Protein 8EFZ (pdb70)

Radius of gyration: 31.98 Å; Cα contacts (8 Å, |Δi|>4): 2160; chains: 2; bounding box: 80×80×98 Å

InterPro domains:
  IPR000914 Solute-binding protein family 5 domain [PF00496] (81-436)
  IPR023765 Solute-binding protein family 5, conserved site [PS01040] (86-108)
  IPR030678 Peptide/nickel binding protein, MppA-type [PIRSF002741] (5-521)
  IPR039424 Solute-binding protein family 5 [PTHR30290] (1-504)

Solvent-accessible surface area: 40088 Å² total; per-residue (Å²): 32,123,33,0,29,42,0,10,19,54,61,13,141,64,0,0,11,0,27,19,75,61,80,70,2,11,78,16,0,9,10,1,0,1,60,21,19,58,68,17,92,21,108,60,18,0,0,95,54,73,76,56,34,139,82,73,40,29,10,34,0,93,13,68,158,33,8,91,1,19,52,130,46,58,0,62,1,101,9,0,26,39,0,1,87,14,0,41,59,134,194,17,121,9,71,11,48,62,11,6,38,10,1,122,58,3,86,53,75,70,69,47,37,0,56,0,47,1,101,64,19,5,39,4,0,25,21,35,1,31,19,6,0,0,0,76,81,31,10,114,68,96,118,20,55,122,3,120,10,4,82,88,0,21,0,1,0,7,0,60,18,78,99,33,51,136,54,67,13,0,12,0,45,40,8,138,88,23,69,24,181,44,18,47,3,60,85,0,16,5,66,26,22,68,64,54,90,62,0,16,103,34,0,84,90,31,108,0,5,0,0,24,1,10,19,71,20,0,66,130,4,72,140,18,118,43,1,45,11,46,62,7,40,4,5,2,0,0,0,0,0,0,0,44,148,53,81,30,0,150,49,44,58,0,11,42,0,0,4,15,0,0,42,24,110,27,1,0,74,55,16,1,101,43,58,19,25,71,1,51,0,7,9,31,57,21,158,14,29,7,77,108,13,87,91,14,84,72,58,58,119,86,0,72,64,27,4,74,95,14,18,18,132,148,98,114,39,102,102,56,149,116,2,83,8,45,0,5,0,0,97,84,4,63,10,13,23,81,0,0,113,50,0,9,56,19,0,96,106,6,13,1,115,16,131,39,41,52,66,90,118,153,75,15,147,42,87,163,19,32,0,4,0,6,11,45,2,15,19,39,27,1,5,26,27,0,36,18,3,0,30,75,61,44,66,19,37,6,36,6,78,6,101,127,0,24,95,9,0,92,72,0,29,23,38,65,77,113,116,81,11,92,83,33,0,13,87,0,3,97,35,7,10,88,26,5,2,6,0,17,0,0,6,19,59,2,1,2,0,2,21,65,73,19,47,35,16,37,42,24,43,1,6,76,27,9,27,18,3,21,59,6,4,11,88,1,60,4,147,93,99,44,1,30,39,0,9,26,69,48,18,135,65,4,0,8,0,25,19,79,50,79,75,5,11,83,8,0,7,6,1,1,1,51,20,15,91,103,13,79,23,92,55,38,0,0,92,44,75,73,64,38,138,90,72,37,32,7,44,0,88,9,73,156,35,5,94,0,4,55,141,46,70,1,52,0,66,4,0,24,40,0,2,93,9,0,38,61,134,191,15,100,6,73,8,42,34,21,8,46,15,3,109,62,0,98,49,96,75,62,44,41,0,58,0,25,0,109,80,20,6,38,4,1,20,23,37,0,29,21,6,0,0,0,84,71,32,13,101,71,129,80,15,54,115,5,125,9,5,74,128,1,28,0,1,0,4,0,70,24,75,89,76,52,163,51,72,7,0,10,0,48,36,16,183,69,30,72,37,171,41,21,51,1,72,86,1,15,4,61,25,24,72,76,53,90,65,0,18,99,43,0,81,94,34,115,1,4,1,0,28,0,16,12,82,26,1,87,144,6,72,111,24,131,49,3,33,10,16,26,4,60,4,2,1,0,1,0,0,3,1,3,50,136,75,99,16,0,170,50,47,56,1,6,43,0,0,2,35,0,0,40,8,36,21,0,1,58,68,24,0,82,18,35,13,55,34,0,49,0,7,8,36,60,25,113,10,32,13,103,113,21,59,62,10,75,92,59,45,107,72,0,57,44,27,0,57,97,22,24,20,107,133,88,25,82,40,66,124,73,143,77,0,101,8,37,0,12,0,0,121,69,13,61,10,14,34,56,0,0,109,37,0,14,62,16,0,127,120,7,10,2,114,14,132,53,38,52,62,60,122,143,77,26,114,34,70,160,15,23,0,2,0,7,15,46,2,11,18,26,16,0,10,30,27,0,26,26,1,0,27,46,20,62,126,129,28,16,44,6,42,4,18,3,71,10,102,130,0,24,82,5,1,100,83,0,40,30,28,66,69,105,120,53,6,113,113,26,0,31,92,0,3,134,72,2,10,69,35,3,1,10,0,14,0,0,9,20,66,2,3,3,0,1,16,117,82,13,58,24,19,101,72,28,36,4,5,75,37,5,25,22,7,24,52,6,1,12,54,0,70,44

B-factor: mean 51.75, std 12.16, range [22.32, 140.9]

Foldseek 3Di:
DEEAEAAAQDDDDFLFLWLDPFLDCVLQFFWFQWAQDLAGDTHGDQFDDWDADPQQFKIKTFGDWLQAKLVRHTQWVVQVQVNLVCLCPVVNVTLCNVVNVQWPHKAHPDRGMIMTGGNFHFVCPSVVRRGGTADPVQDPPHDVNPGCCRVQPMYRGQWHWDDDDPQFKTKTFGDPPRPDDFADYGIYIYTHDLDLVVVLVCVLVVVHFKYWHFQVCVVPLVPRPFKDKDWAFAFKFKWKFAQCVDPCCVPVLLVLLLLLLDPQVVLCCPGVNVSWFWDQFLQCVEPLDQPDADHNNNDLVSSLVRVVVVAADDCADGPRPRAEFEEEEEPSPVSRLVVVVRSQVSCVSNHYHYHYDHHHPVPDDLLPGNMYIDIFGHHHDPLPGQQCQADCHVCNSSNHHDPLLNVLSVCLRRDDPVVVVSVSSNVNRNVCRSRPRISTHIGGITIMIGTPQKADFRGYHATGNRSCRCSRVRHMYGD/DLAAEAAEQDDDDFLFLWQDPDLDCVLQFFWFQWDQDLAGDTDGDQWDAWDADDQLFKIKTFGDWQQAKLVRHTQWLVQVQCNLVCLCPVVNLTLCNLVSVQWPHKQCPGRGIIMTGGVHHFVCPSVVRRGGTAGPVQPPPNHPVPGPCRQQPMGRGQWHWDHDDPQFKTKIAGDPSHDDDFARRGIYMYTHHNPQVVVLVCVLVVVHFKYWHALVCPVVLVVRPFKDKDWFAAQKFKWKFAQCVDPCPPDLLQVLLLLLLAQLVVLCCVLVVVSWFWDQFNPPLHPLTAPDADHRHHDNVSSLVSLVVVAQDDPSFHHPRDTQEFEEEEEQSDDSRLVVRVVSQVSVVVSHYHYHYDHYHPVDDDCLPGNMYIDIFGDNHDPLPTQQLQADCPPDSNRPVSSNHYDPLLNVLSVCLRRDPPVVVVSVSSNVNRNVCSRSPRISTHIGGITMMIGGPQKDDFNGYYAYGNRSCSCNRVRRIYD

Organism: NCBI:txid536227

Nearest PDB structures (foldseek):
  8efz-assembly1_A  TM=1.002E+00  e=0.000E+00  Clostridium carboxidivorans P7
  8efz-assembly2_B  TM=9.989E-01  e=1.115E-97  Clostridium carboxidivorans P7
  1xoc-assembly1_A  TM=9.005E-01  e=1.375E-49  Bacillus subtilis
  1uqw-assembly2_B  TM=8.459E-01  e=1.171E-40  Escherichia coli K-12
  4zeb-assembly2_B  TM=8.095E-01  e=3.305E-32  Agrobacterium fabrum str. C58

Secondary structure (DSSP, 8-state):
--EEEEEESS--S---SSS----STHHHH---SEEE-TTS-EEESSEEEEEE-SSS-EEEEEEPTT-B-TTS-B--HHHHHHHHHHHH-TTT--TTHHHHTTEEEEEEEETTEEEEEESS--TTHHHHTTSPP--GGGGTTS-TTS-GGGTS---SSSEEEEEEETTTEEEEEE-TT-SS---S--EEEEEE---HHHHHHHHHHTS-SEEBPPGGGHHHHHT-TTEEEEEEEEEEEEEEEE-TTSGGGSSHHHHHHHHHT--HHHHHHHTSTTSEEE---TTSSSTT--TTS------HHHHHHHHHHHT-B---BSSSS-SEEEEEEESS-HHHHHHHHHHHHHTGGGT-EEEEEEE-TTT--GGGSSEE--EE--SS-TTTTTTTTSS------S----HHHHHHHHHHHH---HHHHHHHHHHHHHHHHHS-SEEEEEEEEEEEEEETTEE------B-GGGTTTTTTGGG-EE-/---EEEEESS--S---STT----STHHHH---SEEE-TTS-EEESSEEEEEE-SSS-EEEEEEPTT-B-TTSPBP-HHHHHHHHHHHH-TTT--TTTGGGTTEEEEEEEETTEEEEEESS--TTHHHHTTSPP--SGGGSSS-TTT-GGGTS----SSEEEEEEETTTEEEEEE-TT-SS---S--EEEEEE---HHHHHHHHHHTS-SEEEE-GGGHHHHHH-SSEEEEEEEEEEEEEEEE-TTSGGGTSHHHHHHHHTT--HHHHHHTTSTTSEEE---TTSSSTT--TTS----S-HHHHHHHHHHHT------EETTEESEEEEEEESS-HHHHHHHHHHHHHHGGGT-EEEEEEE-TTT--GGGSSEEEEEE--SS-TTTTTHHHHSS--SSS---TT----HHHHHHHHHHHH---HHHHHHHHHHHHHHHHSS-SEEEEEEEEEEEEEETT-B------B-GGGTTTTTTGGG-B-

Structure (mmCIF, N/CA/C/O backbone):
data_8EFZ
#
_entry.id   8EFZ
#
_cell.length_a   73.606
_cell.length_b   110.942
_cell.length_c   73.686
_cell.angle_alpha   90.000
_cell.angle_beta   113.720
_cell.angle_gamma   90.000
#
_symmetry.space_group_name_H-M   'P 1 21 1'
#
loop_
_entity.id
_entity.type
_entity.pdbx_description
1 polymer 'Extracellular solute-binding protein family 5'
2 non-polymer 'CHLORIDE ION'
3 water water
#
loop_
_atom_site.group_PDB
_atom_site.id
_atom_site.type_symbol
_atom_site.label_atom_id
_atom_site.label_alt_id
_atom_site.label_comp_id
_atom_site.label_asym_id
_atom_site.label_entity_id
_atom_site.label_seq_id
_atom_site.pdbx_PDB_ins_code
_atom_site.Cartn_x
_atom_site.Cartn_y
_atom_site.Cartn_z
_atom_site.occupancy
_atom_site.B_iso_or_equiv
_atom_site.auth_seq_id
_atom_site.auth_comp_id
_atom_site.auth_asym_id
_atom_site.auth_atom_id
_atom_site.pdbx_PDB_model_num
ATOM 1 N N . GLY A 1 11 ? -3.40100 -9.36500 -62.14100 1.000 53.51533 50 GLY A N 1
ATOM 2 C CA . GLY A 1 11 ? -4.65500 -9.86100 -61.61600 1.000 52.22418 50 GLY A CA 1
ATOM 3 C C . GLY A 1 11 ? -5.31400 -8.90300 -60.64100 1.000 50.25806 50 GLY A C 1
ATOM 4 O O . GLY A 1 11 ? -5.65200 -9.29600 -59.53100 1.000 53.84649 50 GLY A O 1
ATOM 5 N N . LYS A 1 12 ? -5.47000 -7.64900 -61.06900 1.000 43.88696 51 LYS A N 1
ATOM 6 C CA . LYS A 1 12 ? -6.15800 -6.59500 -60.32300 1.000 45.26380 51 LYS A CA 1
ATOM 7 C C . LYS A 1 12 ? -5.80300 -6.38400 -58.84700 1.000 48.89058 51 LYS A C 1
ATOM 8 O O . LYS A 1 12 ? -4.62500 -6.26900 -58.49400 1.000 49.92360 51 LYS A O 1
ATOM 14 N N . THR A 1 13 ? -6.81400 -6.30800 -57.98700 1.000 46.97093 52 THR A N 1
ATOM 15 C CA . THR A 1 13 ? -6.67700 -5.75200 -56.64800 1.000 45.24266 52 THR A CA 1
ATOM 16 C C . THR A 1 13 ? -7.20300 -6.78200 -55.65400 1.000 46.00273 52 THR A C 1
ATOM 17 O O . THR A 1 13 ? -8.12400 -7.55100 -55.95100 1.000 47.19364 52 THR A O 1
ATOM 21 N N . LEU A 1 14 ? -6.59000 -6.79600 -54.47100 1.000 42.61691 53 LEU A N 1
ATOM 22 C CA . LEU A 1 14 ? -7.07500 -7.54000 -53.31800 1.000 41.21447 53 LEU A CA 1
ATOM 23 C C . LEU A 1 14 ? -7.24700 -6.58000 -52.14800 1.000 39.98506 53 LEU A C 1
ATOM 24 O O . LEU A 1 14 ? -6.30900 -5.86100 -51.78800 1.000 39.90740 53 LEU A O 1
ATOM 29 N N . VAL A 1 15 ? -8.43700 -6.58000 -51.55100 1.000 42.38100 54 VAL A N 1
ATOM 30 C CA . VAL A 1 15 ? -8.79000 -5.65700 -50.47700 1.000 36.68384 54 VAL A CA 1
ATOM 31 C C . VAL A 1 15 ? -8.79400 -6.41600 -49.15700 1.000 43.00763 54 VAL A C 1
ATOM 32 O O . VAL A 1 15 ? -9.35400 -7.51500 -49.06500 1.000 39.72459 54 VAL A O 1
ATOM 36 N N . TYR A 1 16 ? -8.17700 -5.82600 -48.13700 1.000 41.49662 55 TYR A N 1
ATOM 37 C CA . TYR A 1 16 ? -8.10800 -6.40600 -46.80200 1.000 38.66619 55 TYR A CA 1
ATOM 38 C C . TYR A 1 16 ? -8.74700 -5.44700 -45.80900 1.000 41.14017 55 TYR A C 1
ATOM 39 O O . TYR A 1 16 ? -8.36000 -4.27500 -45.73400 1.000 41.86315 55 TYR A O 1
ATOM 48 N N . GLY A 1 17 ? -9.72200 -5.94400 -45.05300 1.000 41.63924 56 GLY A N 1
ATOM 49 C CA . GLY A 1 17 ? -10.38000 -5.13900 -44.04300 1.000 37.03649 56 GLY A CA 1
ATOM 50 C C . GLY A 1 17 ? -9.77100 -5.31800 -42.66800 1.000 37.64832 56 GLY A C 1
ATOM 51 O O . GLY A 1 17 ? -10.27500 -6.09600 -41.85300 1.000 40.32557 56 GLY A O 1
ATOM 52 N N . ALA A 1 18 ? -8.68300 -4.60100 -42.40100 1.000 42.80191 57 ALA A N 1
ATOM 53 C CA . ALA A 1 18 ? -7.98400 -4.72200 -41.13100 1.000 40.59589 57 ALA A CA 1
ATOM 54 C C . ALA A 1 18 ? -8.75800 -4.02300 -40.02200 1.000 42.95863 57 ALA A C 1
ATOM 55 O O . ALA A 1 18 ? -9.35200 -2.96200 -40.23100 1.000 44.53913 57 ALA A O 1
ATOM 57 N N . GLU A 1 19 ? -8.74400 -4.62600 -38.83500 1.000 48.00389 58 GLU A N 1
ATOM 58 C CA . GLU A 1 19 ? -9.44900 -4.07800 -37.68600 1.000 49.30649 58 GLU A CA 1
ATOM 59 C C . GLU A 1 19 ? -8.63600 -3.03700 -36.92600 1.000 47.88023 58 GLU A C 1
ATOM 60 O O . GLU A 1 19 ? -9.20800 -2.29800 -36.11800 1.000 49.28496 58 GLU A O 1
ATOM 66 N N . PHE A 1 20 ? -7.33300 -2.94100 -37.18100 1.000 45.09662 59 PHE A N 1
ATOM 67 C CA . PHE A 1 20 ? -6.47700 -1.96400 -36.52500 1.000 44.69193 59 PHE A CA 1
ATOM 68 C C . PHE A 1 20 ? -5.67600 -1.19900 -37.56800 1.000 43.57826 59 PHE A C 1
ATOM 69 O O . PHE A 1 20 ? -5.22800 -1.77400 -38.56500 1.000 43.97603 59 PHE A O 1
ATOM 77 N N . GLU A 1 21 ? -5.49600 0.09700 -37.33100 1.000 40.32818 60 GLU A N 1
ATOM 78 C CA . GLU A 1 21 ? -4.75400 0.95600 -38.24200 1.000 36.78742 60 GLU A CA 1
ATOM 79 C C . GLU A 1 21 ? -3.30400 1.07800 -37.79400 1.000 38.57276 60 GLU A C 1
ATOM 80 O O . GLU A 1 21 ? -3.01000 1.10500 -36.59600 1.000 40.85121 60 GLU A O 1
ATOM 86 N N . ASP A 1 22 ? -2.39900 1.15100 -38.76800 1.000 37.63010 61 ASP A N 1
ATOM 87 C CA . ASP A 1 22 ? -0.98700 1.32300 -38.46100 1.000 38.09610 61 ASP A CA 1
ATOM 88 C C . ASP A 1 22 ? -0.73900 2.68100 -37.81300 1.000 39.21707 61 ASP A C 1
ATOM 89 O O . ASP A 1 22 ? -1.48600 3.64100 -38.01800 1.000 40.07089 61 ASP A O 1
ATOM 94 N N . GLU A 1 23 ? 0.32900 2.75100 -37.01800 1.000 37.38324 62 GLU A N 1
ATOM 95 C CA . GLU A 1 23 ? 0.81300 4.01100 -36.46500 1.000 39.07888 62 GLU A CA 1
ATOM 96 C C . GLU A 1 23 ? 1.95100 4.57700 -37.30700 1.000 38.04251 62 GLU A C 1
ATOM 97 O O . GLU A 1 23 ? 1.83200 5.66800 -37.87300 1.000 39.21005 62 GLU A O 1
ATOM 103 N N . LYS A 1 24 ? 3.05700 3.84400 -37.40000 1.000 39.29759 63 LYS A N 1
ATOM 104 C CA . LYS A 1 24 ? 4.18600 4.20900 -38.23900 1.000 41.44279 63 LYS A CA 1
ATOM 105 C C . LYS A 1 24 ? 4.51500 3.03900 -39.15300 1.000 38.19135 63 LYS A C 1
ATOM 106 O O . LYS A 1 24 ? 4.42200 1.87800 -38.74400 1.000 39.93755 63 LYS A O 1
ATOM 112 N N . LEU A 1 25 ? 4.89100 3.34600 -40.38900 1.000 38.06218 64 LEU A N 1
ATOM 113 C CA . LEU A 1 25 ? 5.25200 2.31600 -41.36100 1.000 37.95945 64 LEU A CA 1
ATOM 114 C C . LEU A 1 25 ? 6.76900 2.12900 -41.39900 1.000 39.18462 64 LEU A C 1
ATOM 115 O O . LEU A 1 25 ? 7.43900 2.34700 -42.40700 1.000 39.74583 64 LEU A O 1
ATOM 120 N N . ASN A 1 26 ? 7.30100 1.71800 -40.24900 1.000 40.94864 65 ASN A N 1
ATOM 121 C CA . ASN A 1 26 ? 8.71400 1.42700 -40.07500 1.000 40.06751 65 ASN A CA 1
ATOM 122 C C . ASN A 1 26 ? 8.82100 0.09100 -39.35100 1.000 40.38657 65 ASN A C 1
ATOM 123 O O . ASN A 1 26 ? 8.14100 -0.11200 -38.32900 1.000 41.51302 65 ASN A O 1
ATOM 128 N N . PRO A 1 27 ? 9.61900 -0.85700 -39.85700 1.000 38.14840 66 PRO A N 1
ATOM 129 C CA . PRO A 1 27 ? 9.74700 -2.14700 -39.15300 1.000 40.07493 66 PRO A CA 1
ATOM 130 C C . PRO A 1 27 ? 10.25300 -1.99900 -37.73100 1.000 42.53351 66 PRO A C 1
ATOM 131 O O . PRO A 1 27 ? 9.79200 -2.71700 -36.83400 1.000 44.44958 66 PRO A O 1
ATOM 135 N N . ILE A 1 28 ? 11.19800 -1.09200 -37.49800 1.000 41.11909 67 ILE A N 1
ATOM 136 C CA . ILE A 1 28 ? 11.50700 -0.67900 -36.13800 1.000 43.65105 67 ILE A CA 1
ATOM 137 C C . ILE A 1 28 ? 10.51500 0.39600 -35.70700 1.000 45.83548 67 ILE A C 1
ATOM 138 O O . ILE A 1 28 ? 9.81300 0.99000 -36.52800 1.000 46.58474 67 ILE A O 1
ATOM 143 N N . LEU A 1 29 ? 10.44400 0.63000 -34.39700 1.000 46.30840 68 LEU A N 1
ATOM 144 C CA . LEU A 1 29 ? 9.47200 1.46500 -33.69700 1.000 48.69608 68 LEU A CA 1
ATOM 145 C C . LEU A 1 29 ? 8.11000 0.78000 -33.58600 1.000 45.68685 68 LEU A C 1
ATOM 146 O O . LEU A 1 29 ? 7.26800 1.25000 -32.82100 1.000 47.75133 68 LEU A O 1
ATOM 151 N N . THR A 1 30 ? 7.85900 -0.30500 -34.31600 1.000 45.24862 69 THR A N 1
ATOM 152 C CA . THR A 1 30 ? 6.55800 -0.96000 -34.30600 1.000 46.87653 69 THR A CA 1
ATOM 153 C C . THR A 1 30 ? 6.74600 -2.46600 -34.23000 1.000 47.21603 69 THR A C 1
ATOM 154 O O . THR A 1 30 ? 7.56000 -3.03300 -34.96500 1.000 44.71973 69 THR A O 1
ATOM 158 N N . GLU A 1 31 ? 5.99200 -3.10800 -33.33800 1.000 48.70029 70 GLU A N 1
ATOM 159 C CA . GLU A 1 31 ? 5.98500 -4.55800 -33.21600 1.000 45.77880 70 GLU A CA 1
ATOM 160 C C . GLU A 1 31 ? 4.77800 -5.20100 -33.88500 1.000 45.33495 70 GLU A C 1
ATOM 161 O O . GLU A 1 31 ? 4.72200 -6.43200 -33.97800 1.000 45.77781 70 GLU A O 1
ATOM 167 N N . ASP A 1 32 ? 3.82200 -4.40500 -34.35400 1.000 43.56021 71 ASP A N 1
ATOM 168 C CA . ASP A 1 32 ? 2.62600 -4.95100 -34.97700 1.000 40.85082 71 ASP A CA 1
ATOM 169 C C . ASP A 1 32 ? 2.94400 -5.50800 -36.35900 1.000 40.95238 71 ASP A C 1
ATOM 170 O O . ASP A 1 32 ? 3.76600 -4.95600 -37.09600 1.000 43.70961 71 ASP A O 1
ATOM 175 N N . LYS A 1 33 ? 2.28500 -6.60800 -36.70700 1.000 39.28370 72 LYS A N 1
ATOM 176 C CA . LYS A 1 33 ? 2.43500 -7.22300 -38.02500 1.000 36.03632 72 LYS A CA 1
ATOM 177 C C . LYS A 1 33 ? 1.33100 -6.73900 -38.96500 1.000 37.37001 72 LYS A C 1
ATOM 178 O O . LYS A 1 33 ? 0.52800 -7.51300 -39.48600 1.000 38.86064 72 LYS A O 1
ATOM 184 N N . TYR A 1 34 ? 1.30300 -5.43000 -39.17700 1.000 37.31258 73 TYR A N 1
ATOM 185 C CA . TYR A 1 34 ? 0.28000 -4.78000 -39.98500 1.000 36.53591 73 TYR A CA 1
ATOM 186 C C . TYR A 1 34 ? 0.82100 -4.60900 -41.41100 1.000 36.57522 73 TYR A C 1
ATOM 187 O O . TYR A 1 34 ? 1.37000 -5.58000 -41.94200 1.000 36.23332 73 TYR A O 1
ATOM 196 N N . THR A 1 35 ? 0.70200 -3.43800 -42.04200 1.000 35.65422 74 THR A N 1
ATOM 197 C CA . THR A 1 35 ? 1.16400 -3.25900 -43.41400 1.000 37.95806 74 THR A CA 1
ATOM 198 C C . THR A 1 35 ? 2.68100 -3.35700 -43.53400 1.000 37.51902 74 THR A C 1
ATOM 199 O O . THR A 1 35 ? 3.19200 -3.52200 -44.64800 1.000 36.69119 74 THR A O 1
ATOM 203 N N . ASN A 1 36 ? 3.41000 -3.26900 -42.41800 1.000 38.60481 75 ASN A N 1
ATOM 204 C CA . ASN A 1 36 ? 4.85900 -3.44800 -42.46000 1.000 36.70168 75 ASN A CA 1
ATOM 205 C C . ASN A 1 36 ? 5.24100 -4.80100 -43.04600 1.000 36.30873 75 ASN A C 1
ATOM 206 O O . ASN A 1 36 ? 6.29900 -4.92900 -43.67200 1.000 38.36991 75 ASN A O 1
ATOM 211 N N . GLU A 1 37 ? 4.39300 -5.81600 -42.86200 1.000 35.86614 76 GLU A N 1
ATOM 212 C CA . GLU A 1 37 ? 4.70800 -7.15600 -43.33900 1.000 38.10592 76 GLU A CA 1
ATOM 213 C C . GLU A 1 37 ? 4.65000 -7.26900 -44.85600 1.000 35.76906 76 GLU A C 1
ATOM 214 O O . GLU A 1 37 ? 5.17700 -8.23800 -45.41200 1.000 39.77886 76 GLU A O 1
ATOM 220 N N . GLU A 1 38 ? 4.02500 -6.31000 -45.53800 1.000 34.11678 77 GLU A N 1
ATOM 221 C CA . GLU A 1 38 ? 3.94200 -6.32900 -46.99100 1.000 34.72636 77 GLU A CA 1
ATOM 222 C C . GLU A 1 38 ? 4.90500 -5.35800 -47.65900 1.000 38.12717 77 GLU A C 1
ATOM 223 O O . GLU A 1 38 ? 5.08000 -5.42700 -48.88000 1.000 37.72355 77 GLU A O 1
ATOM 229 N N . ILE A 1 39 ? 5.53400 -4.46600 -46.89500 1.000 38.61939 78 ILE A N 1
ATOM 230 C CA . ILE A 1 39 ? 6.40600 -3.45000 -47.45600 1.000 36.92935 78 ILE A CA 1
ATOM 231 C C . ILE A 1 39 ? 7.88400 -3.74000 -47.20600 1.000 36.29662 78 ILE A C 1
ATOM 232 O O . ILE A 1 39 ? 8.72600 -3.33500 -48.01700 1.000 37.92899 78 ILE A O 1
ATOM 237 N N . PHE A 1 40 ? 8.22600 -4.43700 -46.12700 1.000 35.46376 79 PHE A N 1
ATOM 238 C CA . PHE A 1 40 ? 9.61300 -4.68600 -45.76800 1.000 35.38442 79 PHE A CA 1
ATOM 239 C C . PHE A 1 40 ? 9.88000 -6.18100 -45.65600 1.000 38.46201 79 PHE A C 1
ATOM 240 O O . PHE A 1 40 ? 8.97700 -6.97500 -45.37400 1.000 38.77013 79 PHE A O 1
ATOM 248 N N . THR A 1 41 ? 11.13800 -6.55100 -45.88500 1.000 38.66266 80 THR A N 1
ATOM 249 C CA . THR A 1 41 ? 11.62900 -7.89700 -45.63300 1.000 39.26494 80 THR A CA 1
ATOM 250 C C . THR A 1 41 ? 12.99900 -7.78600 -44.97900 1.000 41.00992 80 THR A C 1
ATOM 251 O O . THR A 1 41 ? 13.64000 -6.73300 -45.01300 1.000 36.35035 80 THR A O 1
ATOM 255 N N . GLY A 1 42 ? 13.44600 -8.88400 -44.37500 1.000 36.59655 81 GLY A N 1
ATOM 256 C CA . GLY A 1 42 ? 14.69200 -8.85600 -43.63500 1.000 36.35340 81 GLY A CA 1
ATOM 257 C C . GLY A 1 42 ? 15.70200 -9.90100 -44.05900 1.000 37.95612 81 GLY A C 1
ATOM 258 O O . GLY A 1 42 ? 15.49300 -10.60900 -45.04800 1.000 39.08640 81 GLY A O 1
ATOM 259 N N . LEU A 1 43 ? 16.80600 -10.00300 -43.31000 1.000 38.73435 82 LEU A N 1
ATOM 260 C CA . LEU A 1 43 ? 17.82400 -11.00600 -43.60600 1.000 41.63876 82 LEU A CA 1
ATOM 261 C C . LEU A 1 43 ? 17.25100 -12.41400 -43.56900 1.000 40.11579 82 LEU A C 1
ATOM 262 O O . LEU A 1 43 ? 17.78200 -13.31900 -44.22200 1.000 36.60286 82 LEU A O 1
ATOM 267 N N . MET A 1 44 ? 16.17900 -12.62000 -42.81100 1.000 39.10928 83 MET A N 1
ATOM 268 C CA . MET A 1 44 ? 15.49700 -13.89900 -42.72000 1.000 38.98294 83 MET A CA 1
ATOM 269 C C . MET A 1 44 ? 14.00700 -13.67900 -42.95400 1.000 39.71088 83 MET A C 1
ATOM 270 O O . MET A 1 44 ? 13.54300 -12.54900 -43.13400 1.000 38.04182 83 MET A O 1
ATOM 275 N N . LYS A 1 45 ? 13.25300 -14.77700 -42.94900 1.000 48.03925 84 LYS A N 1
ATOM 276 C CA . LYS A 1 45 ? 11.80100 -14.72100 -43.06900 1.000 49.66683 84 LYS A CA 1
ATOM 277 C C . LYS A 1 45 ? 11.23300 -16.06500 -42.64200 1.000 50.23826 84 LYS A C 1
ATOM 278 O O . LYS A 1 45 ? 11.73600 -17.11100 -43.06200 1.000 52.39636 84 LYS A O 1
ATOM 284 N N . PHE A 1 46 ? 10.19800 -16.03400 -41.80700 1.000 42.71131 85 PHE A N 1
ATOM 285 C CA . PHE A 1 46 ? 9.57200 -17.26500 -41.34400 1.000 43.30530 85 PHE A CA 1
ATOM 286 C C . PHE A 1 46 ? 8.85600 -17.96000 -42.49600 1.000 44.13848 85 PHE A C 1
ATOM 287 O O . PHE A 1 46 ? 8.16300 -17.32200 -43.29400 1.000 44.79151 85 PHE A O 1
ATOM 295 N N . ASP A 1 47 ? 9.02600 -19.27600 -42.58100 1.000 43.35797 86 ASP A N 1
ATOM 296 C CA . ASP A 1 47 ? 8.49600 -20.04800 -43.69600 1.000 41.12871 86 ASP A CA 1
ATOM 297 C C . ASP A 1 47 ? 7.12200 -20.61300 -43.32600 1.000 43.31193 86 ASP A C 1
ATOM 298 O O . ASP A 1 47 ? 6.44500 -20.10300 -42.42900 1.000 42.77648 86 ASP A O 1
ATOM 303 N N . GLU A 1 48 ? 6.70100 -21.67700 -44.01400 1.000 41.29797 87 GLU A N 1
ATOM 304 C CA . GLU A 1 48 ? 5.39500 -22.27200 -43.75500 1.000 39.74099 87 GLU A CA 1
ATOM 305 C C . GLU A 1 48 ? 5.31900 -22.89600 -42.36700 1.000 38.88566 87 GLU A C 1
ATOM 306 O O . GLU A 1 48 ? 4.22900 -22.99200 -41.79300 1.000 40.55047 87 GLU A O 1
ATOM 312 N N . ASN A 1 49 ? 6.45500 -23.32300 -41.81500 1.000 41.49553 88 ASN A N 1
ATOM 313 C CA . ASN A 1 49 ? 6.50400 -23.95200 -40.50200 1.000 40.79571 88 ASN A CA 1
ATOM 314 C C . ASN A 1 49 ? 6.98300 -22.99700 -39.41600 1.000 40.12065 88 ASN A C 1
ATOM 315 O O . ASN A 1 49 ? 7.44800 -23.45200 -38.36500 1.000 41.13342 88 ASN A O 1
ATOM 320 N N . ASN A 1 50 ? 6.88100 -21.68700 -39.65000 1.000 38.52632 89 ASN A N 1
ATOM 321 C CA . ASN A 1 50 ? 7.31600 -20.67300 -38.68900 1.000 38.92838 89 ASN A CA 1
ATOM 322 C C . ASN A 1 50 ? 8.78700 -20.85400 -38.32000 1.000 40.66214 89 ASN A C 1
ATOM 323 O O . ASN A 1 50 ? 9.17300 -20.75800 -37.15400 1.000 41.12199 89 ASN A O 1
ATOM 328 N N . ILE A 1 51 ? 9.61300 -21.12300 -39.32600 1.000 40.04683 90 ILE A N 1
ATOM 329 C CA . ILE A 1 51 ? 11.04600 -21.32300 -39.15500 1.000 40.08969 90 ILE A CA 1
ATOM 330 C C . ILE A 1 51 ? 11.76200 -20.25200 -39.96700 1.000 41.58381 90 ILE A C 1
ATOM 331 O O . ILE A 1 51 ? 11.48300 -20.10700 -41.15800 1.000 41.77303 90 ILE A O 1
ATOM 336 N N . PRO A 1 52 ? 12.67500 -19.48200 -39.37300 1.000 40.57789 91 PRO A N 1
ATOM 337 C CA . PRO A 1 52 ? 13.34000 -18.40200 -40.12000 1.000 39.97473 91 PRO A CA 1
ATOM 338 C C . PRO A 1 52 ? 14.28900 -18.96500 -41.16800 1.000 41.17149 91 PRO A C 1
ATOM 339 O O . PRO A 1 52 ? 15.24000 -19.67900 -40.84500 1.000 41.22223 91 PRO A O 1
ATOM 343 N N . LYS A 1 53 ? 14.01900 -18.64200 -42.43100 1.000 40.41767 92 LYS A N 1
ATOM 344 C CA . LYS A 1 53 ? 14.84500 -19.05700 -43.55000 1.000 38.76390 92 LYS A CA 1
ATOM 345 C C . LYS A 1 53 ? 15.44000 -17.83400 -44.23800 1.000 39.93954 92 LYS A C 1
ATOM 346 O O . LYS A 1 53 ? 14.85000 -16.75000 -44.19500 1.000 40.28561 92 LYS A O 1
ATOM 352 N N . PRO A 1 54 ? 16.60800 -17.97300 -44.86800 1.000 40.97362 93 PRO A N 1
ATOM 353 C CA . PRO A 1 54 ? 17.25400 -16.81600 -45.50100 1.000 41.00408 93 PRO A CA 1
ATOM 354 C C . PRO A 1 54 ? 16.33600 -16.11600 -46.49400 1.000 39.84941 93 PRO A C 1
ATOM 355 O O . PRO A 1 54 ? 15.65500 -16.75400 -47.30000 1.000 38.50682 93 PRO A O 1
ATOM 359 N N . GLU A 1 55 ? 16.32300 -14.78500 -46.42300 1.000 37.33212 94 GLU A N 1
ATOM 360 C CA . GLU A 1 55 ? 15.47000 -13.96800 -47.27700 1.000 38.40514 94 GLU A CA 1
ATOM 361 C C . GLU A 1 55 ? 16.30600 -12.95300 -48.04700 1.000 40.90398 94 GLU A C 1
ATOM 362 O O . GLU A 1 55 ? 16.59100 -13.14800 -49.23300 1.000 40.86258 94 GLU A O 1
ATOM 368 N N . ILE A 1 56 ? 16.70600 -11.86600 -47.38200 1.000 39.70288 95 ILE A N 1
ATOM 369 C CA . ILE A 1 56 ? 17.58400 -10.89300 -48.02200 1.000 41.31100 95 ILE A CA 1
ATOM 370 C C . ILE A 1 56 ? 18.99300 -11.45900 -48.14400 1.000 41.13280 95 ILE A C 1
ATOM 371 O O . ILE A 1 56 ? 19.66700 -11.27400 -49.16500 1.000 48.34812 95 ILE A O 1
ATOM 376 N N . ALA A 1 57 ? 19.45200 -12.17000 -47.12000 1.000 44.19644 96 ALA A N 1
ATOM 377 C CA . ALA A 1 57 ? 20.71800 -12.87500 -47.20200 1.000 46.33775 96 ALA A CA 1
ATOM 378 C C . ALA A 1 57 ? 20.53200 -14.20500 -47.92200 1.000 50.51865 96 ALA A C 1
ATOM 379 O O . ALA A 1 57 ? 19.47700 -14.84100 -47.83700 1.000 47.80953 96 ALA A O 1
ATOM 381 N N . ASP A 1 58 ? 21.56800 -14.61700 -48.64800 1.000 59.68744 97 ASP A N 1
ATOM 382 C CA . ASP A 1 58 ? 21.55600 -15.89700 -49.34300 1.000 61.07992 97 ASP A CA 1
ATOM 383 C C . ASP A 1 58 ? 22.23200 -17.00700 -48.55500 1.000 63.48117 97 ASP A C 1
ATOM 384 O O . ASP A 1 58 ? 21.90400 -18.18100 -48.75300 1.000 66.06994 97 ASP A O 1
ATOM 389 N N . SER A 1 59 ? 23.15600 -16.66300 -47.66200 1.000 55.86202 98 SER A N 1
ATOM 390 C CA . SER A 1 59 ? 23.88400 -17.65800 -46.89200 1.000 52.13886 98 SER A CA 1
ATOM 391 C C . SER A 1 59 ? 24.26300 -17.06600 -45.54500 1.000 45.86921 98 SER A C 1
ATOM 392 O O . SER A 1 59 ? 24.30700 -15.84600 -45.37100 1.000 45.83129 98 SER A O 1
ATOM 395 N N . TYR A 1 60 ? 24.53700 -17.95200 -44.59000 1.000 43.88153 99 TYR A N 1
ATOM 396 C CA . TYR A 1 60 ? 25.06000 -17.54600 -43.29400 1.000 43.07960 99 TYR A CA 1
ATOM 397 C C . TYR A 1 60 ? 25.67600 -18.75800 -42.61200 1.000 41.99112 99 TYR A C 1
ATOM 398 O O . TYR A 1 60 ? 25.31900 -19.90400 -42.89600 1.000 41.88052 99 TYR A O 1
ATOM 407 N N . THR A 1 61 ? 26.61300 -18.48300 -41.70700 1.000 42.43267 100 THR A N 1
ATOM 408 C CA . THR A 1 61 ? 27.24700 -19.52200 -40.91100 1.000 43.41421 100 THR A CA 1
ATOM 409 C C . THR A 1 61 ? 27.61900 -18.94100 -39.55600 1.000 46.22289 100 THR A C 1
ATOM 410 O O . THR A 1 61 ? 27.86300 -17.73900 -39.42600 1.000 47.54368 100 THR A O 1
ATOM 414 N N . ILE A 1 62 ? 27.65500 -19.80700 -38.54800 1.000 49.50824 101 ILE A N 1
ATOM 415 C CA . ILE A 1 62 ? 27.92600 -19.40200 -37.17500 1.000 50.36862 101 ILE A CA 1
ATOM 416 C C . ILE A 1 62 ? 29.24100 -20.02500 -36.73000 1.000 52.93123 101 ILE A C 1
ATOM 417 O O . ILE A 1 62 ? 29.61100 -21.12200 -37.16100 1.000 53.29256 101 ILE A O 1
ATOM 422 N N . SER A 1 63 ? 29.95000 -19.31300 -35.85700 1.000 57.82109 102 SER A N 1
ATOM 423 C CA . SER A 1 63 ? 31.21100 -19.80200 -35.32500 1.000 62.06698 102 SER A CA 1
ATOM 424 C C . SER A 1 63 ? 30.95600 -20.86000 -34.25200 1.000 65.57205 102 SER A C 1
ATOM 425 O O . SER A 1 63 ? 29.81500 -21.16100 -33.89200 1.000 65.09117 102 SER A O 1
ATOM 428 N N . ASP A 1 64 ? 32.04300 -21.43000 -33.72700 1.000 83.53430 103 ASP A N 1
ATOM 429 C CA . ASP A 1 64 ? 31.93200 -22.51700 -32.76300 1.000 84.31803 103 ASP A CA 1
ATOM 430 C C . ASP A 1 64 ? 31.54800 -22.04400 -31.36800 1.000 82.77648 103 ASP A C 1
ATOM 431 O O . ASP A 1 64 ? 31.14900 -22.87100 -30.54100 1.000 83.12923 103 ASP A O 1
ATOM 436 N N . ASP A 1 65 ? 31.66600 -20.75000 -31.07700 1.000 67.51343 104 ASP A N 1
ATOM 437 C CA . ASP A 1 65 ? 31.15000 -20.23100 -29.81900 1.000 63.98587 104 ASP A CA 1
ATOM 438 C C . ASP A 1 65 ? 29.69200 -19.80800 -29.91800 1.000 62.94553 104 ASP A C 1
ATOM 439 O O . ASP A 1 65 ? 29.03000 -19.67300 -28.88300 1.000 63.11056 104 ASP A O 1
ATOM 444 N N . LYS A 1 66 ? 29.18300 -19.62500 -31.13900 1.000 58.81550 105 LYS A N 1
ATOM 445 C CA . LYS A 1 66 ? 27.81500 -19.21900 -31.48600 1.000 56.27496 105 LYS A CA 1
ATOM 446 C C . LYS A 1 66 ? 27.61400 -17.71900 -31.30000 1.000 56.26284 105 LYS A C 1
ATOM 447 O O . LYS A 1 66 ? 26.46100 -17.25800 -31.30800 1.000 57.42492 105 LYS A O 1
ATOM 453 N N . LEU A 1 67 ? 28.68800 -16.94100 -31.13000 1.000 53.79238 106 LEU A N 1
ATOM 454 C CA . LEU A 1 67 ? 28.56400 -15.51000 -30.87500 1.000 53.29164 106 LEU A CA 1
ATOM 455 C C . LEU A 1 67 ? 28.61400 -14.66300 -32.14000 1.000 52.29550 106 LEU A C 1
ATOM 456 O O . LEU A 1 67 ? 28.22100 -13.49100 -32.09500 1.000 54.12990 106 LEU A O 1
ATOM 461 N N . THR A 1 68 ? 29.08400 -15.21500 -33.25700 1.000 55.23787 107 THR A N 1
ATOM 462 C CA . THR A 1 68 ? 29.25200 -14.46500 -34.49600 1.000 54.41963 107 THR A CA 1
ATOM 463 C C . THR A 1 68 ? 28.41300 -15.10700 -35.59000 1.000 51.04693 107 THR A C 1
ATOM 464 O O . THR A 1 68 ? 28.61300 -16.28000 -35.92500 1.000 49.82164 107 THR A O 1
ATOM 468 N N . TYR A 1 69 ? 27.48100 -14.33700 -36.14400 1.000 47.78842 108 TYR A N 1
ATOM 469 C CA . TYR A 1 69 ? 26.58200 -14.79100 -37.20200 1.000 46.01847 108 TYR A CA 1
ATOM 470 C C . TYR A 1 69 ? 27.06200 -14.14900 -38.50000 1.000 46.81425 108 TYR A C 1
ATOM 471 O O . TYR A 1 69 ? 26.82300 -12.96300 -38.74200 1.000 48.16624 108 TYR A O 1
ATOM 480 N N . ASP A 1 70 ? 27.74200 -14.93500 -39.33000 1.000 50.03794 109 ASP A N 1
ATOM 481 C CA . ASP A 1 70 ? 28.39700 -14.42400 -40.53300 1.000 49.07057 109 ASP A CA 1
ATOM 482 C C . ASP A 1 70 ? 27.41800 -14.49700 -41.69900 1.000 47.05153 109 ASP A C 1
ATOM 483 O O . ASP A 1 70 ? 27.23700 -15.55300 -42.30600 1.000 48.65540 109 ASP A O 1
ATOM 488 N N . PHE A 1 71 ? 26.79300 -13.36800 -42.01900 1.000 45.46313 110 PHE A N 1
ATOM 489 C CA . PHE A 1 71 ? 25.83600 -13.28400 -43.11200 1.000 45.71988 110 PHE A CA 1
ATOM 490 C C . PHE A 1 71 ? 26.53100 -12.92600 -44.42100 1.000 46.43010 110 PHE A C 1
ATOM 491 O O . PHE A 1 71 ? 27.61800 -12.34800 -44.44000 1.000 48.31568 110 PHE A O 1
ATOM 499 N N . LYS A 1 72 ? 25.87800 -13.27800 -45.52700 1.000 45.52477 111 LYS A N 1
ATOM 500 C CA . LYS A 1 72 ? 26.28700 -12.85000 -46.85900 1.000 45.81524 111 LYS A CA 1
ATOM 501 C C . LYS A 1 72 ? 25.03500 -12.46600 -47.63000 1.000 44.88807 111 LYS A C 1
ATOM 502 O O . LYS A 1 72 ? 24.09000 -13.25600 -47.71300 1.000 47.79043 111 LYS A O 1
ATOM 508 N N . LEU A 1 73 ? 25.02600 -11.25900 -48.18600 1.000 47.20635 112 LEU A N 1
ATOM 509 C CA . LEU A 1 73 ? 23.82000 -10.66900 -48.74600 1.000 45.42462 112 LEU A CA 1
ATOM 510 C C . LEU A 1 73 ? 23.71400 -10.92500 -50.24400 1.000 45.43343 112 LEU A C 1
ATOM 511 O O . LEU A 1 73 ? 24.71800 -11.00000 -50.95700 1.000 46.25157 112 LEU A O 1
ATOM 516 N N . LYS A 1 74 ? 22.47500 -11.05400 -50.71200 1.000 44.19412 113 LYS A N 1
ATOM 517 C CA . LYS A 1 74 ? 22.21600 -11.09900 -52.14300 1.000 45.11466 113 LYS A CA 1
ATOM 518 C C . LYS A 1 74 ? 22.52400 -9.74200 -52.76000 1.000 46.99205 113 LYS A C 1
ATOM 519 O O . LYS A 1 74 ? 22.09900 -8.70300 -52.24400 1.000 43.69456 113 LYS A O 1
ATOM 525 N N . LYS A 1 75 ? 23.26800 -9.74900 -53.86000 1.000 48.31467 114 LYS A N 1
ATOM 526 C CA . LYS A 1 75 ? 23.59900 -8.51200 -54.55000 1.000 48.71812 114 LYS A CA 1
ATOM 527 C C . LYS A 1 75 ? 22.43100 -8.06600 -55.41800 1.000 50.07069 114 LYS A C 1
ATOM 528 O O . LYS A 1 75 ? 21.71600 -8.89000 -55.99500 1.000 52.38116 114 LYS A O 1
ATOM 534 N N . GLY A 1 76 ? 22.23200 -6.75400 -55.49600 1.000 49.62111 115 GLY A N 1
ATOM 535 C CA . GLY A 1 76 ? 21.20900 -6.19400 -56.35200 1.000 52.10255 115 GLY A CA 1
ATOM 536 C C . GLY A 1 76 ? 19.84500 -6.02800 -55.72600 1.000 51.76976 115 GLY A C 1
ATOM 537 O O . GLY A 1 76 ? 18.89900 -5.67200 -56.43900 1.000 55.63814 115 GLY A O 1
ATOM 538 N N . ILE A 1 77 ? 19.70400 -6.28000 -54.42600 1.000 49.49343 116 ILE A N 1
ATOM 539 C CA . ILE A 1 77 ? 18.43000 -6.04700 -53.75600 1.000 46.68914 116 ILE A CA 1
ATOM 540 C C . ILE A 1 77 ? 18.14600 -4.55100 -53.76400 1.000 43.97552 116 ILE A C 1
ATOM 541 O O . ILE A 1 77 ? 18.93800 -3.75000 -53.25400 1.000 42.11495 116 ILE A O 1
ATOM 546 N N . LYS A 1 78 ? 17.02000 -4.16700 -54.35400 1.000 44.37882 117 LYS A N 1
ATOM 547 C CA . LYS A 1 78 ? 16.67900 -2.76800 -54.55600 1.000 43.47312 117 LYS A CA 1
ATOM 548 C C . LYS A 1 78 ? 15.52300 -2.36800 -53.65000 1.000 42.34429 117 LYS A C 1
ATOM 549 O O . LYS A 1 78 ? 14.59200 -3.14900 -53.43000 1.000 42.71214 117 LYS A O 1
ATOM 555 N N . PHE A 1 79 ? 15.59400 -1.14800 -53.12600 1.000 42.20884 118 PHE A N 1
ATOM 556 C CA . PHE A 1 79 ? 14.49400 -0.58100 -52.36500 1.000 40.88499 118 PHE A CA 1
ATOM 557 C C . PHE A 1 79 ? 13.39000 -0.12500 -53.31800 1.000 40.49317 118 PHE A C 1
ATOM 558 O O . PHE A 1 79 ? 13.47800 -0.28700 -54.53800 1.000 42.50219 118 PHE A O 1
ATOM 566 N N . HIS A 1 80 ? 12.33300 0.46200 -52.75200 1.000 40.88159 119 HIS A N 1
ATOM 567 C CA . HIS A 1 80 ? 11.23500 0.94800 -53.58100 1.000 39.29714 119 HIS A CA 1
ATOM 568 C C . HIS A 1 80 ? 11.66600 2.11300 -54.46200 1.000 38.66109 119 HIS A C 1
ATOM 569 O O . HIS A 1 80 ? 11.09400 2.31600 -55.53900 1.000 41.64980 119 HIS A O 1
ATOM 576 N N . ASP A 1 81 ? 12.66600 2.88300 -54.03300 1.000 39.58594 120 ASP A N 1
ATOM 577 C CA . ASP A 1 81 ? 13.17600 4.00400 -54.81100 1.000 40.90349 120 ASP A CA 1
ATOM 578 C C . ASP A 1 81 ? 14.29000 3.59600 -55.77000 1.000 43.90812 120 ASP A C 1
ATOM 579 O O . ASP A 1 81 ? 15.02500 4.46500 -56.25500 1.000 41.20844 120 ASP A O 1
ATOM 584 N N . GLU A 1 82 ? 14.42900 2.29600 -56.04100 1.000 41.46720 121 GLU A N 1
ATOM 585 C CA . GLU A 1 82 ? 15.41800 1.77300 -56.98700 1.000 40.85574 121 GLU A CA 1
ATOM 586 C C . GLU A 1 82 ? 16.84800 2.05200 -56.52500 1.000 41.70407 121 GLU A C 1
ATOM 587 O O . GLU A 1 82 ? 17.74100 2.30900 -57.33400 1.000 42.44570 121 GLU A O 1
ATOM 593 N N . THR A 1 83 ? 17.07100 1.99500 -55.21500 1.000 44.57196 122 THR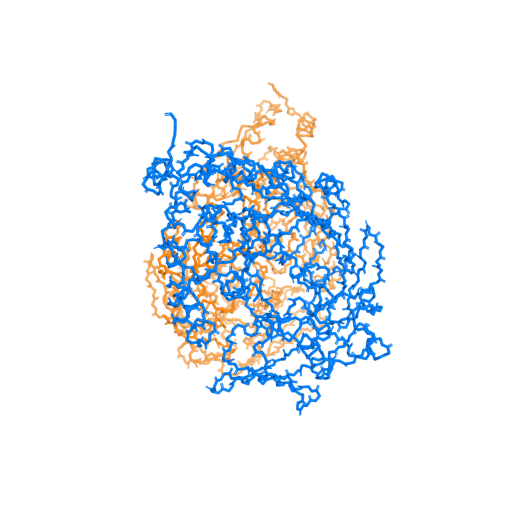 A N 1
ATOM 594 C CA . THR A 1 83 ? 18.40400 2.10600 -54.64000 1.000 44.56448 122 THR A CA 1
ATOM 595 C C . THR A 1 83 ? 18.86200 0.73700 -54.15800 1.000 44.23166 122 THR A C 1
ATOM 596 O O . THR A 1 83 ? 18.08200 -0.01600 -53.56800 1.000 47.24126 122 THR A O 1
ATOM 600 N N . GLU A 1 84 ? 20.13000 0.42400 -54.40600 1.000 44.91267 123 GLU A N 1
ATOM 601 C CA . GLU A 1 84 ? 20.65500 -0.89600 -54.08300 1.000 46.48879 123 GLU A CA 1
ATOM 602 C C . GLU A 1 84 ? 20.86000 -1.04500 -52.57900 1.000 48.45698 123 GLU A C 1
ATOM 603 O O . GLU A 1 84 ? 21.43200 -0.16500 -51.92800 1.000 47.61329 123 GLU A O 1
ATOM 609 N N . LEU A 1 85 ? 20.39500 -2.16500 -52.03100 1.000 45.31871 124 LEU A N 1
ATOM 610 C CA . LEU A 1 85 ? 20.58900 -2.45900 -50.61800 1.000 43.32399 124 LEU A CA 1
ATOM 611 C C . LEU A 1 85 ? 22.00000 -2.98400 -50.38900 1.000 45.53167 124 LEU A C 1
ATOM 612 O O . LEU A 1 85 ? 22.43100 -3.93900 -51.04200 1.000 45.94330 124 LEU A O 1
ATOM 617 N N . LYS A 1 86 ? 22.71500 -2.35900 -49.46300 1.000 45.80907 125 LYS A N 1
ATOM 618 C CA . LYS A 1 86 ? 24.05300 -2.77400 -49.07200 1.000 47.59264 125 LYS A CA 1
ATOM 619 C C . LYS A 1 86 ? 24.05900 -3.13000 -47.58900 1.000 45.01311 125 LYS A C 1
ATOM 620 O O . LYS A 1 86 ? 23.03100 -3.07600 -46.90900 1.000 44.99721 125 LYS A O 1
ATOM 626 N N . ALA A 1 87 ? 25.23800 -3.50100 -47.08600 1.000 45.55826 126 ALA A N 1
ATOM 627 C CA . ALA A 1 87 ? 25.37300 -3.78900 -45.66400 1.000 46.44998 126 ALA A CA 1
ATOM 628 C C . ALA A 1 87 ? 25.20700 -2.54300 -44.80800 1.000 47.27131 126 ALA A C 1
ATOM 629 O O . ALA A 1 87 ? 24.96700 -2.66300 -43.60200 1.000 46.97505 126 ALA A O 1
ATOM 631 N N . GLU A 1 88 ? 25.34000 -1.35400 -45.40300 1.000 47.07151 127 GLU A N 1
ATOM 632 C CA . GLU A 1 88 ? 25.11500 -0.11500 -44.66600 1.000 46.80229 127 GLU A CA 1
ATOM 633 C C . GLU A 1 88 ? 23.71600 -0.08200 -44.06600 1.000 46.24048 127 GLU A C 1
ATOM 634 O O . GLU A 1 88 ? 23.53800 0.25800 -42.89100 1.000 47.89073 127 GLU A O 1
ATOM 640 N N . ASP A 1 89 ? 22.70800 -0.43900 -44.86400 1.000 46.98702 128 ASP A N 1
ATOM 641 C CA . ASP A 1 89 ? 21.32600 -0.35300 -44.40500 1.000 45.59136 128 ASP A CA 1
ATOM 642 C C . ASP A 1 89 ? 21.02100 -1.41100 -43.35300 1.000 45.10316 128 ASP A C 1
ATOM 643 O O . ASP A 1 89 ? 20.29000 -1.14500 -42.39200 1.000 47.48497 128 ASP A O 1
ATOM 648 N N . VAL A 1 90 ? 21.56500 -2.61800 -43.51900 1.000 44.70706 129 VAL A N 1
ATOM 649 C CA . VAL A 1 90 ? 21.36800 -3.66000 -42.51600 1.000 44.80520 129 VAL A CA 1
ATOM 650 C C . VAL A 1 90 ? 22.04100 -3.27000 -41.20700 1.000 47.63412 129 VAL A C 1
ATOM 651 O O . VAL A 1 90 ? 21.49000 -3.48200 -40.12000 1.000 47.34582 129 VAL A O 1
ATOM 655 N N . VAL A 1 91 ? 23.24200 -2.69400 -41.28800 1.000 50.23446 130 VAL A N 1
ATOM 656 C CA . VAL A 1 91 ? 23.90800 -2.19300 -40.09100 1.000 48.70173 130 VAL A CA 1
ATOM 657 C C . VAL A 1 91 ? 23.14800 -1.00400 -39.51900 1.000 50.99289 130 VAL A C 1
ATOM 658 O O . VAL A 1 91 ? 23.02200 -0.85800 -38.29800 1.000 50.02322 130 VAL A O 1
ATOM 662 N N . PHE A 1 92 ? 22.61100 -0.14600 -40.39100 1.000 63.78416 131 PHE A N 1
ATOM 663 C CA . PHE A 1 92 ? 21.83500 0.99900 -39.92600 1.000 65.64000 131 PHE A CA 1
ATOM 664 C C . PHE A 1 92 ? 20.57100 0.55300 -39.20000 1.000 65.00692 131 PHE A C 1
ATOM 665 O O . PHE A 1 92 ? 20.22200 1.10700 -38.15200 1.000 66.37802 131 PHE A O 1
ATOM 673 N N . THR A 1 93 ? 19.87800 -0.45300 -39.73900 1.000 52.41192 132 THR A N 1
ATOM 674 C CA . THR A 1 93 ? 18.61100 -0.88300 -39.15300 1.000 58.95351 132 THR A CA 1
ATOM 675 C C . THR A 1 93 ? 18.81900 -1.50700 -37.77800 1.000 55.85137 132 THR A C 1
ATOM 676 O O . THR A 1 93 ? 18.09200 -1.19500 -36.82800 1.000 39.28477 132 THR A O 1
ATOM 680 N N . LEU A 1 94 ? 19.80900 -2.39200 -37.65100 1.000 41.92096 133 LEU A N 1
ATOM 681 C CA . LEU A 1 94 ? 20.01500 -3.09900 -36.39300 1.000 41.05797 133 LEU A CA 1
ATOM 682 C C . LEU A 1 94 ? 20.68500 -2.22600 -35.34000 1.000 40.96687 133 LEU A C 1
ATOM 683 O O . LEU A 1 94 ? 20.39100 -2.37000 -34.14900 1.000 41.53893 133 LEU A O 1
ATOM 688 N N . LYS A 1 95 ? 21.58200 -1.32500 -35.74800 1.000 42.91442 134 LYS A N 1
ATOM 689 C CA . LYS A 1 95 ? 22.22600 -0.44900 -34.77500 1.000 42.31068 134 LYS A CA 1
ATOM 690 C C . LYS A 1 95 ? 21.27800 0.63500 -34.28200 1.000 39.70036 134 LYS A C 1
ATOM 691 O O . LYS A 1 95 ? 21.37900 1.06500 -33.12800 1.000 41.23509 134 LYS A O 1
ATOM 697 N N . SER A 1 96 ? 20.35400 1.08900 -35.13400 1.000 42.95478 135 SER A N 1
ATOM 698 C CA . SER A 1 96 ? 19.37900 2.08500 -34.70800 1.000 43.74464 135 SER A CA 1
ATOM 699 C C . SER A 1 96 ? 18.37700 1.52000 -33.71100 1.000 43.67390 135 SER A C 1
ATOM 700 O O . SER A 1 96 ? 17.73100 2.29300 -32.99500 1.000 43.32379 135 SER A O 1
ATOM 703 N N . ILE A 1 97 ? 18.22700 0.19600 -33.65400 1.000 41.60183 136 ILE A N 1
ATOM 704 C CA . ILE A 1 97 ? 17.39300 -0.41400 -32.62400 1.000 40.69561 136 ILE A CA 1
ATOM 705 C C . ILE A 1 97 ? 18.03700 -0.24100 -31.25500 1.000 41.91254 136 ILE A C 1
ATOM 706 O O . ILE A 1 97 ? 17.39500 0.20600 -30.29800 1.000 45.88834 136 ILE A O 1
ATOM 711 N N . LEU A 1 98 ? 19.32100 -0.58200 -31.14600 1.000 40.24868 137 LEU A N 1
ATOM 712 C CA . LEU A 1 98 ? 20.04400 -0.46900 -29.88700 1.000 41.61346 137 LEU A CA 1
ATOM 713 C C . LEU A 1 98 ? 20.42900 0.96400 -29.54600 1.000 44.39533 137 LEU A C 1
ATOM 714 O O . LEU A 1 98 ? 20.96500 1.20000 -28.45800 1.000 40.94088 137 LEU A O 1
ATOM 719 N N . ASP A 1 99 ? 20.18200 1.91600 -30.44300 1.000 41.59189 138 ASP A N 1
ATOM 720 C CA . ASP A 1 99 ? 20.45700 3.31600 -30.14900 1.000 43.44724 138 ASP A CA 1
ATOM 721 C C . ASP A 1 99 ? 19.56600 3.79100 -29.01100 1.000 44.66005 138 ASP A C 1
ATOM 722 O O . ASP A 1 99 ? 18.33700 3.69200 -29.09000 1.000 46.02041 138 ASP A O 1
ATOM 727 N N . GLU A 1 100 ? 20.18900 4.30500 -27.94800 1.000 44.01567 139 GLU A N 1
ATOM 728 C CA . GLU A 1 100 ? 19.43200 4.68500 -26.75900 1.000 44.99952 139 GLU A CA 1
ATOM 729 C C . GLU A 1 100 ? 18.48000 5.84200 -27.03400 1.000 44.49830 139 GLU A C 1
ATOM 730 O O . GLU A 1 100 ? 17.43500 5.94800 -26.38100 1.000 43.84503 139 GLU A O 1
ATOM 736 N N . LYS A 1 101 ? 18.81200 6.71000 -27.99100 1.000 47.12189 140 LYS A N 1
ATOM 737 C CA . LYS A 1 101 ? 17.97300 7.87600 -28.24800 1.000 47.74608 140 LYS A CA 1
ATOM 738 C C . LYS A 1 101 ? 16.75200 7.52400 -29.08600 1.000 48.98628 140 LYS A C 1
ATOM 739 O O . LYS A 1 101 ? 15.68100 8.11200 -28.89700 1.000 50.52777 140 LYS A O 1
ATOM 745 N N . VAL A 1 102 ? 16.89600 6.58700 -30.02600 1.000 49.03396 141 VAL A N 1
ATOM 746 C CA . VAL A 1 102 ? 15.74200 6.13800 -30.80000 1.000 49.74749 141 VAL A CA 1
ATOM 747 C C . VAL A 1 102 ? 14.67800 5.56800 -29.87100 1.000 52.08772 141 VAL A C 1
ATOM 748 O O . VAL A 1 102 ? 13.47500 5.76800 -30.08200 1.000 54.21997 141 VAL A O 1
ATOM 752 N N . ASN A 1 103 ? 15.10800 4.86600 -28.81900 1.000 51.90302 142 ASN A N 1
ATOM 753 C CA . ASN A 1 103 ? 14.21600 4.34300 -27.78300 1.000 54.53232 142 ASN A CA 1
ATOM 754 C C . ASN A 1 103 ? 13.13500 3.44800 -28.38700 1.000 57.66507 142 ASN A C 1
ATOM 755 O O . ASN A 1 103 ? 11.93700 3.65100 -28.18000 1.000 57.62736 142 ASN A O 1
ATOM 760 N N . SER A 1 104 ? 13.57400 2.45100 -29.14800 1.000 67.92101 143 SER A N 1
ATOM 761 C CA . SER A 1 104 ? 12.64500 1.54000 -29.79700 1.000 66.91423 143 SER A CA 1
ATOM 762 C C . SER A 1 104 ? 11.96200 0.64100 -28.77400 1.000 66.99534 143 SER A C 1
ATOM 763 O O . SER A 1 104 ? 12.48800 0.37800 -27.68900 1.000 68.02922 143 SER A O 1
ATOM 766 N N . SER A 1 105 ? 10.76500 0.17200 -29.13200 1.000 65.50569 144 SER A N 1
ATOM 767 C CA . SER A 1 105 ? 10.07600 -0.79400 -28.28500 1.000 61.76883 144 SER A CA 1
ATOM 768 C C . SER A 1 105 ? 10.70800 -2.17300 -28.39800 1.000 62.95408 144 SER A C 1
ATOM 769 O O . SER A 1 105 ? 10.61600 -2.97800 -27.46400 1.000 59.89143 144 SER A O 1
ATOM 772 N N . LEU A 1 106 ? 11.35600 -2.45900 -29.52400 1.000 63.84655 145 LEU A N 1
ATOM 773 C CA . LEU A 1 106 ? 11.99700 -3.74400 -29.76000 1.000 61.96269 145 LEU A CA 1
ATOM 774 C C . LEU A 1 106 ? 13.43800 -3.79000 -29.27000 1.000 60.68679 145 LEU A C 1
ATOM 775 O O . LEU A 1 106 ? 14.10100 -4.81600 -29.44700 1.000 59.24717 145 LEU A O 1
ATOM 780 N N . LYS A 1 107 ? 13.93500 -2.71200 -28.66000 1.000 56.17960 146 LYS A N 1
ATOM 781 C CA . LYS A 1 107 ? 15.31800 -2.70200 -28.18700 1.000 53.07087 146 LYS A CA 1
ATOM 782 C C . LYS A 1 107 ? 15.60100 -3.77800 -27.14600 1.000 53.27874 146 LYS A C 1
ATOM 783 O O . LYS A 1 107 ? 16.62300 -4.47500 -27.27900 1.000 54.60205 146 LYS A O 1
ATOM 789 N N . PRO A 1 108 ? 14.78000 -3.97700 -26.10600 1.000 51.19027 147 PRO A N 1
ATOM 790 C CA . PRO A 1 108 ? 15.06200 -5.07900 -25.17000 1.000 50.62105 147 PRO A CA 1
ATOM 791 C C . PRO A 1 108 ? 15.00500 -6.45100 -25.81600 1.000 51.52306 147 PRO A C 1
ATOM 792 O O . PRO A 1 108 ? 15.57900 -7.40100 -25.26800 1.000 50.46604 147 PRO A O 1
ATOM 796 N N . GLU A 1 109 ? 14.33300 -6.58700 -26.96000 1.000 51.83680 148 GLU A N 1
ATOM 797 C CA . GLU A 1 109 ? 14.27900 -7.85600 -27.67500 1.000 50.70518 148 GLU A CA 1
ATOM 798 C C . GLU A 1 109 ? 15.49300 -8.08500 -28.56500 1.000 48.43398 148 GLU A C 1
ATOM 799 O O . GLU A 1 109 ? 15.65200 -9.19100 -29.09200 1.000 46.62755 148 GLU A O 1
ATOM 805 N N . TYR A 1 110 ? 16.34500 -7.07500 -28.74600 1.000 52.47035 149 TYR A N 1
ATOM 806 C CA . TYR A 1 110 ? 17.57700 -7.21100 -29.51400 1.000 50.71773 149 TYR A CA 1
ATOM 807 C C . TYR A 1 110 ? 18.81000 -6.86100 -28.69100 1.000 50.81202 149 TYR A C 1
ATOM 808 O O . TYR A 1 110 ? 19.91800 -6.82300 -29.24000 1.000 52.11536 149 TYR A O 1
ATOM 817 N N . SER A 1 111 ? 18.65300 -6.61800 -27.38700 1.000 52.75796 150 SER A N 1
ATOM 818 C CA . SER A 1 111 ? 19.72900 -6.04900 -26.58100 1.000 53.10038 150 SER A CA 1
ATOM 819 C C . SER A 1 111 ? 20.82000 -7.04900 -26.22300 1.000 53.68731 150 SER A C 1
ATOM 820 O O . SER A 1 111 ? 21.81700 -6.65200 -25.61500 1.000 53.40476 150 SER A O 1
ATOM 823 N N . GLU A 1 112 ? 20.66200 -8.32200 -26.56200 1.000 59.52742 151 GLU A N 1
ATOM 824 C CA . GLU A 1 112 ? 21.74600 -9.28500 -26.40900 1.000 63.00786 151 GLU A CA 1
ATOM 825 C C . GLU A 1 112 ? 22.74500 -9.21900 -27.56200 1.000 62.36169 151 GLU A C 1
ATOM 826 O O . GLU A 1 112 ? 23.67500 -10.03400 -27.62300 1.000 61.96742 151 GLU A O 1
ATOM 832 N N . ILE A 1 113 ? 22.57100 -8.26300 -28.46900 1.000 55.17624 152 ILE A N 1
ATOM 833 C CA . ILE A 1 113 ? 23.49100 -8.05800 -29.58000 1.000 54.84044 152 ILE A CA 1
ATOM 834 C C . ILE A 1 113 ? 24.58000 -7.09500 -29.12800 1.000 54.80383 152 ILE A C 1
ATOM 835 O O . ILE A 1 113 ? 24.29000 -5.97800 -28.68500 1.000 51.50842 152 ILE A O 1
ATOM 840 N N . LYS A 1 114 ? 25.83700 -7.53000 -29.22800 1.000 56.27288 153 LYS A N 1
ATOM 841 C CA . LYS A 1 114 ? 26.95000 -6.65200 -28.88500 1.000 53.42443 153 LYS A CA 1
ATOM 842 C C . LYS A 1 114 ? 27.16100 -5.59800 -29.96500 1.000 50.30652 153 LYS A C 1
ATOM 843 O O . LYS A 1 114 ? 27.14300 -4.39300 -29.69000 1.000 48.61491 153 LYS A O 1
ATOM 849 N N . ASP A 1 115 ? 27.35100 -6.03500 -31.20800 1.000 50.71107 154 ASP A N 1
ATOM 850 C CA . ASP A 1 115 ? 27.57700 -5.11400 -32.31200 1.000 48.09931 154 ASP A CA 1
ATOM 851 C C . ASP A 1 115 ? 27.22100 -5.80400 -33.62100 1.000 47.00863 154 ASP A C 1
ATOM 852 O O . ASP A 1 115 ? 27.31900 -7.02700 -33.74000 1.000 47.24885 154 ASP A O 1
ATOM 857 N N . VAL A 1 116 ? 26.80400 -5.00100 -34.59700 1.000 45.46749 155 VAL A N 1
ATOM 858 C CA . VAL A 1 116 ? 26.49500 -5.47200 -35.94300 1.000 44.38737 155 VAL A CA 1
ATOM 859 C C . VAL A 1 116 ? 27.49800 -4.81600 -36.88300 1.000 45.71499 155 VAL A C 1
ATOM 860 O O . VAL A 1 116 ? 27.49400 -3.58900 -37.05100 1.000 48.37810 155 VAL A O 1
ATOM 864 N N . GLN A 1 117 ? 28.35500 -5.62600 -37.49600 1.000 46.94445 156 GLN A N 1
ATOM 865 C CA . GLN A 1 117 ? 29.47200 -5.13800 -38.28900 1.000 48.66196 156 GLN A CA 1
ATOM 866 C C . GLN A 1 117 ? 29.23400 -5.37700 -39.77400 1.000 50.10080 156 GLN A C 1
ATOM 867 O O . GLN A 1 117 ? 28.58200 -6.34800 -40.16900 1.000 49.25914 156 GLN A O 1
ATOM 873 N N . ALA A 1 118 ? 29.78000 -4.48100 -40.59400 1.000 50.89132 157 ALA A N 1
ATOM 874 C CA . ALA A 1 118 ? 29.73500 -4.58900 -42.05000 1.000 52.83114 157 ALA A CA 1
ATOM 875 C C . ALA A 1 118 ? 31.16700 -4.72800 -42.55500 1.000 57.55285 157 ALA A C 1
ATOM 876 O O . ALA A 1 118 ? 31.87100 -3.72700 -42.72700 1.000 58.28935 157 ALA A O 1
ATOM 878 N N . VAL A 1 119 ? 31.60200 -5.97100 -42.78900 1.000 57.40975 158 VAL A N 1
ATOM 879 C CA . VAL A 1 119 ? 32.94300 -6.22200 -43.30600 1.000 57.65824 158 VAL A CA 1
ATOM 880 C C . VAL A 1 119 ? 32.98100 -6.26400 -44.82700 1.000 57.13443 158 VAL A C 1
ATOM 881 O O . VAL A 1 119 ? 34.05200 -6.49000 -45.40600 1.000 57.54463 158 VAL A O 1
ATOM 885 N N . ASN A 1 120 ? 31.84900 -6.04100 -45.48900 1.000 63.03919 159 ASN A N 1
ATOM 886 C CA . ASN A 1 120 ? 31.74800 -6.03500 -46.94200 1.000 62.55370 159 ASN A CA 1
ATOM 887 C C . ASN A 1 120 ? 30.39500 -5.44600 -47.31000 1.000 62.13829 159 ASN A C 1
ATOM 888 O O . ASN A 1 120 ? 29.44800 -5.51200 -46.52100 1.000 63.18735 159 ASN A O 1
ATOM 893 N N . ASP A 1 121 ? 30.31700 -4.86300 -48.51100 1.000 55.80655 160 ASP A N 1
ATOM 894 C CA . ASP A 1 121 ? 29.07100 -4.25200 -48.96500 1.000 56.19238 160 ASP A CA 1
ATOM 895 C C . ASP A 1 121 ? 27.91900 -5.25000 -48.97800 1.000 55.29900 160 ASP A C 1
ATOM 896 O O . ASP A 1 121 ? 26.75600 -4.85700 -48.83000 1.000 52.78568 160 ASP A O 1
ATOM 901 N N . TYR A 1 122 ? 28.21700 -6.53600 -49.15100 1.000 54.26886 161 TYR A N 1
ATOM 902 C CA . TYR A 1 122 ? 27.21000 -7.58800 -49.18700 1.000 49.83627 161 TYR A CA 1
ATOM 903 C C . TYR A 1 122 ? 27.57800 -8.71400 -48.23100 1.000 51.64904 161 TYR A C 1
ATOM 904 O O . TYR A 1 122 ? 27.40800 -9.89700 -48.53700 1.000 49.97221 161 TYR A O 1
ATOM 913 N N . GLU A 1 123 ? 28.09500 -8.36000 -47.05400 1.000 51.89484 162 GLU A N 1
ATOM 914 C CA . GLU A 1 123 ? 28.43200 -9.35100 -46.03400 1.000 52.77896 162 GLU A CA 1
ATOM 915 C C . GLU A 1 123 ? 28.37600 -8.66100 -44.67800 1.000 54.73316 162 GLU A C 1
ATOM 916 O O . GLU A 1 123 ? 29.17600 -7.75900 -44.41000 1.000 55.16968 162 GLU A O 1
ATOM 922 N N . VAL A 1 124 ? 27.44300 -9.08800 -43.83000 1.000 54.94633 163 VAL A N 1
ATOM 923 C CA . VAL A 1 124 ? 27.23100 -8.48800 -42.51900 1.000 53.81164 163 VAL A CA 1
ATOM 924 C C . VAL A 1 124 ? 27.62800 -9.48900 -41.44300 1.000 54.92966 163 VAL A C 1
ATOM 925 O O . VAL A 1 124 ? 27.47300 -10.70500 -41.60400 1.000 55.09497 163 VAL A O 1
ATOM 929 N N . LYS A 1 125 ? 28.15300 -8.96600 -40.33800 1.000 51.44839 164 LYS A N 1
ATOM 930 C CA . LYS A 1 125 ? 28.50800 -9.76100 -39.17100 1.000 47.88390 164 LYS A CA 1
ATOM 931 C C . LYS A 1 125 ? 27.76500 -9.22000 -37.95900 1.000 47.94318 164 LYS A C 1
ATOM 932 O O . LYS A 1 125 ? 27.80300 -8.01500 -37.68900 1.000 48.19927 164 LYS A O 1
ATOM 938 N N . VAL A 1 126 ? 27.09000 -10.10900 -37.23500 1.000 52.72390 165 VAL A N 1
ATOM 939 C CA . VAL A 1 126 ? 26.33400 -9.74900 -36.04100 1.000 49.16927 165 VAL A CA 1
ATOM 940 C C . VAL A 1 126 ? 27.01000 -10.39900 -34.84200 1.000 53.79562 165 VAL A C 1
ATOM 941 O O . VAL A 1 126 ? 27.14300 -11.62800 -34.78500 1.000 54.45422 165 VAL A O 1
ATOM 945 N N . ILE A 1 127 ? 27.43500 -9.57500 -33.88800 1.000 54.48723 166 ILE A N 1
ATOM 946 C CA . ILE A 1 127 ? 28.12000 -10.03200 -32.68400 1.000 55.97913 166 ILE A CA 1
ATOM 947 C C . ILE A 1 127 ? 27.16000 -9.90400 -31.51000 1.000 59.11709 166 ILE A C 1
ATOM 948 O O . ILE A 1 127 ? 26.51300 -8.86400 -31.33900 1.000 59.27630 166 ILE A O 1
ATOM 953 N N . LEU A 1 128 ? 27.06600 -10.95900 -30.70800 1.000 60.36026 167 LEU A N 1
ATOM 954 C CA . LEU A 1 128 ? 26.17900 -10.99400 -29.55700 1.000 61.71820 167 LEU A CA 1
ATOM 955 C C . LEU A 1 128 ? 26.95000 -10.73500 -28.26800 1.000 66.01755 167 LEU A C 1
ATOM 956 O O . LEU A 1 128 ? 28.18300 -10.75400 -28.22800 1.000 65.24320 167 LEU A O 1
ATOM 961 N N . LYS A 1 129 ? 26.19500 -10.48600 -27.19700 1.000 65.80579 168 LYS A N 1
ATOM 962 C CA . LYS A 1 129 ? 26.78100 -10.49000 -25.86300 1.000 62.57804 168 LYS A CA 1
ATOM 963 C C . LYS A 1 129 ? 27.05400 -11.91800 -25.41100 1.000 68.66874 168 LYS A C 1
ATOM 964 O O . LYS A 1 129 ? 28.20200 -12.29600 -25.14900 1.000 69.68261 168 LYS A O 1
ATOM 970 N N . GLU A 1 130 ? 26.00600 -12.72800 -25.32400 1.000 65.67757 169 GLU A N 1
ATOM 971 C CA . GLU A 1 130 ? 26.09300 -14.14900 -25.02200 1.000 69.21479 169 GLU A CA 1
ATOM 972 C C . GLU A 1 130 ? 25.39900 -14.93600 -26.13000 1.000 73.13217 169 GLU A C 1
ATOM 973 O O . GLU A 1 130 ? 24.81800 -14.36600 -27.05500 1.000 70.58011 169 GLU A O 1
ATOM 979 N N . ALA A 1 131 ? 25.46500 -16.26100 -26.02900 1.000 94.61586 170 ALA A N 1
ATOM 980 C CA . ALA A 1 131 ? 24.85900 -17.11600 -27.04200 1.000 94.02282 170 ALA A CA 1
ATOM 981 C C . ALA A 1 131 ? 23.34600 -16.93600 -27.05800 1.000 94.60405 170 ALA A C 1
ATOM 982 O O . ALA A 1 131 ? 22.68800 -17.01600 -26.01700 1.000 96.04615 170 ALA A O 1
ATOM 984 N N . PHE A 1 132 ? 22.79500 -16.68600 -28.24600 1.000 68.00477 171 PHE A N 1
ATOM 985 C CA . PHE A 1 132 ? 21.35700 -16.48400 -28.41800 1.000 60.32866 171 PHE A CA 1
ATOM 986 C C . PHE A 1 132 ? 20.88400 -17.24500 -29.64400 1.000 56.11370 171 PHE A C 1
ATOM 987 O O . PHE A 1 132 ? 20.91800 -16.72500 -30.76700 1.000 52.32033 171 PHE A O 1
ATOM 995 N N . PRO A 1 133 ? 20.42900 -18.48100 -29.46700 1.000 57.04900 172 PRO A N 1
ATOM 996 C CA . PRO A 1 133 ? 19.93600 -19.27200 -30.60500 1.000 54.77213 172 PRO A CA 1
ATOM 997 C C . PRO A 1 133 ? 18.78800 -18.59200 -31.33900 1.000 51.82129 172 PRO A C 1
ATOM 998 O O . PRO A 1 133 ? 18.80900 -18.53200 -32.57800 1.000 50.67556 172 PRO A O 1
ATOM 1002 N N . PRO A 1 134 ? 17.75100 -18.05800 -30.63700 1.000 51.07559 173 PRO A N 1
ATOM 1003 C CA . PRO A 1 134 ? 16.64600 -17.44200 -31.39200 1.000 49.42935 173 PRO A CA 1
ATOM 1004 C C . PRO A 1 134 ? 16.98200 -16.08500 -31.99300 1.000 47.08573 173 PRO A C 1
ATOM 1005 O O . PRO A 1 134 ? 16.09300 -15.24900 -32.18800 1.000 45.41222 173 PRO A O 1
ATOM 1009 N N . LEU A 1 135 ? 18.25900 -15.85800 -32.30700 1.000 46.74111 174 LEU A N 1
ATOM 1010 C CA . LEU A 1 135 ? 18.64900 -14.60600 -32.94500 1.000 45.36039 174 LEU A CA 1
ATOM 1011 C C . LEU A 1 135 ? 18.10000 -14.51700 -34.36200 1.000 41.24421 174 LEU A C 1
ATOM 1012 O O . LEU A 1 135 ? 17.64400 -13.45200 -34.79100 1.000 41.20308 174 LEU A O 1
ATOM 1017 N N . LEU A 1 136 ? 18.13400 -15.62700 -35.10200 1.000 41.77815 175 LEU A N 1
ATOM 1018 C CA . LEU A 1 136 ? 17.65300 -15.60400 -36.47900 1.000 41.54518 175 LEU A CA 1
ATOM 1019 C C . LEU A 1 136 ? 16.14900 -15.37300 -36.53600 1.000 38.02692 175 LEU A C 1
ATOM 1020 O O . LEU A 1 136 ? 15.63400 -14.87700 -37.54500 1.000 35.51649 175 LEU A O 1
ATOM 1025 N N . ASP A 1 137 ? 15.43000 -15.72500 -35.46800 1.000 40.03986 176 ASP A N 1
ATOM 1026 C CA . ASP A 1 137 ? 14.01100 -15.39200 -35.39600 1.000 37.14857 176 ASP A CA 1
ATOM 1027 C C . ASP A 1 137 ? 13.80600 -13.88400 -35.34500 1.000 36.14731 176 ASP A C 1
ATOM 1028 O O . ASP A 1 137 ? 12.90900 -13.34500 -36.00300 1.000 38.56872 176 ASP A O 1
ATOM 1033 N N . LYS A 1 138 ? 14.64200 -13.18300 -34.57700 1.000 40.15947 177 LYS A N 1
ATOM 1034 C CA . LYS A 1 138 ? 14.48700 -11.74300 -34.41800 1.000 39.19449 177 LYS A CA 1
ATOM 1035 C C . LYS A 1 138 ? 15.01500 -10.97300 -35.62000 1.000 34.42455 177 LYS A C 1
ATOM 1036 O O . LYS A 1 138 ? 14.51200 -9.88500 -35.91900 1.000 35.89270 177 LYS A O 1
ATOM 1042 N N . LEU A 1 139 ? 16.01100 -11.51400 -36.32100 1.000 35.88850 178 LEU A N 1
ATOM 1043 C CA . LEU A 1 139 ? 16.59500 -10.84700 -37.47800 1.000 38.06110 178 LEU A CA 1
ATOM 1044 C C . LEU A 1 139 ? 15.75000 -10.98800 -38.74000 1.000 33.48024 178 LEU A C 1
ATOM 1045 O O . LEU A 1 139 ? 16.25400 -10.73200 -39.84000 1.000 33.23105 178 LEU A O 1
ATOM 1050 N N . THR A 1 140 ? 14.48900 -11.39600 -38.61200 1.000 41.50236 179 THR A N 1
ATOM 1051 C CA . THR A 1 140 ? 13.53100 -11.29100 -39.70400 1.000 32.70143 179 THR A CA 1
ATOM 1052 C C . THR A 1 140 ? 12.95200 -9.88700 -39.82200 1.000 37.31060 179 THR A C 1
ATOM 1053 O O . THR A 1 140 ? 12.02300 -9.67100 -40.60800 1.000 39.27150 179 THR A O 1
ATOM 1057 N N . ILE A 1 141 ? 13.48700 -8.93900 -39.05100 1.000 32.67504 180 ILE A N 1
ATOM 1058 C CA . ILE A 1 141 ? 12.98800 -7.57200 -39.05700 1.000 35.63252 180 ILE A CA 1
ATOM 1059 C C . ILE A 1 141 ? 13.34900 -6.89300 -40.37500 1.000 38.41830 180 ILE A C 1
ATOM 1060 O O . ILE A 1 141 ? 14.40400 -7.15100 -40.97000 1.000 37.66830 180 ILE A O 1
ATOM 1065 N N . GLY A 1 142 ? 12.45700 -6.02300 -40.84200 1.000 42.36588 181 GLY A N 1
ATOM 1066 C CA . GLY A 1 142 ? 12.65600 -5.38600 -42.13200 1.000 38.67647 181 GLY A CA 1
ATOM 1067 C C . GLY A 1 142 ? 13.81600 -4.40600 -42.10800 1.000 36.20438 181 GLY A C 1
ATOM 1068 O O . GLY A 1 142 ? 14.04600 -3.70200 -41.12400 1.000 38.18085 181 GLY A O 1
ATOM 1069 N N . ILE A 1 143 ? 14.55200 -4.36500 -43.21300 1.000 36.12781 182 ILE A N 1
ATOM 1070 C CA . ILE A 1 143 ? 15.68500 -3.46000 -43.36600 1.000 39.54885 182 ILE A CA 1
ATOM 1071 C C . ILE A 1 143 ? 15.20500 -2.18800 -44.05200 1.000 38.86289 182 ILE A C 1
ATOM 1072 O O . ILE A 1 143 ? 14.50300 -2.24600 -45.06900 1.000 37.33203 182 ILE A O 1
ATOM 1077 N N . ILE A 1 144 ? 15.58000 -1.04000 -43.49700 1.000 38.62608 183 ILE A N 1
ATOM 1078 C CA . ILE A 1 144 ? 15.17000 0.25400 -44.03600 1.000 34.25217 183 ILE A CA 1
ATOM 1079 C C . ILE A 1 144 ? 16.35000 0.89900 -44.75300 1.000 41.13478 183 ILE A C 1
ATOM 1080 O O . ILE A 1 144 ? 17.50900 0.64800 -44.39200 1.000 42.26233 183 ILE A O 1
ATOM 1085 N N . PRO A 1 145 ? 16.10800 1.72400 -45.77200 1.000 39.21443 184 PRO A N 1
ATOM 1086 C CA . PRO A 1 145 ? 17.21800 2.40800 -46.44800 1.000 41.63791 184 PRO A CA 1
ATOM 1087 C C . PRO A 1 145 ? 17.80000 3.50400 -45.56700 1.000 42.91602 184 PRO A C 1
ATOM 1088 O O . PRO A 1 145 ? 17.07800 4.36700 -45.06300 1.000 45.75101 184 PRO A O 1
ATOM 1092 N N . LYS A 1 146 ? 19.12100 3.46100 -45.38700 1.000 44.55969 185 LYS A N 1
ATOM 1093 C CA . LYS A 1 146 ? 19.79200 4.42600 -44.52400 1.000 48.37281 185 LYS A CA 1
ATOM 1094 C C . LYS A 1 146 ? 19.76900 5.83200 -45.11500 1.000 48.35498 185 LYS A C 1
ATOM 1095 O O . LYS A 1 146 ? 19.72400 6.81600 -44.36800 1.000 50.75942 185 LYS A O 1
ATOM 1101 N N . HIS A 1 147 ? 19.77700 5.94800 -46.44600 1.000 46.09818 186 HIS A N 1
ATOM 1102 C CA . HIS A 1 147 ? 19.88800 7.25900 -47.07600 1.000 46.50132 186 HIS A CA 1
ATOM 1103 C C . HIS A 1 147 ? 18.63500 8.10900 -46.90500 1.000 48.57093 186 HIS A C 1
ATOM 1104 O O . HIS A 1 147 ? 18.70600 9.33100 -47.07200 1.000 50.05497 186 HIS A O 1
ATOM 1111 N N . CYS A 1 148 ? 17.49800 7.50200 -46.57000 1.000 45.67173 187 CYS A N 1
ATOM 1112 C CA . CYS A 1 148 ? 16.25300 8.23800 -46.38700 1.000 45.88725 187 CYS A CA 1
ATOM 1113 C C . CYS A 1 148 ? 16.13800 8.89400 -45.01400 1.000 46.21597 187 CYS A C 1
ATOM 1114 O O . CYS A 1 148 ? 15.05000 9.36500 -44.66500 1.000 47.36065 187 CYS A O 1
ATOM 1117 N N . PHE A 1 149 ? 17.22300 8.95000 -44.23700 1.000 54.57722 188 PHE A N 1
ATOM 1118 C CA . PHE A 1 149 ? 17.15300 9.40800 -42.85700 1.000 58.09046 188 PHE A CA 1
ATOM 1119 C C . PHE A 1 149 ? 18.20500 10.44200 -42.48100 1.000 65.98821 188 PHE A C 1
ATOM 1120 O O . PHE A 1 149 ? 18.18100 10.93000 -41.34600 1.000 71.32472 188 PHE A O 1
ATOM 1128 N N . ASN A 1 150 ? 19.12200 10.78900 -43.38700 1.000 62.75628 189 ASN A N 1
ATOM 1129 C CA . ASN A 1 150 ? 20.28400 11.59200 -43.01400 1.000 68.51922 189 ASN A CA 1
ATOM 1130 C C . ASN A 1 150 ? 19.87100 12.93300 -42.41500 1.000 78.05719 189 ASN A C 1
ATOM 1131 O O . ASN A 1 150 ? 20.21200 13.24700 -41.26900 1.000 77.01283 189 ASN A O 1
ATOM 1136 N N . GLY A 1 151 ? 19.13100 13.73600 -43.17300 1.000 101.03875 190 GLY A N 1
ATOM 1137 C CA . GLY A 1 151 ? 18.68600 15.02000 -42.68000 1.000 105.59963 190 GLY A CA 1
ATOM 1138 C C . GLY A 1 151 ? 17.51500 14.98300 -41.72700 1.000 105.92209 190 GLY A C 1
ATOM 1139 O O . GLY A 1 151 ? 16.93100 16.03100 -41.43900 1.000 109.93451 190 GLY A O 1
ATOM 1140 N N . LYS A 1 152 ? 17.15400 13.80900 -41.21600 1.000 86.75531 191 LYS A N 1
ATOM 1141 C CA . LYS A 1 152 ? 15.97700 13.65500 -40.37600 1.000 82.16438 191 LYS A CA 1
ATOM 1142 C C . LYS A 1 152 ? 16.35100 12.96300 -39.07300 1.000 82.43992 191 LYS A C 1
ATOM 1143 O O . LYS A 1 152 ? 17.42100 12.36300 -38.94300 1.000 81.86067 191 LYS A O 1
ATOM 1149 N N . ASP A 1 153 ? 15.44600 13.06100 -38.10400 1.000 80.90430 192 ASP A N 1
ATOM 1150 C CA . ASP A 1 153 ? 15.49800 12.25600 -36.89400 1.000 78.15123 192 ASP A CA 1
ATOM 1151 C C . ASP A 1 153 ? 14.47400 11.13600 -37.02600 1.000 75.06586 192 ASP A C 1
ATOM 1152 O O . ASP A 1 153 ? 13.30800 11.39100 -37.34700 1.000 75.51802 192 ASP A O 1
ATOM 1157 N N . ILE A 1 154 ? 14.91400 9.90200 -36.76800 1.000 64.27147 193 ILE A N 1
ATOM 1158 C CA . ILE A 1 154 ? 14.20800 8.71500 -37.24200 1.000 56.71505 193 ILE A CA 1
ATOM 1159 C C . ILE A 1 154 ? 12.81100 8.56100 -36.64900 1.000 53.72151 193 ILE A C 1
ATOM 1160 O O . ILE A 1 154 ? 11.96300 7.88700 -37.24400 1.000 49.58286 193 ILE A O 1
ATOM 1165 N N . ASN A 1 155 ? 12.53800 9.17500 -35.49600 1.000 53.65273 194 ASN A N 1
ATOM 1166 C CA . ASN A 1 155 ? 11.23900 8.97900 -34.86000 1.000 49.58463 194 ASN A CA 1
ATOM 1167 C C . ASN A 1 155 ? 10.13900 9.72100 -35.61100 1.000 48.38771 194 ASN A C 1
ATOM 1168 O O . ASN A 1 155 ? 9.06100 9.16800 -35.85900 1.000 45.68111 194 ASN A O 1
ATOM 1173 N N . THR A 1 156 ? 10.39200 10.97700 -35.98300 1.000 49.67527 195 THR A N 1
ATOM 1174 C CA . THR A 1 156 ? 9.40200 11.81200 -36.65300 1.000 46.87948 195 THR A CA 1
ATOM 1175 C C . THR A 1 156 ? 9.70800 12.00900 -38.13400 1.000 47.73733 195 THR A C 1
ATOM 1176 O O . THR A 1 156 ? 9.26300 12.99500 -38.72900 1.000 46.81308 195 THR A O 1
ATOM 1180 N N . ALA A 1 157 ? 10.45600 11.09300 -38.74100 1.000 49.12501 196 ALA A N 1
ATOM 1181 C CA . ALA A 1 157 ? 10.81700 11.24200 -40.14100 1.000 50.79841 196 ALA A CA 1
ATOM 1182 C C . ALA A 1 157 ? 9.60600 11.01300 -41.04100 1.000 49.28870 196 ALA A C 1
ATOM 1183 O O . ALA A 1 157 ? 8.63900 10.33800 -40.67400 1.000 48.43588 196 ALA A O 1
ATOM 1185 N N . GLU A 1 158 ? 9.66800 11.59600 -42.24000 1.000 47.17195 197 GLU A N 1
ATOM 1186 C CA . GLU A 1 158 ? 8.63500 11.37300 -43.24300 1.000 46.77365 197 GLU A CA 1
ATOM 1187 C C . GLU A 1 158 ? 8.62700 9.94100 -43.76000 1.000 45.04517 197 GLU A C 1
ATOM 1188 O O . GLU A 1 158 ? 7.66000 9.54400 -44.41800 1.000 48.79420 197 GLU A O 1
ATOM 1194 N N . PHE A 1 159 ? 9.68100 9.16900 -43.48200 1.000 45.46997 198 PHE A N 1
ATOM 1195 C CA . PHE A 1 159 ? 9.70200 7.75900 -43.85800 1.000 45.44072 198 PHE A CA 1
ATOM 1196 C C . PHE A 1 159 ? 8.54100 7.00400 -43.22600 1.000 43.17395 198 PHE A C 1
ATOM 1197 O O . PHE A 1 159 ? 7.98200 6.08600 -43.83600 1.000 41.09549 198 PHE A O 1
ATOM 1205 N N . ASN A 1 160 ? 8.16500 7.37400 -42.00000 1.000 42.57214 199 ASN A N 1
ATOM 1206 C CA . ASN A 1 160 ? 7.06000 6.70700 -41.32400 1.000 40.89351 199 ASN A CA 1
ATOM 1207 C C . ASN A 1 160 ? 5.72200 6.97600 -42.00000 1.000 40.05344 199 ASN A C 1
ATOM 1208 O O . ASN A 1 160 ? 4.76600 6.22600 -41.77400 1.000 39.52668 199 ASN A O 1
ATOM 1213 N N . GLN A 1 161 ? 5.63100 8.02400 -42.82000 1.000 40.54272 200 GLN A N 1
ATOM 1214 C CA . GLN A 1 161 ? 4.42600 8.29200 -43.59600 1.000 41.35675 200 GLN A CA 1
ATOM 1215 C C . GLN A 1 161 ? 4.50000 7.68600 -44.99300 1.000 40.42707 200 GLN A C 1
ATOM 1216 O O . GLN A 1 161 ? 3.52300 7.09200 -45.46100 1.000 42.24283 200 GLN A O 1
ATOM 1222 N N . LYS A 1 162 ? 5.64200 7.82600 -45.67000 1.000 40.53157 201 LYS A N 1
ATOM 1223 C CA . LYS A 1 162 ? 5.90200 7.17900 -46.95600 1.000 39.89793 201 LYS A CA 1
ATOM 1224 C C . LYS A 1 162 ? 7.08400 6.23800 -46.76400 1.000 39.60474 201 LYS A C 1
ATOM 1225 O O . LYS A 1 162 ? 8.24800 6.65900 -46.85700 1.000 40.68556 201 LYS A O 1
ATOM 1231 N N . PRO A 1 163 ? 6.83700 4.96400 -46.48500 1.000 38.38008 202 PRO A N 1
ATOM 1232 C CA . PRO A 1 163 ? 7.94100 4.02100 -46.30800 1.000 37.60183 202 PRO A CA 1
ATOM 1233 C C . PRO A 1 163 ? 8.54000 3.58300 -47.63300 1.000 36.80918 202 PRO A C 1
ATOM 1234 O O . PRO A 1 163 ? 7.89100 3.59800 -48.68100 1.000 40.62471 202 PRO A O 1
ATOM 1238 N N . ILE A 1 164 ? 9.80700 3.19200 -47.56500 1.000 37.12830 203 ILE A N 1
ATOM 1239 C CA . ILE A 1 164 ? 10.51800 2.58700 -48.68200 1.000 37.03350 203 ILE A CA 1
ATOM 1240 C C . ILE A 1 164 ? 11.18400 1.32200 -48.16400 1.000 34.72953 203 ILE A C 1
ATOM 1241 O O . ILE A 1 164 ? 11.90400 1.36200 -47.16100 1.000 39.39612 203 ILE A O 1
ATOM 1246 N N . GLY A 1 165 ? 10.92600 0.20000 -48.82600 1.000 38.01832 204 GLY A N 1
ATOM 1247 C CA . GLY A 1 165 ? 11.45100 -1.06700 -48.36200 1.000 37.80045 204 GLY A CA 1
ATOM 1248 C C . GLY A 1 165 ? 11.81300 -2.01700 -49.48100 1.000 39.69231 204 GLY A C 1
ATOM 1249 O O . GLY A 1 165 ? 11.96300 -1.60600 -50.63500 1.000 36.22999 204 GLY A O 1
ATOM 1250 N N . THR A 1 166 ? 11.95700 -3.29800 -49.14500 1.000 38.74206 205 THR A N 1
ATOM 1251 C CA . THR A 1 166 ? 12.32100 -4.32800 -50.11000 1.000 36.87230 205 THR A CA 1
ATOM 1252 C C . THR A 1 166 ? 11.22800 -5.38000 -50.25900 1.000 40.07673 205 THR A C 1
ATOM 1253 O O . THR A 1 166 ? 11.49800 -6.48800 -50.73100 1.000 43.26597 205 THR A O 1
ATOM 1257 N N . GLY A 1 167 ? 9.99900 -5.05400 -49.87100 1.000 39.05089 206 GLY A N 1
ATOM 1258 C CA . GLY A 1 167 ? 8.90600 -5.99500 -49.93400 1.000 37.19739 206 GLY A CA 1
ATOM 1259 C C . GLY A 1 167 ? 8.27900 -6.05300 -51.30700 1.000 40.82211 206 GLY A C 1
ATOM 1260 O O . GLY A 1 167 ? 8.53600 -5.22200 -52.19300 1.000 43.02560 206 GLY A O 1
ATOM 1261 N N . PRO A 1 168 ? 7.41700 -7.05600 -51.50300 1.000 45.02722 207 PRO A N 1
ATOM 1262 C CA . PRO A 1 168 ? 6.78500 -7.24400 -52.81900 1.000 40.77493 207 PRO A CA 1
ATOM 1263 C C . PRO A 1 168 ? 5.75000 -6.18700 -53.16300 1.000 40.72986 207 PRO A C 1
ATOM 1264 O O . PRO A 1 168 ? 5.26600 -6.17300 -54.30200 1.000 42.42461 207 PRO A O 1
ATOM 1268 N N . PHE A 1 169 ? 5.39300 -5.31200 -52.22600 1.000 38.94706 208 PHE A N 1
ATOM 1269 C CA . PHE A 1 169 ? 4.39400 -4.27400 -52.45500 1.000 40.11732 208 PHE A CA 1
ATOM 1270 C C . PHE A 1 169 ? 4.95300 -2.94900 -51.95500 1.000 40.89785 208 PHE A C 1
ATOM 1271 O O . PHE A 1 169 ? 5.16900 -2.77700 -50.75100 1.000 41.65487 208 PHE A O 1
ATOM 1279 N N . LYS A 1 170 ? 5.18900 -2.01800 -52.87500 1.000 40.05713 209 LYS A N 1
ATOM 1280 C CA . LYS A 1 170 ? 5.70400 -0.70900 -52.50800 1.000 40.94198 209 LYS A CA 1
ATOM 1281 C C . LYS A 1 170 ? 4.57900 0.18900 -52.01200 1.000 42.15199 209 LYS A C 1
ATOM 1282 O O . LYS A 1 170 ? 3.41400 0.02200 -52.38100 1.000 44.50056 209 LYS A O 1
ATOM 1288 N N . PHE A 1 171 ? 4.93900 1.14800 -51.16400 1.000 43.17443 210 PHE A N 1
ATOM 1289 C CA . PHE A 1 171 ? 3.95200 2.08400 -50.64700 1.000 43.60240 210 PHE A CA 1
ATOM 1290 C C . PHE A 1 171 ? 3.52600 3.06400 -51.73200 1.000 44.31680 210 PHE A C 1
ATOM 1291 O O . PHE A 1 171 ? 4.31900 3.46500 -52.58900 1.000 46.43631 210 PHE A O 1
ATOM 1299 N N . VAL A 1 172 ? 2.25200 3.44800 -51.68900 1.000 45.88207 211 VAL A N 1
ATOM 1300 C CA . VAL A 1 172 ? 1.68200 4.35200 -52.68000 1.000 47.78960 211 VAL A CA 1
ATOM 1301 C C . VAL A 1 172 ? 0.98800 5.51400 -51.98200 1.000 49.31391 211 VAL A C 1
ATOM 1302 O O . VAL A 1 172 ? 1.41100 6.66900 -52.10700 1.000 51.20743 211 VAL A O 1
ATOM 1306 N N . LYS A 1 173 ? -0.07600 5.21900 -51.23800 1.000 48.88690 212 LYS A N 1
ATOM 1307 C CA . LYS A 1 173 ? -0.91000 6.25000 -50.63800 1.000 46.89977 212 LYS A CA 1
ATOM 1308 C C . LYS A 1 173 ? -1.38100 5.79700 -49.26300 1.000 44.78138 212 LYS A C 1
ATOM 1309 O O . LYS A 1 173 ? -1.53700 4.60100 -49.00600 1.000 44.91381 212 LYS A O 1
ATOM 1315 N N . TRP A 1 174 ? -1.60200 6.76900 -48.37800 1.000 45.91060 213 TRP A N 1
ATOM 1316 C CA . TRP A 1 174 ? -2.17500 6.51000 -47.05900 1.000 48.18829 213 TRP A CA 1
ATOM 1317 C C . TRP A 1 174 ? -3.17800 7.61300 -46.74800 1.000 52.72822 213 TRP A C 1
ATOM 1318 O O . TRP A 1 174 ? -2.79400 8.77300 -46.57100 1.000 54.58057 213 TRP A O 1
ATOM 1329 N N . ASP A 1 175 ? -4.45600 7.24900 -46.68000 1.000 57.51723 214 ASP A N 1
ATOM 1330 C CA . ASP A 1 175 ? -5.50400 8.13200 -46.18400 1.000 59.93835 214 ASP A CA 1
ATOM 1331 C C . ASP A 1 175 ? -5.74200 7.78300 -44.71900 1.000 59.37165 214 ASP A C 1
ATOM 1332 O O . ASP A 1 175 ? -6.18700 6.67400 -44.40500 1.000 56.20360 214 ASP A O 1
ATOM 1337 N N . LYS A 1 176 ? -5.43300 8.72400 -43.82800 1.000 51.03945 215 LYS A N 1
ATOM 1338 C CA . LYS A 1 176 ? -5.55400 8.47600 -42.39700 1.000 48.93419 215 LYS A CA 1
ATOM 1339 C C . LYS A 1 176 ? -6.98800 8.11100 -42.03400 1.000 46.82211 215 LYS A C 1
ATOM 1340 O O . LYS A 1 176 ? -7.94000 8.76500 -42.46900 1.000 49.10066 215 LYS A O 1
ATOM 1346 N N . GLY A 1 177 ? -7.13700 7.05400 -41.24000 1.000 45.48876 216 GLY A N 1
ATOM 1347 C CA . GLY A 1 177 ? -8.44000 6.56700 -40.84800 1.000 45.34984 216 GLY A CA 1
ATOM 1348 C C . GLY A 1 177 ? -9.19200 5.80300 -41.91400 1.000 47.88216 216 GLY A C 1
ATOM 1349 O O . GLY A 1 177 ? -10.29900 5.32200 -41.64000 1.000 49.25091 216 GLY A O 1
ATOM 1350 N N . ASN A 1 178 ? -8.63200 5.66500 -43.11700 1.000 47.40910 217 ASN A N 1
ATOM 1351 C CA . ASN A 1 178 ? -9.34200 5.00900 -44.20800 1.000 45.73326 217 ASN A CA 1
ATOM 1352 C C . ASN A 1 178 ? -8.57300 3.81200 -44.75600 1.000 44.20302 217 ASN A C 1
ATOM 1353 O O . ASN A 1 178 ? -8.89900 2.66500 -44.43600 1.000 42.42494 217 ASN A O 1
ATOM 1358 N N . ASN A 1 179 ? -7.55600 4.06000 -45.58200 1.000 48.18405 218 ASN A N 1
ATOM 1359 C CA . ASN A 1 179 ? -6.90800 2.97700 -46.30700 1.000 45.98683 218 ASN A CA 1
ATOM 1360 C C . ASN A 1 179 ? -5.42300 3.26000 -46.48500 1.000 45.99687 218 ASN A C 1
ATOM 1361 O O . ASN A 1 179 ? -4.97000 4.40500 -46.41200 1.000 47.64554 218 ASN A O 1
ATOM 1366 N N . ILE A 1 180 ? -4.67200 2.18500 -46.72600 1.000 41.75351 219 ILE A N 1
ATOM 1367 C CA . ILE A 1 180 ? -3.27200 2.24100 -47.13100 1.000 41.51706 219 ILE A CA 1
ATOM 1368 C C . ILE A 1 180 ? -3.15900 1.53600 -48.47600 1.000 41.57839 219 ILE A C 1
ATOM 1369 O O . ILE A 1 180 ? -3.66400 0.41900 -48.63800 1.000 43.94110 219 ILE A O 1
ATOM 1374 N N . THR A 1 181 ? -2.50300 2.18300 -49.43500 1.000 41.41710 220 THR A N 1
ATOM 1375 C CA . THR A 1 181 ? -2.45800 1.70700 -50.81100 1.000 43.09351 220 THR A CA 1
ATOM 1376 C C . THR A 1 181 ? -1.06200 1.20700 -51.15900 1.000 43.47603 220 THR A C 1
ATOM 1377 O O . THR A 1 181 ? -0.07300 1.92000 -50.95800 1.000 42.51111 220 THR A O 1
ATOM 1381 N N . LEU A 1 182 ? -0.99100 -0.02000 -51.68000 1.000 47.16091 221 LEU A N 1
ATOM 1382 C CA . LEU A 1 182 ? 0.24400 -0.60900 -52.17700 1.000 44.20223 221 LEU A CA 1
ATOM 1383 C C . LEU A 1 182 ? -0.01600 -1.27400 -53.52100 1.000 48.73231 221 LEU A C 1
ATOM 1384 O O . LEU A 1 182 ? -1.14000 -1.68800 -53.81900 1.000 41.40645 221 LEU A O 1
ATOM 1389 N N . THR A 1 183 ? 1.03700 -1.38200 -54.33100 1.000 40.00878 222 THR A N 1
ATOM 1390 C CA . THR A 1 183 ? 0.96500 -2.06000 -55.61700 1.000 43.52533 222 THR A CA 1
ATOM 1391 C C . THR A 1 183 ? 2.16300 -2.98600 -55.77400 1.000 40.56473 222 THR A C 1
ATOM 1392 O O . THR A 1 183 ? 3.16200 -2.87100 -55.06000 1.000 43.05665 222 THR A O 1
ATOM 1396 N N . LYS A 1 184 ? 2.04900 -3.90600 -56.73000 1.000 43.54912 223 LYS A N 1
ATOM 1397 C CA . LYS A 1 184 ? 3.05600 -4.94500 -56.90900 1.000 45.54841 223 LYS A CA 1
ATOM 1398 C C . LYS A 1 184 ? 4.40500 -4.34500 -57.28900 1.000 46.48326 223 LYS A C 1
ATOM 1399 O O . LYS A 1 184 ? 4.51400 -3.58900 -58.25900 1.000 47.61896 223 LYS A O 1
ATOM 1405 N N . PHE A 1 185 ? 5.43100 -4.67900 -56.50900 1.000 46.41467 224 PHE A N 1
ATOM 1406 C CA . PHE A 1 185 ? 6.79500 -4.23600 -56.78000 1.000 45.94314 224 PHE A CA 1
ATOM 1407 C C . PHE A 1 185 ? 7.39300 -5.14600 -57.84500 1.000 47.43730 224 PHE A C 1
ATOM 1408 O O . PHE A 1 185 ? 7.70800 -6.30900 -57.57400 1.000 46.42154 224 PHE A O 1
ATOM 1416 N N . LYS A 1 186 ? 7.54800 -4.61600 -59.06100 1.000 58.35735 225 LYS A N 1
ATOM 1417 C CA . LYS A 1 186 ? 7.96800 -5.44000 -60.19100 1.000 54.57189 225 LYS A CA 1
ATOM 1418 C C . LYS A 1 186 ? 9.38400 -5.97500 -60.01800 1.000 55.20737 225 LYS A C 1
ATOM 1419 O O . LYS A 1 186 ? 9.68200 -7.08700 -60.46900 1.000 55.53348 225 LYS A O 1
ATOM 1425 N N . ASP A 1 187 ? 10.26500 -5.21000 -59.37900 1.000 50.30346 226 ASP A N 1
ATOM 1426 C CA . ASP A 1 187 ? 11.65500 -5.60700 -59.20400 1.000 50.51630 226 ASP A CA 1
ATOM 1427 C C . ASP A 1 187 ? 11.87700 -6.45900 -57.95900 1.000 48.43199 226 ASP A C 1
ATOM 1428 O O . ASP A 1 187 ? 13.02900 -6.67600 -57.57000 1.000 45.33082 226 ASP A O 1
ATOM 1433 N N . TYR A 1 188 ? 10.80800 -6.94500 -57.33300 1.000 48.04388 227 TYR A N 1
ATOM 1434 C CA . TYR A 1 188 ? 10.94700 -7.79000 -56.15600 1.000 48.75460 227 TYR A CA 1
ATOM 1435 C C . TYR A 1 188 ? 11.61300 -9.11100 -56.52600 1.000 51.61760 227 TYR A C 1
ATOM 1436 O O . TYR A 1 188 ? 11.36100 -9.67700 -57.59300 1.000 55.06676 227 TYR A O 1
ATOM 1445 N N . TYR A 1 189 ? 12.46800 -9.60200 -55.62800 1.000 52.33526 228 TYR A N 1
ATOM 1446 C CA . TYR A 1 189 ? 13.27200 -10.78300 -55.92000 1.000 51.02174 228 TYR A CA 1
ATOM 1447 C C . TYR A 1 189 ? 12.47500 -12.07600 -55.80800 1.000 56.03445 228 TYR A C 1
ATOM 1448 O O . TYR A 1 189 ? 12.80400 -13.05900 -56.48300 1.000 59.76119 228 TYR A O 1
ATOM 1457 N N . GLY A 1 190 ? 11.44000 -12.10300 -54.97200 1.000 66.13081 229 GLY A N 1
ATOM 1458 C CA . GLY A 1 190 ? 10.66700 -13.31500 -54.79800 1.000 65.62912 229 GLY A CA 1
ATOM 1459 C C . GLY A 1 190 ? 9.67600 -13.53900 -55.92500 1.000 66.80856 229 GLY A C 1
ATOM 1460 O O . GLY A 1 190 ? 9.15800 -12.60200 -56.53200 1.000 66.65784 229 GLY A O 1
ATOM 1461 N N . LYS A 1 191 ? 9.41700 -14.81300 -56.20700 1.000 62.36591 230 LYS A N 1
ATOM 1462 C CA . LYS A 1 191 ? 8.43900 -15.18200 -57.22000 1.000 61.21404 230 LYS A CA 1
ATOM 1463 C C . LYS A 1 191 ? 7.03000 -15.01300 -56.66900 1.000 55.29881 230 LYS A C 1
ATOM 1464 O O . LYS A 1 191 ? 6.74700 -15.36600 -55.51900 1.000 50.71946 230 LYS A O 1
ATOM 1470 N N . THR A 1 192 ? 6.14400 -14.47600 -57.50200 1.000 57.36800 231 THR A N 1
ATOM 1471 C CA . THR A 1 192 ? 4.94400 -13.81200 -57.02400 1.000 52.56121 231 THR A CA 1
ATOM 1472 C C . THR A 1 192 ? 3.71000 -14.31900 -57.76400 1.000 49.29868 231 THR A C 1
ATOM 1473 O O . THR A 1 192 ? 3.79300 -14.81500 -58.89000 1.000 49.40069 231 THR A O 1
ATOM 1477 N N . GLY A 1 193 ? 2.56000 -14.21800 -57.09400 1.000 49.91883 232 GLY A N 1
ATOM 1478 C CA . GLY A 1 193 ? 1.27200 -14.43700 -57.72600 1.000 52.07429 232 GLY A CA 1
ATOM 1479 C C . GLY A 1 193 ? 0.90300 -13.34600 -58.71500 1.000 54.54833 232 GLY A C 1
ATOM 1480 O O . GLY A 1 193 ? 1.78700 -12.71300 -59.30200 1.000 56.17201 232 GLY A O 1
ATOM 1481 N N . ASN A 1 194 ? -0.39500 -13.09400 -58.90000 1.000 51.32462 233 ASN A N 1
ATOM 1482 C CA . ASN A 1 194 ? -0.85200 -12.22800 -59.97800 1.000 49.37139 233 ASN A CA 1
ATOM 1483 C C . ASN A 1 194 ? -1.52900 -10.93500 -59.53800 1.000 48.00030 233 ASN A C 1
ATOM 1484 O O . ASN A 1 194 ? -1.83400 -10.10600 -60.40200 1.000 48.50133 233 ASN A O 1
ATOM 1489 N N . ILE A 1 195 ? -1.77500 -10.72300 -58.24400 1.000 48.48190 234 ILE A N 1
ATOM 1490 C CA . ILE A 1 195 ? -2.45900 -9.50400 -57.82600 1.000 46.07261 234 ILE A CA 1
ATOM 1491 C C . ILE A 1 195 ? -1.51900 -8.31400 -57.98000 1.000 46.11619 234 ILE A C 1
ATOM 1492 O O . ILE A 1 195 ? -0.31300 -8.40600 -57.71000 1.000 47.98531 234 ILE A O 1
ATOM 1497 N N . GLU A 1 196 ? -2.06300 -7.19200 -58.45300 1.000 45.97093 235 GLU A N 1
ATOM 1498 C CA . GLU A 1 196 ? -1.26400 -6.01400 -58.75900 1.000 45.60262 235 GLU A CA 1
ATOM 1499 C C . GLU A 1 196 ? -1.47400 -4.86600 -57.78400 1.000 47.90053 235 GLU A C 1
ATOM 1500 O O . GLU A 1 196 ? -0.71900 -3.88800 -57.83300 1.000 46.72107 235 GLU A O 1
ATOM 1506 N N . LYS A 1 197 ? -2.46800 -4.95500 -56.90400 1.000 49.88688 236 LYS A N 1
ATOM 1507 C CA . LYS A 1 197 ? -2.78700 -3.86400 -55.99600 1.000 49.33987 236 LYS A CA 1
ATOM 1508 C C . LYS A 1 197 ? -3.28700 -4.44400 -54.68200 1.000 45.68417 236 LYS A C 1
ATOM 1509 O O . LYS A 1 197 ? -4.06800 -5.39900 -54.67300 1.000 45.49371 236 LYS A O 1
ATOM 1515 N N . PHE A 1 198 ? -2.82500 -3.86400 -53.57600 1.000 42.01709 237 PHE A N 1
ATOM 1516 C CA . PHE A 1 198 ? -3.20100 -4.30300 -52.23500 1.000 47.40165 237 PHE A CA 1
ATOM 1517 C C . PHE A 1 198 ? -3.63400 -3.08200 -51.43500 1.000 36.64929 237 PHE A C 1
ATOM 1518 O O . PHE A 1 198 ? -2.81300 -2.21000 -51.13400 1.000 44.85592 237 PHE A O 1
ATOM 1526 N N . VAL A 1 199 ? -4.91600 -3.02500 -51.08800 1.000 39.18970 238 VAL A N 1
ATOM 1527 C CA . VAL A 1 199 ? -5.48800 -1.92900 -50.31500 1.000 41.31700 238 VAL A CA 1
ATOM 1528 C C . VAL A 1 199 ? -5.92200 -2.47500 -48.96200 1.000 41.06861 238 VAL A C 1
ATOM 1529 O O . VAL A 1 199 ? -6.66600 -3.46100 -48.89300 1.000 40.76506 238 VAL A O 1
ATOM 1533 N N . VAL A 1 200 ? -5.45800 -1.83700 -47.89200 1.000 43.49386 239 VAL A N 1
ATOM 1534 C CA . VAL A 1 200 ? -5.78100 -2.23200 -46.52700 1.000 43.68148 239 VAL A CA 1
ATOM 1535 C C . VAL A 1 200 ? -6.76700 -1.21300 -45.97200 1.000 44.82595 239 VAL A C 1
ATOM 1536 O O . VAL A 1 200 ? -6.38600 -0.08100 -45.64800 1.000 46.91150 239 VAL A O 1
ATOM 1540 N N . LYS A 1 201 ? -8.03300 -1.60800 -45.86300 1.000 41.93805 240 LYS A N 1
ATOM 1541 C CA . LYS A 1 201 ? -9.06600 -0.75000 -45.29900 1.000 39.66828 240 LYS A CA 1
ATOM 1542 C C . LYS A 1 201 ? -9.14000 -0.96400 -43.79300 1.000 40.55529 240 LYS A C 1
ATOM 1543 O O . LYS A 1 201 ? -9.17900 -2.10600 -43.32200 1.000 40.57167 240 LYS A O 1
ATOM 1549 N N . PHE A 1 202 ? -9.15700 0.13500 -43.04300 1.000 39.51761 241 PHE A N 1
ATOM 1550 C CA . PHE A 1 202 ? -9.18400 0.08500 -41.58200 1.000 40.31251 241 PHE A CA 1
ATOM 1551 C C . PHE A 1 202 ? -10.63600 0.12700 -41.12800 1.000 41.16195 241 PHE A C 1
ATOM 1552 O O . PHE A 1 202 ? -11.26000 1.19100 -41.09100 1.000 42.36810 241 PHE A O 1
ATOM 1560 N N . ILE A 1 203 ? -11.17600 -1.03700 -40.78200 1.000 43.25948 242 ILE A N 1
ATOM 1561 C CA . ILE A 1 203 ? -12.55800 -1.17000 -40.34200 1.000 42.76762 242 ILE A CA 1
ATOM 1562 C C . ILE A 1 203 ? -12.54800 -1.82500 -38.96900 1.000 52.86902 242 ILE A C 1
ATOM 1563 O O . ILE A 1 203 ? -12.29300 -3.03000 -38.85000 1.000 40.22558 242 ILE A O 1
ATOM 1568 N N . ALA A 1 204 ? -12.84500 -1.03900 -37.93300 1.000 47.36068 243 ALA A N 1
ATOM 1569 C CA . ALA A 1 204 ? -12.81500 -1.55700 -36.57100 1.000 49.41975 243 ALA A CA 1
ATOM 1570 C C . ALA A 1 204 ? -14.08400 -2.31900 -36.21000 1.000 48.84300 243 ALA A C 1
ATOM 1571 O O . ALA A 1 204 ? -14.02000 -3.29200 -35.45100 1.000 51.68411 243 ALA A O 1
ATOM 1573 N N . ASP A 1 205 ? -15.23500 -1.89800 -36.72900 1.000 45.10456 244 ASP A N 1
ATOM 1574 C CA . ASP A 1 205 ? -16.49600 -2.57100 -36.43900 1.000 44.33761 244 ASP A CA 1
ATOM 1575 C C . ASP A 1 205 ? -16.59600 -3.84300 -37.27100 1.000 44.22383 244 ASP A C 1
ATOM 1576 O O . ASP A 1 205 ? -16.63600 -3.78200 -38.50500 1.000 45.25765 244 ASP A O 1
ATOM 1581 N N . TYR A 1 206 ? -16.64600 -4.99400 -36.59700 1.000 42.69212 245 TYR A N 1
ATOM 1582 C CA . TYR A 1 206 ? -16.69000 -6.27300 -37.29600 1.000 42.65258 245 TYR A CA 1
ATOM 1583 C C . TYR A 1 206 ? -18.00400 -6.50600 -38.03000 1.000 42.46567 245 TYR A C 1
ATOM 1584 O O . TYR A 1 206 ? -18.09000 -7.45200 -38.81900 1.000 43.73202 245 TYR A O 1
ATOM 1593 N N . ASN A 1 207 ? -19.02500 -5.67900 -37.79100 1.000 43.50568 246 ASN A N 1
ATOM 1594 C CA . ASN A 1 207 ? -20.26500 -5.80500 -38.54700 1.000 42.11649 246 ASN A CA 1
ATOM 1595 C C . ASN A 1 207 ? -20.11100 -5.25700 -39.96000 1.000 41.88949 246 ASN A C 1
ATOM 1596 O O . ASN A 1 207 ? -20.65900 -5.82500 -40.91100 1.000 43.63475 246 ASN A O 1
ATOM 1601 N N . VAL A 1 208 ? -19.37100 -4.15800 -40.11500 1.000 43.39087 247 VAL A N 1
ATOM 1602 C CA . VAL A 1 208 ? -19.14300 -3.61000 -41.44800 1.000 41.60736 247 VAL A CA 1
ATOM 1603 C C . VAL A 1 208 ? -18.29700 -4.57200 -42.27500 1.000 42.06419 247 VAL A C 1
ATOM 1604 O O . VAL A 1 208 ? -18.56300 -4.78700 -43.46300 1.000 43.19893 247 VAL A O 1
ATOM 1608 N N . ARG A 1 209 ? -17.28200 -5.18200 -41.65500 1.000 43.41959 248 ARG A N 1
ATOM 1609 C CA . ARG A 1 209 ? -16.46100 -6.16000 -42.36300 1.000 42.04937 248 ARG A CA 1
ATOM 1610 C C . ARG A 1 209 ? -17.30600 -7.31700 -42.88200 1.000 42.46859 248 ARG A C 1
ATOM 1611 O O . ARG A 1 209 ? -17.06300 -7.82800 -43.98100 1.000 42.62826 248 ARG A O 1
ATOM 1619 N N . ALA A 1 210 ? -18.30700 -7.73700 -42.10500 1.000 39.65866 249 ALA A N 1
ATOM 1620 C CA . ALA A 1 210 ? -19.16300 -8.84100 -42.52800 1.000 40.38080 249 ALA A CA 1
ATOM 1621 C C . ALA A 1 210 ? -19.98600 -8.46700 -43.75300 1.000 42.63813 249 ALA A C 1
ATOM 1622 O O . ALA A 1 210 ? -20.13400 -9.27500 -44.67800 1.000 44.84419 249 ALA A O 1
ATOM 1624 N N . MET A 1 211 ? -20.52900 -7.25000 -43.78300 1.000 43.36715 250 MET A N 1
ATOM 1625 C CA . MET A 1 211 ? -21.30500 -6.82300 -44.94100 1.000 42.59168 250 MET A CA 1
ATOM 1626 C C . MET A 1 211 ? -20.40400 -6.49400 -46.12500 1.000 42.71197 250 MET A C 1
ATOM 1627 O O . MET A 1 211 ? -20.75500 -6.78400 -47.27300 1.000 43.61435 250 MET A O 1
ATOM 1632 N N . GLN A 1 212 ? -19.23800 -5.89400 -45.86800 1.000 42.37743 251 GLN A N 1
ATOM 1633 C CA . GLN A 1 212 ? -18.29500 -5.63900 -46.95200 1.000 41.86898 251 GLN A CA 1
ATOM 1634 C C . GLN A 1 212 ? -17.74300 -6.93900 -47.52400 1.000 40.54472 251 GLN A C 1
ATOM 1635 O O . GLN A 1 212 ? -17.34200 -6.97900 -48.69300 1.000 39.57760 251 GLN A O 1
ATOM 1641 N N . LEU A 1 213 ? -17.71100 -8.00300 -46.71900 1.000 42.54965 252 LEU A N 1
ATOM 1642 C CA . LEU A 1 213 ? -17.45700 -9.33800 -47.24800 1.000 41.31743 252 LEU A CA 1
ATOM 1643 C C . LEU A 1 213 ? -18.67100 -9.89100 -47.97900 1.000 43.10638 252 LEU A C 1
ATOM 1644 O O . LEU A 1 213 ? -18.52000 -10.60700 -48.97500 1.000 43.48197 252 LEU A O 1
ATOM 1649 N N . GLN A 1 214 ? -19.87400 -9.57500 -47.49500 1.000 44.68407 253 GLN A N 1
ATOM 1650 C CA . GLN A 1 214 ? -21.09600 -10.02600 -48.15100 1.000 47.20872 253 GLN A CA 1
ATOM 1651 C C . GLN A 1 214 ? -21.24700 -9.38200 -49.52300 1.000 47.37001 253 GLN A C 1
ATOM 1652 O O . GLN A 1 214 ? -21.38000 -10.07500 -50.53900 1.000 48.24209 253 GLN A O 1
ATOM 1658 N N . THR A 1 215 ? -21.23600 -8.04700 -49.57000 1.000 43.26206 254 THR A N 1
ATOM 1659 C CA . THR A 1 215 ? -21.22300 -7.35300 -50.85300 1.000 43.18336 254 THR A CA 1
ATOM 1660 C C . THR A 1 215 ? -19.97900 -7.69600 -51.65800 1.000 43.63710 254 THR A C 1
ATOM 1661 O O . THR A 1 215 ? -19.99800 -7.63000 -52.89200 1.000 48.82292 254 THR A O 1
ATOM 1665 N N . GLY A 1 216 ? -18.89800 -8.06900 -50.98200 1.000 42.74600 255 GLY A N 1
ATOM 1666 C CA . GLY A 1 216 ? -17.63500 -8.29300 -51.64500 1.000 42.13706 255 GLY A CA 1
ATOM 1667 C C . GLY A 1 216 ? -16.75200 -7.07400 -51.73400 1.000 40.79561 255 GLY A C 1
ATOM 1668 O O . GLY A 1 216 ? -15.80700 -7.07200 -52.52900 1.000 39.42397 255 GLY A O 1
ATOM 1669 N N . GLU A 1 217 ? -17.03100 -6.03000 -50.94900 1.000 41.67128 256 GLU A N 1
ATOM 1670 C CA . GLU A 1 217 ? -16.20100 -4.83100 -50.96900 1.000 41.97104 256 GLU A CA 1
ATOM 1671 C C . GLU A 1 217 ? -14.81400 -5.08400 -50.39300 1.000 39.07405 256 GLU A C 1
ATOM 1672 O O . GLU A 1 217 ? -13.87900 -4.34200 -50.71100 1.000 40.64478 256 GLU A O 1
ATOM 1678 N N . ILE A 1 218 ? -14.66400 -6.10600 -49.55000 1.000 42.83222 257 ILE A N 1
ATOM 1679 C CA . ILE A 1 218 ? -13.36900 -6.53400 -49.04300 1.000 34.66367 257 ILE A CA 1
ATOM 1680 C C . ILE A 1 218 ? -13.23500 -8.02800 -49.29800 1.000 40.90949 257 ILE A C 1
ATOM 1681 O O . ILE A 1 218 ? -14.22500 -8.75100 -49.42900 1.000 48.07051 257 ILE A O 1
ATOM 1686 N N . ASP A 1 219 ? -11.98700 -8.48600 -49.37800 1.000 33.98517 258 ASP A N 1
ATOM 1687 C CA . ASP A 1 219 ? -11.69400 -9.89000 -49.64500 1.000 38.35047 258 ASP A CA 1
ATOM 1688 C C . ASP A 1 219 ? -11.44100 -10.68900 -48.37300 1.000 38.50843 258 ASP A C 1
ATOM 1689 O O . ASP A 1 219 ? -11.96600 -11.79600 -48.22500 1.000 39.80955 258 ASP A O 1
ATOM 1694 N N . VAL A 1 220 ? -10.64400 -10.15200 -47.45200 1.000 38.56086 259 VAL A N 1
ATOM 1695 C CA . VAL A 1 220 ? -10.28200 -10.84100 -46.22000 1.000 38.15594 259 VAL A CA 1
ATOM 1696 C C . VAL A 1 220 ? -10.70600 -9.98500 -45.03400 1.000 38.62629 259 VAL A C 1
ATOM 1697 O O . VAL A 1 220 ? -10.73800 -8.75300 -45.11400 1.000 38.94578 259 VAL A O 1
ATOM 1701 N N . ALA A 1 221 ? -11.03300 -10.65200 -43.92600 1.000 40.43186 260 ALA A N 1
ATOM 1702 C CA . ALA A 1 221 ? -11.42000 -9.96100 -42.70200 1.000 39.97985 260 ALA A CA 1
ATOM 1703 C C . ALA A 1 221 ? -11.30600 -10.92100 -41.52700 1.000 40.13620 260 ALA A C 1
ATOM 1704 O O . ALA A 1 221 ? -11.76700 -12.06300 -41.61100 1.000 39.02653 260 ALA A O 1
ATOM 1706 N N . TYR A 1 222 ? -10.69500 -10.45300 -40.44000 1.000 43.02710 261 TYR A N 1
ATOM 1707 C CA . TYR A 1 222 ? -10.61100 -11.23300 -39.21000 1.000 45.18079 261 TYR A CA 1
ATOM 1708 C C . TYR A 1 222 ? -11.97700 -11.25900 -38.53400 1.000 42.96419 261 TYR A C 1
ATOM 1709 O O . TYR A 1 222 ? -12.51200 -10.21100 -38.16000 1.000 44.44613 261 TYR A O 1
ATOM 1718 N N . LEU A 1 223 ? -12.54300 -12.45300 -38.38000 1.000 38.25784 262 LEU A N 1
ATOM 1719 C CA . LEU A 1 223 ? -13.91600 -12.61300 -37.92400 1.000 40.37940 262 LEU A CA 1
ATOM 1720 C C . LEU A 1 223 ? -13.96800 -12.94300 -36.43900 1.000 40.47066 262 LEU A C 1
ATOM 1721 O O . LEU A 1 223 ? -13.19800 -13.77200 -35.94600 1.000 41.05514 262 LEU A O 1
ATOM 1726 N N . GLU A 1 224 ? -14.88500 -12.28900 -35.73200 1.000 40.40927 263 GLU A N 1
ATOM 1727 C CA . GLU A 1 224 ? -15.17400 -12.67500 -34.36300 1.000 41.98553 263 GLU A CA 1
ATOM 1728 C C . GLU A 1 224 ? -16.00000 -13.96200 -34.35700 1.000 41.55334 263 GLU A C 1
ATOM 1729 O O . GLU A 1 224 ? -16.69700 -14.26000 -35.33000 1.000 42.66539 263 GLU A O 1
ATOM 1735 N N . PRO A 1 225 ? -15.92400 -14.75000 -33.28000 1.000 44.52865 264 PRO A N 1
ATOM 1736 C CA . PRO A 1 225 ? -16.59800 -16.06100 -33.28800 1.000 41.81979 264 PRO A CA 1
ATOM 1737 C C . PRO A 1 225 ? -18.10100 -15.99000 -33.49900 1.000 41.56620 264 PRO A C 1
ATOM 1738 O O . PRO A 1 225 ? -18.67800 -16.92400 -34.07000 1.000 41.27780 264 PRO A O 1
ATOM 1742 N N . SER A 1 226 ? -18.75300 -14.90900 -33.07000 1.000 41.89366 265 SER A N 1
ATOM 1743 C CA . SER A 1 226 ? -20.21000 -14.85000 -33.10800 1.000 42.06200 265 SER A CA 1
ATOM 1744 C C . SER A 1 226 ? -20.77100 -14.76500 -34.52400 1.000 43.25842 265 SER A C 1
ATOM 1745 O O . SER A 1 226 ? -21.93800 -15.11600 -34.73200 1.000 43.78266 265 SER A O 1
ATOM 1748 N N . GLN A 1 227 ? -19.98100 -14.31500 -35.49800 1.000 45.17285 266 GLN A N 1
ATOM 1749 C CA . GLN A 1 227 ? -20.48500 -14.04300 -36.83800 1.000 44.25351 266 GLN A CA 1
ATOM 1750 C C . GLN A 1 227 ? -20.07600 -15.09700 -37.86200 1.000 48.30483 266 GLN A C 1
ATOM 1751 O O . GLN A 1 227 ? -20.36200 -14.92900 -39.05300 1.000 51.03483 266 GLN A O 1
ATOM 1757 N N . VAL A 1 228 ? -19.41900 -16.17700 -37.43500 1.000 47.99263 267 VAL A N 1
ATOM 1758 C CA . VAL A 1 228 ? -19.00300 -17.20300 -38.38800 1.000 49.69669 267 VAL A CA 1
ATOM 1759 C C . VAL A 1 228 ? -20.20700 -17.96800 -38.92400 1.000 53.68023 267 VAL A C 1
ATOM 1760 O O . VAL A 1 228 ? -20.20600 -18.40900 -40.08100 1.000 54.91359 267 VAL A O 1
ATOM 1764 N N . SER A 1 229 ? -21.25600 -18.12200 -38.11100 1.000 56.29325 268 SER A N 1
ATOM 1765 C CA . SER A 1 229 ? -22.42500 -18.88900 -38.53300 1.000 57.30928 268 SER A CA 1
ATOM 1766 C C . SER A 1 229 ? -23.10800 -18.27000 -39.74600 1.000 57.80884 268 SER A C 1
ATOM 1767 O O . SER A 1 229 ? -23.74500 -18.98300 -40.52900 1.000 60.53956 268 SER A O 1
ATOM 1770 N N . LYS A 1 230 ? -22.99300 -16.95500 -39.91800 1.000 53.96070 269 LYS A N 1
ATOM 1771 C CA . LYS A 1 230 ? -23.60600 -16.28100 -41.05500 1.000 55.08244 269 LYS A CA 1
ATOM 1772 C C . LYS A 1 230 ? -22.66700 -16.20100 -42.25400 1.000 53.25736 269 LYS A C 1
ATOM 1773 O O . LYS A 1 230 ? -23.09600 -16.43100 -43.39000 1.000 51.72732 269 LYS A O 1
ATOM 1779 N N . ILE A 1 231 ? -21.38800 -15.89000 -42.02100 1.000 53.04201 270 ILE A N 1
ATOM 1780 C CA . ILE A 1 231 ? -20.39900 -15.89900 -43.09400 1.000 52.52629 270 ILE A CA 1
ATOM 1781 C C . ILE A 1 231 ? -20.25400 -17.29100 -43.69300 1.000 53.56317 270 ILE A C 1
ATOM 1782 O O . ILE A 1 231 ? -19.85200 -17.43100 -44.85400 1.000 54.36186 270 ILE A O 1
ATOM 1787 N N . GLU A 1 232 ? -20.59000 -18.33200 -42.92800 1.000 58.67804 271 GLU A N 1
ATOM 1788 C CA . GLU A 1 232 ? -20.62000 -19.68300 -43.47600 1.000 57.63771 271 GLU A CA 1
ATOM 1789 C C . GLU A 1 232 ? -21.63300 -19.79300 -44.60800 1.000 57.19484 271 GLU A C 1
ATOM 1790 O O . GLU A 1 232 ? -21.34200 -20.36200 -45.66500 1.000 58.93094 271 GLU A O 1
ATOM 1796 N N . LYS A 1 233 ? -22.83400 -19.24900 -44.40200 1.000 54.19106 272 LYS A N 1
ATOM 1797 C CA . LYS A 1 233 ? -23.89200 -19.33500 -45.40300 1.000 55.23259 272 LYS A CA 1
ATOM 1798 C C . LYS A 1 233 ? -23.60400 -18.50500 -46.64800 1.000 54.59615 272 LYS A C 1
ATOM 1799 O O . LYS A 1 233 ? -24.33700 -18.63200 -47.63500 1.000 55.78161 272 LYS A O 1
ATOM 1805 N N . LEU A 1 234 ? -22.57000 -17.66800 -46.62900 1.000 51.27956 273 LEU A N 1
ATOM 1806 C CA . LEU A 1 234 ? -22.25300 -16.83100 -47.77900 1.000 47.53607 273 LEU A CA 1
ATOM 1807 C C . LEU A 1 234 ? -21.65300 -17.67600 -48.89500 1.000 48.65229 273 LEU A C 1
ATOM 1808 O O . LEU A 1 234 ? -20.64200 -18.35700 -48.69400 1.000 50.49752 273 LEU A O 1
ATOM 1813 N N . ASN A 1 235 ? -22.27200 -17.62300 -50.07500 1.000 49.45438 274 ASN A N 1
ATOM 1814 C CA . ASN A 1 235 ? -21.80200 -18.39800 -51.21500 1.000 49.96119 274 ASN A CA 1
ATOM 1815 C C . ASN A 1 235 ? -20.51500 -17.85100 -51.81600 1.000 47.92923 274 ASN A C 1
ATOM 1816 O O . ASN A 1 235 ? -19.87700 -18.55500 -52.60700 1.000 47.97911 274 ASN A O 1
ATOM 1821 N N . ASN A 1 236 ? -20.11500 -16.63000 -51.46500 1.000 46.29563 275 ASN A N 1
ATOM 1822 C CA . ASN A 1 236 ? -18.95300 -15.98800 -52.06500 1.000 44.57560 275 ASN A CA 1
ATOM 1823 C C . ASN A 1 236 ? -17.78700 -15.84000 -51.09600 1.000 43.41778 275 ASN A C 1
ATOM 1824 O O . ASN A 1 236 ? -16.77800 -15.22000 -51.44900 1.000 40.71388 275 ASN A O 1
ATOM 1829 N N . VAL A 1 237 ? -17.89100 -16.39000 -49.88800 1.000 44.98412 276 VAL A N 1
ATOM 1830 C CA . VAL A 1 237 ? -16.85400 -16.25000 -48.87400 1.000 42.57533 276 VAL A CA 1
ATOM 1831 C C . VAL A 1 237 ? -16.53100 -17.61900 -48.29200 1.000 43.89260 276 VAL A C 1
ATOM 1832 O O . VAL A 1 237 ? -17.43400 -18.40800 -47.99100 1.000 44.64093 276 VAL A O 1
ATOM 1836 N N . LYS A 1 238 ? -15.23900 -17.89900 -48.14000 1.000 41.47229 277 LYS A N 1
ATOM 1837 C CA . LYS A 1 238 ? -14.76000 -19.06800 -47.41800 1.000 42.66458 277 LYS A CA 1
ATOM 1838 C C . LYS A 1 238 ? -14.25300 -18.63600 -46.04800 1.000 41.69669 277 LYS A C 1
ATOM 1839 O O . LYS A 1 238 ? -13.63100 -17.57800 -45.91300 1.000 41.98200 277 LYS A O 1
ATOM 1845 N N . VAL A 1 239 ? -14.52900 -19.44900 -45.03300 1.000 40.65777 278 VAL A N 1
ATOM 1846 C CA . VAL A 1 239 ? -14.14500 -19.15000 -43.65800 1.000 39.07908 278 VAL A CA 1
ATOM 1847 C C . VAL A 1 239 ? -12.95200 -20.02000 -43.28800 1.000 39.27342 278 VAL A C 1
ATOM 1848 O O . VAL A 1 239 ? -13.02200 -21.25200 -43.36900 1.000 41.52229 278 VAL A O 1
ATOM 1852 N N . TYR A 1 240 ? -11.86100 -19.38000 -42.87500 1.000 39.40775 279 TYR A N 1
ATOM 1853 C CA . TYR A 1 240 ? -10.64600 -20.07100 -42.46400 1.000 38.36155 279 TYR A CA 1
ATOM 1854 C C . TYR A 1 240 ? -10.59400 -20.12600 -40.94200 1.000 37.20437 279 TYR A C 1
ATOM 1855 O O . TYR A 1 240 ? -10.61800 -19.08400 -40.27900 1.000 38.48062 279 TYR A O 1
ATOM 1864 N N . LYS A 1 241 ? -10.52100 -21.33700 -40.39500 1.000 36.07885 280 LYS A N 1
ATOM 1865 C CA . LYS A 1 241 ? -10.35400 -21.55600 -38.96200 1.000 34.90838 280 LYS A CA 1
ATOM 1866 C C . LYS A 1 241 ? -9.01300 -22.24700 -38.75500 1.000 38.07604 280 LYS A C 1
ATOM 1867 O O . LYS A 1 241 ? -8.85800 -23.42600 -39.09200 1.000 39.47752 280 LYS A O 1
ATOM 1873 N N . VAL A 1 242 ? -8.04500 -21.51500 -38.20600 1.000 38.81703 281 VAL A N 1
ATOM 1874 C CA . VAL A 1 242 ? -6.67900 -22.00100 -38.07100 1.000 40.15699 281 VAL A CA 1
ATOM 1875 C C . VAL A 1 242 ? -6.18800 -21.74400 -36.65300 1.000 42.75314 281 VAL A C 1
ATOM 1876 O O . VAL A 1 242 ? -6.59900 -20.78400 -35.99300 1.000 38.48599 281 VAL A O 1
ATOM 1880 N N . ASP A 1 243 ? -5.31000 -22.62600 -36.18100 1.000 43.47648 282 ASP A N 1
ATOM 1881 C CA . ASP A 1 243 ? -4.78600 -22.52900 -34.82700 1.000 41.65818 282 ASP A CA 1
ATOM 1882 C C . ASP A 1 243 ? -3.79900 -21.37500 -34.70500 1.000 40.97249 282 ASP A C 1
ATOM 1883 O O . ASP A 1 243 ? -3.05300 -21.06000 -35.63600 1.000 41.55709 282 ASP A O 1
ATOM 1888 N N . THR A 1 244 ? -3.80200 -20.74100 -33.53500 1.000 44.13517 283 THR A N 1
ATOM 1889 C CA . THR A 1 244 ? -2.88500 -19.65700 -33.21800 1.000 44.57329 283 THR A CA 1
ATOM 1890 C C . THR A 1 244 ? -2.18400 -19.95400 -31.90100 1.000 46.18368 283 THR A C 1
ATOM 1891 O O . THR A 1 244 ? -2.56800 -20.85600 -31.15100 1.000 45.29797 283 THR A O 1
ATOM 1895 N N . ALA A 1 245 ? -1.14100 -19.17600 -31.62600 1.000 46.20333 284 ALA A N 1
ATOM 1896 C CA . ALA A 1 245 ? -0.49200 -19.17100 -30.32500 1.000 43.92423 284 ALA A CA 1
ATOM 1897 C C . ALA A 1 245 ? -1.01100 -18.05700 -29.42900 1.000 42.85225 284 ALA A C 1
ATOM 1898 O O . ALA A 1 245 ? -0.50600 -17.88400 -28.31700 1.000 44.67309 284 ALA A O 1
ATOM 1900 N N . ASP A 1 246 ? -2.00800 -17.30400 -29.89000 1.000 40.67081 285 ASP A N 1
ATOM 1901 C CA . ASP A 1 246 ? -2.56900 -16.21200 -29.10800 1.000 39.34425 285 ASP A CA 1
ATOM 1902 C C . ASP A 1 246 ? -3.43400 -16.76400 -27.98200 1.000 43.00857 285 ASP A C 1
ATOM 1903 O O . ASP A 1 246 ? -4.32500 -17.58700 -28.21600 1.000 41.27430 285 ASP A O 1
ATOM 1908 N N . TYR A 1 247 ? -3.17000 -16.31500 -26.75700 1.000 42.27350 286 TYR A N 1
ATOM 1909 C CA . TYR A 1 247 ? -3.94700 -16.72900 -25.60000 1.000 41.85291 286 TYR A CA 1
ATOM 1910 C C . TYR A 1 247 ? -4.28600 -15.51600 -24.74700 1.000 42.16904 286 TYR A C 1
ATOM 1911 O O . TYR A 1 247 ? -3.62600 -14.47600 -24.81200 1.000 42.90237 286 TYR A O 1
ATOM 1920 N N . ARG A 1 248 ? -5.33300 -15.66900 -23.94400 1.000 42.73582 287 ARG A N 1
ATOM 1921 C CA . ARG A 1 248 ? -5.73800 -14.67100 -22.96900 1.000 42.93535 287 ARG A CA 1
ATOM 1922 C C . ARG A 1 248 ? -5.62700 -15.26800 -21.57300 1.000 43.72076 287 ARG A C 1
ATOM 1923 O O . ARG A 1 248 ? -5.71400 -16.48600 -21.39400 1.000 40.85133 287 ARG A O 1
ATOM 1931 N N . CYS A 1 249 ? -5.43100 -14.40200 -20.58600 1.000 40.07149 288 CYS A N 1
ATOM 1932 C CA . CYS A 1 249 ? -5.18300 -14.83700 -19.21700 1.000 37.92370 288 CYS A CA 1
ATOM 1933 C C . CYS A 1 249 ? -5.53400 -13.69200 -18.27500 1.000 40.92045 288 CYS A C 1
ATOM 1934 O O . CYS A 1 249 ? -6.06300 -12.65900 -18.69700 1.000 43.94009 288 CYS A O 1
ATOM 1937 N N . MET A 1 250 ? -5.23600 -13.87600 -16.99200 1.000 38.60617 289 MET A N 1
ATOM 1938 C CA . MET A 1 250 ? -5.37900 -12.83000 -15.98900 1.000 39.54208 289 MET A CA 1
ATOM 1939 C C . MET A 1 250 ? -4.03100 -12.60400 -15.32500 1.000 37.08436 289 MET A C 1
ATOM 1940 O O . MET A 1 250 ? -3.39600 -13.55600 -14.86100 1.000 36.98943 289 MET A O 1
ATOM 1945 N N . MET A 1 251 ? -3.60400 -11.34600 -15.27300 1.000 43.55533 290 MET A N 1
ATOM 1946 C CA . MET A 1 251 ? -2.30000 -11.00300 -14.72300 1.000 43.45827 290 MET A CA 1
ATOM 1947 C C . MET A 1 251 ? -2.39000 -10.86200 -13.20900 1.000 46.36463 290 MET A C 1
ATOM 1948 O O . MET A 1 251 ? -3.17100 -10.05200 -12.69900 1.000 49.16005 290 MET A O 1
ATOM 1953 N N . TYR A 1 252 ? -1.58600 -11.64400 -12.49200 1.000 46.86117 291 TYR A N 1
ATOM 1954 C CA . TYR A 1 252 ? -1.47500 -11.52500 -11.04000 1.000 45.66467 291 TYR A CA 1
ATOM 1955 C C . TYR A 1 252 ? -0.41700 -10.47200 -10.74100 1.000 45.69585 291 TYR A C 1
ATOM 1956 O O . TYR A 1 252 ? 0.78400 -10.73700 -10.83500 1.000 47.32463 291 TYR A O 1
ATOM 1965 N N . ASN A 1 253 ? -0.86000 -9.26700 -10.39000 1.000 47.55793 292 ASN A N 1
ATOM 1966 C CA . ASN A 1 253 ? 0.06500 -8.20200 -10.01700 1.000 50.88327 292 ASN A CA 1
ATOM 1967 C C . ASN A 1 253 ? 0.70700 -8.54700 -8.68000 1.000 51.80811 292 ASN A C 1
ATOM 1968 O O . ASN A 1 253 ? 0.04100 -8.52800 -7.64000 1.000 53.38038 292 ASN A O 1
ATOM 1973 N N . MET A 1 254 ? 2.00300 -8.86600 -8.70600 1.000 51.07621 293 MET A N 1
ATOM 1974 C CA . MET A 1 254 ? 2.69900 -9.26600 -7.48800 1.000 49.52756 293 MET A CA 1
ATOM 1975 C C . MET A 1 254 ? 2.81500 -8.13000 -6.48300 1.000 50.77681 293 MET A C 1
ATOM 1976 O O . MET A 1 254 ? 3.11000 -8.38700 -5.31100 1.000 51.56627 293 MET A O 1
ATOM 1981 N N . LYS A 1 255 ? 2.59300 -6.88500 -6.90800 1.000 52.45286 294 LYS A N 1
ATOM 1982 C CA . LYS A 1 255 ? 2.57600 -5.76400 -5.97700 1.000 53.20097 294 LYS A CA 1
ATOM 1983 C C . LYS A 1 255 ? 1.39800 -5.82300 -5.01500 1.000 57.96852 294 LYS A C 1
ATOM 1984 O O . LYS A 1 255 ? 1.38500 -5.07700 -4.02900 1.000 59.04051 294 LYS A O 1
ATOM 1990 N N . LYS A 1 256 ? 0.41800 -6.68300 -5.27500 1.000 58.98162 295 LYS A N 1
ATOM 1991 C CA . LYS A 1 256 ? -0.75500 -6.83100 -4.42600 1.000 62.74195 295 LYS A CA 1
ATOM 1992 C C . LYS A 1 256 ? -0.52200 -7.98600 -3.45900 1.000 69.53994 295 LYS A C 1
ATOM 1993 O O . LYS A 1 256 ? -0.29500 -9.12200 -3.88800 1.000 64.92852 295 LYS A O 1
ATOM 1999 N N . ASP A 1 257 ? -0.58200 -7.69300 -2.15700 1.000 89.98237 296 ASP A N 1
ATOM 2000 C CA . ASP A 1 257 ? -0.40900 -8.72500 -1.14100 1.000 90.64887 296 ASP A CA 1
ATOM 2001 C C . ASP A 1 257 ? -1.52200 -9.76400 -1.16400 1.000 90.79871 296 ASP A C 1
ATOM 2002 O O . ASP A 1 257 ? -1.39500 -10.79900 -0.50100 1.000 91.22698 296 ASP A O 1
ATOM 2007 N N . ILE A 1 258 ? -2.60500 -9.51200 -1.90300 1.000 75.62652 297 ILE A N 1
ATOM 2008 C CA . ILE A 1 258 ? -3.67100 -10.49500 -2.03700 1.000 68.44628 297 ILE A CA 1
ATOM 2009 C C . ILE A 1 258 ? -3.20100 -11.72300 -2.80900 1.000 65.05762 297 ILE A C 1
ATOM 2010 O O . ILE A 1 258 ? -3.81700 -12.79100 -2.70600 1.000 64.77638 297 ILE A O 1
ATOM 2015 N N . TRP A 1 259 ? -2.11000 -11.60900 -3.56800 1.000 63.14150 298 TRP A N 1
ATOM 2016 C CA . TRP A 1 259 ? -1.61600 -12.71000 -4.38500 1.000 58.98321 298 TRP A CA 1
ATOM 2017 C C . TRP A 1 259 ? -0.20700 -13.15200 -4.00900 1.000 54.84056 298 TRP A C 1
ATOM 2018 O O . TRP A 1 259 ? 0.38200 -13.97100 -4.72600 1.000 51.43833 298 TRP A O 1
ATOM 2029 N N . LYS A 1 260 ? 0.35400 -12.64000 -2.91000 1.000 59.33861 299 LYS A N 1
ATOM 2030 C CA . LYS A 1 260 ? 1.68800 -13.08000 -2.51400 1.000 57.90245 299 LYS A CA 1
ATOM 2031 C C . LYS A 1 260 ? 1.67600 -14.52300 -2.02500 1.000 51.80901 299 LYS A C 1
ATOM 2032 O O . LYS A 1 260 ? 2.68600 -15.22400 -2.14800 1.000 52.81312 299 LYS A O 1
ATOM 2038 N N . ASP A 1 261 ? 0.55400 -14.98300 -1.47900 1.000 52.01679 300 ASP A N 1
ATOM 2039 C CA . ASP A 1 261 ? 0.39700 -16.39200 -1.14600 1.000 48.76535 300 ASP A CA 1
ATOM 2040 C C . ASP A 1 261 ? 0.05800 -17.15900 -2.41700 1.000 46.84395 300 ASP A C 1
ATOM 2041 O O . ASP A 1 261 ? -0.96200 -16.88700 -3.06000 1.000 47.28317 300 ASP A O 1
ATOM 2046 N N . VAL A 1 262 ? 0.91400 -18.11700 -2.77700 1.000 45.81999 301 VAL A N 1
ATOM 2047 C CA . VAL A 1 262 ? 0.72600 -18.84100 -4.02900 1.000 44.86216 301 VAL A CA 1
ATOM 2048 C C . VAL A 1 262 ? -0.55300 -19.66700 -3.99800 1.000 46.18903 301 VAL A C 1
ATOM 2049 O O . VAL A 1 262 ? -1.16200 -19.91700 -5.04500 1.000 45.34732 301 VAL A O 1
ATOM 2053 N N . ASN A 1 263 ? -0.99400 -20.08900 -2.80900 1.000 44.60982 302 ASN A N 1
ATOM 2054 C CA . ASN A 1 263 ? -2.21100 -20.88700 -2.71400 1.000 43.38565 302 ASN A CA 1
ATOM 2055 C C . ASN A 1 263 ? -3.44200 -20.08400 -3.11200 1.000 44.78204 302 ASN A C 1
ATOM 2056 O O . ASN A 1 263 ? -4.43200 -20.66100 -3.57600 1.000 44.06849 302 ASN A O 1
ATOM 2061 N N . VAL A 1 264 ? -3.40200 -18.76100 -2.94000 1.000 44.62905 303 VAL A N 1
ATOM 2062 C CA . VAL A 1 264 ? -4.50300 -17.92100 -3.39800 1.000 43.24207 303 VAL A CA 1
ATOM 2063 C C . VAL A 1 264 ? -4.57700 -17.92400 -4.91900 1.000 45.03834 303 VAL A C 1
ATOM 2064 O O . VAL A 1 264 ? -5.66200 -18.03700 -5.50300 1.000 45.70070 303 VAL A O 1
ATOM 2068 N N . ARG A 1 265 ? -3.42600 -17.80500 -5.58500 1.000 45.89946 304 ARG A N 1
ATOM 2069 C CA . ARG A 1 265 ? -3.40800 -17.82700 -7.04400 1.000 45.45496 304 ARG A CA 1
ATOM 2070 C C . ARG A 1 265 ? -3.81000 -19.19300 -7.58200 1.000 43.92003 304 ARG A C 1
ATOM 2071 O O . ARG A 1 265 ? -4.60100 -19.28400 -8.52700 1.000 44.13735 304 ARG A O 1
ATOM 2079 N N . LYS A 1 266 ? -3.26700 -20.26700 -7.00000 1.000 41.69196 305 LYS A N 1
ATOM 2080 C CA . LYS A 1 266 ? -3.67200 -21.60800 -7.40700 1.000 44.37537 305 LYS A CA 1
ATOM 2081 C C . LYS A 1 266 ? -5.16700 -21.81300 -7.20400 1.000 47.36974 305 LYS A C 1
ATOM 2082 O O . LYS A 1 266 ? -5.82700 -22.47700 -8.01100 1.000 47.00133 305 LYS A O 1
ATOM 2088 N N . ALA A 1 267 ? -5.72200 -21.23500 -6.13600 1.000 47.11231 306 ALA A N 1
ATOM 2089 C CA . ALA A 1 267 ? -7.16100 -21.32300 -5.90800 1.000 46.28775 306 ALA A CA 1
ATOM 2090 C C . ALA A 1 267 ? -7.93400 -20.58700 -6.99400 1.000 44.40946 306 ALA A C 1
ATOM 2091 O O . ALA A 1 267 ? -8.87300 -21.13600 -7.58100 1.000 47.58616 306 ALA A O 1
ATOM 2093 N N . PHE A 1 268 ? -7.55300 -19.33800 -7.27800 1.000 43.82837 307 PHE A N 1
ATOM 2094 C CA . PHE A 1 268 ? -8.24000 -18.57800 -8.31700 1.000 44.43251 307 PHE A CA 1
ATOM 2095 C C . PHE A 1 268 ? -8.11100 -19.24800 -9.67800 1.000 42.93511 307 PHE A C 1
ATOM 2096 O O . PHE A 1 268 ? -9.01700 -19.13900 -10.51200 1.000 42.69898 307 PHE A O 1
ATOM 2104 N N . ASN A 1 269 ? -6.99800 -19.94400 -9.92100 1.000 43.48081 308 ASN A N 1
ATOM 2105 C CA . ASN A 1 269 ? -6.87100 -20.71900 -11.14900 1.000 43.94664 308 ASN A CA 1
ATOM 2106 C C . ASN A 1 269 ? -7.81900 -21.91200 -11.15400 1.000 48.31524 308 ASN A C 1
ATOM 2107 O O . ASN A 1 269 ? -8.25800 -22.35000 -12.22400 1.000 50.22274 308 ASN A O 1
ATOM 2112 N N . TYR A 1 270 ? -8.15000 -22.44500 -9.97500 1.000 49.65697 309 TYR A N 1
ATOM 2113 C CA . TYR A 1 270 ? -9.04300 -23.59400 -9.86800 1.000 51.43854 309 TYR A CA 1
ATOM 2114 C C . TYR A 1 270 ? -10.50600 -23.23700 -10.09500 1.000 53.23503 309 TYR A C 1
ATOM 2115 O O . TYR A 1 270 ? -11.32900 -24.14700 -10.24000 1.000 54.51059 309 TYR A O 1
ATOM 2124 N N . ALA A 1 271 ? -10.85300 -21.94900 -10.12700 1.000 49.84508 310 ALA A N 1
ATOM 2125 C CA . ALA A 1 271 ? -12.24200 -21.51000 -10.13600 1.000 48.76246 310 ALA A CA 1
ATOM 2126 C C . ALA A 1 271 ? -12.72200 -21.09500 -11.52200 1.000 52.22363 310 ALA A C 1
ATOM 2127 O O . ALA A 1 271 ? -13.64900 -20.28600 -11.63700 1.000 58.55338 310 ALA A O 1
ATOM 2129 N N . LEU A 1 272 ? -12.12600 -21.63900 -12.57900 1.000 53.71582 311 LEU A N 1
ATOM 2130 C CA . LEU A 1 272 ? -12.44000 -21.24000 -13.94400 1.000 52.97390 311 LEU A CA 1
ATOM 2131 C C . LEU A 1 272 ? -12.85700 -22.45200 -14.76600 1.000 59.01231 311 LEU A C 1
ATOM 2132 O O . LEU A 1 272 ? -12.15300 -23.46700 -14.78600 1.000 58.22504 311 LEU A O 1
ATOM 2137 N N . ASP A 1 273 ? -13.99800 -22.33700 -15.44500 1.000 63.19151 312 ASP A N 1
ATOM 2138 C CA . ASP A 1 273 ? -14.45700 -23.35000 -16.39500 1.000 63.16906 312 ASP A CA 1
ATOM 2139 C C . ASP A 1 273 ? -13.96700 -22.93400 -17.77500 1.000 62.55034 312 ASP A C 1
ATOM 2140 O O . ASP A 1 273 ? -14.66400 -22.25600 -18.53000 1.000 64.89346 312 ASP A O 1
ATOM 2145 N N . ARG A 1 274 ? -12.74400 -23.35000 -18.10700 1.000 57.09530 313 ARG A N 1
ATOM 2146 C CA . ARG A 1 274 ? -12.12000 -22.89100 -19.34400 1.000 52.18270 313 ARG A CA 1
ATOM 2147 C C . ARG A 1 274 ? -12.80900 -23.48000 -20.57000 1.000 52.69598 313 ARG A C 1
ATOM 2148 O O . ARG A 1 274 ? -12.93500 -22.80500 -21.59800 1.000 50.57954 313 ARG A O 1
ATOM 2156 N N . LYS A 1 275 ? -13.26400 -24.73400 -20.48600 1.000 50.26994 314 LYS A N 1
ATOM 2157 C CA . LYS A 1 275 ? -14.00500 -25.31300 -21.60300 1.000 51.44414 314 LYS A CA 1
ATOM 2158 C C . LYS A 1 275 ? -15.37600 -24.66500 -21.74200 1.000 49.85833 314 LYS A C 1
ATOM 2159 O O . LYS A 1 275 ? -15.84700 -24.42800 -22.86000 1.000 51.18328 314 LYS A O 1
ATOM 2165 N N . GLY A 1 276 ? -16.03300 -24.37200 -20.61700 1.000 52.88073 315 GLY A N 1
ATOM 2166 C CA . GLY A 1 276 ? -17.24200 -23.56900 -20.67000 1.000 51.56651 315 GLY A CA 1
ATOM 2167 C C . GLY A 1 276 ? -16.99200 -22.19400 -21.25300 1.000 48.44360 315 GLY A C 1
ATOM 2168 O O . GLY A 1 276 ? -17.89900 -21.58000 -21.82100 1.000 46.01457 315 GLY A O 1
ATOM 2169 N N . MET A 1 277 ? -15.76300 -21.69200 -21.12100 1.000 48.48525 316 MET A N 1
ATOM 2170 C CA . MET A 1 277 ? -15.37200 -20.46200 -21.79600 1.000 47.38557 316 MET A CA 1
ATOM 2171 C C . MET A 1 277 ? -15.10800 -20.69500 -23.27900 1.000 45.78148 316 MET A C 1
ATOM 2172 O O . MET A 1 277 ? -15.32500 -19.79000 -24.09200 1.000 44.51627 316 MET A O 1
ATOM 2177 N N . VAL A 1 278 ? -14.64000 -21.89300 -23.64700 1.000 45.56431 317 VAL A N 1
ATOM 2178 C CA . VAL A 1 278 ? -14.46400 -22.22800 -25.05800 1.000 45.50868 317 VAL A CA 1
ATOM 2179 C C . VAL A 1 278 ? -15.81100 -22.25900 -25.76600 1.000 46.45950 317 VAL A C 1
ATOM 2180 O O . VAL A 1 278 ? -15.90800 -21.93200 -26.95600 1.000 47.40471 317 VAL A O 1
ATOM 2184 N N . ASP A 1 279 ? -16.87200 -22.62800 -25.05000 1.000 43.28134 318 ASP A N 1
ATOM 2185 C CA . ASP A 1 279 ? -18.20200 -22.68200 -25.64000 1.000 44.60558 318 ASP A CA 1
ATOM 2186 C C . ASP A 1 279 ? -18.98900 -21.39500 -25.43400 1.000 44.03902 318 ASP A C 1
ATOM 2187 O O . ASP A 1 279 ? -19.75800 -20.99600 -26.31300 1.000 43.01304 318 ASP A O 1
ATOM 2192 N N . GLY A 1 280 ? -18.81900 -20.73600 -24.28800 1.000 44.35712 319 GLY A N 1
ATOM 2193 C CA . GLY A 1 280 ? -19.57800 -19.52100 -24.03500 1.000 44.87690 319 GLY A CA 1
ATOM 2194 C C . GLY A 1 280 ? -19.15100 -18.37200 -24.92900 1.000 42.73717 319 GLY A C 1
ATOM 2195 O O . GLY A 1 280 ? -19.98200 -17.73500 -25.58300 1.000 43.57992 319 GLY A O 1
ATOM 2196 N N . ILE A 1 281 ? -17.85300 -18.09900 -24.97800 1.000 44.16542 320 ILE A N 1
ATOM 2197 C CA . ILE A 1 281 ? -17.31600 -16.95700 -25.71000 1.000 43.42956 320 ILE A CA 1
ATOM 2198 C C . ILE A 1 281 ? -16.74200 -17.37100 -27.05800 1.000 42.25890 320 ILE A C 1
ATOM 2199 O O . ILE A 1 281 ? -17.01200 -16.73500 -28.07600 1.000 43.80647 320 ILE A O 1
ATOM 2204 N N . LEU A 1 282 ? -15.94300 -18.43900 -27.08500 1.000 42.97531 321 LEU A N 1
ATOM 2205 C CA . LEU A 1 282 ? -15.31900 -18.87200 -28.32900 1.000 42.59736 321 LEU A CA 1
ATOM 2206 C C . LEU A 1 282 ? -16.22600 -19.76100 -29.16900 1.000 44.21749 321 LEU A C 1
ATOM 2207 O O . LEU A 1 282 ? -16.00700 -19.87100 -30.38100 1.000 44.01257 321 LEU A O 1
ATOM 2212 N N . LEU A 1 283 ? -17.23200 -20.39000 -28.55500 1.000 44.73803 322 LEU A N 1
ATOM 2213 C CA . LEU A 1 283 ? -18.17100 -21.27000 -29.25600 1.000 44.78481 322 LEU A CA 1
ATOM 2214 C C . LEU A 1 283 ? -17.44100 -22.42400 -29.94100 1.000 45.72412 322 LEU A C 1
ATOM 2215 O O . LEU A 1 283 ? -17.75400 -22.79900 -31.07300 1.000 46.25171 322 LEU A O 1
ATOM 2220 N N . GLY A 1 284 ? -16.45400 -22.99100 -29.24600 1.000 45.35489 323 GLY A N 1
ATOM 2221 C CA . GLY A 1 284 ? -15.69400 -24.11100 -29.74600 1.000 46.29234 323 GLY A CA 1
ATOM 2222 C C . GLY A 1 284 ? -14.48600 -23.74700 -30.58200 1.000 47.49477 323 GLY A C 1
ATOM 2223 O O . GLY A 1 284 ? -13.64400 -24.61400 -30.83900 1.000 50.27879 323 GLY A O 1
ATOM 2224 N N . TYR A 1 285 ? -14.37600 -22.49300 -31.02000 1.000 44.05854 324 TYR A N 1
ATOM 2225 C CA . TYR A 1 285 ? -13.23300 -22.04500 -31.81400 1.000 41.02235 324 TYR A CA 1
ATOM 2226 C C . TYR A 1 285 ? -12.07100 -21.65800 -30.89700 1.000 42.09598 324 TYR A C 1
ATOM 2227 O O . TYR A 1 285 ? -11.62300 -20.51300 -30.84600 1.000 41.27211 324 TYR A O 1
ATOM 2236 N N . GLY A 1 286 ? -11.58900 -22.65000 -30.15800 1.000 44.17915 325 GLY A N 1
ATOM 2237 C CA . GLY A 1 286 ? -10.49700 -22.42600 -29.23700 1.000 42.88594 325 GLY A CA 1
ATOM 2238 C C . GLY A 1 286 ? -10.23900 -23.65700 -28.39200 1.000 43.58325 325 GLY A C 1
ATOM 2239 O O . GLY A 1 286 ? -10.79700 -24.73000 -28.63400 1.000 43.63035 325 GLY A O 1
ATOM 2240 N N . SER A 1 287 ? -9.38000 -23.47600 -27.39100 1.000 42.48491 326 SER A N 1
ATOM 2241 C CA . SER A 1 287 ? -8.99300 -24.56600 -26.50700 1.000 44.36979 326 SER A CA 1
ATOM 2242 C C . SER A 1 287 ? -8.54600 -23.99700 -25.16900 1.000 45.25267 326 SER A C 1
ATOM 2243 O O . SER A 1 287 ? -7.95800 -22.91300 -25.10500 1.000 43.03092 326 SER A O 1
ATOM 2246 N N . GLU A 1 288 ? -8.82700 -24.74500 -24.10200 1.000 48.69620 327 GLU A N 1
ATOM 2247 C CA . GLU A 1 288 ? -8.46100 -24.31300 -22.75900 1.000 46.76933 327 GLU A CA 1
ATOM 2248 C C . GLU A 1 288 ? -6.95500 -24.11600 -22.64800 1.000 45.98751 327 GLU A C 1
ATOM 2249 O O . GLU A 1 288 ? -6.16600 -24.93000 -23.13600 1.000 44.28808 327 GLU A O 1
ATOM 2255 N N . ALA A 1 289 ? -6.55900 -23.02600 -21.99800 1.000 42.32176 328 ALA A N 1
ATOM 2256 C CA . ALA A 1 289 ? -5.15800 -22.65000 -21.88200 1.000 41.86410 328 ALA A CA 1
ATOM 2257 C C . ALA A 1 289 ? -4.58800 -23.11000 -20.54800 1.000 40.54104 328 ALA A C 1
ATOM 2258 O O . ALA A 1 289 ? -5.24000 -22.99800 -19.50600 1.000 40.83597 328 ALA A O 1
ATOM 2260 N N . TYR A 1 290 ? -3.36000 -23.62800 -20.59100 1.000 43.66162 329 TYR A N 1
ATOM 2261 C CA . TYR A 1 290 ? -2.64800 -24.02600 -19.38400 1.000 39.84127 329 TYR A CA 1
ATOM 2262 C C . TYR A 1 290 ? -1.15400 -23.76000 -19.44200 1.000 40.11426 329 TYR A C 1
ATOM 2263 O O . TYR A 1 290 ? -0.49100 -23.88900 -18.40900 1.000 41.34720 329 TYR A O 1
ATOM 2272 N N . SER A 1 291 ? -0.60100 -23.40000 -20.59400 1.000 40.98250 330 SER A N 1
ATOM 2273 C CA . SER A 1 291 ? 0.83500 -23.27900 -20.77500 1.000 41.99616 330 SER A CA 1
ATOM 2274 C C . SER A 1 291 ? 1.17200 -21.97300 -21.47900 1.000 42.25740 330 SER A C 1
ATOM 2275 O O . SER A 1 291 ? 0.41400 -21.50900 -22.33700 1.000 41.44694 330 SER A O 1
ATOM 2278 N N . PRO A 1 292 ? 2.30300 -21.35400 -21.12800 1.000 39.97265 331 PRO A N 1
ATOM 2279 C CA . PRO A 1 292 ? 2.75400 -20.17100 -21.87500 1.000 41.68502 331 PRO A CA 1
ATOM 2280 C C . PRO A 1 292 ? 3.29700 -20.50200 -23.25100 1.000 40.82439 331 PRO A C 1
ATOM 2281 O O . PRO A 1 292 ? 3.46400 -19.58800 -24.06800 1.000 39.67327 331 PRO A O 1
ATOM 2285 N N . LEU A 1 293 ? 3.58000 -21.77300 -23.52700 1.000 40.07808 332 LEU A N 1
ATOM 2286 C CA . LEU A 1 293 ? 4.09700 -22.23400 -24.80900 1.000 41.87872 332 LEU A CA 1
ATOM 2287 C C . LEU A 1 293 ? 3.33800 -23.46800 -25.26900 1.000 43.24227 332 LEU A C 1
ATOM 2288 O O . LEU A 1 293 ? 3.92300 -24.42300 -25.78700 1.000 44.62941 332 LEU A O 1
ATOM 2293 N N . GLN A 1 294 ? 2.01500 -23.45200 -25.09200 1.000 42.76465 333 GLN A N 1
ATOM 2294 C CA . GLN A 1 294 ? 1.19900 -24.63400 -25.35800 1.000 42.55085 333 GLN A CA 1
ATOM 2295 C C . GLN A 1 294 ? 1.32400 -25.08500 -26.80800 1.000 43.90045 333 GLN A C 1
ATOM 2296 O O . GLN A 1 294 ? 1.54100 -26.27000 -27.08500 1.000 46.74547 333 GLN A O 1
ATOM 2302 N N . ILE A 1 295 ? 1.19100 -24.15200 -27.75100 1.000 44.00482 334 ILE A N 1
ATOM 2303 C CA . ILE A 1 295 ? 1.29300 -24.51300 -29.16000 1.000 44.64728 334 ILE A CA 1
ATOM 2304 C C . ILE A 1 295 ? 2.74100 -24.69900 -29.59600 1.000 44.42218 334 ILE A C 1
ATOM 2305 O O . ILE A 1 295 ? 2.99700 -25.36700 -30.60700 1.000 43.58773 334 ILE A O 1
ATOM 2310 N N . ASN A 1 296 ? 3.69700 -24.13900 -28.85700 1.000 44.13599 335 ASN A N 1
ATOM 2311 C CA . ASN A 1 296 ? 5.10200 -24.30400 -29.19400 1.000 43.86722 335 ASN A CA 1
ATOM 2312 C C . ASN A 1 296 ? 5.51200 -25.77100 -29.08700 1.000 46.24463 335 ASN A C 1
ATOM 2313 O O . ASN A 1 296 ? 4.89100 -26.57100 -28.38100 1.000 47.99865 335 ASN A O 1
ATOM 2318 N N . LYS A 1 297 ? 6.57700 -26.12200 -29.81200 1.000 46.92875 336 LYS A N 1
ATOM 2319 C CA . LYS A 1 297 ? 7.08500 -27.48700 -29.78000 1.000 47.53701 336 LYS A CA 1
ATOM 2320 C C . LYS A 1 297 ? 7.76200 -27.82500 -28.45700 1.000 49.38674 336 LYS A C 1
ATOM 2321 O O . LYS A 1 297 ? 7.92600 -29.00900 -28.14300 1.000 46.27384 336 LYS A O 1
ATOM 2327 N N . PHE A 1 298 ? 8.15500 -26.81800 -27.67700 1.000 50.99314 337 PHE A N 1
ATOM 2328 C CA . PHE A 1 298 ? 8.78200 -27.03000 -26.38100 1.000 51.58251 337 PHE A CA 1
ATOM 2329 C C . PHE A 1 298 ? 7.77300 -27.04200 -25.23800 1.000 51.14055 337 PHE A C 1
ATOM 2330 O O . PHE A 1 298 ? 8.15000 -26.79600 -24.08600 1.000 51.04197 337 PHE A O 1
ATOM 2338 N N . ASN A 1 299 ? 6.50700 -27.32500 -25.53100 1.000 55.77964 338 ASN A N 1
ATOM 2339 C CA . ASN A 1 299 ? 5.47900 -27.33700 -24.50100 1.000 58.21050 338 ASN A CA 1
ATOM 2340 C C . ASN A 1 299 ? 5.67800 -28.51300 -23.55400 1.000 64.75827 338 ASN A C 1
ATOM 2341 O O . ASN A 1 299 ? 6.10600 -29.59600 -23.96200 1.000 67.05578 338 ASN A O 1
ATOM 2346 N N . ASN A 1 300 ? 5.36500 -28.29100 -22.27800 1.000 78.40565 339 ASN A N 1
ATOM 2347 C CA . ASN A 1 300 ? 5.35400 -29.36200 -21.29600 1.000 79.14673 339 ASN A CA 1
ATOM 2348 C C . ASN A 1 300 ? 3.92800 -29.86700 -21.15000 1.000 79.51087 339 ASN A C 1
ATOM 2349 O O . ASN A 1 300 ? 3.08700 -29.15800 -20.57700 1.000 79.26547 339 ASN A O 1
ATOM 2354 N N . PRO A 1 301 ? 3.60500 -31.06500 -21.64500 1.000 67.41932 340 PRO A N 1
ATOM 2355 C CA . PRO A 1 301 ? 2.20500 -31.51900 -21.60800 1.000 65.60487 340 PRO A CA 1
ATOM 2356 C C . PRO A 1 301 ? 1.70300 -31.86700 -20.21800 1.000 62.24767 340 PRO A C 1
ATOM 2357 O O . PRO A 1 301 ? 0.48400 -31.86600 -20.00600 1.000 57.86170 340 PRO A O 1
ATOM 2361 N N . ASP A 1 302 ? 2.58600 -32.16100 -19.26600 1.000 63.41613 341 ASP A N 1
ATOM 2362 C CA . ASP A 1 302 ? 2.13400 -32.66000 -17.97300 1.000 62.13041 341 ASP A CA 1
ATOM 2363 C C . ASP A 1 302 ? 2.51800 -31.74100 -16.82000 1.000 60.20710 341 ASP A C 1
ATOM 2364 O O . ASP A 1 302 ? 3.14600 -32.18100 -15.85100 1.000 55.82403 341 ASP A O 1
ATOM 2369 N N . VAL A 1 303 ? 2.14100 -30.47200 -16.90800 1.000 61.13662 342 VAL A N 1
ATOM 2370 C CA . VAL A 1 303 ? 2.26200 -29.55400 -15.79500 1.000 56.92295 342 VAL A CA 1
ATOM 2371 C C . VAL A 1 303 ? 0.92300 -29.49000 -15.07100 1.000 54.42658 342 VAL A C 1
ATOM 2372 O O . VAL A 1 303 ? -0.08300 -30.03000 -15.52700 1.000 52.08084 342 VAL A O 1
ATOM 2376 N N . GLU A 1 304 ? 0.90600 -28.82200 -13.92300 1.000 52.49520 343 GLU A N 1
ATOM 2377 C CA . GLU A 1 304 ? -0.29300 -28.76800 -13.09300 1.000 48.16744 343 GLU A CA 1
ATOM 2378 C C . GLU A 1 304 ? -1.27500 -27.77400 -13.69700 1.000 50.51594 343 GLU A C 1
ATOM 2379 O O . GLU A 1 304 ? -1.17500 -26.56500 -13.47300 1.000 50.27764 343 GLU A O 1
ATOM 2385 N N . LYS A 1 305 ? -2.23000 -28.28300 -14.46800 1.000 51.00332 344 LYS A N 1
ATOM 2386 C CA . LYS A 1 305 ? -3.35400 -27.48600 -14.92700 1.000 48.85307 344 LYS A CA 1
ATOM 2387 C C . LYS A 1 305 ? -4.43000 -27.46400 -13.85000 1.000 52.42333 344 LYS A C 1
ATOM 2388 O O . LYS A 1 305 ? -4.62300 -28.43900 -13.12000 1.000 56.87350 344 LYS A O 1
ATOM 2394 N N . TYR A 1 306 ? -5.13000 -26.33800 -13.75400 1.000 52.21389 345 TYR A N 1
ATOM 2395 C CA . TYR A 1 306 ? -6.10700 -26.11200 -12.69000 1.000 55.97631 345 TYR A CA 1
ATOM 2396 C C . TYR A 1 306 ? -7.49000 -26.44900 -13.24200 1.000 62.05478 345 TYR A C 1
ATOM 2397 O O . TYR A 1 306 ? -8.10300 -25.66200 -13.96800 1.000 59.94355 345 TYR A O 1
ATOM 2406 N N . SER A 1 307 ? -7.97200 -27.62900 -12.85800 1.000 90.11845 346 SER A N 1
ATOM 2407 C CA . SER A 1 307 ? -8.95000 -28.41200 -13.60100 1.000 91.44657 346 SER A CA 1
ATOM 2408 C C . SER A 1 307 ? -10.39700 -28.02100 -13.34100 1.000 92.13801 346 SER A C 1
ATOM 2409 O O . SER A 1 307 ? -11.28100 -28.88500 -13.36100 1.000 93.97776 346 SER A O 1
ATOM 2412 N N . TYR A 1 308 ? -10.65200 -26.72900 -13.14300 1.000 70.67133 347 TYR A N 1
ATOM 2413 C CA . TYR A 1 308 ? -11.94900 -26.27200 -12.66100 1.000 66.20238 347 TYR A CA 1
ATOM 2414 C C . TYR A 1 308 ? -12.34900 -27.06400 -11.42400 1.000 65.28392 347 TYR A C 1
ATOM 2415 O O . TYR A 1 308 ? -13.18800 -27.96800 -11.50000 1.000 64.52829 347 TYR A O 1
ATOM 2424 N N . ASN A 1 309 ? -11.74400 -26.73900 -10.28700 1.000 58.74377 348 ASN A N 1
ATOM 2425 C CA . ASN A 1 309 ? -12.03600 -27.38100 -9.01000 1.000 56.46453 348 ASN A CA 1
ATOM 2426 C C . ASN A 1 309 ? -12.65900 -26.32000 -8.11100 1.000 56.21657 348 ASN A C 1
ATOM 2427 O O . ASN A 1 309 ? -11.97200 -25.69400 -7.30100 1.000 56.25239 348 ASN A O 1
ATOM 2432 N N . LEU A 1 310 ? -13.97000 -26.11000 -8.27900 1.000 56.64355 349 LEU A N 1
ATOM 2433 C CA . LEU A 1 310 ? -14.67900 -25.11200 -7.48200 1.000 57.60119 349 LEU A CA 1
ATOM 2434 C C . LEU A 1 310 ? -14.48100 -25.35100 -5.99400 1.000 57.17796 349 LEU A C 1
ATOM 2435 O O . LEU A 1 310 ? -14.40000 -24.40100 -5.20700 1.000 57.04420 349 LEU A O 1
ATOM 2440 N N . ASP A 1 311 ? -14.40600 -26.61800 -5.58900 1.000 56.79145 350 ASP A N 1
ATOM 2441 C CA . ASP A 1 311 ? -14.26800 -26.93100 -4.17500 1.000 57.65484 350 ASP A CA 1
ATOM 2442 C C . ASP A 1 311 ? -12.83700 -26.76000 -3.68200 1.000 57.74609 350 ASP A C 1
ATOM 2443 O O . ASP A 1 311 ? -12.63100 -26.45300 -2.50500 1.000 59.08508 350 ASP A O 1
ATOM 2448 N N . LYS A 1 312 ? -11.84300 -26.93500 -4.55600 1.000 56.52698 351 LYS A N 1
ATOM 2449 C CA . LYS A 1 312 ? -10.46200 -26.71200 -4.13900 1.000 55.14925 351 LYS A CA 1
ATOM 2450 C C . LYS A 1 312 ? -10.17300 -25.22700 -3.96700 1.000 56.29073 351 LYS A C 1
ATOM 2451 O O . LYS A 1 312 ? -9.41900 -24.83700 -3.06800 1.000 58.86687 351 LYS A O 1
ATOM 2457 N N . SER A 1 313 ? -10.75900 -24.38200 -4.81900 1.000 53.61493 352 SER A N 1
ATOM 2458 C CA . SER A 1 313 ? -10.59700 -22.94100 -4.66000 1.000 55.10151 352 SER A CA 1
ATOM 2459 C C . SER A 1 313 ? -11.19500 -22.47300 -3.34000 1.000 57.23404 352 SER A C 1
ATOM 2460 O O . SER A 1 313 ? -10.58200 -21.68900 -2.60700 1.000 58.02250 352 SER A O 1
ATOM 2463 N N . ASN A 1 314 ? -12.40000 -22.95000 -3.02100 1.000 63.69784 353 ASN A N 1
ATOM 2464 C CA . ASN A 1 314 ? -13.00200 -22.64900 -1.72900 1.000 63.35278 353 ASN A CA 1
ATOM 2465 C C . ASN A 1 314 ? -12.31100 -23.38400 -0.58700 1.000 64.14466 353 ASN A C 1
ATOM 2466 O O . ASN A 1 314 ? -12.47100 -22.98700 0.57200 1.000 67.20536 353 ASN A O 1
ATOM 2471 N N . SER A 1 315 ? -11.55300 -24.44300 -0.88400 1.000 61.38141 354 SER A N 1
ATOM 2472 C CA . SER A 1 315 ? -10.77600 -25.16400 0.11900 1.000 64.08100 354 SER A CA 1
ATOM 2473 C C . SER A 1 315 ? -9.28800 -24.83700 0.04200 1.000 63.63121 354 SER A C 1
ATOM 2474 O O . SER A 1 315 ? -8.45000 -25.67800 0.38400 1.000 66.48857 354 SER A O 1
ATOM 2477 N N . LEU A 1 316 ? -8.94400 -23.63400 -0.42300 1.000 62.25751 355 LEU A N 1
ATOM 2478 C CA . LEU A 1 316 ? -7.57000 -23.15200 -0.38400 1.000 63.02028 355 LEU A CA 1
ATOM 2479 C C . LEU A 1 316 ? -7.50400 -21.75900 0.22900 1.000 65.10409 355 LEU A C 1
ATOM 2480 O O . LEU A 1 316 ? -6.49500 -21.39900 0.84200 1.000 65.42156 355 LEU A O 1
ATOM 2485 N N . LEU A 1 317 ? -8.57200 -20.97200 0.07300 1.000 63.89374 356 LEU A N 1
ATOM 2486 C CA . LEU A 1 317 ? -8.57700 -19.61200 0.60400 1.000 63.91181 356 LEU A CA 1
ATOM 2487 C C . LEU A 1 317 ? -8.67500 -19.60800 2.12500 1.000 66.34636 356 LEU A C 1
ATOM 2488 O O . LEU A 1 317 ? -8.02400 -18.79400 2.79100 1.000 64.76021 356 LEU A O 1
ATOM 2493 N N . GLU A 1 318 ? -9.49700 -20.50100 2.69000 1.000 75.17033 357 GLU A N 1
ATOM 2494 C CA . GLU A 1 318 ? -9.69500 -20.52900 4.13800 1.000 75.97490 357 GLU A CA 1
ATOM 2495 C C . GLU A 1 318 ? -8.40800 -20.90700 4.85900 1.000 75.90724 357 GLU A C 1
ATOM 2496 O O . GLU A 1 318 ? -8.10700 -20.36800 5.93100 1.000 77.08986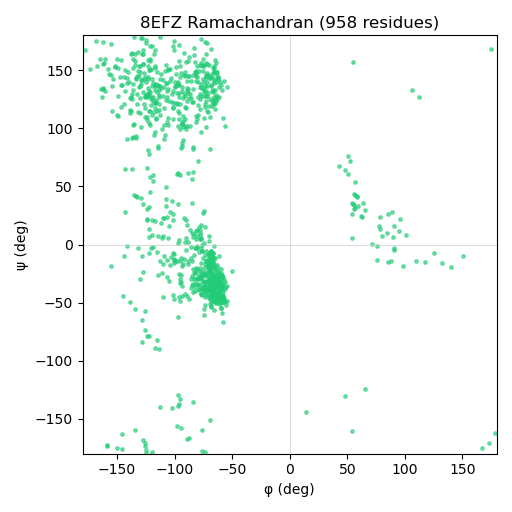 357 GLU A O 1
ATOM 2502 N N . SER A 1 319 ? -7.62500 -21.81900 4.27800 1.000 69.07862 358 SER A N 1
ATOM 2503 C CA . SER A 1 319 ? -6.30800 -22.12000 4.82500 1.000 67.18828 358 SER A CA 1
ATOM 2504 C C . SER A 1 319 ? -5.33400 -20.98500 4.54300 1.000 63.26435 358 SER A C 1
ATOM 2505 O O . SER A 1 319 ? -4.54500 -20.60500 5.41600 1.000 67.31581 358 SER A O 1
ATOM 2508 N N . ALA A 1 320 ? -5.37800 -20.43000 3.32800 1.000 61.45415 359 ALA A N 1
ATOM 2509 C CA . ALA A 1 320 ? -4.67600 -19.18400 3.05300 1.000 58.00552 359 ALA A CA 1
ATOM 2510 C C . ALA A 1 320 ? -5.16000 -18.05800 3.95200 1.000 59.70671 359 ALA A C 1
ATOM 2511 O O . ALA A 1 320 ? -4.44100 -17.07000 4.13200 1.000 59.37292 359 ALA A O 1
ATOM 2513 N N . GLY A 1 321 ? -6.36500 -18.18200 4.50800 1.000 58.63353 360 GLY A N 1
ATOM 2514 C CA . GLY A 1 321 ? -6.84900 -17.26200 5.51600 1.000 57.82000 360 GLY A CA 1
ATOM 2515 C C . GLY A 1 321 ? -8.18000 -16.61100 5.20000 1.000 56.90828 360 GLY A C 1
ATOM 2516 O O . GLY A 1 321 ? -8.75600 -15.93100 6.05200 1.000 59.73924 360 GLY A O 1
ATOM 2517 N N . TRP A 1 322 ? -8.69400 -16.82800 3.99300 1.000 58.34376 361 TRP A N 1
ATOM 2518 C CA . TRP A 1 322 ? -9.82800 -16.07400 3.47100 1.000 58.48613 361 TRP A CA 1
ATOM 2519 C C . TRP A 1 322 ? -11.11800 -16.86400 3.66500 1.000 61.91748 361 TRP A C 1
ATOM 2520 O O . TRP A 1 322 ? -11.25300 -17.97400 3.14100 1.000 65.22080 361 TRP A O 1
ATOM 2531 N N . LYS A 1 323 ? -12.07100 -16.28300 4.39600 1.000 61.96058 362 LYS A N 1
ATOM 2532 C CA . LYS A 1 323 ? -13.27200 -17.01300 4.78400 1.000 62.67006 362 LYS A CA 1
ATOM 2533 C C . LYS A 1 323 ? -14.43900 -16.06700 5.02700 1.000 63.92364 362 LYS A C 1
ATOM 2534 O O . LYS A 1 323 ? -14.27000 -15.01600 5.65400 1.000 62.63051 362 LYS A O 1
ATOM 2540 N N . LYS A 1 324 ? -15.61100 -16.44800 4.51800 1.000 65.17413 363 LYS A N 1
ATOM 2541 C CA . LYS A 1 324 ? -16.91500 -15.95800 4.96100 1.000 70.88769 363 LYS A CA 1
ATOM 2542 C C . LYS A 1 324 ? -17.97200 -16.68900 4.14100 1.000 75.79101 363 LYS A C 1
ATOM 2543 O O . LYS A 1 324 ? -17.66700 -17.33900 3.13600 1.000 70.33543 363 LYS A O 1
ATOM 2549 N N . GLY A 1 325 ? -19.22100 -16.57500 4.58500 1.000 102.83337 364 GLY A N 1
ATOM 2550 C CA . GLY A 1 325 ? -20.33300 -17.24200 3.93400 1.000 103.61645 364 GLY A CA 1
ATOM 2551 C C . GLY A 1 325 ? -21.32600 -17.81500 4.92700 1.000 106.13003 364 GLY A C 1
ATOM 2552 O O . GLY A 1 325 ? -20.96900 -18.64300 5.76600 1.000 106.23302 364 GLY A O 1
ATOM 2553 N N . ARG A 1 330 ? -13.87200 -14.76000 2.23300 1.000 61.13191 369 ARG A N 1
ATOM 2554 C CA . ARG A 1 330 ? -14.12200 -13.40500 1.75900 1.000 59.48991 369 ARG A CA 1
ATOM 2555 C C . ARG A 1 330 ? -13.34100 -12.38200 2.57900 1.000 59.54234 369 ARG A C 1
ATOM 2556 O O . ARG A 1 330 ? -13.22200 -11.22600 2.18200 1.000 58.40075 369 ARG A O 1
ATOM 2564 N N . VAL A 1 331 ? -12.82600 -12.80600 3.73400 1.000 57.68201 370 VAL A N 1
ATOM 2565 C CA . VAL A 1 331 ? -12.02700 -11.95500 4.61200 1.000 57.24689 370 VAL A CA 1
ATOM 2566 C C . VAL A 1 331 ? -10.89000 -12.78600 5.19400 1.000 56.16165 370 VAL A C 1
ATOM 2567 O O . VAL A 1 331 ? -11.06900 -13.97000 5.49900 1.000 58.22731 370 VAL A O 1
ATOM 2571 N N . LYS A 1 332 ? -9.72100 -12.16400 5.36000 1.000 56.05419 371 LYS A N 1
ATOM 2572 C CA . LYS A 1 332 ? -8.64600 -12.80500 6.11000 1.000 58.45451 371 LYS A CA 1
ATOM 2573 C C . LYS A 1 332 ? -8.33300 -12.03100 7.38400 1.000 65.71659 371 LYS A C 1
ATOM 2574 O O . LYS A 1 332 ? -8.79800 -12.39400 8.47000 1.000 68.29957 371 LYS A O 1
ATOM 2580 N N . ASP A 1 333 ? -7.53600 -10.97400 7.26400 1.000 64.18417 372 ASP A N 1
ATOM 2581 C CA . ASP A 1 333 ? -7.15900 -10.13200 8.39200 1.000 60.88221 372 ASP A CA 1
ATOM 2582 C C . ASP A 1 333 ? -7.85700 -8.77800 8.32200 1.000 67.86597 372 ASP A C 1
ATOM 2583 O O . ASP A 1 333 ? -7.26800 -7.73900 8.62400 1.000 65.61771 372 ASP A O 1
ATOM 2588 N N . GLY A 1 334 ? -9.12500 -8.78100 7.91900 1.000 91.31402 373 GLY A N 1
ATOM 2589 C CA . GLY A 1 334 ? -9.90600 -7.56800 7.82300 1.000 90.72906 373 GLY A CA 1
ATOM 2590 C C . GLY A 1 334 ? -9.74900 -6.79900 6.53400 1.000 91.49574 373 GLY A C 1
ATOM 2591 O O . GLY A 1 334 ? -10.23600 -5.66500 6.44700 1.000 92.02884 373 GLY A O 1
ATOM 2592 N N . LYS A 1 335 ? -9.09400 -7.37400 5.52800 1.000 74.32475 374 LYS A N 1
ATOM 2593 C CA . LYS A 1 335 ? -8.79900 -6.65500 4.29700 1.000 66.88209 374 LYS A CA 1
ATOM 2594 C C . LYS A 1 335 ? -9.75900 -6.99500 3.16300 1.000 62.16784 374 LYS A C 1
ATOM 2595 O O . LYS A 1 335 ? -9.69400 -6.35600 2.10700 1.000 63.55277 374 LYS A O 1
ATOM 2601 N N . LYS A 1 336 ? -10.62100 -7.99700 3.35000 1.000 61.29939 375 LYS A N 1
ATOM 2602 C CA . LYS A 1 336 ? -11.89600 -8.20400 2.64900 1.000 58.49838 375 LYS A CA 1
ATOM 2603 C C . LYS A 1 336 ? -11.83100 -8.82500 1.25700 1.000 56.04187 375 LYS A C 1
ATOM 2604 O O . LYS A 1 336 ? -12.88600 -8.89800 0.61200 1.000 57.79031 375 LYS A O 1
ATOM 2610 N N . LEU A 1 337 ? -10.67000 -9.28800 0.78300 1.000 55.27004 376 LEU A N 1
ATOM 2611 C CA . LEU A 1 337 ? -10.54800 -10.02000 -0.48000 1.000 53.27020 376 LEU A CA 1
ATOM 2612 C C . LEU A 1 337 ? -11.33300 -9.48600 -1.67600 1.000 51.58161 376 LEU A C 1
ATOM 2613 O O . LEU A 1 337 ? -12.27900 -10.12900 -2.14300 1.000 53.69248 376 LEU A O 1
ATOM 2618 N N . GLU A 1 338 ? -10.95600 -8.31400 -2.17500 1.000 50.23547 377 GLU A N 1
ATOM 2619 C CA . GLU A 1 338 ? -11.57500 -7.78000 -3.37700 1.000 50.13057 377 GLU A CA 1
ATOM 2620 C C . GLU A 1 338 ? -10.56400 -6.97600 -4.17600 1.000 49.26381 377 GLU A C 1
ATOM 2621 O O . GLU A 1 338 ? -9.69900 -6.30900 -3.60300 1.000 49.42114 377 GLU A O 1
ATOM 2627 N N . PHE A 1 339 ? -10.67800 -7.05100 -5.49800 1.000 48.60251 378 PHE A N 1
ATOM 2628 C CA . PHE A 1 339 ? -9.75900 -6.35900 -6.38500 1.000 51.18297 378 PHE A CA 1
ATOM 2629 C C . PHE A 1 339 ? -10.52500 -5.91500 -7.62500 1.000 50.89626 378 PHE A C 1
ATOM 2630 O O . PHE A 1 339 ? -11.74400 -6.07900 -7.72000 1.000 50.30853 378 PHE A O 1
ATOM 2638 N N . THR A 1 340 ? -9.79500 -5.34200 -8.57700 1.000 50.89898 379 THR A N 1
ATOM 2639 C CA . THR A 1 340 ? -10.37300 -4.82800 -9.81000 1.000 48.46784 379 THR A CA 1
ATOM 2640 C C . THR A 1 340 ? -9.66600 -5.47600 -10.98900 1.000 50.69876 379 THR A C 1
ATOM 2641 O O . THR A 1 340 ? -8.43200 -5.47900 -11.05100 1.000 49.37253 379 THR A O 1
ATOM 2645 N N . LEU A 1 341 ? -10.44600 -6.02900 -11.91400 1.000 52.05568 380 LEU A N 1
ATOM 2646 C CA . LEU A 1 341 ? -9.91800 -6.67200 -13.10900 1.000 48.68856 380 LEU A CA 1
ATOM 2647 C C . LEU A 1 341 ? -10.07600 -5.72400 -14.29100 1.000 48.27483 380 LEU A C 1
ATOM 2648 O O . LEU A 1 341 ? -11.19200 -5.29600 -14.60200 1.000 48.97158 380 LEU A O 1
ATOM 2653 N N . THR A 1 342 ? -8.96400 -5.40300 -14.94500 1.000 49.83905 381 THR A N 1
ATOM 2654 C CA . THR A 1 342 ? -8.96300 -4.48600 -16.07500 1.000 51.39074 381 THR A CA 1
ATOM 2655 C C . THR A 1 342 ? -8.93700 -5.26400 -17.38400 1.000 53.35061 381 THR A C 1
ATOM 2656 O O . THR A 1 342 ? -8.18400 -6.23000 -17.53100 1.000 51.51866 381 THR A O 1
ATOM 2660 N N . ALA A 1 343 ? -9.76900 -4.83400 -18.33100 1.000 61.06586 382 ALA A N 1
ATOM 2661 C CA . ALA A 1 343 ? -9.84700 -5.45700 -19.64600 1.000 66.10781 382 ALA A CA 1
ATOM 2662 C C . ALA A 1 343 ? -10.17100 -4.40000 -20.69500 1.000 71.07058 382 ALA A C 1
ATOM 2663 O O . ALA A 1 343 ? -11.22800 -3.76200 -20.62800 1.000 71.85829 382 ALA A O 1
ATOM 2665 N N . PRO A 1 344 ? -9.29300 -4.18400 -21.67100 1.000 79.47335 383 PRO A N 1
ATOM 2666 C CA . PRO A 1 344 ? -9.53200 -3.12600 -22.65700 1.000 81.76031 383 PRO A CA 1
ATOM 2667 C C . PRO A 1 344 ? -10.63900 -3.49700 -23.63200 1.000 83.26054 383 PRO A C 1
ATOM 2668 O O . PRO A 1 344 ? -11.03600 -4.65600 -23.76500 1.000 83.04038 383 PRO A O 1
ATOM 2672 N N . LYS A 1 345 ? -11.13300 -2.47500 -24.32700 1.000 82.43911 384 LYS A N 1
ATOM 2673 C CA . LYS A 1 345 ? -12.16400 -2.64700 -25.33700 1.000 83.01457 384 LYS A CA 1
ATOM 2674 C C . LYS A 1 345 ? -11.51200 -2.96000 -26.68500 1.000 83.43442 384 LYS A C 1
ATOM 2675 O O . LYS A 1 345 ? -10.32400 -3.28500 -26.76300 1.000 81.60967 384 LYS A O 1
ATOM 2681 N N . THR A 1 346 ? -12.29300 -2.86600 -27.76600 1.000 85.22279 385 THR A N 1
ATOM 2682 C CA . THR A 1 346 ? -11.89100 -3.22200 -29.13000 1.000 87.83606 385 THR A CA 1
ATOM 2683 C C . THR A 1 346 ? -11.34600 -4.64600 -29.23100 1.000 88.30823 385 THR A C 1
ATOM 2684 O O . THR A 1 346 ? -10.87100 -5.06100 -30.29400 1.000 90.58137 385 THR A O 1
ATOM 2688 N N . ASP A 1 347 ? -11.41300 -5.40300 -28.12600 1.000 85.33303 386 ASP A N 1
ATOM 2689 C CA . ASP A 1 347 ? -11.16100 -6.83700 -28.09100 1.000 77.50884 386 ASP A CA 1
ATOM 2690 C C . ASP A 1 347 ? -12.26000 -7.41300 -27.19700 1.000 76.25351 386 ASP A C 1
ATOM 2691 O O . ASP A 1 347 ? -12.01800 -7.93600 -26.11100 1.000 70.72752 386 ASP A O 1
ATOM 2696 N N . GLU A 1 348 ? -13.50300 -7.29800 -27.67200 1.000 90.09091 387 GLU A N 1
ATOM 2697 C CA . GLU A 1 348 ? -14.67700 -7.56800 -26.85000 1.000 87.42613 387 GLU A CA 1
ATOM 2698 C C . GLU A 1 348 ? -14.73900 -9.00300 -26.34400 1.000 85.32878 387 GLU A C 1
ATOM 2699 O O . GLU A 1 348 ? -15.59300 -9.30500 -25.50300 1.000 82.90898 387 GLU A O 1
ATOM 2705 N N . VAL A 1 349 ? -13.87100 -9.89200 -26.83300 1.000 73.98247 388 VAL A N 1
ATOM 2706 C CA . VAL A 1 349 ? -13.74100 -11.20400 -26.21100 1.000 69.91797 388 VAL A CA 1
ATOM 2707 C C . VAL A 1 349 ? -13.13800 -11.06900 -24.81900 1.000 64.25494 388 VAL A C 1
ATOM 2708 O O . VAL A 1 349 ? -13.49800 -11.81500 -23.89900 1.000 59.87302 388 VAL A O 1
ATOM 2712 N N . ARG A 1 350 ? -12.23900 -10.10000 -24.63100 1.000 65.03406 389 ARG A N 1
ATOM 2713 C CA . ARG A 1 350 ? -11.53500 -9.96000 -23.36000 1.000 60.51419 389 ARG A CA 1
ATOM 2714 C C . ARG A 1 350 ? -12.46800 -9.48200 -22.25400 1.000 57.50319 389 ARG A C 1
ATOM 2715 O O . ARG A 1 350 ? -12.45500 -10.02200 -21.14200 1.000 53.95363 389 ARG A O 1
ATOM 2723 N N . VAL A 1 351 ? -13.28000 -8.46000 -22.53500 1.000 61.81671 390 VAL A N 1
ATOM 2724 C CA . VAL A 1 351 ? -14.20200 -7.96800 -21.51700 1.000 57.46193 390 VAL A CA 1
ATOM 2725 C C . VAL A 1 351 ? -15.28500 -8.99800 -21.23300 1.000 54.37514 390 VAL A C 1
ATOM 2726 O O . VAL A 1 351 ? -15.77700 -9.09500 -20.10300 1.000 55.30726 390 VAL A O 1
ATOM 2730 N N . LYS A 1 352 ? -15.67700 -9.77900 -22.24200 1.000 56.19358 391 LYS A N 1
ATOM 2731 C CA . LYS A 1 352 ? -16.57700 -10.89600 -21.98700 1.000 54.04310 391 LYS A CA 1
ATOM 2732 C C . LYS A 1 352 ? -15.89600 -11.96700 -21.14800 1.000 52.50947 391 LYS A C 1
ATOM 2733 O O . LYS A 1 352 ? -16.55000 -12.61800 -20.32500 1.000 54.60595 391 LYS A O 1
ATOM 2739 N N . MET A 1 353 ? -14.58900 -12.16100 -21.33800 1.000 51.42052 392 MET A N 1
ATOM 2740 C CA . MET A 1 353 ? -13.83700 -13.03700 -20.44800 1.000 50.71997 392 MET A CA 1
ATOM 2741 C C . MET A 1 353 ? -13.77200 -12.45400 -19.04300 1.000 48.98543 392 MET A C 1
ATOM 2742 O O . MET A 1 353 ? -14.01700 -13.15700 -18.05600 1.000 49.87796 392 MET A O 1
ATOM 2747 N N . ALA A 1 354 ? -13.45200 -11.16100 -18.93500 1.000 48.40370 393 ALA A N 1
ATOM 2748 C CA . ALA A 1 354 ? -13.41700 -10.51000 -17.63000 1.000 47.98531 393 ALA A CA 1
ATOM 2749 C C . ALA A 1 354 ? -14.77200 -10.58600 -16.93800 1.000 50.62054 393 ALA A C 1
ATOM 2750 O O . ALA A 1 354 ? -14.84800 -10.85800 -15.73300 1.000 49.81347 393 ALA A O 1
ATOM 2752 N N . GLU A 1 355 ? -15.85300 -10.34300 -17.68300 1.000 49.29395 394 GLU A N 1
ATOM 2753 C CA . GLU A 1 355 ? -17.19100 -10.53200 -17.13100 1.000 49.54383 394 GLU A CA 1
ATOM 2754 C C . GLU A 1 355 ? -17.38000 -11.96000 -16.64100 1.000 49.99090 394 GLU A C 1
ATOM 2755 O O . GLU A 1 355 ? -17.97000 -12.19000 -15.58000 1.000 52.37093 394 GLU A O 1
ATOM 2761 N N . TYR A 1 356 ? -16.87900 -12.93400 -17.40400 1.000 51.31626 395 TYR A N 1
ATOM 2762 C CA . TYR A 1 356 ? -16.96200 -14.32700 -16.98000 1.000 53.15514 395 TYR A CA 1
ATOM 2763 C C . TYR A 1 356 ? -15.97400 -14.62100 -15.85700 1.000 53.71653 395 TYR A C 1
ATOM 2764 O O . TYR A 1 356 ? -16.26500 -15.42300 -14.96200 1.000 57.28362 395 TYR A O 1
ATOM 2773 N N . PHE A 1 357 ? -14.79800 -13.99000 -15.89500 1.000 52.89070 396 PHE A N 1
ATOM 2774 C CA . PHE A 1 357 ? -13.81300 -14.18000 -14.83300 1.000 52.89675 396 PHE A CA 1
ATOM 2775 C C . PHE A 1 357 ? -14.38000 -13.76300 -13.48200 1.000 55.66497 396 PHE A C 1
ATOM 2776 O O . PHE A 1 357 ? -14.39700 -14.55200 -12.53000 1.000 58.21985 396 PHE A O 1
ATOM 2784 N N . ALA A 1 358 ? -14.86700 -12.52300 -13.38700 1.000 52.07072 397 ALA A N 1
ATOM 2785 C CA . ALA A 1 358 ? -15.32100 -11.99200 -12.10500 1.000 54.51043 397 ALA A CA 1
ATOM 2786 C C . ALA A 1 358 ? -16.55700 -12.72300 -11.59700 1.000 56.02082 397 ALA A C 1
ATOM 2787 O O . ALA A 1 358 ? -16.64100 -13.05700 -10.41000 1.000 57.19672 397 ALA A O 1
ATOM 2789 N N . SER A 1 359 ? -17.53000 -12.97600 -12.47700 1.000 57.92345 398 SER A N 1
ATOM 2790 C CA . SER A 1 359 ? -18.75300 -13.64500 -12.04600 1.000 59.83737 398 SER A CA 1
ATOM 2791 C C . SER A 1 359 ? -18.48400 -15.07400 -11.59200 1.000 64.89303 398 SER A C 1
ATOM 2792 O O . SER A 1 359 ? -19.19000 -15.58600 -10.71600 1.000 65.51317 398 SER A O 1
ATOM 2795 N N . GLN A 1 360 ? -17.47300 -15.72900 -12.16500 1.000 78.35679 399 GLN A N 1
ATOM 2796 C CA . GLN A 1 360 ? -17.11000 -17.07000 -11.72500 1.000 82.20565 399 GLN A CA 1
ATOM 2797 C C . GLN A 1 360 ? -16.25200 -17.05800 -10.46900 1.000 82.18658 399 GLN A C 1
ATOM 2798 O O . GLN A 1 360 ? -16.18600 -18.07500 -9.77100 1.000 85.80220 399 GLN A O 1
ATOM 2804 N N . PHE A 1 361 ? -15.59300 -15.94000 -10.16700 1.000 63.97524 400 PHE A N 1
ATOM 2805 C CA . PHE A 1 361 ? -14.90500 -15.77700 -8.89300 1.000 61.11037 400 PHE A CA 1
ATOM 2806 C C . PHE A 1 361 ? -15.85000 -15.36600 -7.77400 1.000 61.49425 400 PHE A C 1
ATOM 2807 O O . PHE A 1 361 ? -15.41000 -15.23300 -6.62700 1.000 61.22027 400 PHE A O 1
ATOM 2815 N N . LYS A 1 362 ? -17.13000 -15.15200 -8.08300 1.000 61.92529 401 LYS A N 1
ATOM 2816 C CA . LYS A 1 362 ? -18.10900 -14.86500 -7.04100 1.000 59.37090 401 LYS A CA 1
ATOM 2817 C C . LYS A 1 362 ? -18.44900 -16.11500 -6.24200 1.000 58.29330 401 LYS A C 1
ATOM 2818 O O . LYS A 1 362 ? -18.72600 -16.02500 -5.04000 1.000 58.34816 401 LYS A O 1
ATOM 2824 N N . LYS A 1 363 ? -18.42200 -17.28400 -6.88400 1.000 59.23458 402 LYS A N 1
ATOM 2825 C CA . LYS A 1 363 ? -18.72200 -18.54100 -6.20900 1.000 58.25145 402 LYS A CA 1
ATOM 2826 C C . LYS A 1 363 ? -17.67500 -18.91900 -5.16900 1.000 58.91347 402 LYS A C 1
ATOM 2827 O O . LYS A 1 363 ? -17.90500 -19.86000 -4.40100 1.000 58.96928 402 LYS A O 1
ATOM 2833 N N . ILE A 1 364 ? -16.54100 -18.22300 -5.12800 1.000 60.35657 403 ILE A N 1
ATOM 2834 C CA . ILE A 1 364 ? -15.51100 -18.45700 -4.12500 1.000 59.29262 403 ILE A CA 1
ATOM 2835 C C . ILE A 1 364 ? -15.42100 -17.30400 -3.13300 1.000 61.11413 403 ILE A C 1
ATOM 2836 O O . ILE A 1 364 ? -14.51400 -17.28100 -2.29400 1.000 62.15485 403 ILE A O 1
ATOM 2841 N N . GLY A 1 365 ? -16.34200 -16.34600 -3.20600 1.000 61.91434 404 GLY A N 1
ATOM 2842 C CA . GLY A 1 365 ? -16.40300 -15.28000 -2.22900 1.000 63.66744 404 GLY A CA 1
ATOM 2843 C C . GLY A 1 365 ? -15.56700 -14.06000 -2.53700 1.000 67.16030 404 GLY A C 1
ATOM 2844 O O . GLY A 1 365 ? -15.14200 -13.36500 -1.60600 1.000 65.33936 404 GLY A O 1
ATOM 2845 N N . ALA A 1 366 ? -15.32000 -13.76800 -3.80900 1.000 86.39968 405 ALA A N 1
ATOM 2846 C CA . ALA A 1 366 ? -14.52400 -12.61900 -4.21200 1.000 84.59675 405 ALA A CA 1
ATOM 2847 C C . ALA A 1 366 ? -15.39200 -11.62400 -4.97000 1.000 83.37121 405 ALA A C 1
ATOM 2848 O O . ALA A 1 366 ? -16.20100 -12.01100 -5.81900 1.000 83.19475 405 ALA A O 1
ATOM 2850 N N . GLU A 1 367 ? -15.21900 -10.34100 -4.65900 1.000 63.86177 406 GLU A N 1
ATOM 2851 C CA . GLU A 1 367 ? -15.96900 -9.25700 -5.29000 1.000 60.61408 406 GLU A CA 1
ATOM 2852 C C . GLU A 1 367 ? -15.01200 -8.48100 -6.18900 1.000 58.91718 406 GLU A C 1
ATOM 2853 O O . GLU A 1 367 ? -14.20800 -7.67600 -5.71000 1.000 55.23188 406 GLU A O 1
ATOM 2859 N N . VAL A 1 368 ? -15.10200 -8.72400 -7.49300 1.000 56.63172 407 VAL A N 1
ATOM 2860 C CA . VAL A 1 368 ? -14.22900 -8.10200 -8.48000 1.000 52.75742 407 VAL A CA 1
ATOM 2861 C C . VAL A 1 368 ? -15.02500 -7.06700 -9.26200 1.000 53.41717 407 VAL A C 1
ATOM 2862 O O . VAL A 1 368 ? -16.18700 -7.29800 -9.61700 1.000 53.01965 407 VAL A O 1
ATOM 2866 N N . LYS A 1 369 ? -14.39500 -5.92600 -9.53200 1.000 50.72809 408 LYS A N 1
ATOM 2867 C CA . LYS A 1 369 ? -14.98800 -4.85400 -10.32500 1.000 49.27870 408 LYS A CA 1
ATOM 2868 C C . LYS A 1 369 ? -14.32200 -4.86000 -11.69600 1.000 49.79968 408 LYS A C 1
ATOM 2869 O O . LYS A 1 369 ? -13.14500 -4.50700 -11.82300 1.000 50.58694 408 LYS A O 1
ATOM 2875 N N . VAL A 1 370 ? -15.07000 -5.27100 -12.71500 1.000 51.36735 409 VAL A N 1
ATOM 2876 C CA . VAL A 1 370 ? -14.54300 -5.34300 -14.07300 1.000 49.29293 409 VAL A CA 1
ATOM 2877 C C . VAL A 1 370 ? -14.64900 -3.96800 -14.71600 1.000 51.63849 409 VAL A C 1
ATOM 2878 O O . VAL A 1 370 ? -15.68800 -3.30300 -14.62100 1.000 50.24863 409 VAL A O 1
ATOM 2882 N N . ASP A 1 371 ? -13.57200 -3.53300 -15.36800 1.000 49.46726 410 ASP A N 1
ATOM 2883 C CA . ASP A 1 371 ? -13.51200 -2.21700 -15.99300 1.000 51.96370 410 ASP A CA 1
ATOM 2884 C C . ASP A 1 371 ? -13.13700 -2.36900 -17.45900 1.000 53.87715 410 ASP A C 1
ATOM 2885 O O . ASP A 1 371 ? -12.04400 -2.84900 -17.77700 1.000 56.19212 410 ASP A O 1
ATOM 2890 N N . ALA A 1 372 ? -14.04300 -1.95800 -18.34500 1.000 59.04516 411 ALA A N 1
ATOM 2891 C CA . ALA A 1 372 ? -13.79800 -1.94900 -19.78600 1.000 63.31761 411 ALA A CA 1
ATOM 2892 C C . ALA A 1 372 ? -13.32500 -0.55300 -20.17000 1.000 65.22819 411 ALA A C 1
ATOM 2893 O O . ALA A 1 372 ? -14.13200 0.36500 -20.33200 1.000 66.52343 411 ALA A O 1
ATOM 2895 N N . LEU A 1 373 ? -12.01400 -0.38800 -20.31900 1.000 64.03872 412 LEU A N 1
ATOM 2896 C CA . LEU A 1 373 ? -11.41500 0.92100 -20.52800 1.000 67.65063 412 LEU A CA 1
ATOM 2897 C C . LEU A 1 373 ? -10.67700 0.97500 -21.86000 1.000 68.56653 412 LEU A C 1
ATOM 2898 O O . LEU A 1 373 ? -10.49300 -0.03500 -22.54400 1.000 69.19837 412 LEU A O 1
ATOM 2903 N N . ASP A 1 374 ? -10.25500 2.18500 -22.22000 1.000 70.60709 413 ASP A N 1
ATOM 2904 C CA . ASP A 1 374 ? -9.48500 2.41600 -23.43300 1.000 72.35912 413 ASP A CA 1
ATOM 2905 C C . ASP A 1 374 ? -7.99600 2.32400 -23.13000 1.000 70.59369 413 ASP A C 1
ATOM 2906 O O . ASP A 1 374 ? -7.54600 2.72500 -22.05400 1.000 71.09333 413 ASP A O 1
ATOM 2911 N N . TRP A 1 375 ? -7.23400 1.80800 -24.09900 1.000 69.27759 414 TRP A N 1
ATOM 2912 C CA . TRP A 1 375 ? -5.81300 1.55100 -23.88000 1.000 67.41637 414 TRP A CA 1
ATOM 2913 C C . TRP A 1 375 ? -5.05000 2.81600 -23.50600 1.000 67.56413 414 TRP A C 1
ATOM 2914 O O . TRP A 1 375 ? -4.02600 2.73800 -22.81700 1.000 66.55056 414 TRP A O 1
ATOM 2925 N N . ASP A 1 376 ? -5.52300 3.98200 -23.94300 1.000 63.37661 415 ASP A N 1
ATOM 2926 C CA . ASP A 1 376 ? -4.87700 5.23700 -23.58400 1.000 62.82679 415 ASP A CA 1
ATOM 2927 C C . ASP A 1 376 ? -5.20700 5.69200 -22.16900 1.000 64.31992 415 ASP A C 1
ATOM 2928 O O . ASP A 1 376 ? -4.79000 6.78700 -21.77400 1.000 64.81053 415 ASP A O 1
ATOM 2933 N N . ALA A 1 377 ? -5.94300 4.88700 -21.40200 1.000 66.03821 416 ALA A N 1
ATOM 2934 C CA . ALA A 1 377 ? -6.22600 5.17800 -20.00700 1.000 64.13699 416 ALA A CA 1
ATOM 2935 C C . ALA A 1 377 ? -5.76800 4.08400 -19.05600 1.000 63.14208 416 ALA A C 1
ATOM 2936 O O . ALA A 1 377 ? -5.82400 4.28700 -17.83700 1.000 67.29764 416 ALA A O 1
ATOM 2938 N N . ILE A 1 378 ? -5.31400 2.94500 -19.56800 1.000 63.41737 417 ILE A N 1
ATOM 2939 C CA . ILE A 1 378 ? -4.92700 1.79900 -18.75400 1.000 63.42430 417 ILE A CA 1
ATOM 2940 C C . ILE A 1 378 ? -3.42300 1.81100 -18.52800 1.000 64.91262 417 ILE A C 1
ATOM 2941 O O . ILE A 1 378 ? -2.64000 2.07700 -19.45100 1.000 63.12494 417 ILE A O 1
ATOM 2946 N N . LYS A 1 379 ? -3.01700 1.52300 -17.29400 1.000 66.74153 418 LYS A N 1
ATOM 2947 C CA . LYS A 1 379 ? -1.62200 1.26600 -16.95000 1.000 67.26328 418 LYS A CA 1
ATOM 2948 C C . LYS A 1 379 ? -1.58000 -0.08300 -16.24600 1.000 71.47157 418 LYS A C 1
ATOM 2949 O O . LYS A 1 379 ? -2.05800 -0.21000 -15.11300 1.000 71.17360 418 LYS A O 1
ATOM 2955 N N . ILE A 1 380 ? -1.00800 -1.08400 -16.92000 1.000 76.27837 419 ILE A N 1
ATOM 2956 C CA . ILE A 1 380 ? -1.14400 -2.46900 -16.47600 1.000 73.10516 419 ILE A CA 1
ATOM 2957 C C . ILE A 1 380 ? -0.50200 -2.67300 -15.11000 1.000 77.73687 419 ILE A C 1
ATOM 2958 O O . ILE A 1 380 ? -1.07500 -3.33000 -14.23200 1.000 74.18177 419 ILE A O 1
ATOM 2963 N N . ASP A 1 381 ? 0.69100 -2.11100 -14.90100 1.000 108.25938 420 ASP A N 1
ATOM 2964 C CA . ASP A 1 381 ? 1.40500 -2.32000 -13.64600 1.000 108.13895 420 ASP A CA 1
ATOM 2965 C C . ASP A 1 381 ? 0.73100 -1.64900 -12.45500 1.000 109.40126 420 ASP A C 1
ATOM 2966 O O . ASP A 1 381 ? 1.18800 -1.83900 -11.32200 1.000 110.05257 420 ASP A O 1
ATOM 2971 N N . LYS A 1 382 ? -0.33200 -0.87800 -12.67700 1.000 82.79938 421 LYS A N 1
ATOM 2972 C CA . LYS A 1 382 ? -1.08800 -0.25700 -11.59900 1.000 78.58491 421 LYS A CA 1
ATOM 2973 C C . LYS A 1 382 ? -2.36800 -1.01100 -11.26300 1.000 72.79948 421 LYS A C 1
ATOM 2974 O O . LYS A 1 382 ? -2.93900 -0.79100 -10.19000 1.000 72.21467 421 LYS A O 1
ATOM 2980 N N . CYS A 1 383 ? -2.82000 -1.90400 -12.13900 1.000 69.62279 422 CYS A N 1
ATOM 2981 C CA . CYS A 1 383 ? -4.05700 -2.63300 -11.91600 1.000 62.77456 422 CYS A CA 1
ATOM 2982 C C . CYS A 1 383 ? -3.83600 -3.81800 -10.98400 1.000 58.68056 422 CYS A C 1
ATOM 2983 O O . CYS A 1 383 ? -2.75500 -4.41400 -10.94300 1.000 62.19164 422 CYS A O 1
ATOM 2986 N N . ASP A 1 384 ? -4.88100 -4.15300 -10.22400 1.000 55.95622 423 ASP A N 1
ATOM 2987 C CA . ASP A 1 384 ? -4.85500 -5.37300 -9.42300 1.000 54.85226 423 ASP A CA 1
ATOM 2988 C C . ASP A 1 384 ? -4.66800 -6.59500 -10.31200 1.000 54.10751 423 ASP A C 1
ATOM 2989 O O . ASP A 1 384 ? -3.74600 -7.39300 -10.11000 1.000 54.52860 423 ASP A O 1
ATOM 2994 N N . ALA A 1 385 ? -5.53700 -6.75400 -11.30500 1.000 52.44552 424 ALA A N 1
ATOM 2995 C CA . ALA A 1 385 ? -5.43700 -7.84100 -12.26500 1.000 48.53273 424 ALA A CA 1
ATOM 2996 C C . ALA A 1 385 ? -5.77700 -7.30900 -13.64600 1.000 48.97521 424 ALA A C 1
ATOM 2997 O O . ALA A 1 385 ? -6.69500 -6.49800 -13.79900 1.000 50.96706 424 ALA A O 1
ATOM 2999 N N . PHE A 1 386 ? -5.03000 -7.76300 -14.64700 1.000 46.70457 425 PHE A N 1
ATOM 3000 C CA . PHE A 1 386 ? -5.22500 -7.33900 -16.02400 1.000 45.84714 425 PHE A CA 1
ATOM 3001 C C . PHE A 1 386 ? -5.40900 -8.56400 -16.90500 1.000 53.73504 425 PHE A C 1
ATOM 3002 O O . PHE A 1 386 ? -4.78600 -9.60400 -16.67600 1.000 50.08356 425 PHE A O 1
ATOM 3010 N N . LEU A 1 387 ? -6.27200 -8.43700 -17.91000 1.000 52.52844 426 LEU A N 1
ATOM 3011 C CA . LEU A 1 387 ? -6.52000 -9.51800 -18.86200 1.000 51.86512 426 LEU A CA 1
ATOM 3012 C C . LEU A 1 387 ? -5.55800 -9.33900 -20.02900 1.000 53.56438 426 LEU A C 1
ATOM 3013 O O . LEU A 1 387 ? -5.76900 -8.49300 -20.90100 1.000 58.00859 426 LEU A O 1
ATOM 3018 N N . LEU A 1 388 ? -4.49700 -10.13900 -20.04600 1.000 47.90022 427 LEU A N 1
ATOM 3019 C CA . LEU A 1 388 ? -3.44500 -10.00900 -21.04100 1.000 45.84680 427 LEU A CA 1
ATOM 3020 C C . LEU A 1 388 ? -3.76700 -10.81400 -22.29600 1.000 45.18302 427 LEU A C 1
ATOM 3021 O O . LEU A 1 388 ? -4.59400 -11.72900 -22.29000 1.000 43.69218 427 LEU A O 1
ATOM 3026 N N . GLY A 1 389 ? -3.08900 -10.45600 -23.38200 1.000 46.50063 428 GLY A N 1
ATOM 3027 C CA . GLY A 1 389 ? -3.18600 -11.18800 -24.62800 1.000 44.41110 428 GLY A CA 1
ATOM 3028 C C . GLY A 1 389 ? -1.81800 -11.44400 -25.22400 1.000 42.05109 428 GLY A C 1
ATOM 3029 O O . GLY A 1 389 ? -1.28500 -10.60300 -25.95400 1.000 42.67198 428 GLY A O 1
ATOM 3030 N N . TRP A 1 390 ? -1.23400 -12.60100 -24.91500 1.000 43.49906 429 TRP A N 1
ATOM 3031 C CA . TRP A 1 390 ? 0.11900 -12.90200 -25.36400 1.000 42.06603 429 TRP A CA 1
ATOM 3032 C C . TRP A 1 390 ? 0.18800 -14.24400 -26.07800 1.000 42.44191 429 TRP A C 1
ATOM 3033 O O . TRP A 1 390 ? -0.84300 -14.84100 -26.40400 1.000 40.45958 429 TRP A O 1
ATOM 3044 N N . GLY A 1 391 ? 1.40400 -14.72300 -26.32000 1.000 38.40745 430 GLY A N 1
ATOM 3045 C CA . GLY A 1 391 ? 1.60900 -15.95400 -27.05600 1.000 40.39127 430 GLY A CA 1
ATOM 3046 C C . GLY A 1 391 ? 2.11900 -15.70500 -28.45900 1.000 42.03811 430 GLY A C 1
ATOM 3047 O O . GLY A 1 391 ? 1.59300 -14.84400 -29.17200 1.000 41.02498 430 GLY A O 1
ATOM 3048 N N . SER A 1 392 ? 3.14800 -16.44800 -28.86700 1.000 39.29690 431 SER A N 1
ATOM 3049 C CA . SER A 1 392 ? 3.75500 -16.28800 -30.17700 1.000 36.39253 431 SER A CA 1
ATOM 3050 C C . SER A 1 392 ? 4.11800 -17.65900 -30.73100 1.000 36.13665 431 SER A C 1
ATOM 3051 O O . SER A 1 392 ? 4.59800 -18.52300 -29.98300 1.000 35.40699 431 SER A O 1
ATOM 3054 N N . PRO A 1 393 ? 3.89500 -17.88700 -32.02300 1.000 35.90282 432 PRO A N 1
ATOM 3055 C CA . PRO A 1 393 ? 4.20100 -19.18900 -32.63700 1.000 35.89848 432 PRO A CA 1
ATOM 3056 C C . PRO A 1 393 ? 5.64900 -19.38300 -33.06600 1.000 36.12657 432 PRO A C 1
ATOM 3057 O O . PRO A 1 393 ? 5.93400 -20.37000 -33.75100 1.000 37.62469 432 PRO A O 1
ATOM 3061 N N . PHE A 1 394 ? 6.55700 -18.47900 -32.70200 1.000 37.90929 433 PHE A N 1
ATOM 3062 C CA . PHE A 1 394 ? 7.95500 -18.61100 -33.09000 1.000 37.01388 433 PHE A CA 1
ATOM 3063 C C . PHE A 1 394 ? 8.75800 -19.25300 -31.96700 1.000 36.51775 433 PHE A C 1
ATOM 3064 O O . PHE A 1 394 ? 8.28100 -20.19200 -31.32300 1.000 38.83020 433 PHE A O 1
ATOM 3072 N N . ASP A 1 395 ? 9.96700 -18.76000 -31.71900 1.000 38.88692 434 ASP A N 1
ATOM 3073 C CA . ASP A 1 395 ? 10.82400 -19.38200 -30.72100 1.000 39.42123 434 ASP A CA 1
ATOM 3074 C C . ASP A 1 395 ? 10.23000 -19.23900 -29.32400 1.000 45.08941 434 ASP A C 1
ATOM 3075 O O . ASP A 1 395 ? 9.49400 -18.29400 -29.02700 1.000 37.88752 434 ASP A O 1
ATOM 3080 N N . ALA A 1 396 ? 10.56400 -20.19800 -28.45900 1.000 41.03095 435 ALA A N 1
ATOM 3081 C CA . ALA A 1 396 ? 10.01400 -20.23700 -27.11100 1.000 41.72708 435 ALA A CA 1
ATOM 3082 C C . ALA A 1 396 ? 10.52500 -19.11200 -26.22200 1.000 42.48880 435 ALA A C 1
ATOM 3083 O O . ALA A 1 396 ? 10.00300 -18.94000 -25.11600 1.000 41.61803 435 ALA A O 1
ATOM 3085 N N . ASP A 1 397 ? 11.52300 -18.35100 -26.66700 1.000 41.03898 436 ASP A N 1
ATOM 3086 C CA . ASP A 1 397 ? 12.03200 -17.21600 -25.90900 1.000 41.15930 436 ASP A CA 1
ATOM 3087 C C . ASP A 1 397 ? 11.29000 -15.92000 -26.21400 1.000 41.83104 436 ASP A C 1
ATOM 3088 O O . ASP A 1 397 ? 11.42500 -14.95300 -25.45600 1.000 43.10084 436 ASP A O 1
ATOM 3093 N N . ASP A 1 398 ? 10.50500 -15.88500 -27.29100 1.000 41.88042 437 ASP A N 1
ATOM 3094 C CA . ASP A 1 398 ? 9.80300 -14.68000 -27.71600 1.000 39.57500 437 ASP A CA 1
ATOM 3095 C C . ASP A 1 398 ? 8.88900 -14.14500 -26.62000 1.000 40.60991 437 ASP A C 1
ATOM 3096 O O . ASP A 1 398 ? 9.13700 -13.06500 -26.07300 1.000 44.24950 437 ASP A O 1
ATOM 3101 N N . HIS A 1 399 ? 7.83700 -14.89100 -26.28700 1.000 40.25698 438 HIS A N 1
ATOM 3102 C CA . HIS A 1 399 ? 6.86300 -14.42600 -25.30600 1.000 40.02209 438 HIS A CA 1
ATOM 3103 C C . HIS A 1 399 ? 6.98500 -15.17800 -23.98600 1.000 44.67490 438 HIS A C 1
ATOM 3104 O O . HIS A 1 399 ? 5.98300 -15.65600 -23.44400 1.000 45.64482 438 HIS A O 1
ATOM 3111 N N . THR A 1 400 ? 8.20200 -15.28400 -23.45600 1.000 45.20757 439 THR A N 1
ATOM 3112 C CA . THR A 1 400 ? 8.40900 -15.94200 -22.17100 1.000 45.44337 439 THR A CA 1
ATOM 3113 C C . THR A 1 400 ? 9.41300 -15.17800 -21.32200 1.000 48.11820 439 THR A C 1
ATOM 3114 O O . THR A 1 400 ? 9.15900 -14.90400 -20.14500 1.000 49.97646 439 THR A O 1
ATOM 3118 N N . PHE A 1 401 ? 10.56100 -14.83800 -21.91100 1.000 49.08441 440 PHE A N 1
ATOM 3119 C CA . PHE A 1 401 ? 11.59100 -14.12000 -21.16900 1.000 50.20096 440 PHE A CA 1
ATOM 3120 C C . PHE A 1 401 ? 11.09300 -12.74900 -20.73100 1.000 53.02433 440 PHE A C 1
ATOM 3121 O O . PHE A 1 401 ? 11.21200 -12.37600 -19.55900 1.000 52.45527 440 PHE A O 1
ATOM 3129 N N . ARG A 1 402 ? 10.52500 -11.98600 -21.65900 1.000 57.89605 441 ARG A N 1
ATOM 3130 C CA . ARG A 1 402 ? 10.00700 -10.65700 -21.36100 1.000 57.50036 441 ARG A CA 1
ATOM 3131 C C . ARG A 1 402 ? 8.64900 -10.68900 -20.66700 1.000 58.62232 441 ARG A C 1
ATOM 3132 O O . ARG A 1 402 ? 8.01700 -9.63600 -20.53100 1.000 59.38128 441 ARG A O 1
ATOM 3140 N N . LEU A 1 403 ? 8.19000 -11.86000 -20.22600 1.000 52.41387 442 LEU A N 1
ATOM 3141 C CA . LEU A 1 403 ? 6.88900 -11.98900 -19.58100 1.000 51.79141 442 LEU A CA 1
ATOM 3142 C C . LEU A 1 403 ? 6.92500 -12.67900 -18.22500 1.000 51.67425 442 LEU A C 1
ATOM 3143 O O . LEU A 1 403 ? 6.00900 -12.45500 -17.42400 1.000 53.18218 442 LEU A O 1
ATOM 3148 N N . PHE A 1 404 ? 7.93200 -13.49900 -17.93500 1.000 50.29988 443 PHE A N 1
ATOM 3149 C CA . PHE A 1 404 ? 7.99700 -14.26800 -16.69700 1.000 48.32228 443 PHE A CA 1
ATOM 3150 C C . PHE A 1 404 ? 9.37100 -14.15100 -16.05600 1.000 53.64305 443 PHE A C 1
ATOM 3151 O O . PHE A 1 404 ? 9.92100 -15.12700 -15.54000 1.000 58.08310 443 PHE A O 1
ATOM 3159 N N . HIS A 1 405 ? 9.95000 -12.95600 -16.07400 1.000 58.12573 444 HIS A N 1
ATOM 3160 C CA . HIS A 1 405 ? 11.28600 -12.73100 -15.54400 1.000 56.83145 444 HIS A CA 1
ATOM 3161 C C . HIS A 1 405 ? 11.25100 -11.56700 -14.56200 1.000 57.04324 444 HIS A C 1
ATOM 3162 O O . HIS A 1 405 ? 10.21100 -10.94000 -14.33900 1.000 57.33308 444 HIS A O 1
ATOM 3169 N N . SER A 1 406 ? 12.41100 -11.28600 -13.96300 1.000 57.06117 445 SER A N 1
ATOM 3170 C CA . SER A 1 406 ? 12.56700 -10.04300 -13.21900 1.000 55.37800 445 SER A CA 1
ATOM 3171 C C . SER A 1 406 ? 12.43800 -8.83800 -14.13900 1.000 58.42795 445 SER A C 1
ATOM 3172 O O . SER A 1 406 ? 12.03300 -7.75800 -13.69300 1.000 54.40644 445 SER A O 1
ATOM 3175 N N . SER A 1 407 ? 12.78400 -9.00400 -15.41500 1.000 62.06970 446 SER A N 1
ATOM 3176 C CA . SER A 1 407 ? 12.52600 -8.01300 -16.46000 1.000 53.22992 446 SER A CA 1
ATOM 3177 C C . SER A 1 407 ? 13.08800 -6.63100 -16.14600 1.000 56.26780 446 SER A C 1
ATOM 3178 O O . SER A 1 407 ? 12.53300 -5.61800 -16.57400 1.000 57.13462 446 SER A O 1
ATOM 3181 N N . GLY A 1 412 ? 12.60300 -7.04000 -20.29800 1.000 53.41870 451 GLY A N 1
ATOM 3182 C CA . GLY A 1 412 ? 11.42800 -6.76200 -21.10100 1.000 56.70041 451 GLY A CA 1
ATOM 3183 C C . GLY A 1 412 ? 10.38500 -5.96100 -20.35200 1.000 55.58945 451 GLY A C 1
ATOM 3184 O O . GLY A 1 412 ? 10.71300 -5.09200 -19.54700 1.000 54.31910 451 GLY A O 1
ATOM 3185 N N . ASP A 1 413 ? 9.11600 -6.25100 -20.61400 1.000 54.39127 452 ASP A N 1
ATOM 3186 C CA . ASP A 1 413 ? 8.00600 -5.59400 -19.93600 1.000 51.48560 452 ASP A CA 1
ATOM 3187 C C . ASP A 1 413 ? 7.13500 -6.66300 -19.28000 1.000 52.45740 452 ASP A C 1
ATOM 3188 O O . ASP A 1 413 ? 5.98400 -6.88200 -19.67700 1.000 50.96366 452 ASP A O 1
ATOM 3193 N N . ASN A 1 414 ? 7.70100 -7.34500 -18.28500 1.000 52.53752 453 ASN A N 1
ATOM 3194 C CA . ASN A 1 414 ? 6.93500 -8.19000 -17.37400 1.000 49.38146 453 ASN A CA 1
ATOM 3195 C C . ASN A 1 414 ? 6.20300 -7.23900 -16.43600 1.000 51.61999 453 ASN A C 1
ATOM 3196 O O . ASN A 1 414 ? 6.82700 -6.54900 -15.62400 1.000 50.40217 453 ASN A O 1
ATOM 3201 N N . ASN A 1 415 ? 4.88400 -7.13900 -16.59900 1.000 55.61220 454 ASN A N 1
ATOM 3202 C CA . ASN A 1 415 ? 4.10500 -6.14800 -15.87100 1.000 53.87974 454 ASN A CA 1
ATOM 3203 C C . ASN A 1 415 ? 3.47900 -6.68900 -14.59500 1.000 54.71519 454 ASN A C 1
ATOM 3204 O O . ASN A 1 415 ? 3.03300 -5.89400 -13.75900 1.000 58.14556 454 ASN A O 1
ATOM 3209 N N . GLY A 1 416 ? 3.44100 -8.00600 -14.41800 1.000 54.80060 455 GLY A N 1
ATOM 3210 C CA . GLY A 1 416 ? 2.87500 -8.57900 -13.21900 1.000 57.04296 455 GLY A CA 1
ATOM 3211 C C . GLY A 1 416 ? 3.82200 -8.66800 -12.04900 1.000 58.11310 455 GLY A C 1
ATOM 3212 O O . GLY A 1 416 ? 3.50400 -9.32400 -11.05200 1.000 57.74113 455 GLY A O 1
ATOM 3213 N N . SER A 1 417 ? 4.99100 -8.03500 -12.15500 1.000 52.73798 456 SER A N 1
ATOM 3214 C CA . SER A 1 417 ? 6.00100 -8.00000 -11.09800 1.000 49.47662 456 SER A CA 1
ATOM 3215 C C . SER A 1 417 ? 6.38400 -9.39800 -10.62400 1.000 48.75237 456 SER A C 1
ATOM 3216 O O . SER A 1 417 ? 6.82300 -9.57700 -9.48300 1.000 47.04598 456 SER A O 1
ATOM 3219 N N . TYR A 1 418 ? 6.22300 -10.39400 -11.49000 1.000 48.27648 457 TYR A N 1
ATOM 3220 C CA . TYR A 1 418 ? 6.49600 -11.77600 -11.12900 1.000 48.76075 457 TYR A CA 1
ATOM 3221 C C . TYR A 1 418 ? 7.99700 -12.02500 -11.06600 1.000 51.30506 457 TYR A C 1
ATOM 3222 O O . TYR A 1 418 ? 8.75800 -11.53500 -11.90600 1.000 52.63760 457 TYR A O 1
ATOM 3231 N N . SER A 1 419 ? 8.42200 -12.79100 -10.06300 1.000 53.15134 458 SER A N 1
ATOM 3232 C CA . SER A 1 419 ? 9.83900 -13.09700 -9.89300 1.000 53.20187 458 SER A CA 1
ATOM 3233 C C . SER A 1 419 ? 9.95700 -14.46200 -9.23000 1.000 54.61245 458 SER A C 1
ATOM 3234 O O . SER A 1 419 ? 9.59100 -14.62000 -8.06100 1.000 53.15730 458 SER A O 1
ATOM 3237 N N . ASN A 1 420 ? 10.46100 -15.44000 -9.98000 1.000 61.43664 459 ASN A N 1
ATOM 3238 C CA . ASN A 1 420 ? 10.71400 -16.77700 -9.46900 1.000 62.69128 459 ASN A CA 1
ATOM 3239 C C . ASN A 1 420 ? 12.17100 -17.10800 -9.76600 1.000 64.05782 459 ASN A C 1
ATOM 3240 O O . ASN A 1 420 ? 12.60600 -16.99000 -10.92600 1.000 66.86278 459 ASN A O 1
ATOM 3245 N N . PRO A 1 421 ? 12.95800 -17.52400 -8.76700 1.000 61.08702 460 PRO A N 1
ATOM 3246 C CA . PRO A 1 421 ? 14.40100 -17.68000 -9.01400 1.000 58.58121 460 PRO A CA 1
ATOM 3247 C C . PRO A 1 421 ? 14.72900 -18.85800 -9.90500 1.000 59.59638 460 PRO A C 1
ATOM 3248 O O . PRO A 1 421 ? 15.71200 -18.80400 -10.65400 1.000 59.50269 460 PRO A O 1
ATOM 3252 N N . LYS A 1 422 ? 13.93800 -19.92900 -9.84100 1.000 59.94089 461 LYS A N 1
ATOM 3253 C CA . LYS A 1 422 ? 14.16100 -21.08000 -10.70300 1.000 59.65443 461 LYS A CA 1
ATOM 3254 C C . LYS A 1 422 ? 13.60600 -20.84800 -12.10000 1.000 60.29289 461 LYS A C 1
ATOM 3255 O O . LYS A 1 422 ? 14.12600 -21.40900 -13.06900 1.000 61.65415 461 LYS A O 1
ATOM 3261 N N . VAL A 1 423 ? 12.56100 -20.02600 -12.22200 1.000 61.46024 462 VAL A N 1
ATOM 3262 C CA . VAL A 1 423 ? 12.03700 -19.67700 -13.53900 1.000 57.56143 462 VAL A CA 1
ATOM 3263 C C . VAL A 1 423 ? 12.99800 -18.74000 -14.26000 1.000 56.61709 462 VAL A C 1
ATOM 3264 O O . VAL A 1 423 ? 13.21000 -18.85800 -15.47400 1.000 57.26678 462 VAL A O 1
ATOM 3268 N N . ASP A 1 424 ? 13.59800 -17.79800 -13.52600 1.000 57.87346 463 ASP A N 1
ATOM 3269 C CA . ASP A 1 424 ? 14.59700 -16.91300 -14.11600 1.000 57.57061 463 ASP A CA 1
ATOM 3270 C C . ASP A 1 424 ? 15.75000 -17.71200 -14.71000 1.000 56.89300 463 ASP A C 1
ATOM 3271 O O . ASP A 1 424 ? 16.14700 -17.49400 -15.86100 1.000 57.18049 463 ASP A O 1
ATOM 3276 N N . GLU A 1 425 ? 16.29800 -18.65000 -13.93400 1.000 53.09520 464 GLU A N 1
ATOM 3277 C CA . GLU A 1 425 ? 17.42400 -19.44200 -14.41400 1.000 53.32378 464 GLU A CA 1
ATOM 3278 C C . GLU A 1 425 ? 17.00900 -20.36400 -15.55300 1.000 53.77634 464 GLU A C 1
ATOM 3279 O O . GLU A 1 425 ? 17.72600 -20.48100 -16.55300 1.000 54.36657 464 GLU A O 1
ATOM 3285 N N . ALA A 1 426 ? 15.85100 -21.01800 -15.42700 1.000 55.31052 465 ALA A N 1
ATOM 3286 C CA . ALA A 1 426 ? 15.40900 -21.95100 -16.46100 1.000 55.38851 465 ALA A CA 1
ATOM 3287 C C . ALA A 1 426 ? 15.20500 -21.24500 -17.79600 1.000 54.77561 465 ALA A C 1
ATOM 3288 O O . ALA A 1 426 ? 15.54800 -21.78900 -18.85200 1.000 55.02993 465 ALA A O 1
ATOM 3290 N N . LEU A 1 427 ? 14.65100 -20.03200 -17.76900 1.000 54.91168 466 LEU A N 1
ATOM 3291 C CA . LEU A 1 427 ? 14.45100 -19.28800 -19.00800 1.000 52.72486 466 LEU A CA 1
ATOM 3292 C C . LEU A 1 427 ? 15.76200 -18.74000 -19.55400 1.000 52.42075 466 LEU A C 1
ATOM 3293 O O . LEU A 1 427 ? 15.88200 -18.52400 -20.76500 1.000 52.54159 466 LEU A O 1
ATOM 3298 N N . TYR A 1 428 ? 16.75300 -18.51400 -18.68800 1.000 53.38236 467 TYR A N 1
ATOM 3299 C CA . TYR A 1 428 ? 18.03400 -17.98900 -19.14800 1.000 52.42748 467 TYR A CA 1
ATOM 3300 C C . TYR A 1 428 ? 18.89400 -19.07600 -19.78400 1.000 55.55814 467 TYR A C 1
ATOM 3301 O O . TYR A 1 428 ? 19.57100 -18.82300 -20.78700 1.000 55.17891 467 TYR A O 1
ATOM 3310 N N . LYS A 1 429 ? 18.88800 -20.28400 -19.21500 1.000 62.64322 468 LYS A N 1
ATOM 3311 C CA . LYS A 1 429 ? 19.66900 -21.37400 -19.79300 1.000 63.97798 468 LYS A CA 1
ATOM 3312 C C . LYS A 1 429 ? 19.15000 -21.74000 -21.17700 1.000 64.57038 468 LYS A C 1
ATOM 3313 O O . LYS A 1 429 ? 19.92100 -21.82600 -22.13900 1.000 66.60002 468 LYS A O 1
ATOM 3319 N N . ALA A 1 430 ? 17.83600 -21.95400 -21.29700 1.000 58.92444 469 ALA A N 1
ATOM 3320 C CA . ALA A 1 430 ? 17.25200 -22.26100 -22.59900 1.000 56.61910 469 ALA A CA 1
ATOM 3321 C C . ALA A 1 430 ? 17.44900 -21.11800 -23.58500 1.000 54.89169 469 ALA A C 1
ATOM 3322 O O . ALA A 1 430 ? 17.50700 -21.34600 -24.79800 1.000 54.47350 469 ALA A O 1
ATOM 3324 N N . ARG A 1 431 ? 17.55000 -19.88400 -23.08600 1.000 54.70723 470 ARG A N 1
ATOM 3325 C CA . ARG A 1 431 ? 17.82700 -18.75000 -23.95800 1.000 52.14917 470 ARG A CA 1
ATOM 3326 C C . ARG A 1 431 ? 19.28300 -18.73600 -24.40900 1.000 55.25546 470 ARG A C 1
ATOM 3327 O O . ARG A 1 431 ? 19.59600 -18.20000 -25.47800 1.000 55.21323 470 ARG A O 1
ATOM 3335 N N . THR A 1 432 ? 20.17900 -19.34100 -23.62600 1.000 59.27322 471 THR A N 1
ATOM 3336 C CA . THR A 1 432 ? 21.60800 -19.27700 -23.89600 1.000 59.28939 471 THR A CA 1
ATOM 3337 C C . THR A 1 432 ? 22.22200 -20.59500 -24.34700 1.000 61.26473 471 THR A C 1
ATOM 3338 O O . THR A 1 432 ? 23.33000 -20.58000 -24.89100 1.000 63.95230 471 THR A O 1
ATOM 3342 N N . THR A 1 433 ? 21.54700 -21.72100 -24.13900 1.000 53.19702 472 THR A N 1
ATOM 3343 C CA . THR A 1 433 ? 22.07800 -23.01400 -24.54600 1.000 54.74591 472 THR A CA 1
ATOM 3344 C C . THR A 1 433 ? 21.69800 -23.31800 -25.99100 1.000 54.25326 472 THR A C 1
ATOM 3345 O O . THR A 1 433 ? 20.61500 -22.95700 -26.45900 1.000 55.82815 472 THR A O 1
ATOM 3349 N N . THR A 1 434 ? 22.60700 -23.99400 -26.69400 1.000 54.58804 473 THR A N 1
ATOM 3350 C CA . THR A 1 434 ? 22.43300 -24.28300 -28.11300 1.000 54.83511 473 THR A CA 1
ATOM 3351 C C . THR A 1 434 ? 21.69400 -25.59300 -28.36200 1.000 55.83664 473 THR A C 1
ATOM 3352 O O . THR A 1 434 ? 20.80300 -25.64300 -29.21700 1.000 53.08811 473 THR A O 1
ATOM 3356 N N . ASP A 1 435 ? 22.04900 -26.65500 -27.63700 1.000 55.97443 474 ASP A N 1
ATOM 3357 C CA . ASP A 1 435 ? 21.42100 -27.96000 -27.81600 1.000 56.38949 474 ASP A CA 1
ATOM 3358 C C . ASP A 1 435 ? 19.91600 -27.86500 -27.60300 1.000 57.82487 474 ASP A C 1
ATOM 3359 O O . ASP A 1 435 ? 19.45200 -27.69300 -26.47100 1.000 59.76221 474 ASP A O 1
ATOM 3364 N N . GLU A 1 436 ? 19.14800 -27.97900 -28.69000 1.000 55.54111 475 GLU A N 1
ATOM 3365 C CA . GLU A 1 436 ? 17.70400 -27.79000 -28.60200 1.000 59.44651 475 GLU A CA 1
ATOM 3366 C C . GLU A 1 436 ? 17.03400 -28.87400 -27.76800 1.000 60.85598 475 GLU A C 1
ATOM 3367 O O . GLU A 1 436 ? 15.97900 -28.62900 -27.17100 1.000 59.01061 475 GLU A O 1
ATOM 3373 N N . ASN A 1 437 ? 17.62100 -30.07300 -27.71100 1.000 66.98751 476 ASN A N 1
ATOM 3374 C CA . ASN A 1 437 ? 17.05600 -31.12400 -26.87100 1.000 68.73898 476 ASN A CA 1
ATOM 3375 C C . ASN A 1 437 ? 17.12800 -30.74400 -25.39800 1.000 68.56552 476 ASN A C 1
ATOM 3376 O O . ASN A 1 437 ? 16.22500 -31.07400 -24.62000 1.000 68.92731 476 ASN A O 1
ATOM 3381 N N . GLU A 1 438 ? 18.19700 -30.05400 -24.99600 1.000 61.41529 477 GLU A N 1
ATOM 3382 C CA . GLU A 1 438 ? 18.28600 -29.53100 -23.64000 1.000 59.34425 477 GLU A CA 1
ATOM 3383 C C . GLU A 1 438 ? 17.55200 -28.20900 -23.48500 1.000 60.66233 477 GLU A C 1
ATOM 3384 O O . GLU A 1 438 ? 17.16900 -27.85500 -22.36400 1.000 58.76250 477 GLU A O 1
ATOM 3390 N N . ARG A 1 439 ? 17.35400 -27.46900 -24.57800 1.000 58.41494 478 ARG A N 1
ATOM 3391 C CA . ARG A 1 439 ? 16.45200 -26.32500 -24.53500 1.000 56.08610 478 ARG A CA 1
ATOM 3392 C C . ARG A 1 439 ? 15.03800 -26.77300 -24.19400 1.000 54.72024 478 ARG A C 1
ATOM 3393 O O . ARG A 1 439 ? 14.30500 -26.06800 -23.49000 1.000 53.72331 478 ARG A O 1
ATOM 3401 N N . LYS A 1 440 ? 14.63900 -27.94900 -24.68600 1.000 55.69357 479 LYS A N 1
ATOM 3402 C CA . LYS A 1 440 ? 13.39200 -28.55900 -24.23900 1.000 55.65893 479 LYS A CA 1
ATOM 3403 C C . LYS A 1 440 ? 13.40400 -28.77600 -22.73300 1.000 57.56076 479 LYS A C 1
ATOM 3404 O O . LYS A 1 440 ? 12.41400 -28.49300 -22.04900 1.000 55.98183 479 LYS A O 1
ATOM 3410 N N . LYS A 1 441 ? 14.52300 -29.27500 -22.20300 1.000 60.65650 480 LYS A N 1
ATOM 3411 C CA . LYS A 1 441 ? 14.61600 -29.57700 -20.77800 1.000 59.13180 480 LYS A CA 1
ATOM 3412 C C . LYS A 1 441 ? 14.37800 -28.33200 -19.93300 1.000 58.91228 480 LYS A C 1
ATOM 3413 O O . LYS A 1 441 ? 13.56100 -28.34400 -19.00500 1.000 57.94354 480 LYS A O 1
ATOM 3419 N N . TYR A 1 442 ? 15.08500 -27.24200 -20.24100 1.000 55.73880 481 TYR A N 1
ATOM 3420 C CA . TYR A 1 442 ? 14.93200 -26.02000 -19.45900 1.000 54.00148 481 TYR A CA 1
ATOM 3421 C C . TYR A 1 442 ? 13.53900 -25.42700 -19.62500 1.000 54.13335 481 TYR A C 1
ATOM 3422 O O . TYR A 1 442 ? 12.95200 -24.92900 -18.65700 1.000 53.88649 481 TYR A O 1
ATOM 3431 N N . TYR A 1 443 ? 12.99200 -25.47100 -20.84100 1.000 53.79016 482 TYR A N 1
ATOM 3432 C CA . TYR A 1 443 ? 11.63700 -24.98100 -21.05800 1.000 52.19031 482 TYR A CA 1
ATOM 3433 C C . TYR A 1 443 ? 10.59100 -25.88600 -20.42200 1.000 53.21887 482 TYR A C 1
ATOM 3434 O O . TYR A 1 443 ? 9.48800 -25.41900 -20.11700 1.000 53.15484 482 TYR A O 1
ATOM 3443 N N . ALA A 1 444 ? 10.91000 -27.16400 -20.21100 1.000 53.56617 483 ALA A N 1
ATOM 3444 C CA . ALA A 1 444 ? 10.00000 -28.04400 -19.48900 1.000 54.58444 483 ALA A CA 1
ATOM 3445 C C . ALA A 1 444 ? 10.03200 -27.76500 -17.99200 1.000 53.70011 483 ALA A C 1
ATOM 3446 O O . ALA A 1 444 ? 8.98900 -27.80000 -17.32900 1.000 54.16484 483 ALA A O 1
ATOM 3448 N N . GLU A 1 445 ? 11.21700 -27.48500 -17.44500 1.000 52.56393 484 GLU A N 1
ATOM 3449 C CA . GLU A 1 445 ? 11.31800 -27.16000 -16.02700 1.000 53.47139 484 GLU A CA 1
ATOM 3450 C C . GLU A 1 445 ? 10.74600 -25.78100 -15.72400 1.000 50.33896 484 GLU A C 1
ATOM 3451 O O . GLU A 1 445 ? 10.21500 -25.55900 -14.63000 1.000 51.13042 484 GLU A O 1
ATOM 3457 N N . PHE A 1 446 ? 10.84800 -24.84500 -16.67100 1.000 48.26714 485 PHE A N 1
ATOM 3458 C CA . PHE A 1 446 ? 10.23200 -23.53700 -16.47900 1.000 49.00246 485 PHE A CA 1
ATOM 3459 C C . PHE A 1 446 ? 8.71200 -23.64700 -16.43900 1.000 49.87272 485 PHE A C 1
ATOM 3460 O O . PHE A 1 446 ? 8.05900 -23.01500 -15.60000 1.000 47.42532 485 PHE A O 1
ATOM 3468 N N . GLN A 1 447 ? 8.13300 -24.44600 -17.33800 1.000 51.76713 486 GLN A N 1
ATOM 3469 C CA . GLN A 1 447 ? 6.68400 -24.61000 -17.35900 1.000 49.71376 486 GLN A CA 1
ATOM 3470 C C . GLN A 1 447 ? 6.19000 -25.31500 -16.10300 1.000 54.16804 486 GLN A C 1
ATOM 3471 O O . GLN A 1 447 ? 5.14400 -24.95200 -15.55200 1.000 56.05308 486 GLN A O 1
ATOM 3477 N N . LYS A 1 448 ? 6.92600 -26.32800 -15.63800 1.000 53.42443 487 LYS A N 1
ATOM 3478 C CA . LYS A 1 448 ? 6.54100 -27.02600 -14.41500 1.000 53.69342 487 LYS A CA 1
ATOM 3479 C C . LYS A 1 448 ? 6.55900 -26.08100 -13.22000 1.000 52.89110 487 LYS A C 1
ATOM 3480 O O . LYS A 1 448 ? 5.63200 -26.07600 -12.40300 1.000 51.58932 487 LYS A O 1
ATOM 3486 N N . GLU A 1 449 ? 7.61300 -25.27100 -13.10400 1.000 54.28567 488 GLU A N 1
ATOM 3487 C CA . GLU A 1 449 ? 7.67400 -24.28800 -12.02900 1.000 53.88596 488 GLU A CA 1
ATOM 3488 C C . GLU A 1 449 ? 6.60200 -23.21800 -12.18600 1.000 51.77281 488 GLU A C 1
ATOM 3489 O O . GLU A 1 449 ? 6.07800 -22.71600 -11.18600 1.000 52.16998 488 GLU A O 1
ATOM 3495 N N . LEU A 1 450 ? 6.26000 -22.85900 -13.42600 1.000 54.23663 489 LEU A N 1
ATOM 3496 C CA . LEU A 1 450 ? 5.19700 -21.88700 -13.64600 1.000 52.32481 489 LEU A CA 1
ATOM 3497 C C . LEU A 1 450 ? 3.82600 -22.45000 -13.29800 1.000 52.02763 489 LEU A C 1
ATOM 3498 O O . LEU A 1 450 ? 2.90700 -21.67600 -13.01000 1.000 50.55749 489 LEU A O 1
ATOM 3503 N N . ALA A 1 451 ? 3.66600 -23.77400 -13.31600 1.000 59.45892 490 ALA A N 1
ATOM 3504 C CA . ALA A 1 451 ? 2.39400 -24.36600 -12.91700 1.000 60.17972 490 ALA A CA 1
ATOM 3505 C C . ALA A 1 451 ? 2.17000 -24.22700 -11.41700 1.000 60.27998 490 ALA A C 1
ATOM 3506 O O . ALA A 1 451 ? 1.06300 -23.89400 -10.97700 1.000 60.27586 490 ALA A O 1
ATOM 3508 N N . GLU A 1 452 ? 3.20800 -24.47400 -10.61600 1.000 53.81160 491 GLU A N 1
ATOM 3509 C CA . GLU A 1 452 ? 3.08400 -24.38300 -9.16700 1.000 50.97518 491 GLU A CA 1
ATOM 3510 C C . GLU A 1 452 ? 3.23700 -22.96000 -8.64800 1.000 48.89311 491 GLU A C 1
ATOM 3511 O O . GLU A 1 452 ? 2.73000 -22.65700 -7.56400 1.000 50.28201 491 GLU A O 1
ATOM 3517 N N . ASP A 1 453 ? 3.92600 -22.08700 -9.38600 1.000 50.21264 492 ASP A N 1
ATOM 3518 C CA . ASP A 1 453 ? 4.07300 -20.67500 -9.03700 1.000 48.43425 492 ASP A CA 1
ATOM 3519 C C . ASP A 1 453 ? 3.52500 -19.86000 -10.20300 1.000 47.90832 492 ASP A C 1
ATOM 3520 O O . ASP A 1 453 ? 4.29400 -19.31700 -11.01100 1.000 49.05848 492 ASP A O 1
ATOM 3525 N N . PRO A 1 454 ? 2.20200 -19.74900 -10.32000 1.000 49.92968 493 PRO A N 1
ATOM 3526 C CA . PRO A 1 454 ? 1.61700 -19.13000 -11.51600 1.000 48.39126 493 PRO A CA 1
ATOM 3527 C C . PRO A 1 454 ? 1.78300 -17.61700 -11.50500 1.000 46.84455 493 PRO A C 1
ATOM 3528 O O . PRO A 1 454 ? 1.49800 -16.95100 -10.50700 1.000 47.24613 493 PRO A O 1
ATOM 3532 N N . ALA A 1 455 ? 2.25400 -17.08100 -12.63000 1.000 45.06513 494 ALA A N 1
ATOM 3533 C CA . ALA A 1 455 ? 2.22500 -15.63900 -12.83400 1.000 42.73240 494 ALA A CA 1
ATOM 3534 C C . ALA A 1 455 ? 0.88100 -15.19700 -13.39400 1.000 40.00771 494 ALA A C 1
ATOM 3535 O O . ALA A 1 455 ? 0.39000 -14.11300 -13.06000 1.000 39.80046 494 ALA A O 1
ATOM 3537 N N . TYR A 1 456 ? 0.27600 -16.02600 -14.24000 1.000 40.79223 495 TYR A N 1
ATOM 3538 C CA . TYR A 1 456 ? -0.98700 -15.71900 -14.88800 1.000 39.38262 495 TYR A CA 1
ATOM 3539 C C . TYR A 1 456 ? -2.05000 -16.72700 -14.47400 1.000 37.20582 495 TYR A C 1
ATOM 3540 O O . TYR A 1 456 ? -1.75100 -17.80300 -13.94800 1.000 37.60850 495 TYR A O 1
ATOM 3549 N N . ASP A 1 457 ? -3.30200 -16.35900 -14.72400 1.000 36.14798 496 ASP A N 1
ATOM 3550 C CA . ASP A 1 457 ? -4.44000 -17.27100 -14.64800 1.000 37.35583 496 ASP A CA 1
ATOM 3551 C C . ASP A 1 457 ? -4.87000 -17.51800 -16.09200 1.000 36.36506 496 ASP A C 1
ATOM 3552 O O . ASP A 1 457 ? -5.64200 -16.74800 -16.66500 1.000 38.68183 496 ASP A O 1
ATOM 3557 N N . PHE A 1 458 ? -4.35200 -18.59400 -16.67900 1.000 36.86645 497 PHE A N 1
ATOM 3558 C CA . PHE A 1 458 ? -4.58200 -18.86700 -18.09000 1.000 36.65898 497 PHE A CA 1
ATOM 3559 C C . PHE A 1 458 ? -6.05400 -19.16300 -18.35700 1.000 39.17554 497 PHE A C 1
ATOM 3560 O O . PHE A 1 458 ? -6.76900 -19.70500 -17.51000 1.000 39.71013 497 PHE A O 1
ATOM 3568 N N . GLY A 1 459 ? -6.50300 -18.79400 -19.55400 1.000 39.98844 498 GLY A N 1
ATOM 3569 C CA . GLY A 1 459 ? -7.89100 -18.97200 -19.92900 1.000 38.81258 498 GLY A CA 1
ATOM 3570 C C . GLY A 1 459 ? -8.08900 -19.90900 -21.10300 1.000 39.16134 498 GLY A C 1
ATOM 3571 O O . GLY A 1 459 ? -8.25700 -21.11800 -20.91900 1.000 41.60811 498 GLY A O 1
ATOM 3572 N N . VAL A 1 460 ? -8.06700 -19.36300 -22.31800 1.000 43.09060 499 VAL A N 1
ATOM 3573 C CA . VAL A 1 460 ? -8.32900 -20.13500 -23.52500 1.000 43.93935 499 VAL A CA 1
ATOM 3574 C C . VAL A 1 460 ? -7.31700 -19.75800 -24.59800 1.000 41.20822 499 VAL A C 1
ATOM 3575 O O . VAL A 1 460 ? -6.79000 -18.64100 -24.62100 1.000 39.55182 499 VAL A O 1
ATOM 3579 N N . TYR A 1 461 ? -7.04300 -20.70700 -25.49000 1.000 40.62052 500 TYR A N 1
ATOM 3580 C CA . TYR A 1 461 ? -6.24900 -20.45700 -26.68300 1.000 42.37365 500 TYR A CA 1
ATOM 3581 C C . TYR A 1 461 ? -7.18200 -20.20400 -27.85800 1.000 40.13855 500 TYR A C 1
ATOM 3582 O O . TYR A 1 461 ? -8.21400 -20.86400 -27.99400 1.000 41.91555 500 TYR A O 1
ATOM 3591 N N . LEU A 1 462 ? -6.81800 -19.24500 -28.70000 1.000 39.72350 501 LEU A N 1
ATOM 3592 C CA . LEU A 1 462 ? -7.72700 -18.70700 -29.69900 1.000 41.02868 501 LEU A CA 1
ATOM 3593 C C . LEU A 1 462 ? -7.53500 -19.37100 -31.05800 1.000 40.77310 501 LEU A C 1
ATOM 3594 O O . LEU A 1 462 ? -6.48500 -19.94100 -31.36400 1.000 42.47065 501 LEU A O 1
ATOM 3599 N N . LYS A 1 463 ? -8.58400 -19.28600 -31.87400 1.000 38.83332 502 LYS A N 1
ATOM 3600 C CA . LYS A 1 463 ? -8.57900 -19.76300 -33.25200 1.000 38.97054 502 LYS A CA 1
ATOM 3601 C C . LYS A 1 463 ? -8.83200 -18.57200 -34.16500 1.000 39.78384 502 LYS A C 1
ATOM 3602 O O . LYS A 1 463 ? -9.84300 -17.87800 -34.01600 1.000 41.45179 502 LYS A O 1
ATOM 3608 N N . ALA A 1 464 ? -7.91700 -18.33300 -35.09900 1.000 39.37724 503 ALA A N 1
ATOM 3609 C CA . ALA A 1 464 ? -8.06900 -17.21500 -36.01900 1.000 37.24538 503 ALA A CA 1
ATOM 3610 C C . ALA A 1 464 ? -9.16500 -17.51800 -37.03100 1.000 36.23827 503 ALA A C 1
ATOM 3611 O O . ALA A 1 464 ? -9.15300 -18.56800 -37.67800 1.000 40.46477 503 ALA A O 1
ATOM 3613 N N . LEU A 1 465 ? -10.11400 -16.59500 -37.16600 1.000 38.39056 504 LEU A N 1
ATOM 3614 C CA . LEU A 1 465 ? -11.25700 -16.76100 -38.05800 1.000 37.12212 504 LEU A CA 1
ATOM 3615 C C . LEU A 1 465 ? -11.20700 -15.67000 -39.11700 1.000 38.37488 504 LEU A C 1
ATOM 3616 O O . LEU A 1 465 ? -11.35200 -14.48400 -38.80100 1.000 37.85843 504 LEU A O 1
ATOM 3621 N N . PHE A 1 466 ? -11.00500 -16.07100 -40.36900 1.000 40.70106 505 PHE A N 1
ATOM 3622 C CA . PHE A 1 466 ? -10.91200 -15.14400 -41.48800 1.000 39.04294 505 PHE A CA 1
ATOM 3623 C C . PHE A 1 466 ? -11.93200 -15.52100 -42.54800 1.000 36.77801 505 PHE A C 1
ATOM 3624 O O . PHE A 1 466 ? -11.99100 -16.67800 -42.97700 1.000 39.03768 505 PHE A O 1
ATOM 3632 N N . GLY A 1 467 ? -12.73500 -14.54600 -42.96200 1.000 36.28114 506 GLY A N 1
ATOM 3633 C CA . GLY A 1 467 ? -13.61400 -14.72500 -44.09900 1.000 38.00325 506 GLY A CA 1
ATOM 3634 C C . GLY A 1 467 ? -12.94200 -14.26300 -45.37400 1.000 38.86490 506 GLY A C 1
ATOM 3635 O O . GLY A 1 467 ? -12.72000 -13.06400 -45.56300 1.000 40.82723 506 GLY A O 1
ATOM 3636 N N . VAL A 1 468 ? -12.60100 -15.20100 -46.25300 1.000 40.35060 507 VAL A N 1
ATOM 3637 C CA . VAL A 1 468 ? -11.86900 -14.90800 -47.47900 1.000 38.41642 507 VAL A CA 1
ATOM 3638 C C . VAL A 1 468 ? -12.78100 -15.16000 -48.67100 1.000 38.94661 507 VAL A C 1
ATOM 3639 O O . VAL A 1 468 ? -13.49900 -16.16600 -48.71600 1.000 42.31630 507 VAL A O 1
ATOM 3643 N N . ASN A 1 469 ? -12.75000 -14.24000 -49.63400 1.000 37.80668 508 ASN A N 1
ATOM 3644 C CA . ASN A 1 469 ? -13.56600 -14.37200 -50.83300 1.000 40.94944 508 ASN A CA 1
ATOM 3645 C C . ASN A 1 469 ? -13.16300 -15.61000 -51.62600 1.000 40.89564 508 ASN A C 1
ATOM 3646 O O . ASN A 1 469 ? -11.99100 -15.99400 -51.67500 1.000 41.06974 508 ASN A O 1
ATOM 3651 N N . LYS A 1 470 ? -14.15700 -16.23400 -52.26200 1.000 43.02498 509 LYS A N 1
ATOM 3652 C CA . LYS A 1 470 ? -13.93900 -17.47800 -52.99200 1.000 43.91109 509 LYS A CA 1
ATOM 3653 C C . LYS A 1 470 ? -13.04600 -17.30500 -54.21300 1.000 43.36822 509 LYS A C 1
ATOM 3654 O O . LYS A 1 470 ? -12.57100 -18.30900 -54.75500 1.000 43.34057 509 LYS A O 1
ATOM 3660 N N . ARG A 1 471 ? -12.80900 -16.07300 -54.65800 1.000 43.90646 510 ARG A N 1
ATOM 3661 C CA . ARG A 1 471 ? -11.95100 -15.82500 -55.80900 1.000 45.69265 510 ARG A CA 1
ATOM 3662 C C . ARG A 1 471 ? -10.46900 -15.82400 -55.45700 1.000 46.37818 510 ARG A C 1
ATOM 3663 O O . ARG A 1 471 ? -9.63800 -15.68300 -56.36000 1.000 47.62183 510 ARG A O 1
ATOM 3671 N N . VAL A 1 472 ? -10.12100 -15.98100 -54.18300 1.000 45.41500 511 VAL A N 1
ATOM 3672 C CA . VAL A 1 472 ? -8.74200 -15.88600 -53.71900 1.000 42.91567 511 VAL A CA 1
ATOM 3673 C C . VAL A 1 472 ? -8.15600 -17.28400 -53.59000 1.000 46.85027 511 VAL A C 1
ATOM 3674 O O . VAL A 1 472 ? -8.81400 -18.20600 -53.09000 1.000 44.48788 511 VAL A O 1
ATOM 3678 N N . SER A 1 473 ? -6.91600 -17.44000 -54.04100 1.000 48.18914 512 SER A N 1
ATOM 3679 C CA . SER A 1 473 ? -6.18000 -18.69100 -53.95100 1.000 45.69124 512 SER A CA 1
ATOM 3680 C C . SER A 1 473 ? -4.85600 -18.45600 -53.23400 1.000 44.65317 512 SER A C 1
ATOM 3681 O O . SER A 1 473 ? -4.48700 -17.32400 -52.91500 1.000 43.94841 512 SER A O 1
ATOM 3684 N N . GLY A 1 474 ? -4.14400 -19.55000 -52.96400 1.000 45.18965 513 GLY A N 1
ATOM 3685 C CA . GLY A 1 474 ? -2.78800 -19.48500 -52.46400 1.000 42.42286 513 GLY A CA 1
ATOM 3686 C C . GLY A 1 474 ? -2.63300 -19.45700 -50.95700 1.000 42.03619 513 GLY A C 1
ATOM 3687 O O . GLY A 1 474 ? -1.49400 -19.49500 -50.47100 1.000 41.26037 513 GLY A O 1
ATOM 3688 N N . VAL A 1 475 ? -3.72700 -19.39300 -50.19900 1.000 41.09167 514 VAL A N 1
ATOM 3689 C CA . VAL A 1 475 ? -3.62400 -19.32200 -48.74500 1.000 40.62657 514 VAL A CA 1
ATOM 3690 C C . VAL A 1 475 ? -3.06100 -20.63100 -48.21200 1.000 41.24122 514 VAL A C 1
ATOM 3691 O O . VAL A 1 475 ? -3.52800 -21.71900 -48.57400 1.000 44.00928 514 VAL A O 1
ATOM 3695 N N . LYS A 1 476 ? -2.05000 -20.53400 -47.35000 1.000 41.65336 515 LYS A N 1
ATOM 3696 C CA . LYS A 1 476 ? -1.47400 -21.69400 -46.68000 1.000 40.09923 515 LYS A CA 1
ATOM 3697 C C . LYS A 1 476 ? -1.48500 -21.44200 -45.18100 1.000 38.13214 515 LYS A C 1
ATOM 3698 O O . LYS A 1 476 ? -0.88400 -20.47300 -44.70600 1.000 40.50670 515 LYS A O 1
ATOM 3704 N N . GLU A 1 477 ? -2.16200 -22.31600 -44.44200 1.000 40.16848 516 GLU A N 1
ATOM 3705 C CA . GLU A 1 477 ? -2.34900 -22.13300 -43.01300 1.000 36.93607 516 GLU A CA 1
ATOM 3706 C C . GLU A 1 477 ? -1.08600 -22.49500 -42.23700 1.000 37.03582 516 GLU A C 1
ATOM 3707 O O . GLU A 1 477 ? -0.23800 -23.26800 -42.69200 1.000 40.25895 516 GLU A O 1
ATOM 3713 N N . LYS A 1 478 ? -0.97900 -21.91800 -41.04400 1.000 41.01086 517 LYS A N 1
ATOM 3714 C CA . LYS A 1 478 ? 0.07100 -22.22500 -40.08000 1.000 39.66748 517 LYS A CA 1
ATOM 3715 C C . LYS A 1 478 ? -0.32600 -21.57600 -38.76200 1.000 40.10146 517 LYS A C 1
ATOM 3716 O O . LYS A 1 478 ? -1.32400 -20.85500 -38.68200 1.000 39.49365 517 LYS A O 1
ATOM 3722 N N . VAL A 1 479 ? 0.46600 -21.84100 -37.72300 1.000 40.48461 518 VAL A N 1
ATOM 3723 C CA . VAL A 1 479 ? 0.18300 -21.26900 -36.41300 1.000 40.51643 518 VAL A CA 1
ATOM 3724 C C . VAL A 1 479 ? 0.43200 -19.76800 -36.45100 1.000 39.50747 518 VAL A C 1
ATOM 3725 O O . VAL A 1 479 ? 1.52300 -19.31100 -36.81600 1.000 39.23084 518 VAL A O 1
ATOM 3729 N N . LEU A 1 480 ? -0.57800 -18.99500 -36.06700 1.000 41.00093 519 LEU A N 1
ATOM 3730 C CA . LEU A 1 480 ? -0.54000 -17.54400 -36.16100 1.000 39.64036 519 LEU A CA 1
ATOM 3731 C C . LEU A 1 480 ? -0.24400 -16.91200 -34.80400 1.000 39.13967 519 LEU A C 1
ATOM 3732 O O . LEU A 1 480 ? -0.24100 -17.57200 -33.76200 1.000 41.90806 519 LEU A O 1
ATOM 3737 N N . GLY A 1 481 ? -0.00100 -15.61000 -34.83500 1.000 38.93331 520 GLY A N 1
ATOM 3738 C CA . GLY A 1 481 ? 0.31900 -14.81800 -33.65900 1.000 37.80753 520 GLY A CA 1
ATOM 3739 C C . GLY A 1 481 ? -0.86500 -14.01400 -33.16800 1.000 38.09125 520 GLY A C 1
ATOM 3740 O O . GLY A 1 481 ? -2.00900 -14.48200 -33.18200 1.000 39.14144 520 GLY A O 1
ATOM 3741 N N . HIS A 1 482 ? -0.59000 -12.78400 -32.73800 1.000 35.97170 521 HIS A N 1
ATOM 3742 C CA . HIS A 1 482 ? -1.61100 -11.94900 -32.11700 1.000 38.66051 521 HIS A CA 1
ATOM 3743 C C . HIS A 1 482 ? -2.68300 -11.56700 -33.13000 1.000 40.41253 521 HIS A C 1
ATOM 3744 O O . HIS A 1 482 ? -2.38500 -10.96100 -34.16400 1.000 37.10842 521 HIS A O 1
ATOM 3751 N N . HIS A 1 483 ? -3.93300 -11.92400 -32.82300 1.000 40.64056 522 HIS A N 1
ATOM 3752 C CA . HIS A 1 483 ? -5.09700 -11.55700 -33.63100 1.000 39.97448 522 HIS A CA 1
ATOM 3753 C C . HIS A 1 483 ? -4.95500 -12.01200 -35.08000 1.000 40.09655 522 HIS A C 1
ATOM 3754 O O . HIS A 1 483 ? -5.48000 -11.37600 -35.99700 1.000 40.29900 522 HIS A O 1
ATOM 3761 N N . GLY A 1 484 ? -4.25200 -13.11800 -35.30100 1.000 34.03206 523 GLY A N 1
ATOM 3762 C CA . GLY A 1 484 ? -4.03800 -13.59100 -36.65300 1.000 44.11669 523 GLY A CA 1
ATOM 3763 C C . GLY A 1 484 ? -2.85300 -12.96300 -37.34700 1.000 60.52705 523 GLY A C 1
ATOM 3764 O O . GLY A 1 484 ? -2.83800 -12.87700 -38.58000 1.000 28.49077 523 GLY A O 1
ATOM 3765 N N . ALA A 1 485 ? -1.85900 -12.51200 -36.58700 1.000 30.90198 524 ALA A N 1
ATOM 3766 C CA . ALA A 1 485 ? -0.66300 -11.93000 -37.18100 1.000 36.89786 524 ALA A CA 1
ATOM 3767 C C . ALA A 1 485 ? 0.09300 -12.98700 -37.97000 1.000 38.28262 524 ALA A C 1
ATOM 3768 O O . ALA A 1 485 ? 0.56800 -13.97700 -37.40500 1.000 37.59971 524 ALA A O 1
ATOM 3770 N N . GLY A 1 486 ? 0.19100 -12.78200 -39.27900 1.000 36.89018 525 GLY A N 1
ATOM 3771 C CA . GLY A 1 486 ? 0.84200 -13.72700 -40.15600 1.000 37.20752 525 GLY A CA 1
ATOM 3772 C C . GLY A 1 486 ? -0.08100 -14.62400 -40.94700 1.000 38.18772 525 GLY A C 1
ATOM 3773 O O . GLY A 1 486 ? 0.40200 -15.56200 -41.58900 1.000 38.56012 525 GLY A O 1
ATOM 3774 N N . PHE A 1 487 ? -1.39400 -14.38000 -40.91300 1.000 40.68423 526 PHE A N 1
ATOM 3775 C CA . PHE A 1 487 ? -2.30400 -15.16000 -41.74500 1.000 42.76904 526 PHE A CA 1
ATOM 3776 C C . PHE A 1 487 ? -2.06900 -14.89000 -43.22300 1.000 42.50425 526 PHE A C 1
ATOM 3777 O O . PHE A 1 487 ? -2.20300 -15.79900 -44.05000 1.000 45.63445 526 PHE A O 1
ATOM 3785 N N . LEU A 1 488 ? -1.71400 -13.65500 -43.56800 1.000 37.88028 527 LEU A N 1
ATOM 3786 C CA . LEU A 1 488 ? -1.46100 -13.24400 -44.94600 1.000 39.31461 527 LEU A CA 1
ATOM 3787 C C . LEU A 1 488 ? 0.03400 -13.15200 -45.22900 1.000 40.16236 527 LEU A C 1
ATOM 3788 O O . LEU A 1 488 ? 0.49200 -12.26100 -45.95000 1.000 39.28718 527 LEU A O 1
ATOM 3793 N N . TRP A 1 489 ? 0.81400 -14.07800 -44.66500 1.000 40.54091 528 TRP A N 1
ATOM 3794 C CA . TRP A 1 489 ? 2.26700 -14.02800 -44.78200 1.000 38.09695 528 TRP A CA 1
ATOM 3795 C C . TRP A 1 489 ? 2.75400 -14.27700 -46.20300 1.000 38.03400 528 TRP A C 1
ATOM 3796 O O . TRP A 1 489 ? 3.88700 -13.91000 -46.52800 1.000 37.46173 528 TRP A O 1
ATOM 3807 N N . ASN A 1 490 ? 1.93300 -14.89400 -47.05200 1.000 42.10322 529 ASN A N 1
ATOM 3808 C CA . ASN A 1 490 ? 2.34000 -15.27700 -48.39700 1.000 39.57622 529 ASN A CA 1
ATOM 3809 C C . ASN A 1 490 ? 1.43900 -14.65600 -49.45800 1.000 41.43802 529 ASN A C 1
ATOM 3810 O O . ASN A 1 490 ? 1.21100 -15.25400 -50.51200 1.000 41.83003 529 ASN A O 1
ATOM 3815 N N . VAL A 1 491 ? 0.92400 -13.45100 -49.19500 1.000 39.49419 530 VAL A N 1
ATOM 3816 C CA . VAL A 1 491 ? 0.00900 -12.80700 -50.13500 1.000 42.13795 530 VAL A CA 1
ATOM 3817 C C . VAL A 1 491 ? 0.68200 -12.55000 -51.47000 1.000 41.43978 530 VAL A C 1
ATOM 3818 O O . VAL A 1 491 ? 0.01500 -12.50300 -52.51100 1.000 39.19515 530 VAL A O 1
ATOM 3822 N N . GLU A 1 492 ? 2.00100 -12.37400 -51.47200 1.000 41.18089 531 GLU A N 1
ATOM 3823 C CA . GLU A 1 492 ? 2.69500 -12.19900 -52.73700 1.000 43.60196 531 GLU A CA 1
ATOM 3824 C C . GLU A 1 492 ? 2.65200 -13.44700 -53.60600 1.000 42.30325 531 GLU A C 1
ATOM 3825 O O . GLU A 1 492 ? 3.18500 -13.41500 -54.71000 1.000 45.60865 531 GLU A O 1
ATOM 3831 N N . GLN A 1 493 ? 2.04300 -14.54000 -53.15200 1.000 44.39154 532 GLN A N 1
ATOM 3832 C CA . GLN A 1 493 ? 1.83600 -15.70800 -53.99500 1.000 43.82158 532 GLN A CA 1
ATOM 3833 C C . GLN A 1 493 ? 0.36600 -16.06000 -54.15500 1.000 45.71559 532 GLN A C 1
ATOM 3834 O O . GLN A 1 493 ? 0.04500 -16.99500 -54.89800 1.000 42.04042 532 GLN A O 1
ATOM 3840 N N . TRP A 1 494 ? -0.53000 -15.33900 -53.48600 1.000 42.72640 533 TRP A N 1
ATOM 3841 C CA . TRP A 1 494 ? -1.95600 -15.56500 -53.64800 1.000 44.64286 533 TRP A CA 1
ATOM 3842 C C . TRP A 1 494 ? -2.38500 -15.21800 -55.06900 1.000 48.47347 533 TRP A C 1
ATOM 3843 O O . TRP A 1 494 ? -1.71200 -14.47400 -55.78800 1.000 48.65728 533 TRP A O 1
ATOM 3854 N N . ASN A 1 495 ? -3.52600 -15.76800 -55.47500 1.000 54.29749 534 ASN A N 1
ATOM 3855 C CA . ASN A 1 495 ? -3.98200 -15.64600 -56.85100 1.000 52.19837 534 ASN A CA 1
ATOM 3856 C C . ASN A 1 495 ? -5.40900 -15.12400 -56.90000 1.000 54.74217 534 ASN A C 1
ATOM 3857 O O . ASN A 1 495 ? -6.28500 -15.62300 -56.18500 1.000 53.82674 534 ASN A O 1
ATOM 3862 N N . VAL A 1 496 ? -5.63000 -14.11700 -57.73900 1.000 65.68207 535 VAL A N 1
ATOM 3863 C CA . VAL A 1 496 ? -6.96800 -13.64600 -58.07200 1.000 66.25757 535 VAL A CA 1
ATOM 3864 C C . VAL A 1 496 ? -7.44600 -14.41100 -59.29800 1.000 68.14744 535 VAL A C 1
ATOM 3865 O O . VAL A 1 496 ? -6.74200 -14.46900 -60.31500 1.000 71.14886 535 VAL A O 1
ATOM 3869 N N . ASN A 1 497 ? -8.63200 -15.00600 -59.19800 1.000 62.95685 536 ASN A N 1
ATOM 3870 C CA . ASN A 1 497 ? -9.20300 -15.82200 -60.27000 1.000 63.29737 536 ASN A CA 1
ATOM 3871 C C . ASN A 1 497 ? -8.27200 -16.97100 -60.65100 1.000 67.28195 536 ASN A C 1
ATOM 3872 O O . ASN A 1 497 ? -7.47200 -16.85500 -61.58000 1.000 68.18612 536 ASN A O 1
ATOM 3877 N N . GLY B 1 11 ? 15.00300 -43.52100 -38.58300 1.000 74.98898 50 GLY B N 1
ATOM 3878 C CA . GLY B 1 11 ? 15.78300 -42.54700 -39.32300 1.000 70.52498 50 GLY B CA 1
ATOM 3879 C C . GLY B 1 11 ? 16.29400 -43.05900 -40.65600 1.000 64.71684 50 GLY B C 1
ATOM 3880 O O . GLY B 1 11 ? 16.74100 -44.20200 -40.76200 1.000 64.64960 50 GLY B O 1
ATOM 3881 N N . LYS B 1 12 ? 16.21500 -42.20200 -41.67500 1.000 54.73156 51 LYS B N 1
ATOM 3882 C CA . LYS B 1 12 ? 16.70900 -42.48000 -43.02300 1.000 53.62398 51 LYS B CA 1
ATOM 3883 C C . LYS B 1 12 ? 16.00500 -43.66600 -43.67600 1.000 50.37868 51 LYS B C 1
ATOM 3884 O O . LYS B 1 12 ? 16.56000 -44.30200 -44.57800 1.000 46.14667 51 LYS B O 1
ATOM 3890 N N . THR B 1 13 ? 14.78500 -43.97400 -43.24000 1.000 51.34060 52 THR B N 1
ATOM 3891 C CA . THR B 1 13 ? 13.95700 -44.99500 -43.87200 1.000 46.48533 52 THR B CA 1
ATOM 3892 C C . THR B 1 13 ? 12.53500 -44.46500 -43.94500 1.000 45.75070 52 THR B C 1
ATOM 3893 O O . THR B 1 13 ? 11.89800 -44.25300 -42.90900 1.000 45.32148 52 THR B O 1
ATOM 3897 N N . LEU B 1 14 ? 12.04200 -44.24900 -45.16200 1.000 45.46442 53 LEU B N 1
ATOM 3898 C CA . LEU B 1 14 ? 10.74100 -43.62900 -45.36900 1.000 43.91511 53 LEU B CA 1
ATOM 3899 C C . LEU B 1 14 ? 9.65900 -44.69600 -45.47300 1.000 42.51067 53 LEU B C 1
ATOM 3900 O O . LEU B 1 14 ? 9.78900 -45.64700 -46.25100 1.000 40.89335 53 LEU B O 1
ATOM 3905 N N . VAL B 1 15 ? 8.59300 -44.53100 -44.69400 1.000 44.97511 54 VAL B N 1
ATOM 3906 C CA . VAL B 1 15 ? 7.45700 -45.44400 -44.68800 1.000 42.91696 54 VAL B CA 1
ATOM 3907 C C . VAL B 1 15 ? 6.24300 -44.70400 -45.23200 1.000 44.55372 54 VAL B C 1
ATOM 3908 O O . VAL B 1 15 ? 5.91700 -43.60500 -44.76600 1.000 44.12044 54 VAL B O 1
ATOM 3912 N N . TYR B 1 16 ? 5.57500 -45.30800 -46.21200 1.000 42.14834 55 TYR B N 1
ATOM 3913 C CA . TYR B 1 16 ? 4.41300 -44.71800 -46.86500 1.000 38.61598 55 TYR B CA 1
ATOM 3914 C C . TYR B 1 16 ? 3.19900 -45.58900 -46.57900 1.000 40.03666 55 TYR B C 1
ATOM 3915 O O . TYR B 1 16 ? 3.21200 -46.79100 -46.86500 1.000 42.35248 55 TYR B O 1
ATOM 3924 N N . GLY B 1 17 ? 2.15800 -44.98500 -46.01100 1.000 37.90327 56 GLY B N 1
ATOM 3925 C CA . GLY B 1 17 ? 0.92500 -45.69800 -45.74700 1.000 40.27431 56 GLY B CA 1
ATOM 3926 C C . GLY B 1 17 ? -0.08100 -45.54200 -46.86800 1.000 41.59699 56 GLY B C 1
ATOM 3927 O O . GLY B 1 17 ? -0.95300 -44.67000 -46.81300 1.000 41.83042 56 GLY B O 1
ATOM 3928 N N . ALA B 1 18 ? 0.03500 -46.37900 -47.89400 1.000 42.59271 57 ALA B N 1
ATOM 3929 C CA . ALA B 1 18 ? -0.84800 -46.28800 -49.04600 1.000 41.64983 57 ALA B CA 1
ATOM 3930 C C . ALA B 1 18 ? -2.16800 -46.99500 -48.77300 1.000 42.90792 57 ALA B C 1
ATOM 3931 O O . ALA B 1 18 ? -2.23000 -47.98800 -48.04300 1.000 44.75764 57 ALA B O 1
ATOM 3933 N N . GLU B 1 19 ? -3.23300 -46.47100 -49.37700 1.000 43.32760 58 GLU B N 1
ATOM 3934 C CA . GLU B 1 19 ? -4.56600 -47.03200 -49.21800 1.000 47.84734 58 GLU B CA 1
ATOM 3935 C C . GLU B 1 19 ? -4.91000 -48.06800 -50.27900 1.000 46.95618 58 GLU B C 1
ATOM 3936 O O . GLU B 1 19 ? -5.90700 -48.78100 -50.12300 1.000 48.38890 58 GLU B O 1
ATOM 3942 N N . PHE B 1 20 ? -4.11700 -48.17300 -51.34300 1.000 42.34008 59 PHE B N 1
ATOM 3943 C CA . PHE B 1 20 ? -4.38400 -49.12100 -52.41300 1.000 43.10787 59 PHE B CA 1
ATOM 3944 C C . PHE B 1 20 ? -3.09200 -49.81400 -52.81500 1.000 42.85232 59 PHE B C 1
ATOM 3945 O O . PHE B 1 20 ? -2.04100 -49.17600 -52.92300 1.000 42.19246 59 PHE B O 1
ATOM 3953 N N . GLU B 1 21 ? -3.18100 -51.12100 -53.03500 1.000 40.73102 60 GLU B N 1
ATOM 3954 C CA . GLU B 1 21 ? -2.03100 -51.92900 -53.40700 1.000 41.43308 60 GLU B CA 1
ATOM 3955 C C . GLU B 1 21 ? -1.90400 -52.01600 -54.92300 1.000 44.18968 60 GLU B C 1
ATOM 3956 O O . GLU B 1 21 ? -2.90100 -52.03600 -55.64900 1.000 47.73792 60 GLU B O 1
ATOM 3962 N N . ASP B 1 22 ? -0.65900 -52.06500 -55.39300 1.000 43.43232 61 ASP B N 1
ATOM 3963 C CA . ASP B 1 22 ? -0.40300 -52.24900 -56.81400 1.000 45.01162 61 ASP B CA 1
ATOM 3964 C C . ASP B 1 22 ? -0.92700 -53.60200 -57.27900 1.000 44.73802 61 ASP B C 1
ATOM 3965 O O . ASP B 1 22 ? -0.94900 -54.57900 -56.52600 1.000 45.25369 61 ASP B O 1
ATOM 3970 N N . GLU B 1 23 ? -1.35700 -53.65300 -58.53800 1.000 47.28473 62 GLU B N 1
ATOM 3971 C CA . GLU B 1 23 ? -1.73100 -54.91900 -59.15400 1.000 48.71748 62 GLU B CA 1
ATOM 3972 C C . GLU B 1 23 ? -0.57000 -55.50500 -59.95100 1.000 48.24465 62 GLU B C 1
ATOM 3973 O O . GLU B 1 23 ? -0.23800 -56.68500 -59.80000 1.000 48.35239 62 GLU B O 1
ATOM 3979 N N . LYS B 1 24 ? 0.05300 -54.68800 -60.79500 1.000 44.80938 63 LYS B N 1
ATOM 3980 C CA . LYS B 1 24 ? 1.23400 -55.07500 -61.55100 1.000 46.04877 63 LYS B CA 1
ATOM 3981 C C . LYS B 1 24 ? 2.27000 -53.96600 -61.45200 1.000 44.02039 63 LYS B C 1
ATOM 3982 O O . LYS B 1 24 ? 1.92600 -52.78000 -61.45700 1.000 42.90022 63 LYS B O 1
ATOM 3988 N N . LEU B 1 25 ? 3.53700 -54.35500 -61.35400 1.000 44.91390 64 LEU B N 1
ATOM 3989 C CA . LEU B 1 25 ? 4.64000 -53.39600 -61.30000 1.000 44.33634 64 LEU B CA 1
ATOM 3990 C C . LEU B 1 25 ? 5.26500 -53.22800 -62.68400 1.000 43.29206 64 LEU B C 1
ATOM 3991 O O . LEU B 1 25 ? 6.44400 -53.49800 -62.91500 1.000 44.18126 64 LEU B O 1
ATOM 3996 N N . ASN B 1 26 ? 4.43000 -52.76800 -63.61700 1.000 42.58432 65 ASN B N 1
ATOM 3997 C CA . ASN B 1 26 ? 4.81800 -52.53800 -64.99700 1.000 42.17036 65 ASN B CA 1
ATOM 3998 C C . ASN B 1 26 ? 4.20100 -51.20400 -65.40300 1.000 41.85580 65 ASN B C 1
ATOM 3999 O O . ASN B 1 26 ? 2.98300 -51.01200 -65.23000 1.000 40.90539 65 ASN B O 1
ATOM 4004 N N . PRO B 1 27 ? 5.00000 -50.25400 -65.89900 1.000 39.12448 66 PRO B N 1
ATOM 4005 C CA . PRO B 1 27 ? 4.41400 -48.97300 -66.33600 1.000 39.14766 66 PRO B CA 1
ATOM 4006 C C . PRO B 1 27 ? 3.35500 -49.15500 -67.40800 1.000 39.65394 66 PRO B C 1
ATOM 4007 O O . PRO B 1 27 ? 2.28600 -48.53700 -67.33800 1.000 42.33577 66 PRO B O 1
ATOM 4011 N N . ILE B 1 28 ? 3.62300 -49.99400 -68.40800 1.000 40.09958 67 ILE B N 1
ATOM 4012 C CA . ILE B 1 28 ? 2.55300 -50.43800 -69.28200 1.000 40.19940 67 ILE B CA 1
ATOM 4013 C C . ILE B 1 28 ? 1.67800 -51.43100 -68.52800 1.000 40.25232 67 ILE B C 1
ATOM 4014 O O . ILE B 1 28 ? 2.10500 -52.05200 -67.55100 1.000 44.53954 67 ILE B O 1
ATOM 4019 N N . LEU B 1 29 ? 0.42300 -51.54900 -68.97600 1.000 45.93184 68 LEU B N 1
ATOM 4020 C CA . LEU B 1 29 ? -0.62800 -52.39100 -68.39900 1.000 43.81188 68 LEU B CA 1
ATOM 4021 C C . LEU B 1 29 ? -1.36900 -51.70500 -67.25500 1.000 42.72832 68 LEU B C 1
ATOM 4022 O O . LEU B 1 29 ? -2.44300 -52.17000 -66.86300 1.000 47.57210 68 LEU B O 1
ATOM 4027 N N . THR B 1 30 ? -0.83900 -50.61100 -66.70800 1.000 45.07286 69 THR B N 1
ATOM 4028 C CA . THR B 1 30 ? -1.52500 -49.94500 -65.60800 1.000 52.08042 69 THR B CA 1
ATOM 4029 C C . THR B 1 30 ? -1.43600 -48.43200 -65.75200 1.000 54.70933 69 THR B C 1
ATOM 4030 O O . THR B 1 30 ? -0.47300 -47.89400 -66.30600 1.000 52.45867 69 THR B O 1
ATOM 4034 N N . GLU B 1 31 ? -2.48000 -47.75800 -65.26900 1.000 62.06406 70 GLU B N 1
ATOM 4035 C CA . GLU B 1 31 ? -2.52300 -46.30800 -65.15700 1.000 61.17967 70 GLU B CA 1
ATOM 4036 C C . GLU B 1 31 ? -2.24000 -45.82200 -63.74300 1.000 62.16829 70 GLU B C 1
ATOM 4037 O O . GLU B 1 31 ? -2.00100 -44.62500 -63.55300 1.000 62.02136 70 GLU B O 1
ATOM 4043 N N . ASP B 1 32 ? -2.26300 -46.71900 -62.76000 1.000 53.31140 71 ASP B N 1
ATOM 4044 C CA . ASP B 1 32 ? -2.10800 -46.32800 -61.36600 1.000 48.01123 71 ASP B CA 1
ATOM 4045 C C . ASP B 1 32 ? -0.73400 -45.71800 -61.12100 1.000 45.89955 71 ASP B C 1
ATOM 4046 O O . ASP B 1 32 ? 0.29300 -46.31600 -61.45300 1.000 48.12621 71 ASP B O 1
ATOM 4051 N N . LYS B 1 33 ? -0.72100 -44.52100 -60.53900 1.000 45.17168 72 LYS B N 1
ATOM 4052 C CA . LYS B 1 33 ? 0.52200 -43.87400 -60.12200 1.000 44.83289 72 LYS B CA 1
ATOM 4053 C C . LYS B 1 33 ? 0.88700 -44.30600 -58.70000 1.000 43.05462 72 LYS B C 1
ATOM 4054 O O . LYS B 1 33 ? 0.96100 -43.50700 -57.76700 1.000 44.04696 72 LYS B O 1
ATOM 4060 N N . TYR B 1 34 ? 1.11000 -45.60400 -58.55100 1.000 41.75227 73 TYR B N 1
ATOM 4061 C CA . TYR B 1 34 ? 1.41000 -46.21700 -57.26300 1.000 42.38057 73 TYR B CA 1
ATOM 4062 C C . TYR B 1 34 ? 2.92800 -46.35800 -57.13300 1.000 43.94616 73 TYR B C 1
ATOM 4063 O O . TYR B 1 34 ? 3.62600 -45.36200 -57.35300 1.000 44.78065 73 TYR B O 1
ATOM 4072 N N . THR B 1 35 ? 3.47300 -47.52900 -56.79400 1.000 41.53034 74 THR B N 1
ATOM 4073 C CA . THR B 1 35 ? 4.91500 -47.69400 -56.65400 1.000 42.76930 74 THR B CA 1
ATOM 4074 C C . THR B 1 35 ? 5.64400 -47.65300 -57.99100 1.000 41.90449 74 THR B C 1
ATOM 4075 O O . THR B 1 35 ? 6.87600 -47.55600 -58.00000 1.000 42.81229 74 THR B O 1
ATOM 4079 N N . ASN B 1 36 ? 4.92000 -47.72900 -59.11100 1.000 41.95037 75 ASN B N 1
ATOM 4080 C CA . ASN B 1 36 ? 5.56000 -47.62600 -60.41800 1.000 40.51032 75 ASN B CA 1
ATOM 4081 C C . ASN B 1 36 ? 6.29300 -46.30300 -60.58000 1.000 41.07919 75 ASN B C 1
ATOM 4082 O O . ASN B 1 36 ? 7.34600 -46.25100 -61.22600 1.000 42.45890 75 ASN B O 1
ATOM 4087 N N . GLU B 1 37 ? 5.75900 -45.22800 -59.99800 1.000 46.45401 76 GLU B N 1
ATOM 4088 C CA . GLU B 1 37 ? 6.34900 -43.90500 -60.15500 1.000 45.45354 76 GLU B CA 1
ATOM 4089 C C . GLU B 1 37 ? 7.69300 -43.76600 -59.45100 1.000 45.72200 76 GLU B C 1
ATOM 4090 O O . GLU B 1 37 ? 8.40500 -42.78800 -59.70500 1.000 49.72034 76 GLU B O 1
ATOM 4096 N N . GLU B 1 38 ? 8.05400 -44.70800 -58.58000 1.000 42.73806 77 GLU B N 1
ATOM 4097 C CA . GLU B 1 38 ? 9.35100 -44.69800 -57.91900 1.000 41.17284 77 GLU B CA 1
ATOM 4098 C C . GLU B 1 38 ? 10.35400 -45.64500 -58.56200 1.000 41.27116 77 GLU B C 1
ATOM 4099 O O . GLU B 1 38 ? 11.55100 -45.53300 -58.28300 1.000 43.89834 77 GLU B O 1
ATOM 4105 N N . ILE B 1 39 ? 9.89900 -46.56000 -59.41700 1.000 42.72094 78 ILE B N 1
ATOM 4106 C CA . ILE B 1 39 ? 10.75600 -47.60400 -59.96900 1.000 42.51381 78 ILE B CA 1
ATOM 4107 C C . ILE B 1 39 ? 11.10500 -47.28200 -61.41600 1.000 40.30874 78 ILE B C 1
ATOM 4108 O O . ILE B 1 39 ? 12.19100 -47.62600 -61.89600 1.000 42.01387 78 ILE B O 1
ATOM 4113 N N . PHE B 1 40 ? 10.19700 -46.61200 -62.11900 1.000 39.75474 79 PHE B N 1
ATOM 4114 C CA . PHE B 1 40 ? 10.33900 -46.37100 -63.54700 1.000 40.19588 79 PHE B CA 1
ATOM 4115 C C . PHE B 1 40 ? 10.37100 -44.87800 -63.84300 1.000 40.53659 79 PHE B C 1
ATOM 4116 O O . PHE B 1 40 ? 9.66600 -44.09100 -63.20300 1.000 40.36984 79 PHE B O 1
ATOM 4124 N N . THR B 1 41 ? 11.20000 -44.49900 -64.81300 1.000 38.91707 80 THR B N 1
ATOM 4125 C CA . THR B 1 41 ? 11.22900 -43.15100 -65.35800 1.000 38.91985 80 THR B CA 1
ATOM 4126 C C . THR B 1 41 ? 11.12900 -43.24000 -66.87400 1.000 38.04801 80 THR B C 1
ATOM 4127 O O . THR B 1 41 ? 11.33100 -44.30300 -67.46600 1.000 38.61178 80 THR B O 1
ATOM 4131 N N . GLY B 1 42 ? 10.81300 -42.10900 -67.50600 1.000 35.61536 81 GLY B N 1
ATOM 4132 C CA . GLY B 1 42 ? 10.58400 -42.06100 -68.93100 1.000 38.53191 81 GLY B CA 1
ATOM 4133 C C . GLY B 1 42 ? 11.45900 -41.03900 -69.63600 1.000 37.84599 81 GLY B C 1
ATOM 4134 O O . GLY B 1 42 ? 12.27900 -40.34900 -69.02400 1.000 40.26452 81 GLY B O 1
ATOM 4135 N N . LEU B 1 43 ? 11.26700 -40.96600 -70.95800 1.000 38.46930 82 LEU B N 1
ATOM 4136 C CA . LEU B 1 43 ? 11.95200 -39.95500 -71.75600 1.000 37.92191 82 LEU B CA 1
ATOM 4137 C C . LEU B 1 43 ? 11.65800 -38.55700 -71.23200 1.000 38.90073 82 LEU B C 1
ATOM 4138 O O . LEU B 1 43 ? 12.52900 -37.68000 -71.24700 1.000 44.74298 82 LEU B O 1
ATOM 4143 N N . MET B 1 44 ? 10.43500 -38.33300 -70.76700 1.000 40.05750 83 MET B N 1
ATOM 4144 C CA . MET B 1 44 ? 10.02900 -37.08600 -70.14400 1.000 43.12325 83 MET B CA 1
ATOM 4145 C C . MET B 1 44 ? 9.52900 -37.36700 -68.73300 1.000 42.92427 83 MET B C 1
ATOM 4146 O O . MET B 1 44 ? 9.34400 -38.51800 -68.33000 1.000 39.66492 83 MET B O 1
ATOM 4151 N N . LYS B 1 45 ? 9.31200 -36.29200 -67.98100 1.000 42.90868 84 LYS B N 1
ATOM 4152 C CA . LYS B 1 45 ? 8.72200 -36.38600 -66.65400 1.000 45.93004 84 LYS B CA 1
ATOM 4153 C C . LYS B 1 45 ? 8.20700 -35.01100 -66.26200 1.000 48.23457 84 LYS B C 1
ATOM 4154 O O . LYS B 1 45 ? 8.89500 -34.00600 -66.45900 1.000 49.29362 84 LYS B O 1
ATOM 4160 N N . PHE B 1 46 ? 6.99200 -34.97800 -65.72200 1.000 49.79673 85 PHE B N 1
ATOM 4161 C CA . PHE B 1 46 ? 6.40100 -33.72000 -65.29100 1.000 51.48663 85 PHE B CA 1
ATOM 4162 C C . PHE B 1 46 ? 7.22200 -33.11300 -64.16200 1.000 51.94403 85 PHE B C 1
ATOM 4163 O O . PHE B 1 46 ? 7.70900 -33.81900 -63.27500 1.000 52.77443 85 PHE B O 1
ATOM 4171 N N . ASP B 1 47 ? 7.38300 -31.79600 -64.20300 1.000 52.05050 86 ASP B N 1
ATOM 4172 C CA . ASP B 1 47 ? 8.19800 -31.09200 -63.23000 1.000 51.48594 86 ASP B CA 1
ATOM 4173 C C . ASP B 1 47 ? 7.30700 -30.50000 -62.13500 1.000 46.37081 86 ASP B C 1
ATOM 4174 O O . ASP B 1 47 ? 6.18700 -30.97000 -61.89900 1.000 55.51679 86 ASP B O 1
ATOM 4179 N N . GLU B 1 48 ? 7.79900 -29.45600 -61.46500 1.000 48.88180 87 GLU B N 1
ATOM 4180 C CA . GLU B 1 48 ? 7.05400 -28.80900 -60.39400 1.000 47.20370 87 GLU B CA 1
ATOM 4181 C C . GLU B 1 48 ? 5.77300 -28.14800 -60.88700 1.000 47.02662 87 GLU B C 1
ATOM 4182 O O . GLU B 1 48 ? 4.86700 -27.90800 -60.08300 1.000 47.70018 87 GLU B O 1
ATOM 4188 N N . ASN B 1 49 ? 5.67700 -27.84900 -62.18300 1.000 46.30470 88 ASN B N 1
ATOM 4189 C CA . ASN B 1 49 ? 4.48900 -27.23800 -62.76400 1.000 46.59634 88 ASN B CA 1
ATOM 4190 C C . ASN B 1 49 ? 3.72700 -28.20200 -63.66600 1.000 46.31906 88 ASN B C 1
ATOM 4191 O O . ASN B 1 49 ? 2.97400 -27.76100 -64.54000 1.000 48.94174 88 ASN B O 1
ATOM 4196 N N . ASN B 1 50 ? 3.91400 -29.50900 -63.47200 1.000 46.16442 89 ASN B N 1
ATOM 4197 C CA . ASN B 1 50 ? 3.29100 -30.53700 -64.30600 1.000 47.16684 89 ASN B CA 1
ATOM 4198 C C . ASN B 1 50 ? 3.64500 -30.35600 -65.78000 1.000 49.68112 89 ASN B C 1
ATOM 4199 O O . ASN B 1 50 ? 2.85400 -30.68600 -66.66600 1.000 49.45333 89 ASN B O 1
ATOM 4204 N N . ILE B 1 51 ? 4.83300 -29.82900 -66.04900 1.000 54.96812 90 ILE B N 1
ATOM 4205 C CA . ILE B 1 51 ? 5.31300 -29.60000 -67.40800 1.000 55.30011 90 ILE B CA 1
ATOM 4206 C C . ILE B 1 51 ? 6.22600 -30.76200 -67.78300 1.000 56.85661 90 ILE B C 1
ATOM 4207 O O . ILE B 1 51 ? 7.22300 -31.00000 -67.08400 1.000 56.43347 90 ILE B O 1
ATOM 4212 N N . PRO B 1 52 ? 5.93100 -31.50300 -68.85000 1.000 54.11271 91 PRO B N 1
ATOM 4213 C CA . PRO B 1 52 ? 6.80600 -32.61800 -69.23600 1.000 50.07467 91 PRO B CA 1
ATOM 4214 C C . PRO B 1 52 ? 8.12900 -32.13600 -69.80800 1.000 50.64155 91 PRO B C 1
ATOM 4215 O O . PRO B 1 52 ? 8.16700 -31.51800 -70.87600 1.000 50.29879 91 PRO B O 1
ATOM 4219 N N . LYS B 1 53 ? 9.22000 -32.40800 -69.09800 1.000 50.30663 92 LYS B N 1
ATOM 4220 C CA . LYS B 1 53 ? 10.54600 -32.02000 -69.54200 1.000 50.52491 92 LYS B CA 1
ATOM 4221 C C . LYS B 1 53 ? 11.43600 -33.25200 -69.67300 1.000 50.02949 92 LYS B C 1
ATOM 4222 O O . LYS B 1 53 ? 11.23500 -34.24200 -68.96300 1.000 50.10894 92 LYS B O 1
ATOM 4228 N N . PRO B 1 54 ? 12.41400 -33.22300 -70.58100 1.000 56.64422 93 PRO B N 1
ATOM 4229 C CA . PRO B 1 54 ? 13.22200 -34.42200 -70.84500 1.000 55.46212 93 PRO B CA 1
ATOM 4230 C C . PRO B 1 54 ? 13.89900 -34.95500 -69.59100 1.000 54.61841 93 PRO B C 1
ATOM 4231 O O . PRO B 1 54 ? 14.37900 -34.19700 -68.74700 1.000 55.03507 93 PRO B O 1
ATOM 4235 N N . GLU B 1 55 ? 13.93300 -36.28400 -69.48500 1.000 45.20676 94 GLU B N 1
ATOM 4236 C CA . GLU B 1 55 ? 14.55100 -36.96100 -68.35200 1.000 41.66122 94 GLU B CA 1
ATOM 4237 C C . GLU B 1 55 ? 15.53900 -38.01300 -68.83400 1.000 41.05103 94 GLU B C 1
ATOM 4238 O O . GLU B 1 55 ? 16.74500 -37.75400 -68.90200 1.000 42.43649 94 GLU B O 1
ATOM 4244 N N . ILE B 1 56 ? 15.03800 -39.20800 -69.16100 1.000 39.76866 95 ILE B N 1
ATOM 4245 C CA . ILE B 1 56 ? 15.89000 -40.22000 -69.77800 1.000 39.34392 95 ILE B CA 1
ATOM 4246 C C . ILE B 1 56 ? 16.41800 -39.71600 -71.11200 1.000 40.40639 95 ILE B C 1
ATOM 4247 O O . ILE B 1 56 ? 17.56500 -39.99500 -71.48600 1.000 44.70321 95 ILE B O 1
ATOM 4252 N N . ALA B 1 57 ? 15.61000 -38.95000 -71.83600 1.000 40.17873 96 ALA B N 1
ATOM 4253 C CA . ALA B 1 57 ? 16.06700 -38.31300 -73.05800 1.000 43.77251 96 ALA B CA 1
ATOM 4254 C C . ALA B 1 57 ? 16.84300 -37.04000 -72.73900 1.000 45.70875 96 ALA B C 1
ATOM 4255 O O . ALA B 1 57 ? 16.57300 -36.35100 -71.75100 1.000 43.89147 96 ALA B O 1
ATOM 4257 N N . ASP B 1 58 ? 17.82300 -36.73700 -73.58800 1.000 44.42743 97 ASP B N 1
ATOM 4258 C CA . ASP B 1 58 ? 18.60200 -35.51200 -73.46300 1.000 46.27907 97 ASP B CA 1
ATOM 4259 C C . ASP B 1 58 ? 18.07600 -34.38200 -74.33300 1.000 45.90437 97 ASP B C 1
ATOM 4260 O O . ASP B 1 58 ? 18.16300 -33.21500 -73.93500 1.000 49.03671 97 ASP B O 1
ATOM 4265 N N . SER B 1 59 ? 17.53100 -34.70100 -75.50300 1.000 48.70032 98 SER B N 1
ATOM 4266 C CA . SER B 1 59 ? 16.98700 -33.69600 -76.40500 1.000 50.50894 98 SER B CA 1
ATOM 4267 C C . SER B 1 59 ? 15.93800 -34.36000 -77.28400 1.000 49.05770 98 SER B C 1
ATOM 4268 O O . SER B 1 59 ? 15.76300 -35.58000 -77.26500 1.000 48.84085 98 SER B O 1
ATOM 4271 N N . TYR B 1 60 ? 15.23900 -33.53400 -78.05800 1.000 50.36137 99 TYR B N 1
ATOM 4272 C CA . TYR B 1 60 ? 14.24100 -34.03000 -78.99300 1.000 48.93495 99 TYR B CA 1
ATOM 4273 C C . TYR B 1 60 ? 13.98400 -32.96200 -80.04300 1.000 48.60813 99 TYR B C 1
ATOM 4274 O O . TYR B 1 60 ? 14.27000 -31.78000 -79.83700 1.000 50.05709 99 TYR B O 1
ATOM 4283 N N . THR B 1 61 ? 13.44000 -33.39800 -81.17700 1.000 49.22150 100 THR B N 1
ATOM 4284 C CA . THR B 1 61 ? 13.15200 -32.50800 -82.29300 1.000 50.46655 100 THR B CA 1
ATOM 4285 C C . THR B 1 61 ? 11.85200 -32.93800 -82.95200 1.000 52.31143 100 THR B C 1
ATOM 4286 O O . THR B 1 61 ? 11.65400 -34.12600 -83.22300 1.000 53.15513 100 THR B O 1
ATOM 4290 N N . ILE B 1 62 ? 10.97000 -31.97400 -83.20100 1.000 51.33902 101 ILE B N 1
ATOM 4291 C CA . ILE B 1 62 ? 9.70600 -32.20400 -83.89100 1.000 54.61300 101 ILE B CA 1
ATOM 4292 C C . ILE B 1 62 ? 9.76000 -31.47800 -85.22700 1.000 57.96027 101 ILE B C 1
ATOM 4293 O O . ILE B 1 62 ? 10.14600 -30.30400 -85.28700 1.000 61.24691 101 ILE B O 1
ATOM 4298 N N . SER B 1 63 ? 9.36800 -32.17300 -86.29500 1.000 60.18420 102 SER B N 1
ATOM 4299 C CA . SER B 1 63 ? 9.52700 -31.65100 -87.64700 1.000 60.17109 102 SER B CA 1
ATOM 4300 C C . SER B 1 63 ? 8.49300 -30.58600 -87.98600 1.000 60.74354 102 SER B C 1
ATOM 4301 O O . SER B 1 63 ? 7.88400 -29.98400 -87.09600 1.000 63.37531 102 SER B O 1
ATOM 4304 N N . ASP B 1 64 ? 8.28800 -30.35800 -89.28400 1.000 65.22287 103 ASP B N 1
ATOM 4305 C CA . ASP B 1 64 ? 7.43500 -29.26700 -89.73700 1.000 68.79322 103 ASP B CA 1
ATOM 4306 C C . ASP B 1 64 ? 5.96500 -29.66600 -89.75000 1.000 65.47992 103 ASP B C 1
ATOM 4307 O O . ASP B 1 64 ? 5.10100 -28.87000 -89.36600 1.000 65.92991 103 ASP B O 1
ATOM 4312 N N . ASP B 1 65 ? 5.66100 -30.88500 -90.18800 1.000 58.06832 104 ASP B N 1
ATOM 4313 C CA . ASP B 1 65 ? 4.30100 -31.40100 -90.11400 1.000 55.53904 104 ASP B CA 1
ATOM 4314 C C . ASP B 1 65 ? 3.92000 -31.84500 -88.70800 1.000 55.28417 104 ASP B C 1
ATOM 4315 O O . ASP B 1 65 ? 2.82500 -32.38700 -88.52400 1.000 53.44793 104 ASP B O 1
ATOM 4320 N N . LYS B 1 66 ? 4.79800 -31.62100 -87.72600 1.000 58.43476 105 LYS B N 1
ATOM 4321 C CA . LYS B 1 66 ? 4.55300 -31.99400 -86.33300 1.000 57.07682 105 LYS B CA 1
ATOM 4322 C C . LYS B 1 66 ? 4.19000 -33.47200 -86.21600 1.000 56.09743 105 LYS B C 1
ATOM 4323 O O . LYS B 1 66 ? 3.37700 -33.87400 -85.38100 1.000 56.28815 105 LYS B O 1
ATOM 4329 N N . LEU B 1 67 ? 4.81200 -34.29200 -87.06500 1.000 54.21720 106 LEU B N 1
ATOM 4330 C CA . LEU B 1 67 ? 4.51200 -35.71300 -87.13300 1.000 54.91693 106 LEU B CA 1
ATOM 4331 C C . LEU B 1 67 ? 5.63000 -36.60500 -86.62000 1.000 56.16751 106 LEU B C 1
ATOM 4332 O O . LEU B 1 67 ? 5.35400 -37.73900 -86.21800 1.000 54.64996 106 LEU B O 1
ATOM 4337 N N . THR B 1 68 ? 6.87400 -36.13500 -86.63100 1.000 61.13322 107 THR B N 1
ATOM 4338 C CA . THR B 1 68 ? 8.01700 -36.93900 -86.22600 1.000 60.93539 107 THR B CA 1
ATOM 4339 C C . THR B 1 68 ? 8.68600 -36.32000 -85.00900 1.000 59.47303 107 THR B C 1
ATOM 4340 O O . THR B 1 68 ? 8.88000 -35.10200 -84.94400 1.000 57.12345 107 THR B O 1
ATOM 4344 N N . TYR B 1 69 ? 9.03300 -37.17000 -84.04800 1.000 54.95214 108 TYR B N 1
ATOM 4345 C CA . TYR B 1 69 ? 9.70700 -36.76400 -82.81800 1.000 51.80230 108 TYR B CA 1
ATOM 4346 C C . TYR B 1 69 ? 11.02500 -37.52900 -82.74800 1.000 51.78720 108 TYR B C 1
ATOM 4347 O O . TYR B 1 69 ? 11.04000 -38.72100 -82.42500 1.000 53.29958 108 TYR B O 1
ATOM 4356 N N . ASP B 1 70 ? 12.12700 -36.85200 -83.05800 1.000 48.88750 109 ASP B N 1
ATOM 4357 C CA . ASP B 1 70 ? 13.45600 -37.45600 -82.99200 1.000 50.53174 109 ASP B CA 1
ATOM 4358 C C . ASP B 1 70 ? 14.04800 -37.14200 -81.62400 1.000 48.93279 109 ASP B C 1
ATOM 4359 O O . ASP B 1 70 ? 14.49300 -36.02100 -81.37200 1.000 50.18323 109 ASP B O 1
ATOM 4364 N N . PHE B 1 71 ? 14.05600 -38.13300 -80.73800 1.000 47.27538 110 PHE B N 1
ATOM 4365 C CA . PHE B 1 71 ? 14.56600 -37.95700 -79.38600 1.000 50.02184 110 PHE B CA 1
ATOM 4366 C C . PHE B 1 71 ? 16.04800 -38.30000 -79.31300 1.000 50.59352 110 PHE B C 1
ATOM 4367 O O . PHE B 1 71 ? 16.54400 -39.16400 -80.03900 1.000 54.15028 110 PHE B O 1
ATOM 4375 N N . LYS B 1 72 ? 16.75000 -37.61500 -78.41600 1.000 50.14308 111 LYS B N 1
ATOM 4376 C CA . LYS B 1 72 ? 18.13300 -37.92200 -78.07600 1.000 50.43403 111 LYS B CA 1
ATOM 4377 C C . LYS B 1 72 ? 18.15800 -38.55000 -76.69000 1.000 48.83010 111 LYS B C 1
ATOM 4378 O O . LYS B 1 72 ? 17.66100 -37.95400 -75.73000 1.000 48.65377 111 LYS B O 1
ATOM 4384 N N . LEU B 1 73 ? 18.73100 -39.74500 -76.58400 1.000 50.98627 112 LEU B N 1
ATOM 4385 C CA . LEU B 1 73 ? 18.74600 -40.48900 -75.33100 1.000 46.70415 112 LEU B CA 1
ATOM 4386 C C . LEU B 1 73 ? 20.08400 -40.31700 -74.62500 1.000 46.51161 112 LEU B C 1
ATOM 4387 O O . LEU B 1 73 ? 21.14100 -40.32000 -75.26200 1.000 50.83401 112 LEU B O 1
ATOM 4392 N N . LYS B 1 74 ? 20.02800 -40.16800 -73.30400 1.000 42.25342 113 LYS B N 1
ATOM 4393 C CA . LYS B 1 74 ? 21.24300 -40.06100 -72.51100 1.000 43.53222 113 LYS B CA 1
ATOM 4394 C C . LYS B 1 74 ? 22.01400 -41.37500 -72.53300 1.000 47.00263 113 LYS B C 1
ATOM 4395 O O . LYS B 1 74 ? 21.43500 -42.46200 -72.59800 1.000 45.47827 113 LYS B O 1
ATOM 4401 N N . LYS B 1 75 ? 23.33700 -41.26500 -72.47400 1.000 49.72420 114 LYS B N 1
ATOM 4402 C CA . LYS B 1 75 ? 24.20600 -42.43100 -72.48700 1.000 51.58818 114 LYS B CA 1
ATOM 4403 C C . LYS B 1 75 ? 24.43600 -42.93200 -71.06800 1.000 53.26353 114 LYS B C 1
ATOM 4404 O O . LYS B 1 75 ? 24.50400 -42.14500 -70.12000 1.000 54.69465 114 LYS B O 1
ATOM 4410 N N . GLY B 1 76 ? 24.54100 -44.25100 -70.92800 1.000 51.46975 115 GLY B N 1
ATOM 4411 C CA . GLY B 1 76 ? 24.90300 -44.84100 -69.65500 1.000 53.86791 115 GLY B CA 1
ATOM 4412 C C . GLY B 1 76 ? 23.80500 -44.90500 -68.62100 1.000 54.62895 115 GLY B C 1
ATOM 4413 O O . GLY B 1 76 ? 24.09900 -45.11100 -67.43900 1.000 55.28026 115 GLY B O 1
ATOM 4414 N N . ILE B 1 77 ? 22.54700 -44.73400 -69.01800 1.000 51.50684 116 ILE B N 1
ATOM 4415 C CA . ILE B 1 77 ? 21.44600 -44.87900 -68.07300 1.000 48.44175 116 ILE B CA 1
ATOM 4416 C C . ILE B 1 77 ? 21.29000 -46.35500 -67.73200 1.000 47.02089 116 ILE B C 1
ATOM 4417 O O . ILE B 1 77 ? 20.96100 -47.17600 -68.59700 1.000 46.33500 116 ILE B O 1
ATOM 4422 N N . LYS B 1 78 ? 21.54000 -46.70100 -66.47200 1.000 48.97972 117 LYS B N 1
ATOM 4423 C CA . LYS B 1 78 ? 21.59800 -48.09300 -66.05000 1.000 46.63315 117 LYS B CA 1
ATOM 4424 C C . LYS B 1 78 ? 20.25300 -48.56700 -65.51600 1.000 45.61548 117 LYS B C 1
ATOM 4425 O O . LYS B 1 78 ? 19.59600 -47.86900 -64.73800 1.000 47.73689 117 LYS B O 1
ATOM 4431 N N . PHE B 1 79 ? 19.85100 -49.76200 -65.94000 1.000 46.88657 118 PHE B N 1
ATOM 4432 C CA . PHE B 1 79 ? 18.71500 -50.42900 -65.33200 1.000 44.15266 118 PHE B CA 1
ATOM 4433 C C . PHE B 1 79 ? 19.10600 -50.96300 -63.95500 1.000 46.26826 118 PHE B C 1
ATOM 4434 O O . PHE B 1 79 ? 20.26700 -50.90800 -63.53900 1.000 47.95271 118 PHE B O 1
ATOM 4442 N N . HIS B 1 80 ? 18.11400 -51.49600 -63.24100 1.000 45.71411 119 HIS B N 1
ATOM 4443 C CA . HIS B 1 80 ? 18.36100 -51.98300 -61.88900 1.000 45.40046 119 HIS B CA 1
ATOM 4444 C C . HIS B 1 80 ? 19.22000 -53.24000 -61.86900 1.000 46.28177 119 HIS B C 1
ATOM 4445 O O . HIS B 1 80 ? 19.85200 -53.52300 -60.84700 1.000 49.88827 119 HIS B O 1
ATOM 4452 N N . ASP B 1 81 ? 19.26500 -53.99400 -62.96800 1.000 45.02521 120 ASP B N 1
ATOM 4453 C CA . ASP B 1 81 ? 20.13400 -55.15800 -63.07700 1.000 46.76345 120 ASP B CA 1
ATOM 4454 C C . ASP B 1 81 ? 21.50700 -54.80800 -63.63900 1.000 49.03048 120 ASP B C 1
ATOM 4455 O O . ASP B 1 81 ? 22.19700 -55.69300 -64.16000 1.000 47.63952 120 ASP B O 1
ATOM 4460 N N . GLU B 1 82 ? 21.90900 -53.53900 -63.54600 1.000 46.97023 121 GLU B N 1
ATOM 4461 C CA . GLU B 1 82 ? 23.19100 -53.03800 -64.04100 1.000 46.37786 121 GLU B CA 1
ATOM 4462 C C . GLU B 1 82 ? 23.33000 -53.17900 -65.55500 1.000 43.57495 121 GLU B C 1
ATOM 4463 O O . GLU B 1 82 ? 24.44900 -53.22200 -66.07700 1.000 44.87946 121 GLU B O 1
ATOM 4469 N N . THR B 1 83 ? 22.21400 -53.24400 -66.27300 1.000 45.40693 122 THR B N 1
ATOM 4470 C CA . THR B 1 83 ? 22.21700 -53.24500 -67.72800 1.000 47.78374 122 THR B CA 1
ATOM 4471 C C . THR B 1 83 ? 21.99900 -51.82800 -68.24500 1.000 46.41619 122 THR B C 1
ATOM 4472 O O . THR B 1 83 ? 21.38900 -50.99100 -67.57500 1.000 49.43285 122 THR B O 1
ATOM 4476 N N . GLU B 1 84 ? 22.50300 -51.56800 -69.44800 1.000 45.43045 123 GLU B N 1
ATOM 4477 C CA . GLU B 1 84 ? 22.44400 -50.23700 -70.03700 1.000 46.31274 123 GLU B CA 1
ATOM 4478 C C . GLU B 1 84 ? 21.16100 -50.06800 -70.84100 1.000 45.43750 123 GLU B C 1
ATOM 4479 O O . GLU B 1 84 ? 20.78500 -50.94900 -71.62100 1.000 44.55250 123 GLU B O 1
ATOM 4485 N N . LEU B 1 85 ? 20.49400 -48.93200 -70.64800 1.000 43.91153 124 LEU B N 1
ATOM 4486 C CA . LEU B 1 85 ? 19.30300 -48.60500 -71.41800 1.000 44.06527 124 LEU B CA 1
ATOM 4487 C C . LEU B 1 85 ? 19.70300 -48.12700 -72.80700 1.000 45.61692 124 LEU B C 1
ATOM 4488 O O . LEU B 1 85 ? 20.52800 -47.22000 -72.94800 1.000 46.50071 124 LEU B O 1
ATOM 4493 N N . LYS B 1 86 ? 19.11400 -48.73400 -73.83000 1.000 46.94103 125 LYS B N 1
ATOM 4494 C CA . LYS B 1 86 ? 19.33500 -48.34900 -75.21700 1.000 47.48372 125 LYS B CA 1
ATOM 4495 C C . LYS B 1 86 ? 17.99400 -48.03900 -75.87800 1.000 48.45769 125 LYS B C 1
ATOM 4496 O O . LYS B 1 86 ? 16.93900 -48.06500 -75.23900 1.000 48.22500 125 LYS B O 1
ATOM 4502 N N . ALA B 1 87 ? 18.04700 -47.73800 -77.17800 1.000 51.24988 126 ALA B N 1
ATOM 4503 C CA . ALA B 1 87 ? 16.83400 -47.36100 -77.89600 1.000 49.79027 126 ALA B CA 1
ATOM 4504 C C . ALA B 1 87 ? 15.88600 -48.53900 -78.06900 1.000 46.12528 126 ALA B C 1
ATOM 4505 O O . ALA B 1 87 ? 14.66600 -48.34400 -78.12400 1.000 44.05089 126 ALA B O 1
ATOM 4507 N N . GLU B 1 88 ? 16.41900 -49.76100 -78.15800 1.000 45.96738 127 GLU B N 1
ATOM 4508 C CA . GLU B 1 88 ? 15.56900 -50.93700 -78.31100 1.000 44.17790 127 GLU B CA 1
ATOM 4509 C C . GLU B 1 88 ? 14.63500 -51.13100 -77.12500 1.000 41.23757 127 GLU B C 1
ATOM 4510 O O . GLU B 1 88 ? 13.58800 -51.77100 -77.27400 1.000 42.48856 127 GLU B O 1
ATOM 4516 N N . ASP B 1 89 ? 14.98600 -50.59300 -75.95500 1.000 44.89951 128 ASP B N 1
ATOM 4517 C CA . ASP B 1 89 ? 14.10900 -50.69100 -74.79400 1.000 43.30736 128 ASP B CA 1
ATOM 4518 C C . ASP B 1 89 ? 12.95200 -49.70600 -74.89100 1.000 41.07244 128 ASP B C 1
ATOM 4519 O O . ASP B 1 89 ? 11.80800 -50.05400 -74.57700 1.000 43.30823 128 ASP B O 1
ATOM 4524 N N . VAL B 1 90 ? 13.23200 -48.47400 -75.32100 1.000 40.45253 129 VAL B N 1
ATOM 4525 C CA . VAL B 1 90 ? 12.16100 -47.51500 -75.57600 1.000 40.08302 129 VAL B CA 1
ATOM 4526 C C . VAL B 1 90 ? 11.26600 -48.01700 -76.69900 1.000 40.71214 129 VAL B C 1
ATOM 4527 O O . VAL B 1 90 ? 10.03600 -47.90100 -76.63400 1.000 41.93576 129 VAL B O 1
ATOM 4531 N N . VAL B 1 91 ? 11.87000 -48.58200 -77.74700 1.000 42.95227 130 VAL B N 1
ATOM 4532 C CA . VAL B 1 91 ? 11.09300 -49.16500 -78.83700 1.000 41.24349 130 VAL B CA 1
ATOM 4533 C C . VAL B 1 91 ? 10.20500 -50.28300 -78.30800 1.000 41.29993 130 VAL B C 1
ATOM 4534 O O . VAL B 1 91 ? 9.01600 -50.36500 -78.63600 1.000 41.59361 130 VAL B O 1
ATOM 4538 N N . PHE B 1 92 ? 10.76700 -51.15100 -77.46400 1.000 42.76550 131 PHE B N 1
ATOM 4539 C CA . PHE B 1 92 ? 9.99000 -52.25500 -76.90900 1.000 42.85957 131 PHE B CA 1
ATOM 4540 C C . PHE B 1 92 ? 8.82000 -51.74700 -76.07700 1.000 43.51704 131 PHE B C 1
ATOM 4541 O O . PHE B 1 92 ? 7.70900 -52.28000 -76.16800 1.000 40.37699 131 PHE B O 1
ATOM 4549 N N . THR B 1 93 ? 9.04700 -50.71000 -75.26800 1.000 41.90526 132 THR B N 1
ATOM 4550 C CA . THR B 1 93 ? 8.00000 -50.22000 -74.37500 1.000 42.10340 132 THR B CA 1
ATOM 4551 C C . THR B 1 93 ? 6.84200 -49.61400 -75.15800 1.000 41.68754 132 THR B C 1
ATOM 4552 O O . THR B 1 93 ? 5.67300 -49.92400 -74.89800 1.000 39.40285 132 THR B O 1
ATOM 4556 N N . LEU B 1 94 ? 7.14600 -48.74800 -76.12700 1.000 39.66253 133 LEU B N 1
ATOM 4557 C CA . LEU B 1 94 ? 6.08600 -48.07200 -76.86700 1.000 38.86601 133 LEU B CA 1
ATOM 4558 C C . LEU B 1 94 ? 5.39600 -49.01600 -77.84300 1.000 41.56472 133 LEU B C 1
ATOM 4559 O O . LEU B 1 94 ? 4.17600 -48.94100 -78.02700 1.000 44.25736 133 LEU B O 1
ATOM 4564 N N . LYS B 1 95 ? 6.15500 -49.91300 -78.47800 1.000 42.55409 134 LYS B N 1
ATOM 4565 C CA . LYS B 1 95 ? 5.54400 -50.84200 -79.42300 1.000 40.62305 134 LYS B CA 1
ATOM 4566 C C . LYS B 1 95 ? 4.73100 -51.91600 -78.71200 1.000 39.93489 134 LYS B C 1
ATOM 4567 O O . LYS B 1 95 ? 3.77600 -52.44900 -79.28800 1.000 41.61697 134 LYS B O 1
ATOM 4573 N N . SER B 1 96 ? 5.08600 -52.24900 -77.47000 1.000 43.15402 135 SER B N 1
ATOM 4574 C CA . SER B 1 96 ? 4.28600 -53.19400 -76.70000 1.000 44.23848 135 SER B CA 1
ATOM 4575 C C . SER B 1 96 ? 2.99100 -52.57800 -76.19100 1.000 43.43013 135 SER B C 1
ATOM 4576 O O . SER B 1 96 ? 2.03900 -53.31400 -75.91200 1.000 44.69691 135 SER B O 1
ATOM 4579 N N . ILE B 1 97 ? 2.93600 -51.25200 -76.05700 1.000 44.48003 136 ILE B N 1
ATOM 4580 C CA . ILE B 1 97 ? 1.68100 -50.59700 -75.70400 1.000 43.80117 136 ILE B CA 1
ATOM 4581 C C . ILE B 1 97 ? 0.68000 -50.72400 -76.84500 1.000 45.13593 136 ILE B C 1
ATOM 4582 O O . ILE B 1 97 ? -0.50700 -50.99200 -76.62400 1.000 44.75685 136 ILE B O 1
ATOM 4587 N N . LEU B 1 98 ? 1.14500 -50.55100 -78.08200 1.000 44.20933 137 LEU B N 1
ATOM 4588 C CA . LEU B 1 98 ? 0.28600 -50.60400 -79.25600 1.000 44.11709 137 LEU B CA 1
ATOM 4589 C C . LEU B 1 98 ? 0.07100 -52.01500 -79.78500 1.000 45.22426 137 LEU B C 1
ATOM 4590 O O . LEU B 1 98 ? -0.79300 -52.20500 -80.64900 1.000 44.44478 137 LEU B O 1
ATOM 4595 N N . ASP B 1 99 ? 0.83100 -52.99700 -79.30600 1.000 42.73414 138 ASP B N 1
ATOM 4596 C CA . ASP B 1 99 ? 0.64800 -54.36800 -79.76000 1.000 44.00294 138 ASP B CA 1
ATOM 4597 C C . ASP B 1 99 ? -0.75800 -54.84700 -79.42300 1.000 46.56661 138 ASP B C 1
ATOM 4598 O O . ASP B 1 99 ? -1.19700 -54.76300 -78.27200 1.000 47.82477 138 ASP B O 1
ATOM 4603 N N . GLU B 1 100 ? -1.46600 -55.34400 -80.44000 1.000 44.66658 139 GLU B N 1
ATOM 4604 C CA . GLU B 1 100 ? -2.87100 -55.69600 -80.26300 1.000 47.33761 139 GLU B CA 1
ATOM 4605 C C . GLU B 1 100 ? -3.04300 -56.82400 -79.25300 1.000 45.56672 139 GLU B C 1
ATOM 4606 O O . GLU B 1 100 ? -4.01000 -56.83200 -78.48100 1.000 44.94615 139 GLU B O 1
ATOM 4612 N N . LYS B 1 101 ? -2.11300 -57.78000 -79.23400 1.000 46.94508 140 LYS B N 1
ATOM 4613 C CA . LYS B 1 101 ? -2.25300 -58.92600 -78.34300 1.000 46.25973 140 LYS B CA 1
ATOM 4614 C C . LYS B 1 101 ? -1.87100 -58.59900 -76.90700 1.000 46.75877 140 LYS B C 1
ATOM 4615 O O . LYS B 1 101 ? -2.37300 -59.24500 -75.98100 1.000 49.39185 140 LYS B O 1
ATOM 4621 N N . VAL B 1 102 ? -0.98400 -57.62300 -76.69800 1.000 45.52274 141 VAL B N 1
ATOM 4622 C CA . VAL B 1 102 ? -0.69000 -57.18200 -75.33800 1.000 48.27014 141 VAL B CA 1
ATOM 4623 C C . VAL B 1 102 ? -1.95100 -56.63600 -74.68200 1.000 51.15682 141 VAL B C 1
ATOM 4624 O O . VAL B 1 102 ? -2.20900 -56.88000 -73.49600 1.000 52.71875 141 VAL B O 1
ATOM 4628 N N . ASN B 1 103 ? -2.76400 -55.90700 -75.45100 1.000 53.73870 142 ASN B N 1
ATOM 4629 C CA . ASN B 1 103 ? -4.06400 -55.40900 -74.99800 1.000 55.65430 142 ASN B CA 1
ATOM 4630 C C . ASN B 1 103 ? -3.93100 -54.57600 -73.72600 1.000 56.97348 142 ASN B C 1
ATOM 4631 O O . ASN B 1 103 ? -4.71900 -54.71100 -72.78700 1.000 55.87138 142 ASN B O 1
ATOM 4636 N N . SER B 1 104 ? -2.91900 -53.71400 -73.69200 1.000 51.97233 143 SER B N 1
ATOM 4637 C CA . SER B 1 104 ? -2.71100 -52.85200 -72.54100 1.000 48.91544 143 SER B CA 1
ATOM 4638 C C . SER B 1 104 ? -3.85300 -51.85200 -72.41000 1.000 47.67443 143 SER B C 1
ATOM 4639 O O . SER B 1 104 ? -4.49400 -51.47100 -73.39300 1.000 48.12009 143 SER B O 1
ATOM 4642 N N . SER B 1 105 ? -4.11100 -51.43200 -71.17000 1.000 46.09245 144 SER B N 1
ATOM 4643 C CA . SER B 1 105 ? -5.13500 -50.42400 -70.92900 1.000 48.07775 144 SER B CA 1
ATOM 4644 C C . SER B 1 105 ? -4.76100 -49.07400 -71.52500 1.000 49.29179 144 SER B C 1
ATOM 4645 O O . SER B 1 105 ? -5.65400 -48.27300 -71.82400 1.000 47.92021 144 SER B O 1
ATOM 4648 N N . LEU B 1 106 ? -3.47000 -48.81000 -71.71400 1.000 48.46380 145 LEU B N 1
ATOM 4649 C CA . LEU B 1 106 ? -2.99100 -47.54200 -72.24500 1.000 47.74766 145 LEU B CA 1
ATOM 4650 C C . LEU B 1 106 ? -2.97000 -47.50000 -73.76700 1.000 47.92079 145 LEU B C 1
ATOM 4651 O O . LEU B 1 106 ? -2.62300 -46.45900 -74.33400 1.000 50.21946 145 LEU B O 1
ATOM 4656 N N . LYS B 1 107 ? -3.32500 -48.59800 -74.43600 1.000 46.83461 146 LYS B N 1
ATOM 4657 C CA . LYS B 1 107 ? -3.23700 -48.65000 -75.89600 1.000 48.86309 146 LYS B CA 1
ATOM 4658 C C . LYS B 1 107 ? -4.02000 -47.54100 -76.59100 1.000 51.07355 146 LYS B C 1
ATOM 4659 O O . LYS B 1 107 ? -3.45400 -46.88800 -77.48500 1.000 52.17074 146 LYS B O 1
ATOM 4665 N N . PRO B 1 108 ? -5.29000 -47.27300 -76.25900 1.000 54.08758 147 PRO B N 1
ATOM 4666 C CA . PRO B 1 108 ? -5.99400 -46.18400 -76.95500 1.000 52.76334 147 PRO B CA 1
ATOM 4667 C C . PRO B 1 108 ? -5.42500 -44.81400 -76.65100 1.000 52.60497 147 PRO B C 1
ATOM 4668 O O . PRO B 1 108 ? -5.53000 -43.91100 -77.49000 1.000 52.74368 147 PRO B O 1
ATOM 4672 N N . GLU B 1 109 ? -4.83600 -44.62600 -75.46900 1.000 50.47964 148 GLU B N 1
ATOM 4673 C CA . GLU B 1 109 ? -4.23800 -43.33900 -75.14000 1.000 49.14245 148 GLU B CA 1
ATOM 4674 C C . GLU B 1 109 ? -3.02500 -43.04900 -76.01400 1.000 49.19149 148 GLU B C 1
ATOM 4675 O O . GLU B 1 109 ? -2.70200 -41.88100 -76.25600 1.000 51.09081 148 GLU B O 1
ATOM 4681 N N . TYR B 1 110 ? -2.35000 -44.09100 -76.49800 1.000 48.05814 149 TYR B N 1
ATOM 4682 C CA . TYR B 1 110 ? -1.22500 -43.95300 -77.41100 1.000 47.16652 149 TYR B CA 1
ATOM 4683 C C . TYR B 1 110 ? -1.59900 -44.31200 -78.84500 1.000 46.60247 149 TYR B C 1
ATOM 4684 O O . TYR B 1 110 ? -0.71000 -44.50600 -79.68000 1.000 46.62268 149 TYR B O 1
ATOM 4693 N N . SER B 1 111 ? -2.90000 -44.38200 -79.14600 1.000 49.01158 150 SER B N 1
ATOM 4694 C CA . SER B 1 111 ? -3.35400 -44.87900 -80.44200 1.000 48.78093 150 SER B CA 1
ATOM 4695 C C . SER B 1 111 ? -2.82400 -44.03200 -81.59300 1.000 46.62309 150 SER B C 1
ATOM 4696 O O . SER B 1 111 ? -2.48200 -44.56200 -82.65600 1.000 48.13188 150 SER B O 1
ATOM 4699 N N . GLU B 1 112 ? -2.74600 -42.72000 -81.40200 1.000 45.26826 151 GLU B N 1
ATOM 4700 C CA . GLU B 1 112 ? -2.31500 -41.80600 -82.46000 1.000 48.61721 151 GLU B CA 1
ATOM 4701 C C . GLU B 1 112 ? -0.83600 -41.93500 -82.80200 1.000 46.28166 151 GLU B C 1
ATOM 4702 O O . GLU B 1 112 ? -0.33700 -41.11700 -83.58500 1.000 46.76765 151 GLU B O 1
ATOM 4708 N N . ILE B 1 113 ? -0.12400 -42.91300 -82.25300 1.000 45.65613 152 ILE B N 1
ATOM 4709 C CA . ILE B 1 113 ? 1.26700 -43.16100 -82.61100 1.000 46.21853 152 ILE B CA 1
ATOM 4710 C C . ILE B 1 113 ? 1.28900 -44.16100 -83.75800 1.000 49.41613 152 ILE B C 1
ATOM 4711 O O . ILE B 1 113 ? 0.83100 -45.29900 -83.61000 1.000 50.05970 152 ILE B O 1
ATOM 4716 N N . LYS B 1 114 ? 1.82200 -43.73800 -84.90600 1.000 51.94459 153 LYS B N 1
ATOM 4717 C CA . LYS B 1 114 ? 1.86400 -44.62300 -86.06500 1.000 51.51753 153 LYS B CA 1
ATOM 4718 C C . LYS B 1 114 ? 2.96200 -45.67200 -85.93100 1.000 53.97954 153 LYS B C 1
ATOM 4719 O O . LYS B 1 114 ? 2.73500 -46.85100 -86.22800 1.000 53.61053 153 LYS B O 1
ATOM 4725 N N . ASP B 1 115 ? 4.14900 -45.26900 -85.48300 1.000 58.71989 154 ASP B N 1
ATOM 4726 C CA . ASP B 1 115 ? 5.28000 -46.18100 -85.38600 1.000 58.88497 154 ASP B CA 1
ATOM 4727 C C . ASP B 1 115 ? 6.31700 -45.58900 -84.44000 1.000 57.73554 154 ASP B C 1
ATOM 4728 O O . ASP B 1 115 ? 6.36300 -44.37500 -84.22000 1.000 58.32680 154 ASP B O 1
ATOM 4733 N N . VAL B 1 116 ? 7.13300 -46.47000 -83.86500 1.000 54.09468 155 VAL B N 1
ATOM 4734 C CA . VAL B 1 116 ? 8.24500 -46.09800 -82.99200 1.000 51.79864 155 VAL B CA 1
ATOM 4735 C C . VAL B 1 116 ? 9.42900 -46.95100 -83.42900 1.000 50.48819 155 VAL B C 1
ATOM 4736 O O . VAL B 1 116 ? 9.49300 -48.14600 -83.11300 1.000 47.61003 155 VAL B O 1
ATOM 4740 N N . GLN B 1 117 ? 10.37100 -46.34600 -84.14500 1.000 48.01837 156 GLN B N 1
ATOM 4741 C CA . GLN B 1 117 ? 11.57100 -47.02400 -84.60900 1.000 48.19905 156 GLN B CA 1
ATOM 4742 C C . GLN B 1 117 ? 12.80300 -46.31300 -84.06600 1.000 48.47818 156 GLN B C 1
ATOM 4743 O O . GLN B 1 117 ? 12.75900 -45.13200 -83.71100 1.000 48.94948 156 GLN B O 1
ATOM 4749 N N . ALA B 1 118 ? 13.90700 -47.05200 -84.00900 1.000 50.68014 157 ALA B N 1
ATOM 4750 C CA . ALA B 1 118 ? 15.16300 -46.56600 -83.45400 1.000 59.00759 157 ALA B CA 1
ATOM 4751 C C . ALA B 1 118 ? 16.10200 -46.17200 -84.58800 1.000 66.54786 157 ALA B C 1
ATOM 4752 O O . ALA B 1 118 ? 16.47300 -47.01300 -85.41400 1.000 64.73068 157 ALA B O 1
ATOM 4754 N N . VAL B 1 119 ? 16.48100 -44.89200 -84.62500 1.000 69.97510 158 VAL B N 1
ATOM 4755 C CA . VAL B 1 119 ? 17.42400 -44.42400 -85.63500 1.000 73.54402 158 VAL B CA 1
ATOM 4756 C C . VAL B 1 119 ? 18.84200 -44.84200 -85.26200 1.000 79.99087 158 VAL B C 1
ATOM 4757 O O . VAL B 1 119 ? 19.68200 -45.08100 -86.13800 1.000 82.69725 158 VAL B O 1
ATOM 4761 N N . ASN B 1 120 ? 19.11600 -44.97800 -83.96600 1.000 100.88909 159 ASN B N 1
ATOM 4762 C CA . ASN B 1 120 ? 20.40700 -45.42800 -83.46500 1.000 101.38924 159 ASN B CA 1
ATOM 4763 C C . ASN B 1 120 ? 20.19400 -45.82000 -82.00600 1.000 99.83807 159 ASN B C 1
ATOM 4764 O O . ASN B 1 120 ? 19.21600 -45.40900 -81.37700 1.000 98.74917 159 ASN B O 1
ATOM 4769 N N . ASP B 1 121 ? 21.10900 -46.64500 -81.49000 1.000 79.57823 160 ASP B N 1
ATOM 4770 C CA . ASP B 1 121 ? 21.01100 -47.21000 -80.14700 1.000 72.92719 160 ASP B CA 1
ATOM 4771 C C . ASP B 1 121 ? 20.72800 -46.17500 -79.05800 1.000 69.02704 160 ASP B C 1
ATOM 4772 O O . ASP B 1 121 ? 20.22900 -46.54200 -77.98800 1.000 63.73351 160 ASP B O 1
ATOM 4777 N N . TYR B 1 122 ? 21.04900 -44.89700 -79.28300 1.000 71.35822 161 TYR B N 1
ATOM 4778 C CA . TYR B 1 122 ? 20.83700 -43.87300 -78.26500 1.000 64.37406 161 TYR B CA 1
ATOM 4779 C C . TYR B 1 122 ? 19.96400 -42.72400 -78.75800 1.000 65.12193 161 TYR B C 1
ATOM 4780 O O . TYR B 1 122 ? 20.01500 -41.63100 -78.18700 1.000 63.19798 161 TYR B O 1
ATOM 4789 N N . GLU B 1 123 ? 19.17400 -42.93800 -79.81000 1.000 71.45867 162 GLU B N 1
ATOM 4790 C CA . GLU B 1 123 ? 18.18100 -41.96800 -80.25500 1.000 70.90827 162 GLU B CA 1
ATOM 4791 C C . GLU B 1 123 ? 16.97900 -42.71800 -80.80800 1.000 70.65650 162 GLU B C 1
ATOM 4792 O O . GLU B 1 123 ? 17.13800 -43.69300 -81.54600 1.000 71.90451 162 GLU B O 1
ATOM 4798 N N . VAL B 1 124 ? 15.78100 -42.25100 -80.46800 1.000 58.05059 163 VAL B N 1
ATOM 4799 C CA . VAL B 1 124 ? 14.54400 -42.92200 -80.84700 1.000 53.74064 163 VAL B CA 1
ATOM 4800 C C . VAL B 1 124 ? 13.66200 -41.95000 -81.62200 1.000 52.30137 163 VAL B C 1
ATOM 4801 O O . VAL B 1 124 ? 13.63600 -40.74900 -81.33200 1.000 53.81241 163 VAL B O 1
ATOM 4805 N N . LYS B 1 125 ? 12.94800 -42.47400 -82.61800 1.000 51.68085 164 LYS B N 1
ATOM 4806 C CA . LYS B 1 125 ? 12.01400 -41.70500 -83.42800 1.000 49.52772 164 LYS B CA 1
ATOM 4807 C C . LYS B 1 125 ? 10.60500 -42.25200 -83.23300 1.000 49.78620 164 LYS B C 1
ATOM 4808 O O . LYS B 1 125 ? 10.40300 -43.46900 -83.19700 1.000 49.51270 164 LYS B O 1
ATOM 4814 N N . VAL B 1 126 ? 9.63300 -41.35000 -83.10400 1.000 52.35494 165 VAL B N 1
ATOM 4815 C CA . VAL B 1 126 ? 8.23700 -41.71300 -82.88300 1.000 51.60515 165 VAL B CA 1
ATOM 4816 C C . VAL B 1 126 ? 7.40500 -41.14300 -84.02400 1.000 50.25726 165 VAL B C 1
ATOM 4817 O O . VAL B 1 126 ? 7.47200 -39.94100 -84.30800 1.000 52.66978 165 VAL B O 1
ATOM 4821 N N . ILE B 1 127 ? 6.62100 -42.00300 -84.67100 1.000 51.74862 166 ILE B N 1
ATOM 4822 C CA . ILE B 1 127 ? 5.79600 -41.62400 -85.81300 1.000 49.49945 166 ILE B CA 1
ATOM 4823 C C . ILE B 1 127 ? 4.35900 -41.45000 -85.34500 1.000 51.14648 166 ILE B C 1
ATOM 4824 O O . ILE B 1 127 ? 3.81700 -42.31400 -84.64400 1.000 51.86945 166 ILE B O 1
ATOM 4829 N N . LEU B 1 128 ? 3.74200 -40.34000 -85.73500 1.000 50.11666 167 LEU B N 1
ATOM 4830 C CA . LEU B 1 128 ? 2.35900 -40.04200 -85.40000 1.000 50.28480 167 LEU B CA 1
ATOM 4831 C C . LEU B 1 128 ? 1.47800 -40.18200 -86.63500 1.000 52.33840 167 LEU B C 1
ATOM 4832 O O . LEU B 1 128 ? 1.94500 -40.05200 -87.77000 1.000 51.28627 167 LEU B O 1
ATOM 4837 N N . LYS B 1 129 ? 0.19300 -40.45600 -86.40100 1.000 51.75785 168 LYS B N 1
ATOM 4838 C CA . LYS B 1 129 ? -0.77300 -40.43700 -87.49400 1.000 49.08532 168 LYS B CA 1
ATOM 4839 C C . LYS B 1 129 ? -1.07000 -39.00500 -87.92100 1.000 54.63387 168 LYS B C 1
ATOM 4840 O O . LYS B 1 129 ? -0.97900 -38.66600 -89.10700 1.000 56.26403 168 LYS B O 1
ATOM 4846 N N . GLU B 1 130 ? -1.43300 -38.15200 -86.96400 1.000 56.15809 169 GLU B N 1
ATOM 4847 C CA . GLU B 1 130 ? -1.54400 -36.71800 -87.18300 1.000 55.14853 169 GLU B CA 1
ATOM 4848 C C . GLU B 1 130 ? -0.89200 -36.00900 -86.00200 1.000 54.64583 169 GLU B C 1
ATOM 4849 O O . GLU B 1 130 ? -0.39800 -36.64600 -85.06600 1.000 54.04652 169 GLU B O 1
ATOM 4855 N N . ALA B 1 131 ? -0.88400 -34.67800 -86.05100 1.000 53.62650 170 ALA B N 1
ATOM 4856 C CA . ALA B 1 131 ? -0.23000 -33.89600 -85.01000 1.000 50.68510 170 ALA B CA 1
ATOM 4857 C C . ALA B 1 131 ? -0.87500 -34.15300 -83.65300 1.000 52.38411 170 ALA B C 1
ATOM 4858 O O . ALA B 1 131 ? -2.10100 -34.19200 -83.52300 1.000 53.63840 170 ALA B O 1
ATOM 4860 N N . PHE B 1 132 ? -0.03500 -34.33400 -82.63600 1.000 50.77431 171 PHE B N 1
ATOM 4861 C CA . PHE B 1 132 ? -0.49500 -34.64400 -81.28300 1.000 48.63675 171 PHE B CA 1
ATOM 4862 C C . PHE B 1 132 ? 0.37800 -33.90100 -80.28400 1.000 50.73700 171 PHE B C 1
ATOM 4863 O O . PHE B 1 132 ? 1.41500 -34.41300 -79.84300 1.000 51.69137 171 PHE B O 1
ATOM 4871 N N . PRO B 1 133 ? -0.00800 -32.68500 -79.90800 1.000 50.88659 172 PRO B N 1
ATOM 4872 C CA . PRO B 1 133 ? 0.79700 -31.89700 -78.95900 1.000 50.39403 172 PRO B CA 1
ATOM 4873 C C . PRO B 1 133 ? 1.02600 -32.62300 -77.64200 1.000 48.46375 172 PRO B C 1
ATOM 4874 O O . PRO B 1 133 ? 2.17300 -32.68600 -77.17400 1.000 49.03169 172 PRO B O 1
ATOM 4878 N N . PRO B 1 134 ? -0.02200 -33.20300 -76.99100 1.000 50.39604 173 PRO B N 1
ATOM 4879 C CA . PRO B 1 134 ? 0.23800 -33.86600 -75.70300 1.000 48.85178 173 PRO B CA 1
ATOM 4880 C C . PRO B 1 134 ? 0.93300 -35.21200 -75.82800 1.000 48.73416 173 PRO B C 1
ATOM 4881 O O . PRO B 1 134 ? 0.76500 -36.07700 -74.96300 1.000 48.50871 173 PRO B O 1
ATOM 4885 N N . LEU B 1 135 ? 1.71100 -35.40700 -76.89400 1.000 54.44586 174 LEU B N 1
ATOM 4886 C CA . LEU B 1 135 ? 2.52400 -36.61400 -76.98700 1.000 54.73918 174 LEU B CA 1
ATOM 4887 C C . LEU B 1 135 ? 3.59300 -36.63600 -75.90300 1.000 52.18891 174 LEU B C 1
ATOM 4888 O O . LEU B 1 135 ? 3.90300 -37.69600 -75.34800 1.000 53.19475 174 LEU B O 1
ATOM 4893 N N . LEU B 1 136 ? 4.16100 -35.47200 -75.58300 1.000 47.83124 175 LEU B N 1
ATOM 4894 C CA . LEU B 1 136 ? 5.19400 -35.40800 -74.55600 1.000 47.67431 175 LEU B CA 1
ATOM 4895 C C . LEU B 1 136 ? 4.62400 -35.66600 -73.16800 1.000 48.06571 175 LEU B C 1
ATOM 4896 O O . LEU B 1 136 ? 5.34600 -36.13700 -72.28100 1.000 46.80614 175 LEU B O 1
ATOM 4901 N N . ASP B 1 137 ? 3.34300 -35.35900 -72.95700 1.000 47.38232 176 ASP B N 1
ATOM 4902 C CA . ASP B 1 137 ? 2.70700 -35.69500 -71.68900 1.000 45.39848 176 ASP B CA 1
ATOM 4903 C C . ASP B 1 137 ? 2.60900 -37.20400 -71.51100 1.000 44.26572 176 ASP B C 1
ATOM 4904 O O . ASP B 1 137 ? 2.85300 -37.72500 -70.41700 1.000 47.17444 176 ASP B O 1
ATOM 4909 N N . LYS B 1 138 ? 2.25900 -37.92200 -72.57900 1.000 44.01630 177 LYS B N 1
ATOM 4910 C CA . LYS B 1 138 ? 2.10200 -39.36700 -72.49400 1.000 43.51117 177 LYS B CA 1
ATOM 4911 C C . LYS B 1 138 ? 3.44000 -40.09500 -72.50900 1.000 43.87028 177 LYS B C 1
ATOM 4912 O O . LYS B 1 138 ? 3.54600 -41.19600 -71.95700 1.000 41.13370 177 LYS B O 1
ATOM 4918 N N . LEU B 1 139 ? 4.46500 -39.50400 -73.12000 1.000 41.14685 178 LEU B N 1
ATOM 4919 C CA . LEU B 1 139 ? 5.76900 -40.14500 -73.22500 1.000 44.25656 178 LEU B CA 1
ATOM 4920 C C . LEU B 1 139 ? 6.57600 -40.07600 -71.93300 1.000 44.56933 178 LEU B C 1
ATOM 4921 O O . LEU B 1 139 ? 7.75800 -40.43900 -71.93900 1.000 38.92241 178 LEU B O 1
ATOM 4926 N N . THR B 1 140 ? 5.97300 -39.62200 -70.83600 1.000 42.14708 179 THR B N 1
ATOM 4927 C CA . THR B 1 140 ? 6.56900 -39.75900 -69.51400 1.000 39.94973 179 THR B CA 1
ATOM 4928 C C . THR B 1 140 ? 6.41900 -41.17000 -68.96100 1.000 39.45330 179 THR B C 1
ATOM 4929 O O . THR B 1 140 ? 6.78300 -41.41400 -67.80500 1.000 40.22359 179 THR B O 1
ATOM 4933 N N . ILE B 1 141 ? 5.88700 -42.09100 -69.76800 1.000 38.25420 180 ILE B N 1
ATOM 4934 C CA . ILE B 1 141 ? 5.69600 -43.46900 -69.33500 1.000 38.12317 180 ILE B CA 1
ATOM 4935 C C . ILE B 1 141 ? 7.04300 -44.10600 -69.02000 1.000 40.30307 180 ILE B C 1
ATOM 4936 O O . ILE B 1 141 ? 8.05400 -43.83200 -69.67900 1.000 40.50999 180 ILE B O 1
ATOM 4941 N N . GLY B 1 142 ? 7.06200 -44.95900 -67.99900 1.000 39.09873 181 GLY B N 1
ATOM 4942 C CA . GLY B 1 142 ? 8.29800 -45.61300 -67.60900 1.000 40.03225 181 GLY B CA 1
ATOM 4943 C C . GLY B 1 142 ? 8.79500 -46.56500 -68.68400 1.000 37.86504 181 GLY B C 1
ATOM 4944 O O . GLY B 1 142 ? 8.02000 -47.27500 -69.32600 1.000 39.15659 181 GLY B O 1
ATOM 4945 N N . ILE B 1 143 ? 10.11300 -46.57900 -68.87300 1.000 38.97190 182 ILE B N 1
ATOM 4946 C CA . ILE B 1 143 ? 10.75400 -47.37900 -69.91000 1.000 37.78972 182 ILE B CA 1
ATOM 4947 C C . ILE B 1 143 ? 10.99100 -48.78700 -69.38200 1.000 42.57529 182 ILE B C 1
ATOM 4948 O O . ILE B 1 143 ? 11.35500 -48.97900 -68.21500 1.000 42.30377 182 ILE B O 1
ATOM 4953 N N . ILE B 1 144 ? 10.78100 -49.77700 -70.24600 1.000 40.83317 183 ILE B N 1
ATOM 4954 C CA . ILE B 1 144 ? 10.84000 -51.18700 -69.87200 1.000 39.55541 183 ILE B CA 1
ATOM 4955 C C . ILE B 1 144 ? 12.04100 -51.84900 -70.54000 1.000 40.90449 183 ILE B C 1
ATOM 4956 O O . ILE B 1 144 ? 12.28300 -51.62800 -71.73500 1.000 41.84022 183 ILE B O 1
ATOM 4961 N N . PRO B 1 145 ? 12.81900 -52.65700 -69.81700 1.000 46.31830 184 PRO B N 1
ATOM 4962 C CA . PRO B 1 145 ? 13.93400 -53.37100 -70.45600 1.000 46.66615 184 PRO B CA 1
ATOM 4963 C C . PRO B 1 145 ? 13.42200 -54.50300 -71.33600 1.000 48.03346 184 PRO B C 1
ATOM 4964 O O . PRO B 1 145 ? 12.58200 -55.30400 -70.92000 1.000 51.42190 184 PRO B O 1
ATOM 4968 N N . LYS B 1 146 ? 13.94100 -54.56300 -72.56300 1.000 47.70962 185 LYS B N 1
ATOM 4969 C CA . LYS B 1 146 ? 13.48400 -55.56200 -73.52200 1.000 49.81944 185 LYS B CA 1
ATOM 4970 C C . LYS B 1 146 ? 14.04700 -56.94500 -73.21100 1.000 55.80636 185 LYS B C 1
ATOM 4971 O O . LYS B 1 146 ? 13.34700 -57.95200 -73.37200 1.000 56.27732 185 LYS B O 1
ATOM 4977 N N . HIS B 1 147 ? 15.30000 -57.01200 -72.75300 1.000 59.13294 186 HIS B N 1
ATOM 4978 C CA . HIS B 1 147 ? 15.94200 -58.30300 -72.52200 1.000 60.14483 186 HIS B CA 1
ATOM 4979 C C . HIS B 1 147 ? 15.24200 -59.10100 -71.42900 1.000 62.27631 186 HIS B C 1
ATOM 4980 O O . HIS B 1 147 ? 15.30000 -60.33700 -71.43100 1.000 59.99621 186 HIS B O 1
ATOM 4987 N N . CYS B 1 148 ? 14.57900 -58.42500 -70.49200 1.000 59.12832 187 CYS B N 1
ATOM 4988 C CA . CYS B 1 148 ? 13.83600 -59.10800 -69.44100 1.000 57.18874 187 CYS B CA 1
ATOM 4989 C C . CYS B 1 148 ? 12.52800 -59.70800 -69.93500 1.000 58.63881 187 CYS B C 1
ATOM 4990 O O . CYS B 1 148 ? 11.78600 -60.28400 -69.13100 1.000 58.16952 187 CYS B O 1
ATOM 4993 N N . PHE B 1 149 ? 12.22600 -59.58500 -71.22700 1.000 61.51846 188 PHE B N 1
ATOM 4994 C CA . PHE B 1 149 ? 11.05500 -60.20400 -71.83400 1.000 63.55366 188 PHE B CA 1
ATOM 4995 C C . PHE B 1 149 ? 11.45200 -61.09500 -73.00600 1.000 69.84147 188 PHE B C 1
ATOM 4996 O O . PHE B 1 149 ? 10.70000 -61.24000 -73.97100 1.000 75.14745 188 PHE B O 1
ATOM 5004 N N . ASN B 1 150 ? 12.64300 -61.68700 -72.93500 1.000 67.07290 189 ASN B N 1
ATOM 5005 C CA . ASN B 1 150 ? 13.07900 -62.63200 -73.95500 1.000 69.36367 189 ASN B CA 1
ATOM 5006 C C . ASN B 1 150 ? 12.21100 -63.88100 -73.88200 1.000 74.70534 189 ASN B C 1
ATOM 5007 O O . ASN B 1 150 ? 12.18500 -64.56900 -72.85700 1.000 74.44346 189 ASN B O 1
ATOM 5012 N N . GLY B 1 151 ? 11.50700 -64.17300 -74.96600 1.000 78.11149 190 GLY B N 1
ATOM 5013 C CA . GLY B 1 151 ? 10.43000 -65.14000 -74.87700 1.000 80.73658 190 GLY B CA 1
ATOM 5014 C C . GLY B 1 151 ? 9.36300 -64.56100 -73.97100 1.000 85.07669 190 GLY B C 1
ATOM 5015 O O . GLY B 1 151 ? 8.86600 -63.45100 -74.20000 1.000 83.37907 190 GLY B O 1
ATOM 5016 N N . LYS B 1 152 ? 9.01300 -65.30800 -72.92200 1.000 89.26914 191 LYS B N 1
ATOM 5017 C CA . LYS B 1 152 ? 8.12600 -64.82600 -71.86800 1.000 91.81102 191 LYS B CA 1
ATOM 5018 C C . LYS B 1 152 ? 6.80400 -64.30200 -72.42000 1.000 102.45840 191 LYS B C 1
ATOM 5019 O O . LYS B 1 152 ? 6.41800 -64.62900 -73.54700 1.000 103.07063 191 LYS B O 1
ATOM 5025 N N . ASP B 1 153 ? 6.10700 -63.49100 -71.62700 1.000 124.85368 192 ASP B N 1
ATOM 5026 C CA . ASP B 1 153 ? 4.89500 -62.81700 -72.07600 1.000 123.55173 192 ASP B CA 1
ATOM 5027 C C . ASP B 1 153 ? 4.60900 -61.67600 -71.11300 1.000 121.06260 192 ASP B C 1
ATOM 5028 O O . ASP B 1 153 ? 4.52600 -61.89800 -69.90200 1.000 122.95435 192 ASP B O 1
ATOM 5033 N N . ILE B 1 154 ? 4.44300 -60.46800 -71.65800 1.000 87.98721 193 ILE B N 1
ATOM 5034 C CA . ILE B 1 154 ? 4.36000 -59.26200 -70.83700 1.000 76.34416 193 ILE B CA 1
ATOM 5035 C C . ILE B 1 154 ? 3.21800 -59.34300 -69.83200 1.000 71.58447 193 ILE B C 1
ATOM 5036 O O . ILE B 1 154 ? 3.32500 -58.82000 -68.71600 1.000 66.86125 193 ILE B O 1
ATOM 5041 N N . ASN B 1 155 ? 2.11500 -60.00100 -70.19600 1.000 69.74540 194 ASN B N 1
ATOM 5042 C CA . ASN B 1 155 ? 0.98000 -60.08400 -69.28300 1.000 62.49588 194 ASN B CA 1
ATOM 5043 C C . ASN B 1 155 ? 1.26100 -61.04100 -68.13000 1.000 62.67257 194 ASN B C 1
ATOM 5044 O O . ASN B 1 155 ? 0.89200 -60.76400 -66.98300 1.000 59.41109 194 ASN B O 1
ATOM 5049 N N . THR B 1 156 ? 1.91400 -62.16900 -68.41200 1.000 71.05146 195 THR B N 1
ATOM 5050 C CA . THR B 1 156 ? 2.16200 -63.20500 -67.41700 1.000 66.76748 195 THR B CA 1
ATOM 5051 C C . THR B 1 156 ? 3.63200 -63.29200 -67.01700 1.000 66.41546 195 THR B C 1
ATOM 5052 O O . THR B 1 156 ? 4.07700 -64.33700 -66.53200 1.000 66.40970 195 THR B O 1
ATOM 5056 N N . ALA B 1 157 ? 4.39100 -62.21700 -67.20100 1.000 64.67482 196 ALA B N 1
ATOM 5057 C CA . ALA B 1 157 ? 5.82600 -62.25700 -66.96700 1.000 63.47558 196 ALA B CA 1
ATOM 5058 C C . ALA B 1 157 ? 6.15000 -62.22700 -65.47900 1.000 56.32894 196 ALA B C 1
ATOM 5059 O O . ALA B 1 157 ? 5.38200 -61.71600 -64.65900 1.000 54.55522 196 ALA B O 1
ATOM 5061 N N . GLU B 1 158 ? 7.31400 -62.78900 -65.14000 1.000 54.16875 197 GLU B N 1
ATOM 5062 C CA . GLU B 1 158 ? 7.86600 -62.62400 -63.80100 1.000 54.01345 197 GLU B CA 1
ATOM 5063 C C . GLU B 1 158 ? 8.23200 -61.17400 -63.52200 1.000 49.15870 197 GLU B C 1
ATOM 5064 O O . GLU B 1 158 ? 8.39700 -60.79700 -62.35600 1.000 50.22436 197 GLU B O 1
ATOM 5070 N N . PHE B 1 159 ? 8.36000 -60.35900 -64.57200 1.000 49.25510 198 PHE B N 1
ATOM 5071 C CA . PHE B 1 159 ? 8.69100 -58.94800 -64.41000 1.000 48.91303 198 PHE B CA 1
ATOM 5072 C C . PHE B 1 159 ? 7.64900 -58.21300 -63.57600 1.000 48.94175 198 PHE B C 1
ATOM 5073 O O . PHE B 1 159 ? 7.99300 -57.29400 -62.82500 1.000 49.65184 198 PHE B O 1
ATOM 5081 N N . ASN B 1 160 ? 6.37700 -58.59900 -63.69600 1.000 54.59939 199 ASN B N 1
ATOM 5082 C CA . ASN B 1 160 ? 5.31600 -57.88800 -62.98900 1.000 53.15139 199 ASN B CA 1
ATOM 5083 C C . ASN B 1 160 ? 5.46900 -58.00300 -61.47700 1.000 54.21519 199 ASN B C 1
ATOM 5084 O O . ASN B 1 160 ? 5.04400 -57.10500 -60.74100 1.000 52.24463 199 ASN B O 1
ATOM 5089 N N . GLN B 1 161 ? 6.07200 -59.08900 -60.99600 1.000 56.61407 200 GLN B N 1
ATOM 5090 C CA . GLN B 1 161 ? 6.31900 -59.25100 -59.56800 1.000 56.09128 200 GLN B CA 1
ATOM 5091 C C . GLN B 1 161 ? 7.71500 -58.80300 -59.16300 1.000 57.13770 200 GLN B C 1
ATOM 5092 O O . GLN B 1 161 ? 7.90800 -58.35700 -58.02500 1.000 56.54689 200 GLN B O 1
ATOM 5098 N N . LYS B 1 162 ? 8.69400 -58.91400 -60.06400 1.000 52.04118 201 LYS B N 1
ATOM 5099 C CA . LYS B 1 162 ? 10.07500 -58.50800 -59.81200 1.000 49.02258 201 LYS B CA 1
ATOM 5100 C C . LYS B 1 162 ? 10.47100 -57.49400 -60.87900 1.000 46.81169 201 LYS B C 1
ATOM 5101 O O . LYS B 1 162 ? 11.12700 -57.84200 -61.87300 1.000 47.41343 201 LYS B O 1
ATOM 5107 N N . PRO B 1 163 ? 10.09400 -56.23000 -60.70700 1.000 47.92478 202 PRO B N 1
ATOM 5108 C CA . PRO B 1 163 ? 10.33300 -55.23700 -61.75900 1.000 45.74277 202 PRO B CA 1
ATOM 5109 C C . PRO B 1 163 ? 11.79400 -54.81700 -61.83500 1.000 45.27906 202 PRO B C 1
ATOM 5110 O O . PRO B 1 163 ? 12.57200 -54.96800 -60.89000 1.000 46.19011 202 PRO B O 1
ATOM 5114 N N . ILE B 1 164 ? 12.15400 -54.27800 -62.99900 1.000 46.28405 203 ILE B N 1
ATOM 5115 C CA . ILE B 1 164 ? 13.48200 -53.73000 -63.25900 1.000 46.17829 203 ILE B CA 1
ATOM 5116 C C . ILE B 1 164 ? 13.29900 -52.44100 -64.05100 1.000 45.19315 203 ILE B C 1
ATOM 5117 O O . ILE B 1 164 ? 12.80900 -52.47200 -65.18500 1.000 44.07632 203 ILE B O 1
ATOM 5122 N N . GLY B 1 165 ? 13.68500 -51.31300 -63.46100 1.000 43.70208 204 GLY B N 1
ATOM 5123 C CA . GLY B 1 165 ? 13.51400 -50.03700 -64.12800 1.000 42.82571 204 GLY B CA 1
ATOM 5124 C C . GLY B 1 165 ? 14.72900 -49.13500 -64.06600 1.000 42.74219 204 GLY B C 1
ATOM 5125 O O . GLY B 1 165 ? 15.84900 -49.60100 -63.83700 1.000 41.57430 204 GLY B O 1
ATOM 5126 N N . THR B 1 166 ? 14.51700 -47.83500 -64.28100 1.000 43.30387 205 THR B N 1
ATOM 5127 C CA . THR B 1 166 ? 15.57800 -46.83900 -64.18400 1.000 41.98903 205 THR B CA 1
ATOM 5128 C C . THR B 1 166 ? 15.26500 -45.75600 -63.16100 1.000 44.63244 205 THR B C 1
ATOM 5129 O O . THR B 1 166 ? 15.94600 -44.72300 -63.14100 1.000 48.13023 205 THR B O 1
ATOM 5133 N N . GLY B 1 167 ? 14.26100 -45.96100 -62.31300 1.000 43.43486 206 GLY B N 1
ATOM 5134 C CA . GLY B 1 167 ? 13.86400 -44.96700 -61.34900 1.000 44.16043 206 GLY B CA 1
ATOM 5135 C C . GLY B 1 167 ? 14.87200 -44.81300 -60.23100 1.000 47.19929 206 GLY B C 1
ATOM 5136 O O . GLY B 1 167 ? 15.83900 -45.57400 -60.12100 1.000 49.57322 206 GLY B O 1
ATOM 5137 N N . PRO B 1 168 ? 14.65400 -43.81700 -59.36700 1.000 49.13509 207 PRO B N 1
ATOM 5138 C CA . PRO B 1 168 ? 15.60400 -43.56900 -58.27200 1.000 49.45720 207 PRO B CA 1
ATOM 5139 C C . PRO B 1 168 ? 15.59400 -44.64100 -57.19700 1.000 48.03932 207 PRO B C 1
ATOM 5140 O O . PRO B 1 168 ? 16.47300 -44.62000 -56.32500 1.000 48.31924 207 PRO B O 1
ATOM 5144 N N . PHE B 1 169 ? 14.64200 -45.56900 -57.22400 1.000 47.73607 208 PHE B N 1
ATOM 5145 C CA . PHE B 1 169 ? 14.55600 -46.62800 -56.23100 1.000 48.87779 208 PHE B CA 1
ATOM 5146 C C . PHE B 1 169 ? 14.42700 -47.97400 -56.92800 1.000 48.62224 208 PHE B C 1
ATOM 5147 O O . PHE B 1 169 ? 13.69800 -48.10600 -57.91600 1.000 49.19472 208 PHE B O 1
ATOM 5155 N N . LYS B 1 170 ? 15.14200 -48.96700 -56.40800 1.000 53.61033 209 LYS B N 1
ATOM 5156 C CA . LYS B 1 170 ? 15.17700 -50.30200 -56.98600 1.000 55.63113 209 LYS B CA 1
ATOM 5157 C C . LYS B 1 170 ? 14.30500 -51.25100 -56.17700 1.000 54.43483 209 LYS B C 1
ATOM 5158 O O . LYS B 1 170 ? 14.23400 -51.15200 -54.94900 1.000 56.65659 209 LYS B O 1
ATOM 5164 N N . PHE B 1 171 ? 13.64400 -52.17200 -56.87600 1.000 50.89723 210 PHE B N 1
ATOM 5165 C CA . PHE B 1 171 ? 12.79600 -53.15800 -56.21900 1.000 50.35063 210 PHE B CA 1
ATOM 5166 C C . PHE B 1 171 ? 13.61900 -54.04200 -55.28900 1.000 49.68935 210 PHE B C 1
ATOM 5167 O O . PHE B 1 171 ? 14.76700 -54.38500 -55.58400 1.000 50.93047 210 PHE B O 1
ATOM 5175 N N . VAL B 1 172 ? 13.02500 -54.40800 -54.15300 1.000 48.47338 211 VAL B N 1
ATOM 5176 C CA . VAL B 1 172 ? 13.69600 -55.24800 -53.16600 1.000 51.24049 211 VAL B CA 1
ATOM 5177 C C . VAL B 1 172 ? 12.83600 -56.46400 -52.84900 1.000 51.59965 211 VAL B C 1
ATOM 5178 O O . VAL B 1 172 ? 13.27600 -57.60800 -53.00900 1.000 48.75589 211 VAL B O 1
ATOM 5182 N N . LYS B 1 173 ? 11.60400 -56.22500 -52.40000 1.000 58.44410 212 LYS B N 1
ATOM 5183 C CA . LYS B 1 173 ? 10.73300 -57.29600 -51.93800 1.000 56.67252 212 LYS B CA 1
ATOM 5184 C C . LYS B 1 173 ? 9.28200 -56.87300 -52.11000 1.000 56.45651 212 LYS B C 1
ATOM 5185 O O . LYS B 1 173 ? 8.94100 -55.70600 -51.90300 1.000 55.09326 212 LYS B O 1
ATOM 5191 N N . TRP B 1 174 ? 8.43400 -57.82800 -52.49300 1.000 50.59632 213 TRP B N 1
ATOM 5192 C CA . TRP B 1 174 ? 7.00300 -57.60000 -52.67300 1.000 48.12394 213 TRP B CA 1
ATOM 5193 C C . TRP B 1 174 ? 6.24300 -58.59200 -51.80300 1.000 48.57055 213 TRP B C 1
ATOM 5194 O O . TRP B 1 174 ? 6.23500 -59.79500 -52.08600 1.000 50.02365 213 TRP B O 1
ATOM 5205 N N . ASP B 1 175 ? 5.61200 -58.09200 -50.74600 1.000 48.57465 214 ASP B N 1
ATOM 5206 C CA . ASP B 1 175 ? 4.74300 -58.89600 -49.89800 1.000 47.64139 214 ASP B CA 1
ATOM 5207 C C . ASP B 1 175 ? 3.29700 -58.60200 -50.27600 1.000 47.16543 214 ASP B C 1
ATOM 5208 O O . ASP B 1 175 ? 2.83700 -57.46300 -50.14500 1.000 46.24626 214 ASP B O 1
ATOM 5213 N N . LYS B 1 176 ? 2.58900 -59.62500 -50.75100 1.000 49.87290 215 LYS B N 1
ATOM 5214 C CA . LYS B 1 176 ? 1.20700 -59.44600 -51.17300 1.000 49.70403 215 LYS B CA 1
ATOM 5215 C C . LYS B 1 176 ? 0.33200 -59.08000 -49.98100 1.000 49.01822 215 LYS B C 1
ATOM 5216 O O . LYS B 1 176 ? 0.41000 -59.70800 -48.92100 1.000 50.13174 215 LYS B O 1
ATOM 5222 N N . GLY B 1 177 ? -0.49700 -58.05500 -50.15600 1.000 48.34989 216 GLY B N 1
ATOM 5223 C CA . GLY B 1 177 ? -1.37600 -57.60100 -49.10200 1.000 47.66161 216 GLY B CA 1
ATOM 5224 C C . GLY B 1 177 ? -0.69900 -56.89900 -47.94700 1.000 49.92734 216 GLY B C 1
ATOM 5225 O O . GLY B 1 177 ? -1.39200 -56.48400 -47.01100 1.000 51.08049 216 GLY B O 1
ATOM 5226 N N . ASN B 1 178 ? 0.62500 -56.74400 -47.97700 1.000 52.91820 217 ASN B N 1
ATOM 5227 C CA . ASN B 1 178 ? 1.33100 -56.13000 -46.86000 1.000 52.64056 217 ASN B CA 1
ATOM 5228 C C . ASN B 1 178 ? 2.19700 -54.95800 -47.30400 1.000 50.00677 217 ASN B C 1
ATOM 5229 O O . ASN B 1 178 ? 1.85300 -53.80000 -47.04700 1.000 51.09003 217 ASN B O 1
ATOM 5234 N N . ASN B 1 179 ? 3.32000 -55.23700 -47.96600 1.000 46.76936 218 ASN B N 1
ATOM 5235 C CA . ASN B 1 179 ? 4.29000 -54.18800 -48.24100 1.000 46.15449 218 ASN B CA 1
ATOM 5236 C C . ASN B 1 179 ? 5.07200 -54.48500 -49.51200 1.000 45.97985 218 ASN 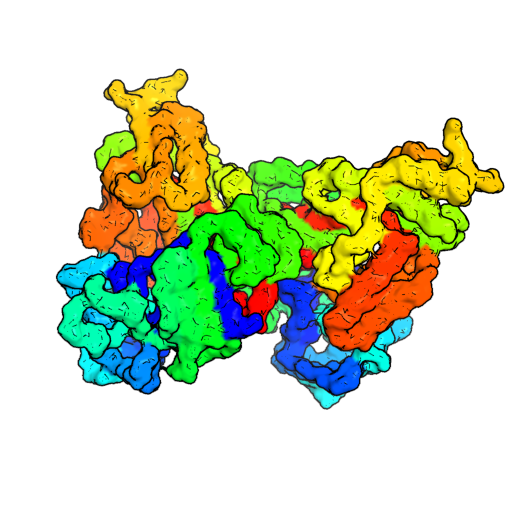B C 1
ATOM 5237 O O . ASN B 1 179 ? 5.25000 -55.64200 -49.90000 1.000 45.77391 218 ASN B O 1
ATOM 5242 N N . ILE B 1 180 ? 5.53000 -53.41200 -50.15400 1.000 44.79235 219 ILE B N 1
ATOM 5243 C CA . ILE B 1 180 ? 6.57900 -53.45700 -51.16500 1.000 47.05132 219 ILE B CA 1
ATOM 5244 C C . ILE B 1 180 ? 7.75500 -52.65600 -50.62800 1.000 48.98963 219 ILE B C 1
ATOM 5245 O O . ILE B 1 180 ? 7.57200 -51.54300 -50.12100 1.000 45.63994 219 ILE B O 1
ATOM 5250 N N . THR B 1 181 ? 8.95300 -53.22100 -50.72700 1.000 44.48225 220 THR B N 1
ATOM 5251 C CA . THR B 1 181 ? 10.15800 -52.58900 -50.21200 1.000 48.03772 220 THR B CA 1
ATOM 5252 C C . THR B 1 181 ? 11.08900 -52.23100 -51.36400 1.000 48.95346 220 THR B C 1
ATOM 5253 O O . THR B 1 181 ? 11.27400 -53.02200 -52.29300 1.000 42.13969 220 THR B O 1
ATOM 5257 N N . LEU B 1 182 ? 11.65100 -51.02500 -51.30700 1.000 43.07450 221 LEU B N 1
ATOM 5258 C CA . LEU B 1 182 ? 12.62500 -50.54900 -52.27800 1.000 45.71788 221 LEU B CA 1
ATOM 5259 C C . LEU B 1 182 ? 13.81500 -49.94900 -51.54100 1.000 46.73649 221 LEU B C 1
ATOM 5260 O O . LEU B 1 182 ? 13.75800 -49.67600 -50.33900 1.000 45.86939 221 LEU B O 1
ATOM 5265 N N . THR B 1 183 ? 14.90500 -49.73900 -52.27700 1.000 49.49271 222 THR B N 1
ATOM 5266 C CA . THR B 1 183 ? 16.10700 -49.13100 -51.72400 1.000 50.29906 222 THR B CA 1
ATOM 5267 C C . THR B 1 183 ? 16.65300 -48.10800 -52.71000 1.000 49.93775 222 THR B C 1
ATOM 5268 O O . THR B 1 183 ? 16.28000 -48.08200 -53.88500 1.000 50.85056 222 THR B O 1
ATOM 5272 N N . LYS B 1 184 ? 17.55500 -47.26500 -52.21300 1.000 47.29889 223 LYS B N 1
ATOM 5273 C CA . LYS B 1 184 ? 18.14600 -46.21600 -53.03200 1.000 49.62925 223 LYS B CA 1
ATOM 5274 C C . LYS B 1 184 ? 18.99300 -46.81900 -54.14500 1.000 53.52258 223 LYS B C 1
ATOM 5275 O O . LYS B 1 184 ? 19.88300 -47.63600 -53.89000 1.000 56.34157 223 LYS B O 1
ATOM 5281 N N . PHE B 1 185 ? 18.71500 -46.41400 -55.38200 1.000 56.71405 224 PHE B N 1
ATOM 5282 C CA . PHE B 1 185 ? 19.48300 -46.86400 -56.54100 1.000 55.95072 224 PHE B CA 1
ATOM 5283 C C . PHE B 1 185 ? 20.75300 -46.02700 -56.61900 1.000 57.05501 224 PHE B C 1
ATOM 5284 O O . PHE B 1 185 ? 20.72100 -44.85900 -57.01300 1.000 55.24540 224 PHE B O 1
ATOM 5292 N N . LYS B 1 186 ? 21.88400 -46.62900 -56.24200 1.000 59.62347 225 LYS B N 1
ATOM 5293 C CA . LYS B 1 186 ? 23.14700 -45.90500 -56.16400 1.000 59.54294 225 LYS B CA 1
ATOM 5294 C C . LYS B 1 186 ? 23.69000 -45.49200 -57.52600 1.000 59.76740 225 LYS B C 1
ATOM 5295 O O . LYS B 1 186 ? 24.69400 -44.77500 -57.57800 1.000 61.10961 225 LYS B O 1
ATOM 5301 N N . ASP B 1 187 ? 23.06400 -45.92400 -58.62100 1.000 58.33476 226 ASP B N 1
ATOM 5302 C CA . ASP B 1 187 ? 23.49300 -45.55500 -59.96400 1.000 58.70063 226 ASP B CA 1
ATOM 5303 C C . ASP B 1 187 ? 22.48000 -44.65600 -60.66600 1.000 59.67770 226 ASP B C 1
ATOM 5304 O O . ASP B 1 187 ? 22.50800 -44.53600 -61.89500 1.000 59.78914 226 ASP B O 1
ATOM 5309 N N . TYR B 1 188 ? 21.58800 -44.02200 -59.90800 1.000 67.17952 227 TYR B N 1
ATOM 5310 C CA . TYR B 1 188 ? 20.63100 -43.09200 -60.48900 1.000 67.63859 227 TYR B CA 1
ATOM 5311 C C . TYR B 1 188 ? 21.35300 -41.87400 -61.05500 1.000 68.06067 227 TYR B C 1
ATOM 5312 O O . TYR B 1 188 ? 22.39500 -41.44900 -60.55000 1.000 68.52830 227 TYR B O 1
ATOM 5321 N N . TYR B 1 189 ? 20.78100 -41.30800 -62.11800 1.000 62.44692 228 TYR B N 1
ATOM 5322 C CA . TYR B 1 189 ? 21.44400 -40.24700 -62.86700 1.000 58.81429 228 TYR B CA 1
ATOM 5323 C C . TYR B 1 189 ? 21.19700 -38.86000 -62.28500 1.000 59.43469 228 TYR B C 1
ATOM 5324 O O . TYR B 1 189 ? 22.10600 -38.02300 -62.28100 1.000 58.74323 228 TYR B O 1
ATOM 5333 N N . GLY B 1 190 ? 19.99000 -38.59700 -61.78900 1.000 58.58424 229 GLY B N 1
ATOM 5334 C CA . GLY B 1 190 ? 19.60800 -37.27300 -61.35100 1.000 56.66676 229 GLY B CA 1
ATOM 5335 C C . GLY B 1 190 ? 19.92600 -37.01700 -59.89000 1.000 58.33334 229 GLY B C 1
ATOM 5336 O O . GLY B 1 190 ? 20.65800 -37.76000 -59.23400 1.000 60.62688 229 GLY B O 1
ATOM 5337 N N . LYS B 1 191 ? 19.35900 -35.92700 -59.38100 1.000 55.78285 230 LYS B N 1
ATOM 5338 C CA . LYS B 1 191 ? 19.55200 -35.55700 -57.98800 1.000 57.54883 230 LYS B CA 1
ATOM 5339 C C . LYS B 1 191 ? 18.73000 -36.46000 -57.07700 1.000 56.23836 230 LYS B C 1
ATOM 5340 O O . LYS B 1 191 ? 17.70000 -37.01100 -57.47400 1.000 53.97065 230 LYS B O 1
ATOM 5346 N N . THR B 1 192 ? 19.19900 -36.61200 -55.83900 1.000 57.61235 231 THR B N 1
ATOM 5347 C CA . THR B 1 192 ? 18.53200 -37.46000 -54.86200 1.000 58.32044 231 THR B CA 1
ATOM 5348 C C . THR B 1 192 ? 18.82100 -36.92900 -53.46400 1.000 60.95594 231 THR B C 1
ATOM 5349 O O . THR B 1 192 ? 19.84700 -36.28400 -53.23100 1.000 57.24204 231 THR B O 1
ATOM 5353 N N . GLY B 1 193 ? 17.90300 -37.20300 -52.53900 1.000 81.14555 232 GLY B N 1
ATOM 5354 C CA . GLY B 1 193 ? 18.05600 -36.78000 -51.15900 1.000 81.52598 232 GLY B CA 1
ATOM 5355 C C . GLY B 1 193 ? 18.89800 -37.73500 -50.33800 1.000 80.86498 232 GLY B C 1
ATOM 5356 O O . GLY B 1 193 ? 19.95100 -38.18600 -50.79700 1.000 80.92345 232 GLY B O 1
ATOM 5357 N N . ASN B 1 194 ? 18.44800 -38.05800 -49.12200 1.000 64.67279 233 ASN B N 1
ATOM 5358 C CA . ASN B 1 194 ? 19.19100 -38.95000 -48.23700 1.000 60.39620 233 ASN B CA 1
ATOM 5359 C C . ASN B 1 194 ? 18.36500 -40.15200 -47.78900 1.000 54.20083 233 ASN B C 1
ATOM 5360 O O . ASN B 1 194 ? 18.67200 -40.75800 -46.75800 1.000 52.81468 233 ASN B O 1
ATOM 5365 N N . ILE B 1 195 ? 17.32500 -40.51000 -48.53400 1.000 53.08171 234 ILE B N 1
ATOM 5366 C CA . ILE B 1 195 ? 16.54900 -41.70700 -48.22900 1.000 48.43434 234 ILE B CA 1
ATOM 5367 C C . ILE B 1 195 ? 17.25100 -42.91100 -48.84300 1.000 48.75925 234 ILE B C 1
ATOM 5368 O O . ILE B 1 195 ? 17.48800 -42.95400 -50.05500 1.000 49.45690 234 ILE B O 1
ATOM 5373 N N . GLU B 1 196 ? 17.59400 -43.88800 -48.00400 1.000 46.04699 235 GLU B N 1
ATOM 5374 C CA . GLU B 1 196 ? 18.20400 -45.12400 -48.46700 1.000 44.46264 235 GLU B CA 1
ATOM 5375 C C . GLU B 1 196 ? 17.20200 -46.25900 -48.62200 1.000 46.34947 235 GLU B C 1
ATOM 5376 O O . GLU B 1 196 ? 17.52900 -47.26900 -49.25200 1.000 48.52692 235 GLU B O 1
ATOM 5382 N N . LYS B 1 197 ? 15.99600 -46.11700 -48.07400 1.000 45.79432 236 LYS B N 1
ATOM 5383 C CA . LYS B 1 197 ? 14.99800 -47.17700 -48.12500 1.000 43.55777 236 LYS B CA 1
ATOM 5384 C C . LYS B 1 197 ? 13.60900 -46.55800 -48.15300 1.000 44.03464 236 LYS B C 1
ATOM 5385 O O . LYS B 1 197 ? 13.28200 -45.72600 -47.30100 1.000 44.19187 236 LYS B O 1
ATOM 5391 N N . PHE B 1 198 ? 12.80000 -46.96600 -49.12900 1.000 44.80575 237 PHE B N 1
ATOM 5392 C CA . PHE B 1 198 ? 11.41700 -46.52400 -49.25800 1.000 41.72791 237 PHE B CA 1
ATOM 5393 C C . PHE B 1 198 ? 10.50800 -47.73500 -49.11800 1.000 44.96691 237 PHE B C 1
ATOM 5394 O O . PHE B 1 198 ? 10.62600 -48.69500 -49.88700 1.000 35.66567 237 PHE B O 1
ATOM 5402 N N . VAL B 1 199 ? 9.60600 -47.69000 -48.14200 1.000 38.82360 238 VAL B N 1
ATOM 5403 C CA . VAL B 1 199 ? 8.65600 -48.76600 -47.89300 1.000 42.39648 238 VAL B CA 1
ATOM 5404 C C . VAL B 1 199 ? 7.24700 -48.22000 -48.06100 1.000 40.48087 238 VAL B C 1
ATOM 5405 O O . VAL B 1 199 ? 6.94700 -47.10200 -47.62500 1.000 46.83921 238 VAL B O 1
ATOM 5409 N N . VAL B 1 200 ? 6.38500 -49.00900 -48.69600 1.000 40.41756 239 VAL B N 1
ATOM 5410 C CA . VAL B 1 200 ? 4.97800 -48.67000 -48.86700 1.000 41.36282 239 VAL B CA 1
ATOM 5411 C C . VAL B 1 200 ? 4.15800 -49.78200 -48.22500 1.000 41.62942 239 VAL B C 1
ATOM 5412 O O . VAL B 1 200 ? 4.19800 -50.93600 -48.67300 1.000 42.04260 239 VAL B O 1
ATOM 5416 N N . LYS B 1 201 ? 3.43200 -49.44400 -47.16300 1.000 42.46844 240 LYS B N 1
ATOM 5417 C CA . LYS B 1 201 ? 2.56600 -50.38600 -46.46700 1.000 39.59196 240 LYS B CA 1
ATOM 5418 C C . LYS B 1 201 ? 1.13500 -50.19500 -46.95000 1.000 41.14573 240 LYS B C 1
ATOM 5419 O O . LYS B 1 201 ? 0.63200 -49.06700 -46.98600 1.000 42.76895 240 LYS B O 1
ATOM 5425 N N . PHE B 1 202 ? 0.48400 -51.29500 -47.31700 1.000 45.19567 241 PHE B N 1
ATOM 5426 C CA . PHE B 1 202 ? -0.85200 -51.25100 -47.90800 1.000 45.38588 241 PHE B CA 1
ATOM 5427 C C . PHE B 1 202 ? -1.88500 -51.30300 -46.79100 1.000 47.97820 241 PHE B C 1
ATOM 5428 O O . PHE B 1 202 ? -2.16400 -52.36600 -46.23100 1.000 48.21976 241 PHE B O 1
ATOM 5436 N N . ILE B 1 203 ? -2.45700 -50.14500 -46.46700 1.000 49.33754 242 ILE B N 1
ATOM 5437 C CA . ILE B 1 203 ? -3.46300 -50.01400 -45.41800 1.000 51.87935 242 ILE B CA 1
ATOM 5438 C C . ILE B 1 203 ? -4.63900 -49.25900 -46.02400 1.000 55.64644 242 ILE B C 1
ATOM 5439 O O . ILE B 1 203 ? -4.59500 -48.03100 -46.15700 1.000 55.78458 242 ILE B O 1
ATOM 5444 N N . ALA B 1 204 ? -5.69500 -49.98700 -46.39200 1.000 70.36065 243 ALA B N 1
ATOM 5445 C CA . ALA B 1 204 ? -6.88000 -49.36000 -46.96500 1.000 70.51024 243 ALA B CA 1
ATOM 5446 C C . ALA B 1 204 ? -7.81200 -48.78400 -45.90800 1.000 70.56097 243 ALA B C 1
ATOM 5447 O O . ALA B 1 204 ? -8.63600 -47.92200 -46.23200 1.000 70.19451 243 ALA B O 1
ATOM 5449 N N . ASP B 1 205 ? -7.70600 -49.23900 -44.66100 1.000 64.15267 244 ASP B N 1
ATOM 5450 C CA . ASP B 1 205 ? -8.51300 -48.70700 -43.56700 1.000 62.51999 244 ASP B CA 1
ATOM 5451 C C . ASP B 1 205 ? -7.86800 -47.41700 -43.07600 1.000 61.06546 244 ASP B C 1
ATOM 5452 O O . ASP B 1 205 ? -6.79400 -47.44400 -42.46600 1.000 61.64846 244 ASP B O 1
ATOM 5457 N N . TYR B 1 206 ? -8.52500 -46.28300 -43.33600 1.000 56.33453 245 TYR B N 1
ATOM 5458 C CA . TYR B 1 206 ? -7.91300 -44.98800 -43.05800 1.000 53.94616 245 TYR B CA 1
ATOM 5459 C C . TYR B 1 206 ? -7.77800 -44.70700 -41.56600 1.000 52.70261 245 TYR B C 1
ATOM 5460 O O . TYR B 1 206 ? -7.02800 -43.80100 -41.18800 1.000 51.89586 245 TYR B O 1
ATOM 5469 N N . ASN B 1 207 ? -8.47400 -45.45700 -40.71100 1.000 51.90629 246 ASN B N 1
ATOM 5470 C CA . ASN B 1 207 ? -8.29500 -45.28300 -39.27500 1.000 49.38694 246 ASN B CA 1
ATOM 5471 C C . ASN B 1 207 ? -6.97900 -45.87800 -38.79300 1.000 48.42480 246 ASN B C 1
ATOM 5472 O O . ASN B 1 207 ? -6.38600 -45.36700 -37.83600 1.000 48.46915 246 ASN B O 1
ATOM 5477 N N . VAL B 1 208 ? -6.51300 -46.95000 -39.43500 1.000 50.04419 247 VAL B N 1
ATOM 5478 C CA . VAL B 1 208 ? -5.22600 -47.53200 -39.07100 1.000 48.29262 247 VAL B CA 1
ATOM 5479 C C . VAL B 1 208 ? -4.08900 -46.59700 -39.46300 1.000 47.44045 247 VAL B C 1
ATOM 5480 O O . VAL B 1 208 ? -3.07600 -46.50000 -38.76000 1.000 47.54025 247 VAL B O 1
ATOM 5484 N N . ARG B 1 209 ? -4.24000 -45.88700 -40.58500 1.000 48.21214 248 ARG B N 1
ATOM 5485 C CA . ARG B 1 209 ? -3.18900 -44.98000 -41.03600 1.000 47.46295 248 ARG B CA 1
ATOM 5486 C C . ARG B 1 209 ? -3.02700 -43.80000 -40.08600 1.000 46.14910 248 ARG B C 1
ATOM 5487 O O . ARG B 1 209 ? -1.90000 -43.40000 -39.77400 1.000 47.17014 248 ARG B O 1
ATOM 5495 N N . ALA B 1 210 ? -4.14100 -43.22700 -39.62100 1.000 46.21321 249 ALA B N 1
ATOM 5496 C CA . ALA B 1 210 ? -4.06000 -42.11300 -38.68200 1.000 46.93490 249 ALA B CA 1
ATOM 5497 C C . ALA B 1 210 ? -3.42200 -42.54600 -37.36900 1.000 48.09409 249 ALA B C 1
ATOM 5498 O O . ALA B 1 210 ? -2.67100 -41.78100 -36.75100 1.000 48.06922 249 ALA B O 1
ATOM 5500 N N . MET B 1 211 ? -3.70600 -43.77300 -36.92700 1.000 46.00716 250 MET B N 1
ATOM 5501 C CA . MET B 1 211 ? -3.07400 -44.28000 -35.71500 1.000 44.41224 250 MET B CA 1
ATOM 5502 C C . MET B 1 211 ? -1.58900 -44.53600 -35.93800 1.000 44.55425 250 MET B C 1
ATOM 5503 O O . MET B 1 211 ? -0.75800 -44.17100 -35.09900 1.000 45.05775 250 MET B O 1
ATOM 5508 N N . GLN B 1 212 ? -1.23600 -45.15800 -37.06600 1.000 46.71757 251 GLN B N 1
ATOM 5509 C CA . GLN B 1 212 ? 0.17100 -45.39700 -37.36700 1.000 47.49348 251 GLN B CA 1
ATOM 5510 C C . GLN B 1 212 ? 0.92200 -44.09400 -37.60400 1.000 44.77122 251 GLN B C 1
ATOM 5511 O O . GLN B 1 212 ? 2.11400 -44.00200 -37.28900 1.000 43.72693 251 GLN B O 1
ATOM 5517 N N . LEU B 1 213 ? 0.24800 -43.08200 -38.15600 1.000 46.24013 252 LEU B N 1
ATOM 5518 C CA . LEU B 1 213 ? 0.85700 -41.76100 -38.25900 1.000 45.53806 252 LEU B CA 1
ATOM 5519 C C . LEU B 1 213 ? 1.06100 -41.14800 -36.88100 1.000 45.83599 252 LEU B C 1
ATOM 5520 O O . LEU B 1 213 ? 2.09700 -40.52600 -36.61800 1.000 43.88221 252 LEU B O 1
ATOM 5525 N N . GLN B 1 214 ? 0.07900 -41.30900 -35.99100 1.000 48.68679 253 GLN B N 1
ATOM 5526 C CA . GLN B 1 214 ? 0.21100 -40.79700 -34.63100 1.000 49.68891 253 GLN B CA 1
ATOM 5527 C C . GLN B 1 214 ? 1.34400 -41.49800 -33.89200 1.000 51.82559 253 GLN B C 1
ATOM 5528 O O . GLN B 1 214 ? 2.20000 -40.84800 -33.28000 1.000 51.31195 253 GLN B O 1
ATOM 5534 N N . THR B 1 215 ? 1.36200 -42.83200 -33.93800 1.000 46.86719 254 THR B N 1
ATOM 5535 C CA . THR B 1 215 ? 2.45200 -43.58000 -33.32200 1.000 46.93395 254 THR B CA 1
ATOM 5536 C C . THR B 1 215 ? 3.78100 -43.29300 -34.00300 1.000 47.38710 254 THR B C 1
ATOM 5537 O O . THR B 1 215 ? 4.83900 -43.38600 -33.37000 1.000 47.50665 254 THR B O 1
ATOM 5541 N N . GLY B 1 216 ? 3.74800 -42.93500 -35.28100 1.000 49.77034 255 GLY B N 1
ATOM 5542 C CA . GLY B 1 216 ? 4.94800 -42.78500 -36.07000 1.000 48.74245 255 GLY B CA 1
ATOM 5543 C C . GLY B 1 216 ? 5.33100 -44.00400 -36.87600 1.000 46.44226 255 GLY B C 1
ATOM 5544 O O . GLY B 1 216 ? 6.44900 -44.04800 -37.39800 1.000 43.56193 255 GLY B O 1
ATOM 5545 N N . GLU B 1 217 ? 4.44400 -44.99500 -36.98900 1.000 48.01535 256 GLU B N 1
ATOM 5546 C CA . GLU B 1 217 ? 4.76400 -46.19500 -37.75400 1.000 48.90315 256 GLU B CA 1
ATOM 5547 C C . GLU B 1 217 ? 4.89300 -45.89600 -39.24100 1.000 47.77430 256 GLU B C 1
ATOM 5548 O O . GLU B 1 217 ? 5.68300 -46.54400 -39.93700 1.000 48.77157 256 GLU B O 1
ATOM 5554 N N . ILE B 1 218 ? 4.12600 -44.93100 -39.74400 1.000 43.96175 257 ILE B N 1
ATOM 5555 C CA . ILE B 1 218 ? 4.22900 -44.48600 -41.12500 1.000 48.12414 257 ILE B CA 1
ATOM 5556 C C . ILE B 1 218 ? 4.54600 -42.99800 -41.12300 1.000 41.37662 257 ILE B C 1
ATOM 5557 O O . ILE B 1 218 ? 4.31700 -42.28800 -40.14100 1.000 51.43394 257 ILE B O 1
ATOM 5562 N N . ASP B 1 219 ? 5.08600 -42.52900 -42.24500 1.000 40.18079 258 ASP B N 1
ATOM 5563 C CA . ASP B 1 219 ? 5.46000 -41.12900 -42.40100 1.000 41.16308 258 ASP B CA 1
ATOM 5564 C C . ASP B 1 219 ? 4.44800 -40.32900 -43.20500 1.000 40.72322 258 ASP B C 1
ATOM 5565 O O . ASP B 1 219 ? 4.12000 -39.20000 -42.83000 1.000 42.04116 258 ASP B O 1
ATOM 5570 N N . VAL B 1 220 ? 3.94800 -40.88800 -44.30400 1.000 41.15339 259 VAL B N 1
ATOM 5571 C CA . VAL B 1 220 ? 3.01500 -40.21000 -45.19400 1.000 40.56636 259 VAL B CA 1
ATOM 5572 C C . VAL B 1 220 ? 1.75300 -41.05300 -45.30400 1.000 40.51773 259 VAL B C 1
ATOM 5573 O O . VAL B 1 220 ? 1.82200 -42.28700 -45.32600 1.000 41.02082 259 VAL B O 1
ATOM 5577 N N . ALA B 1 221 ? 0.60000 -40.38700 -45.36800 1.000 42.37228 260 ALA B N 1
ATOM 5578 C CA . ALA B 1 221 ? -0.66700 -41.08500 -45.54700 1.000 44.66718 260 ALA B CA 1
ATOM 5579 C C . ALA B 1 221 ? -1.71800 -40.11200 -46.05900 1.000 44.63734 260 ALA B C 1
ATOM 5580 O O . ALA B 1 221 ? -1.86400 -39.01100 -45.52200 1.000 44.48849 260 ALA B O 1
ATOM 5582 N N . TYR B 1 222 ? -2.44000 -40.52700 -47.09600 1.000 52.33997 261 TYR B N 1
ATOM 5583 C CA . TYR B 1 222 ? -3.58000 -39.77000 -47.60000 1.000 52.30963 261 TYR B CA 1
ATOM 5584 C C . TYR B 1 222 ? -4.69700 -39.79100 -46.56200 1.000 52.43717 261 TYR B C 1
ATOM 5585 O O . TYR B 1 222 ? -5.14800 -40.86400 -46.14800 1.000 55.85376 261 TYR B O 1
ATOM 5594 N N . LEU B 1 223 ? -5.14100 -38.61200 -46.13900 1.000 48.00756 262 LEU B N 1
ATOM 5595 C CA . LEU B 1 223 ? -6.13900 -38.48600 -45.08800 1.000 46.22262 262 LEU B CA 1
ATOM 5596 C C . LEU B 1 223 ? -7.49200 -38.09900 -45.67100 1.000 48.22732 262 LEU B C 1
ATOM 5597 O O . LEU B 1 223 ? -7.57900 -37.43000 -46.70400 1.000 48.02624 262 LEU B O 1
ATOM 5602 N N . GLU B 1 224 ? -8.54700 -38.53300 -44.99200 1.000 46.42224 263 GLU B N 1
ATOM 5603 C CA . GLU B 1 224 ? -9.91200 -38.17500 -45.33700 1.000 44.05268 263 GLU B CA 1
ATOM 5604 C C . GLU B 1 224 ? -10.30800 -36.88400 -44.63500 1.000 46.58486 263 GLU B C 1
ATOM 5605 O O . GLU B 1 224 ? -9.70300 -36.50200 -43.62800 1.000 49.29811 263 GLU B O 1
ATOM 5611 N N . PRO B 1 225 ? -11.31500 -36.17400 -45.15300 1.000 47.15087 264 PRO B N 1
ATOM 5612 C CA . PRO B 1 225 ? -11.76700 -34.95300 -44.46400 1.000 46.19163 264 PRO B CA 1
ATOM 5613 C C . PRO B 1 225 ? -12.23100 -35.20200 -43.04200 1.000 47.20708 264 PRO B C 1
ATOM 5614 O O . PRO B 1 225 ? -12.11700 -34.30900 -42.19400 1.000 45.90810 264 PRO B O 1
ATOM 5618 N N . SER B 1 226 ? -12.72900 -36.40400 -42.74800 1.000 46.98899 265 SER B N 1
ATOM 5619 C CA . SER B 1 226 ? -13.32500 -36.69100 -41.45100 1.000 46.60866 265 SER B CA 1
ATOM 5620 C C . SER B 1 226 ? -12.32300 -36.65700 -40.30300 1.000 48.31696 265 SER B C 1
ATOM 5621 O O . SER B 1 226 ? -12.74000 -36.74500 -39.14300 1.000 49.88996 265 SER B O 1
ATOM 5624 N N . GLN B 1 227 ? -11.02400 -36.52600 -40.58300 1.000 50.33296 266 GLN B N 1
ATOM 5625 C CA . GLN B 1 227 ? -10.02300 -36.72800 -39.54400 1.000 50.63941 266 GLN B CA 1
ATOM 5626 C C . GLN B 1 227 ? -8.84100 -35.77400 -39.67700 1.000 49.97631 266 GLN B C 1
ATOM 5627 O O . GLN B 1 227 ? -7.72800 -36.10200 -39.25300 1.000 47.83178 266 GLN B O 1
ATOM 5633 N N . VAL B 1 228 ? -9.05600 -34.58900 -40.24800 1.000 50.38777 267 VAL B N 1
ATOM 5634 C CA . VAL B 1 228 ? -7.94700 -33.65900 -40.43300 1.000 50.81236 267 VAL B CA 1
ATOM 5635 C C . VAL B 1 228 ? -7.67800 -32.86900 -39.15700 1.000 54.02339 267 VAL B C 1
ATOM 5636 O O . VAL B 1 228 ? -6.51900 -32.64800 -38.78500 1.000 53.69576 267 VAL B O 1
ATOM 5640 N N . SER B 1 229 ? -8.73700 -32.45100 -38.45800 1.000 58.91749 268 SER B N 1
ATOM 5641 C CA . SER B 1 229 ? -8.57400 -31.56600 -37.30700 1.000 57.61516 268 SER B CA 1
ATOM 5642 C C . SER B 1 229 ? -7.73900 -32.20200 -36.20200 1.000 59.10896 268 SER B C 1
ATOM 5643 O O . SER B 1 229 ? -7.04300 -31.49100 -35.46800 1.000 62.36922 268 SER B O 1
ATOM 5646 N N . LYS B 1 230 ? -7.78800 -33.52600 -36.06600 1.000 54.50009 269 LYS B N 1
ATOM 5647 C CA . LYS B 1 230 ? -7.05000 -34.19200 -35.00000 1.000 54.65385 269 LYS B CA 1
ATOM 5648 C C . LYS B 1 230 ? -5.61000 -34.50900 -35.38100 1.000 51.82116 269 LYS B C 1
ATOM 5649 O O . LYS B 1 230 ? -4.74400 -34.55600 -34.49800 1.000 52.19238 269 LYS B O 1
ATOM 5655 N N . ILE B 1 231 ? -5.32800 -34.73400 -36.66700 1.000 51.30502 270 ILE B N 1
ATOM 5656 C CA . ILE B 1 231 ? -3.94200 -34.92000 -37.08400 1.000 49.81612 270 ILE B CA 1
ATOM 5657 C C . ILE B 1 231 ? -3.16500 -33.61900 -36.93100 1.000 50.03937 270 ILE B C 1
ATOM 5658 O O . ILE B 1 231 ? -1.96200 -33.63400 -36.64100 1.000 52.04736 270 ILE B O 1
ATOM 5663 N N . GLU B 1 232 ? -3.83200 -32.47700 -37.11000 1.000 51.06334 271 GLU B N 1
ATOM 5664 C CA . GLU B 1 232 ? -3.18500 -31.19800 -36.84100 1.000 51.23516 271 GLU B CA 1
ATOM 5665 C C . GLU B 1 232 ? -2.86500 -31.03800 -35.36200 1.000 51.05050 271 GLU B C 1
ATOM 5666 O O . GLU B 1 232 ? -1.86200 -30.40500 -35.01100 1.000 55.72033 271 GLU B O 1
ATOM 5672 N N . LYS B 1 233 ? -3.69900 -31.60000 -34.48400 1.000 49.65971 272 LYS B N 1
ATOM 5673 C CA . LYS B 1 233 ? -3.40400 -31.56200 -33.05700 1.000 52.00909 272 LYS B CA 1
ATOM 5674 C C . LYS B 1 233 ? -2.15100 -32.36200 -32.72400 1.000 52.57900 272 LYS B C 1
ATOM 5675 O O . LYS B 1 233 ? -1.46900 -32.06000 -31.73800 1.000 52.07385 272 LYS B O 1
ATOM 5681 N N . LEU B 1 234 ? -1.83500 -33.37700 -33.52600 1.000 53.63282 273 LEU B N 1
ATOM 5682 C CA . LEU B 1 234 ? -0.61400 -34.14500 -33.32200 1.000 50.28663 273 LEU B CA 1
ATOM 5683 C C . LEU B 1 234 ? 0.60100 -33.26800 -33.59300 1.000 51.91826 273 LEU B C 1
ATOM 5684 O O . LEU B 1 234 ? 0.65700 -32.55800 -34.60200 1.000 51.51217 273 LEU B O 1
ATOM 5689 N N . ASN B 1 235 ? 1.57500 -33.31800 -32.68800 1.000 48.26907 274 ASN B N 1
ATOM 5690 C CA . ASN B 1 235 ? 2.76400 -32.48100 -32.76600 1.000 47.81483 274 ASN B CA 1
ATOM 5691 C C . ASN B 1 235 ? 3.90200 -33.13300 -33.54000 1.000 46.13435 274 ASN B C 1
ATOM 5692 O O . ASN B 1 235 ? 4.99900 -32.57000 -33.59300 1.000 46.64487 274 ASN B O 1
ATOM 5697 N N . ASN B 1 236 ? 3.67200 -34.30200 -34.13500 1.000 47.27894 275 ASN B N 1
ATOM 5698 C CA . ASN B 1 236 ? 4.69500 -34.98500 -34.91200 1.000 50.28443 275 ASN B CA 1
ATOM 5699 C C . ASN B 1 236 ? 4.30500 -35.18800 -36.36900 1.000 47.23189 275 ASN B C 1
ATOM 5700 O O . ASN B 1 236 ? 5.11000 -35.72400 -37.14000 1.000 42.69291 275 ASN B O 1
ATOM 5705 N N . VAL B 1 237 ? 3.10300 -34.78200 -36.76900 1.000 47.54117 276 VAL B N 1
ATOM 5706 C CA . VAL B 1 237 ? 2.62500 -34.94200 -38.13600 1.000 45.97725 276 VAL B CA 1
ATOM 5707 C C . VAL B 1 237 ? 2.21200 -33.58000 -38.67400 1.000 48.14385 276 VAL B C 1
ATOM 5708 O O . VAL B 1 237 ? 1.61600 -32.77100 -37.95500 1.000 48.30350 276 VAL B O 1
ATOM 5712 N N . LYS B 1 238 ? 2.53300 -33.33000 -39.94000 1.000 50.31041 277 LYS B N 1
ATOM 5713 C CA . LYS B 1 238 ? 2.07900 -32.14600 -40.65300 1.000 50.32123 277 LYS B CA 1
ATOM 5714 C C . LYS B 1 238 ? 1.04200 -32.55000 -41.69200 1.000 49.20442 277 LYS B C 1
ATOM 5715 O O . LYS B 1 238 ? 1.22400 -33.53700 -42.41200 1.000 51.61345 277 LYS B O 1
ATOM 5721 N N . VAL B 1 239 ? -0.04700 -31.79100 -41.76200 1.000 44.09210 278 VAL B N 1
ATOM 5722 C CA . VAL B 1 239 ? -1.13400 -32.05200 -42.69900 1.000 42.84395 278 VAL B CA 1
ATOM 5723 C C . VAL B 1 239 ? -0.93100 -31.18400 -43.93200 1.000 42.90329 278 VAL B C 1
ATOM 5724 O O . VAL B 1 239 ? -0.77400 -29.96100 -43.82200 1.000 44.44133 278 VAL B O 1
ATOM 5728 N N . TYR B 1 240 ? -0.93300 -31.81200 -45.10300 1.000 40.74483 279 TYR B N 1
ATOM 5729 C CA . TYR B 1 240 ? -0.79300 -31.12000 -46.37700 1.000 40.64244 279 TYR B CA 1
ATOM 5730 C C . TYR B 1 240 ? -2.13700 -31.10200 -47.09100 1.000 37.85245 279 TYR B C 1
ATOM 5731 O O . TYR B 1 240 ? -2.76200 -32.15200 -47.27300 1.000 40.69628 279 TYR B O 1
ATOM 5740 N N . LYS B 1 241 ? -2.57900 -29.91100 -47.48900 1.000 40.01251 280 LYS B N 1
ATOM 5741 C CA . LYS B 1 241 ? -3.81000 -29.73200 -48.25400 1.000 38.19898 280 LYS B CA 1
ATOM 5742 C C . LYS B 1 241 ? -3.44100 -29.08200 -49.58000 1.000 38.66940 280 LYS B C 1
ATOM 5743 O O . LYS B 1 241 ? -3.03500 -27.91600 -49.61300 1.000 40.60700 280 LYS B O 1
ATOM 5749 N N . VAL B 1 242 ? -3.57900 -29.83500 -50.66900 1.000 40.35271 281 VAL B N 1
ATOM 5750 C CA . VAL B 1 242 ? -3.11000 -29.40600 -51.97800 1.000 40.56265 281 VAL B CA 1
ATOM 5751 C C . VAL B 1 242 ? -4.26900 -29.42000 -52.96500 1.000 40.06848 281 VAL B C 1
ATOM 5752 O O . VAL B 1 242 ? -5.28500 -30.09300 -52.76900 1.000 39.29208 281 VAL B O 1
ATOM 5756 N N . ASP B 1 243 ? -4.09800 -28.66300 -54.04500 1.000 40.33134 282 ASP B N 1
ATOM 5757 C CA . ASP B 1 243 ? -5.09000 -28.61400 -55.10800 1.000 38.69104 282 ASP B CA 1
ATOM 5758 C C . ASP B 1 243 ? -4.95900 -29.83600 -56.00500 1.000 40.75036 282 ASP B C 1
ATOM 5759 O O . ASP B 1 243 ? -3.85100 -30.28200 -56.31400 1.000 39.71179 282 ASP B O 1
ATOM 5764 N N . THR B 1 244 ? -6.10100 -30.38300 -56.41500 1.000 41.32128 283 THR B N 1
ATOM 5765 C CA . THR B 1 244 ? -6.13900 -31.52900 -57.31000 1.000 43.13539 283 THR B CA 1
ATOM 5766 C C . THR B 1 244 ? -7.08000 -31.24800 -58.46900 1.000 43.91174 283 THR B C 1
ATOM 5767 O O . THR B 1 244 ? -8.06800 -30.52200 -58.32900 1.000 45.29448 283 THR B O 1
ATOM 5771 N N . ALA B 1 245 ? -6.75700 -31.83200 -59.62100 1.000 44.20228 284 ALA B N 1
ATOM 5772 C CA . ALA B 1 245 ? -7.70400 -31.89000 -60.72200 1.000 42.37179 284 ALA B CA 1
ATOM 5773 C C . ALA B 1 245 ? -8.74000 -32.98600 -60.53000 1.000 41.20111 284 ALA B C 1
ATOM 5774 O O . ALA B 1 245 ? -9.68300 -33.07200 -61.32300 1.000 42.24761 284 ALA B O 1
ATOM 5776 N N . ASP B 1 246 ? -8.58700 -33.81300 -59.49800 1.000 42.65118 285 ASP B N 1
ATOM 5777 C CA . ASP B 1 246 ? -9.54300 -34.87500 -59.21400 1.000 42.05824 285 ASP B CA 1
ATOM 5778 C C . ASP B 1 246 ? -10.89400 -34.27100 -58.85100 1.000 41.65149 285 ASP B C 1
ATOM 5779 O O . ASP B 1 246 ? -10.99700 -33.49100 -57.89700 1.000 41.89826 285 ASP B O 1
ATOM 5784 N N . TYR B 1 247 ? -11.92700 -34.62200 -59.61200 1.000 41.92504 286 TYR B N 1
ATOM 5785 C CA . TYR B 1 247 ? -13.27500 -34.14900 -59.34800 1.000 40.95615 286 TYR B CA 1
ATOM 5786 C C . TYR B 1 247 ? -14.22700 -35.33300 -59.27400 1.000 40.31379 286 TYR B C 1
ATOM 5787 O O . TYR B 1 247 ? -13.97600 -36.40100 -59.83700 1.000 40.25211 286 TYR B O 1
ATOM 5796 N N . ARG B 1 248 ? -15.32700 -35.12400 -58.55800 1.000 41.50165 287 ARG B N 1
ATOM 5797 C CA . ARG B 1 248 ? -16.37800 -36.11600 -58.40900 1.000 41.36894 287 ARG B CA 1
ATOM 5798 C C . ARG B 1 248 ? -17.65400 -35.58200 -59.04100 1.000 42.82256 287 ARG B C 1
ATOM 5799 O O . ARG B 1 248 ? -17.98500 -34.40200 -58.88900 1.000 42.00403 287 ARG B O 1
ATOM 5807 N N . CYS B 1 249 ? -18.36500 -36.44900 -59.75300 1.000 39.44559 288 CYS B N 1
ATOM 5808 C CA . CYS B 1 249 ? -19.55300 -36.04800 -60.49500 1.000 39.27268 288 CYS B CA 1
ATOM 5809 C C . CYS B 1 249 ? -20.49900 -37.23900 -60.56200 1.000 40.04888 288 CYS B C 1
ATOM 5810 O O . CYS B 1 249 ? -20.24300 -38.28900 -59.96900 1.000 40.94337 288 CYS B O 1
ATOM 5813 N N . MET B 1 250 ? -21.59700 -37.07800 -61.29500 1.000 39.82993 289 MET B N 1
ATOM 5814 C CA . MET B 1 250 ? -22.52000 -38.16800 -61.57500 1.000 38.29927 289 MET B CA 1
ATOM 5815 C C . MET B 1 250 ? -22.65700 -38.31900 -63.08100 1.000 39.95975 289 MET B C 1
ATOM 5816 O O . MET B 1 250 ? -22.81700 -37.32500 -63.79700 1.000 40.43423 289 MET B O 1
ATOM 5821 N N . MET B 1 251 ? -22.59900 -39.55900 -63.55400 1.000 39.37773 290 MET B N 1
ATOM 5822 C CA . MET B 1 251 ? -22.63000 -39.85000 -64.98000 1.000 40.04367 290 MET B CA 1
ATOM 5823 C C . MET B 1 251 ? -24.06700 -39.99800 -65.45900 1.000 43.29169 290 MET B C 1
ATOM 5824 O O . MET B 1 251 ? -24.85800 -40.72500 -64.85100 1.000 45.14578 290 MET B O 1
ATOM 5829 N N . TYR B 1 252 ? -24.40000 -39.31000 -66.54700 1.000 42.79547 291 TYR B N 1
ATOM 5830 C CA . TYR B 1 252 ? -25.68200 -39.49300 -67.21800 1.000 42.41798 291 TYR B CA 1
ATOM 5831 C C . TYR B 1 252 ? -25.50500 -40.56500 -68.28600 1.000 43.76404 291 TYR B C 1
ATOM 5832 O O . TYR B 1 252 ? -24.85700 -40.32700 -69.31100 1.000 46.75938 291 TYR B O 1
ATOM 5841 N N . ASN B 1 253 ? -26.06600 -41.74700 -68.04700 1.000 43.98698 292 ASN B N 1
ATOM 5842 C CA . ASN B 1 253 ? -26.02600 -42.81400 -69.04100 1.000 46.03341 292 ASN B CA 1
ATOM 5843 C C . ASN B 1 253 ? -27.10100 -42.54000 -70.08400 1.000 46.55225 292 ASN B C 1
ATOM 5844 O O . ASN B 1 253 ? -28.29800 -42.63100 -69.79400 1.000 46.99337 292 ASN B O 1
ATOM 5849 N N . MET B 1 254 ? -26.67300 -42.20500 -71.30300 1.000 44.95377 293 MET B N 1
ATOM 5850 C CA . MET B 1 254 ? -27.60100 -41.84800 -72.36800 1.000 45.36443 293 MET B CA 1
ATOM 5851 C C . MET B 1 254 ? -28.42500 -43.02700 -72.86300 1.000 48.14181 293 MET B C 1
ATOM 5852 O O . MET B 1 254 ? -29.34900 -42.82000 -73.65700 1.000 48.18401 293 MET B O 1
ATOM 5857 N N . LYS B 1 255 ? -28.11300 -44.25000 -72.42700 1.000 47.45996 294 LYS B N 1
ATOM 5858 C CA . LYS B 1 255 ? -28.92000 -45.39800 -72.82200 1.000 48.70359 294 LYS B CA 1
ATOM 5859 C C . LYS B 1 255 ? -30.33000 -45.31400 -72.25400 1.000 51.14859 294 LYS B C 1
ATOM 5860 O O . LYS B 1 255 ? -31.26800 -45.86100 -72.84500 1.000 52.05781 294 LYS B O 1
ATOM 5866 N N . LYS B 1 256 ? -30.50000 -44.63700 -71.12100 1.000 53.75116 295 LYS B N 1
ATOM 5867 C CA . LYS B 1 256 ? -31.80600 -44.49400 -70.49300 1.000 53.50175 295 LYS B CA 1
ATOM 5868 C C . LYS B 1 256 ? -32.53300 -43.29100 -71.07800 1.000 55.89381 295 LYS B C 1
ATOM 5869 O O . LYS B 1 256 ? -31.97600 -42.19000 -71.14000 1.000 55.18661 295 LYS B O 1
ATOM 5875 N N . ASP B 1 257 ? -33.78100 -43.50700 -71.50100 1.000 55.40930 296 ASP B N 1
ATOM 5876 C CA . ASP B 1 257 ? -34.59300 -42.44600 -72.08400 1.000 54.38128 296 ASP B CA 1
ATOM 5877 C C . ASP B 1 257 ? -34.93200 -41.34300 -71.08900 1.000 54.28477 296 ASP B C 1
ATOM 5878 O O . ASP B 1 257 ? -35.41800 -40.28600 -71.50800 1.000 54.02509 296 ASP B O 1
ATOM 5883 N N . ILE B 1 258 ? -34.68900 -41.56100 -69.79400 1.000 52.70745 297 ILE B N 1
ATOM 5884 C CA . ILE B 1 258 ? -34.99100 -40.55100 -68.78600 1.000 51.23077 297 ILE B CA 1
ATOM 5885 C C . ILE B 1 258 ? -34.18000 -39.28300 -69.02000 1.000 50.07594 297 ILE B C 1
ATOM 5886 O O . ILE B 1 258 ? -34.60100 -38.18800 -68.62800 1.000 50.13213 297 ILE B O 1
ATOM 5891 N N . TRP B 1 259 ? -33.02300 -39.39700 -69.67900 1.000 49.32477 298 TRP B N 1
ATOM 5892 C CA . TRP B 1 259 ? -32.15400 -38.25100 -69.92400 1.000 48.14120 298 TRP B CA 1
ATOM 5893 C C . TRP B 1 259 ? -31.94100 -37.98500 -71.40900 1.000 45.64531 298 TRP B C 1
ATOM 5894 O O . TRP B 1 259 ? -30.95700 -37.33700 -71.78100 1.000 46.62395 298 TRP B O 1
ATOM 5905 N N . LYS B 1 260 ? -32.83700 -38.47400 -72.27000 1.000 48.10057 299 LYS B N 1
ATOM 5906 C CA . LYS B 1 260 ? -32.79400 -38.07100 -73.67100 1.000 47.29326 299 LYS B CA 1
ATOM 5907 C C . LYS B 1 260 ? -33.04600 -36.57600 -73.80800 1.000 46.23813 299 LYS B C 1
ATOM 5908 O O . LYS B 1 260 ? -32.35200 -35.88400 -74.56300 1.000 48.13688 299 LYS B O 1
ATOM 5914 N N . ASP B 1 261 ? -34.03000 -36.06100 -73.07700 1.000 46.78036 300 ASP B N 1
ATOM 5915 C CA . ASP B 1 261 ? -34.28200 -34.62700 -73.04700 1.000 45.95766 300 ASP B CA 1
ATOM 5916 C C . ASP B 1 261 ? -33.20100 -33.94000 -72.22200 1.000 47.43151 300 ASP B C 1
ATOM 5917 O O . ASP B 1 261 ? -33.02300 -34.24700 -71.03800 1.000 46.90275 300 ASP B O 1
ATOM 5922 N N . VAL B 1 262 ? -32.47300 -33.01500 -72.85300 1.000 47.08766 301 VAL B N 1
ATOM 5923 C CA . VAL B 1 262 ? -31.42500 -32.27600 -72.15600 1.000 47.08073 301 VAL B CA 1
ATOM 5924 C C . VAL B 1 262 ? -32.00300 -31.49500 -70.98500 1.000 46.91581 301 VAL B C 1
ATOM 5925 O O . VAL B 1 262 ? -31.34000 -31.31800 -69.95600 1.000 48.52155 301 VAL B O 1
ATOM 5929 N N . ASN B 1 263 ? -33.25500 -31.04300 -71.10600 1.000 43.87906 302 ASN B N 1
ATOM 5930 C CA . ASN B 1 263 ? -33.88100 -30.27700 -70.03500 1.000 46.73690 302 ASN B CA 1
ATOM 5931 C C . ASN B 1 263 ? -33.98600 -31.08200 -68.74500 1.000 48.30511 302 ASN B C 1
ATOM 5932 O O . ASN B 1 263 ? -34.02100 -30.50200 -67.65400 1.000 49.67285 302 ASN B O 1
ATOM 5937 N N . VAL B 1 264 ? -34.04100 -32.41200 -68.84500 1.000 47.28269 303 VAL B N 1
ATOM 5938 C CA . VAL B 1 264 ? -34.04400 -33.23900 -67.64200 1.000 46.06038 303 VAL B CA 1
ATOM 5939 C C . VAL B 1 264 ? -32.67000 -33.22700 -66.98500 1.000 47.63365 303 VAL B C 1
ATOM 5940 O O . VAL B 1 264 ? -32.55500 -33.21000 -65.75400 1.000 48.21868 303 VAL B O 1
ATOM 5944 N N . ARG B 1 265 ? -31.60700 -33.22800 -67.79100 1.000 48.54323 304 ARG B N 1
ATOM 5945 C CA . ARG B 1 265 ? -30.26200 -33.24700 -67.22800 1.000 48.29764 304 ARG B CA 1
ATOM 5946 C C . ARG B 1 265 ? -29.88700 -31.89300 -66.64000 1.000 48.56230 304 ARG B C 1
ATOM 5947 O O . ARG B 1 265 ? -29.25400 -31.82700 -65.58000 1.000 48.58312 304 ARG B O 1
ATOM 5955 N N . LYS B 1 266 ? -30.26900 -30.80200 -67.30900 1.000 48.24554 305 LYS B N 1
ATOM 5956 C CA . LYS B 1 266 ? -29.98200 -29.47500 -66.77400 1.000 49.60210 305 LYS B CA 1
ATOM 5957 C C . LYS B 1 266 ? -30.70700 -29.25100 -65.45200 1.000 52.29448 305 LYS B C 1
ATOM 5958 O O . LYS B 1 266 ? -30.16600 -28.61900 -64.53700 1.000 52.29577 305 LYS B O 1
ATOM 5964 N N . ALA B 1 267 ? -31.92700 -29.78000 -65.33000 1.000 51.03292 306 ALA B N 1
ATOM 5965 C CA . ALA B 1 267 ? -32.72400 -29.71700 -64.11000 1.000 53.53378 306 ALA B CA 1
ATOM 5966 C C . ALA B 1 267 ? -32.37700 -30.81600 -63.11500 1.000 52.90494 306 ALA B C 1
ATOM 5967 O O . ALA B 1 267 ? -33.07400 -30.96700 -62.10700 1.000 57.10651 306 ALA B O 1
ATOM 5969 N N . PHE B 1 268 ? -31.34400 -31.60700 -63.38800 1.000 49.86514 307 PHE B N 1
ATOM 5970 C CA . PHE B 1 268 ? -30.74900 -32.44200 -62.35700 1.000 48.52243 307 PHE B CA 1
ATOM 5971 C C . PHE B 1 268 ? -29.43000 -31.87700 -61.86300 1.000 47.29448 307 PHE B C 1
ATOM 5972 O O . PHE B 1 268 ? -28.96400 -32.26900 -60.78800 1.000 49.03330 307 PHE B O 1
ATOM 5980 N N . ASN B 1 269 ? -28.83200 -30.96200 -62.62600 1.000 48.00751 308 ASN B N 1
ATOM 5981 C CA . ASN B 1 269 ? -27.64500 -30.25100 -62.17700 1.000 47.84378 308 ASN B CA 1
ATOM 5982 C C . ASN B 1 269 ? -27.99800 -29.07000 -61.28300 1.000 50.78008 308 ASN B C 1
ATOM 5983 O O . ASN B 1 269 ? -27.21100 -28.70900 -60.40200 1.000 51.50826 308 ASN B O 1
ATOM 5988 N N . TYR B 1 270 ? -29.16700 -28.45800 -61.49600 1.000 51.86344 309 TYR B N 1
ATOM 5989 C CA . TYR B 1 270 ? -29.58600 -27.34000 -60.65600 1.000 54.18566 309 TYR B CA 1
ATOM 5990 C C . TYR B 1 270 ? -29.89500 -27.78500 -59.23300 1.000 55.56210 309 TYR B C 1
ATOM 5991 O O . TYR B 1 270 ? -29.66000 -27.02900 -58.28400 1.000 58.33494 309 TYR B O 1
ATOM 6000 N N . ALA B 1 271 ? -30.41700 -28.99700 -59.06500 1.000 51.93565 310 ALA B N 1
ATOM 6001 C CA . ALA B 1 271 ? -30.89900 -29.50300 -57.78100 1.000 51.00227 310 ALA B CA 1
ATOM 6002 C C . ALA B 1 271 ? -29.79100 -29.85400 -56.80800 1.000 51.54590 310 ALA B C 1
ATOM 6003 O O . ALA B 1 271 ? -30.08900 -30.53800 -55.81900 1.000 53.73596 310 ALA B O 1
ATOM 6005 N N . LEU B 1 272 ? -28.54600 -29.43300 -57.00500 1.000 52.92699 311 LEU B N 1
ATOM 6006 C CA . LEU B 1 272 ? -27.43800 -29.82900 -56.14500 1.000 51.74530 311 LEU B CA 1
ATOM 6007 C C . LEU B 1 272 ? -26.88400 -28.60700 -55.42900 1.000 52.43124 311 LEU B C 1
ATOM 6008 O O . LEU B 1 272 ? -26.46900 -27.63900 -56.07400 1.000 52.46012 311 LEU B O 1
ATOM 6013 N N . ASP B 1 273 ? -26.87600 -28.65800 -54.09700 1.000 49.99014 312 ASP B N 1
ATOM 6014 C CA . ASP B 1 273 ? -26.22600 -27.63400 -53.28100 1.000 49.77920 312 ASP B CA 1
ATOM 6015 C C . ASP B 1 273 ? -24.74500 -27.98500 -53.19000 1.000 49.79633 312 ASP B C 1
ATOM 6016 O O . ASP B 1 273 ? -24.27300 -28.61100 -52.23700 1.000 51.28578 312 ASP B O 1
ATOM 6021 N N . ARG B 1 274 ? -24.00100 -27.57600 -54.22100 1.000 48.66387 313 ARG B N 1
ATOM 6022 C CA . ARG B 1 274 ? -22.57700 -27.88700 -54.27400 1.000 47.66564 313 ARG B CA 1
ATOM 6023 C C . ARG B 1 274 ? -21.81900 -27.25500 -53.11500 1.000 48.08028 313 ARG B C 1
ATOM 6024 O O . ARG B 1 274 ? -20.84800 -27.83800 -52.62000 1.000 50.57876 313 ARG B O 1
ATOM 6032 N N . LYS B 1 275 ? -22.24400 -26.07100 -52.66900 1.000 48.85177 314 LYS B N 1
ATOM 6033 C CA . LYS B 1 275 ? -21.60700 -25.44600 -51.51400 1.000 49.31983 314 LYS B CA 1
ATOM 6034 C C . LYS B 1 275 ? -21.82100 -26.27900 -50.25700 1.000 49.80119 314 LYS B C 1
ATOM 6035 O O . LYS B 1 275 ? -20.87600 -26.55600 -49.51100 1.000 50.61090 314 LYS B O 1
ATOM 6041 N N . GLY B 1 276 ? -23.06600 -26.68800 -50.00600 1.000 50.93053 315 GLY B N 1
ATOM 6042 C CA . GLY B 1 276 ? -23.33200 -27.60300 -48.91200 1.000 48.99196 315 GLY B CA 1
ATOM 6043 C C . GLY B 1 276 ? -22.67000 -28.95200 -49.08200 1.000 48.80115 315 GLY B C 1
ATOM 6044 O O . GLY B 1 276 ? -22.53800 -29.69800 -48.10500 1.000 48.80562 315 GLY B O 1
ATOM 6045 N N . MET B 1 277 ? -22.24800 -29.28500 -50.30400 1.000 48.81964 316 MET B N 1
ATOM 6046 C CA . MET B 1 277 ? -21.55900 -30.54300 -50.55200 1.000 49.70358 316 MET B CA 1
ATOM 6047 C C . MET B 1 277 ? -20.08200 -30.48100 -50.18700 1.000 51.21730 316 MET B C 1
ATOM 6048 O O . MET B 1 277 ? -19.48100 -31.52500 -49.91300 1.000 51.85944 316 MET B O 1
ATOM 6053 N N . VAL B 1 278 ? -19.48200 -29.28800 -50.18200 1.000 49.39084 317 VAL B N 1
ATOM 6054 C CA . VAL B 1 278 ? -18.12500 -29.11500 -49.67400 1.000 49.87872 317 VAL B CA 1
ATOM 6055 C C . VAL B 1 278 ? -18.11700 -28.68000 -48.21400 1.000 52.29274 317 VAL B C 1
ATOM 6056 O O . VAL B 1 278 ? -17.05400 -28.71400 -47.57200 1.000 57.27916 317 VAL B O 1
ATOM 6060 N N . ASP B 1 279 ? -19.26700 -28.29500 -47.66100 1.000 50.96664 318 ASP B N 1
ATOM 6061 C CA . ASP B 1 279 ? -19.36400 -27.87300 -46.26900 1.000 51.72485 318 ASP B CA 1
ATOM 6062 C C . ASP B 1 279 ? -19.61300 -29.04800 -45.32800 1.000 52.45549 318 ASP B C 1
ATOM 6063 O O . ASP B 1 279 ? -18.95600 -29.16300 -44.28900 1.000 55.38812 318 ASP B O 1
ATOM 6068 N N . GLY B 1 280 ? -20.55600 -29.92100 -45.66900 1.000 50.78290 319 GLY B N 1
ATOM 6069 C CA . GLY B 1 280 ? -20.90800 -31.01700 -44.79000 1.000 55.02446 319 GLY B CA 1
ATOM 6070 C C . GLY B 1 280 ? -20.16500 -32.30500 -45.07700 1.000 54.75894 319 GLY B C 1
ATOM 6071 O O . GLY B 1 280 ? -20.09100 -33.19000 -44.22000 1.000 55.62751 319 GLY B O 1
ATOM 6072 N N . ILE B 1 281 ? -19.60100 -32.42200 -46.27200 1.000 55.78952 320 ILE B N 1
ATOM 6073 C CA . ILE B 1 281 ? -18.96700 -33.65100 -46.73000 1.000 55.24484 320 ILE B CA 1
ATOM 6074 C C . ILE B 1 281 ? -17.45000 -33.49600 -46.81100 1.000 56.66988 320 ILE B C 1
ATOM 6075 O O . ILE B 1 281 ? -16.70000 -34.37100 -46.37300 1.000 59.10616 320 ILE B O 1
ATOM 6080 N N . LEU B 1 282 ? -16.98100 -32.38400 -47.37300 1.000 54.78423 321 LEU B N 1
ATOM 6081 C CA . LEU B 1 282 ? -15.55600 -32.08800 -47.43600 1.000 53.27054 321 LEU B CA 1
ATOM 6082 C C . LEU B 1 282 ? -15.11600 -31.09000 -46.37100 1.000 54.34516 321 LEU B C 1
ATOM 6083 O O . LEU B 1 282 ? -13.91000 -30.89600 -46.18800 1.000 53.80471 321 LEU B O 1
ATOM 6088 N N . LEU B 1 283 ? -16.08100 -30.44900 -45.71500 1.000 55.69502 322 LEU B N 1
ATOM 6089 C CA . LEU B 1 283 ? -15.81500 -29.44200 -44.68600 1.000 57.21909 322 LEU B CA 1
ATOM 6090 C C . LEU B 1 283 ? -14.90000 -28.32100 -45.19900 1.000 59.34196 322 LEU B C 1
ATOM 6091 O O . LEU B 1 283 ? -14.08800 -27.77100 -44.45600 1.000 56.13123 322 LEU B O 1
ATOM 6096 N N . GLY B 1 284 ? -15.06000 -27.97800 -46.47500 1.000 70.75495 323 GLY B N 1
ATOM 6097 C CA . GLY B 1 284 ? -14.26900 -26.94000 -47.09600 1.000 70.84687 323 GLY B CA 1
ATOM 6098 C C . GLY B 1 284 ? -12.98500 -27.40600 -47.74400 1.000 70.67565 323 GLY B C 1
ATOM 6099 O O . GLY B 1 284 ? -12.28600 -26.58500 -48.35300 1.000 71.68840 323 GLY B O 1
ATOM 6100 N N . TYR B 1 285 ? -12.64900 -28.69000 -47.63900 1.000 57.25666 324 TYR B N 1
ATOM 6101 C CA . TYR B 1 285 ? -11.44800 -29.22800 -48.27900 1.000 53.02029 324 TYR B CA 1
ATOM 6102 C C . TYR B 1 285 ? -11.74800 -29.60800 -49.73100 1.000 51.97506 324 TYR B C 1
ATOM 6103 O O . TYR B 1 285 ? -11.56000 -30.74200 -50.17000 1.000 49.32871 324 TYR B O 1
ATOM 6112 N N . GLY B 1 286 ? -12.22700 -28.61900 -50.47400 1.000 52.22466 325 GLY B N 1
ATOM 6113 C CA . GLY B 1 286 ? -12.57200 -28.83800 -51.86200 1.000 48.97875 325 GLY B CA 1
ATOM 6114 C C . GLY B 1 286 ? -13.13600 -27.58400 -52.48800 1.000 49.69903 325 GLY B C 1
ATOM 6115 O O . GLY B 1 286 ? -12.97500 -26.48300 -51.95900 1.000 50.39113 325 GLY B O 1
ATOM 6116 N N . SER B 1 287 ? -13.80900 -27.76300 -53.62200 1.000 48.98084 326 SER B N 1
ATOM 6117 C CA . SER B 1 287 ? -14.34500 -26.63400 -54.36900 1.000 49.43076 326 SER B CA 1
ATOM 6118 C C . SER B 1 287 ? -15.49900 -27.10800 -55.24000 1.000 49.92621 326 SER B C 1
ATOM 6119 O O . SER B 1 287 ? -15.49200 -28.23500 -55.74100 1.000 48.28742 326 SER B O 1
ATOM 6122 N N . GLU B 1 288 ? -16.48600 -26.23100 -55.41700 1.000 50.29816 327 GLU B N 1
ATOM 6123 C CA . GLU B 1 288 ? -17.63200 -26.54700 -56.25800 1.000 49.91703 327 GLU B CA 1
ATOM 6124 C C . GLU B 1 288 ? -17.20300 -26.68800 -57.71400 1.000 49.11999 327 GLU B C 1
ATOM 6125 O O . GLU B 1 288 ? -16.38900 -25.90900 -58.21800 1.000 47.02939 327 GLU B O 1
ATOM 6131 N N . ALA B 1 289 ? -17.76100 -27.68600 -58.39200 1.000 50.43526 328 ALA B N 1
ATOM 6132 C CA . ALA B 1 289 ? -17.34800 -28.04400 -59.74000 1.000 49.14276 328 ALA B CA 1
ATOM 6133 C C . ALA B 1 289 ? -18.36100 -27.56900 -60.77400 1.000 49.08798 328 ALA B C 1
ATOM 6134 O O . ALA B 1 289 ? -19.55700 -27.45300 -60.49600 1.000 49.53728 328 ALA B O 1
ATOM 6136 N N . TYR B 1 290 ? -17.86200 -27.29500 -61.98100 1.000 49.26839 329 TYR B N 1
ATOM 6137 C CA . TYR B 1 290 ? -18.71600 -26.92000 -63.10100 1.000 48.65719 329 TYR B CA 1
ATOM 6138 C C . TYR B 1 290 ? -18.04500 -27.25000 -64.42900 1.000 49.63317 329 TYR B C 1
ATOM 6139 O O . TYR B 1 290 ? -18.71200 -27.33100 -65.46600 1.000 52.00381 329 TYR B O 1
ATOM 6148 N N . SER B 1 291 ? -16.72700 -27.43600 -64.40800 1.000 51.22713 330 SER B N 1
ATOM 6149 C CA . SER B 1 291 ? -15.95800 -27.62700 -65.62500 1.000 50.47713 330 SER B CA 1
ATOM 6150 C C . SER B 1 291 ? -15.09800 -28.88000 -65.52400 1.000 51.04465 330 SER B C 1
ATOM 6151 O O . SER B 1 291 ? -14.54100 -29.17100 -64.45900 1.000 49.92460 330 SER B O 1
ATOM 6154 N N . PRO B 1 292 ? -14.96800 -29.64000 -66.61700 1.000 47.05439 331 PRO B N 1
ATOM 6155 C CA . PRO B 1 292 ? -14.06400 -30.79900 -66.60300 1.000 45.63918 331 PRO B CA 1
ATOM 6156 C C . PRO B 1 292 ? -12.59400 -30.42200 -66.62300 1.000 45.96951 331 PRO B C 1
ATOM 6157 O O . PRO B 1 292 ? -11.74300 -31.31500 -66.51100 1.000 43.64619 331 PRO B O 1
ATOM 6161 N N . LEU B 1 293 ? -12.26900 -29.13700 -66.76300 1.000 51.45171 332 LEU B N 1
ATOM 6162 C CA . LEU B 1 293 ? -10.88900 -28.66500 -66.78000 1.000 47.66652 332 LEU B CA 1
ATOM 6163 C C . LEU B 1 293 ? -10.74700 -27.42400 -65.91300 1.000 52.13044 332 LEU B C 1
ATOM 6164 O O . LEU B 1 293 ? -10.07500 -26.45800 -66.28800 1.000 54.74935 332 LEU B O 1
ATOM 6169 N N . GLN B 1 294 ? -11.38500 -27.43100 -64.73900 1.000 49.77412 333 GLN B N 1
ATOM 6170 C CA . GLN B 1 294 ? -11.35600 -26.25900 -63.86900 1.000 52.91693 333 GLN B CA 1
ATOM 6171 C C . GLN B 1 294 ? -9.93100 -25.91100 -63.46000 1.000 53.35951 333 GLN B C 1
ATOM 6172 O O . GLN B 1 294 ? -9.51600 -24.74900 -63.53900 1.000 52.08970 333 GLN B O 1
ATOM 6178 N N . ILE B 1 295 ? -9.16400 -26.90400 -63.01800 1.000 59.52227 334 ILE B N 1
ATOM 6179 C CA . ILE B 1 295 ? -7.74000 -26.71300 -62.74600 1.000 60.12909 334 ILE B CA 1
ATOM 6180 C C . ILE B 1 295 ? -7.01900 -27.09300 -64.03600 1.000 61.37383 334 ILE B C 1
ATOM 6181 O O . ILE B 1 295 ? -6.65800 -28.24900 -64.26400 1.000 61.26093 334 ILE B O 1
ATOM 6186 N N . ASN B 1 296 ? -6.83700 -26.10100 -64.90400 1.000 54.72798 335 ASN B N 1
ATOM 6187 C CA . ASN B 1 296 ? -6.16100 -26.27000 -66.18200 1.000 51.58050 335 ASN B CA 1
ATOM 6188 C C . ASN B 1 296 ? -5.99400 -24.90000 -66.82000 1.000 49.94974 335 ASN B C 1
ATOM 6189 O O . ASN B 1 296 ? -6.80000 -23.99400 -66.58900 1.000 51.55637 335 ASN B O 1
ATOM 6194 N N . LYS B 1 297 ? -4.94000 -24.76300 -67.62700 1.000 49.52776 336 LYS B N 1
ATOM 6195 C CA . LYS B 1 297 ? -4.69000 -23.50500 -68.32000 1.000 48.70146 336 LYS B CA 1
ATOM 6196 C C . LYS B 1 297 ? -5.71800 -23.22800 -69.41000 1.000 47.97509 336 LYS B C 1
ATOM 6197 O O . LYS B 1 297 ? -5.82500 -22.08500 -69.86700 1.000 45.55593 336 LYS B O 1
ATOM 6203 N N . PHE B 1 298 ? -6.47500 -24.24000 -69.83400 1.000 50.43724 337 PHE B N 1
ATOM 6204 C CA . PHE B 1 298 ? -7.47700 -24.09600 -70.88300 1.000 51.17855 337 PHE B CA 1
ATOM 6205 C C . PHE B 1 298 ? -8.89700 -24.14000 -70.32500 1.000 50.19045 337 PHE B C 1
ATOM 6206 O O . PHE B 1 298 ? -9.81700 -24.62600 -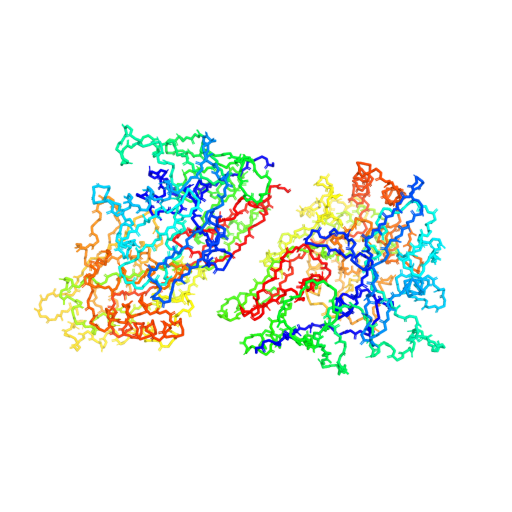70.98700 1.000 50.64524 337 PHE B O 1
ATOM 6214 N N . ASN B 1 299 ? -9.08800 -23.63400 -69.11100 1.000 53.36511 338 ASN B N 1
ATOM 6215 C CA . ASN B 1 299 ? -10.39500 -23.64900 -68.47500 1.000 55.04902 338 ASN B CA 1
ATOM 6216 C C . ASN B 1 299 ? -11.30800 -22.59100 -69.08200 1.000 56.57486 338 ASN B C 1
ATOM 6217 O O . ASN B 1 299 ? -10.85800 -21.54000 -69.54800 1.000 56.89393 338 ASN B O 1
ATOM 6222 N N . ASN B 1 300 ? -12.60900 -22.88400 -69.07700 1.000 57.47740 339 ASN B N 1
ATOM 6223 C CA . ASN B 1 300 ? -13.61100 -21.91500 -69.48900 1.000 57.21380 339 ASN B CA 1
ATOM 6224 C C . ASN B 1 300 ? -14.25500 -21.32700 -68.24400 1.000 56.94292 339 ASN B C 1
ATOM 6225 O O . ASN B 1 300 ? -15.02000 -22.02900 -67.56500 1.000 53.86577 339 ASN B O 1
ATOM 6230 N N . PRO B 1 301 ? -13.98300 -20.06400 -67.89900 1.000 57.05476 340 PRO B N 1
ATOM 6231 C CA . PRO B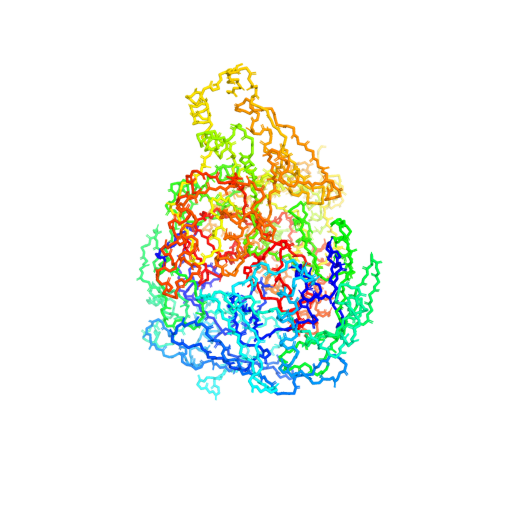 1 301 ? -14.51000 -19.52100 -66.63800 1.000 55.82292 340 PRO B CA 1
ATOM 6232 C C . PRO B 1 301 ? -15.97600 -19.13200 -66.68600 1.000 56.59907 340 PRO B C 1
ATOM 6233 O O . PRO B 1 301 ? -16.61400 -19.08300 -65.62500 1.000 58.47666 340 PRO B O 1
ATOM 6237 N N . ASP B 1 302 ? -16.53600 -18.85600 -67.86300 1.000 60.10255 341 ASP B N 1
ATOM 6238 C CA . ASP B 1 302 ? -17.91300 -18.38500 -67.93300 1.000 62.37239 341 ASP B CA 1
ATOM 6239 C C . ASP B 1 302 ? -18.79800 -19.33400 -68.73400 1.000 63.47422 341 ASP B C 1
ATOM 6240 O O . ASP B 1 302 ? -19.38600 -18.93800 -69.74700 1.000 65.97412 341 ASP B O 1
ATOM 6245 N N . VAL B 1 303 ? -18.89500 -20.58700 -68.29200 1.000 62.10564 342 VAL B N 1
ATOM 6246 C CA . VAL B 1 303 ? -19.85700 -21.52500 -68.85500 1.000 64.42989 342 VAL B CA 1
ATOM 6247 C C . VAL B 1 303 ? -21.05100 -21.61100 -67.91500 1.000 66.80395 342 VAL B C 1
ATOM 6248 O O . VAL B 1 303 ? -21.04600 -21.01400 -66.83400 1.000 69.24430 342 VAL B O 1
ATOM 6252 N N . GLU B 1 304 ? -22.08200 -22.34500 -68.32200 1.000 62.45946 343 GLU B N 1
ATOM 6253 C CA . GLU B 1 304 ? -23.29400 -22.48800 -67.52400 1.000 63.44958 343 GLU B CA 1
ATOM 6254 C C . GLU B 1 304 ? -23.00700 -23.37800 -66.32100 1.000 67.35216 343 GLU B C 1
ATOM 6255 O O . GLU B 1 304 ? -22.96100 -24.60600 -66.43600 1.000 66.43297 343 GLU B O 1
ATOM 6261 N N . LYS B 1 305 ? -22.80900 -22.76100 -65.15600 1.000 82.21508 344 LYS B N 1
ATOM 6262 C CA . LYS B 1 305 ? -22.74000 -23.47800 -63.89000 1.000 81.98607 344 LYS B CA 1
ATOM 6263 C C . LYS B 1 305 ? -24.11100 -23.43900 -63.23200 1.000 82.58672 344 LYS B C 1
ATOM 6264 O O . LYS B 1 305 ? -24.71300 -22.36900 -63.10400 1.000 82.84164 344 LYS B O 1
ATOM 6270 N N . TYR B 1 306 ? -24.59200 -24.60300 -62.81000 1.000 66.88197 345 TYR B N 1
ATOM 6271 C CA . TYR B 1 306 ? -25.93200 -24.75600 -62.24600 1.000 63.00694 345 TYR B CA 1
ATOM 6272 C C . TYR B 1 306 ? -25.82500 -24.63900 -60.72900 1.000 58.92674 345 TYR B C 1
ATOM 6273 O O . TYR B 1 306 ? -25.39700 -25.57600 -60.05100 1.000 58.18947 345 TYR B O 1
ATOM 6282 N N . SER B 1 307 ? -26.22400 -23.48500 -60.19700 1.000 62.22947 346 SER B N 1
ATOM 6283 C CA . SER B 1 307 ? -26.04300 -23.15600 -58.78400 1.000 64.19504 346 SER B CA 1
ATOM 6284 C C . SER B 1 307 ? -27.40300 -23.04400 -58.09700 1.000 64.74174 346 SER B C 1
ATOM 6285 O O . SER B 1 307 ? -27.96700 -21.95600 -57.95800 1.000 70.78029 346 SER B O 1
ATOM 6288 N N . TYR B 1 308 ? -27.91500 -24.19600 -57.67800 1.000 60.04234 347 TYR B N 1
ATOM 6289 C CA . TYR B 1 308 ? -28.95600 -24.32800 -56.66400 1.000 61.35745 347 TYR B CA 1
ATOM 6290 C C . TYR B 1 308 ? -30.18300 -23.45900 -56.97200 1.000 64.88801 347 TYR B C 1
ATOM 6291 O O . TYR B 1 308 ? -30.46300 -22.46300 -56.30500 1.000 64.56048 347 TYR B O 1
ATOM 6300 N N . ASN B 1 309 ? -30.94100 -23.88000 -57.98600 1.000 65.60077 348 ASN B N 1
ATOM 6301 C CA . ASN B 1 309 ? -32.25600 -23.28000 -58.24900 1.000 71.45363 348 ASN B CA 1
ATOM 6302 C C . ASN B 1 309 ? -33.24200 -24.42700 -58.48400 1.000 74.27426 348 ASN B C 1
ATOM 6303 O O . ASN B 1 309 ? -33.41100 -24.90700 -59.60800 1.000 73.08172 348 ASN B O 1
ATOM 6308 N N . LEU B 1 310 ? -33.88500 -24.87300 -57.40300 1.000 87.92389 349 LEU B N 1
ATOM 6309 C CA . LEU B 1 310 ? -34.83600 -25.97300 -57.49600 1.000 89.90322 349 LEU B CA 1
ATOM 6310 C C . LEU B 1 310 ? -36.20100 -25.53400 -57.99700 1.000 91.18247 349 LEU B C 1
ATOM 6311 O O . LEU B 1 310 ? -37.08500 -26.38400 -58.14900 1.000 92.74191 349 LEU B O 1
ATOM 6316 N N . ASP B 1 311 ? -36.40000 -24.24500 -58.25900 1.000 75.70998 350 ASP B N 1
ATOM 6317 C CA . ASP B 1 311 ? -37.57200 -23.79200 -58.98600 1.000 74.44464 350 ASP B CA 1
ATOM 6318 C C . ASP B 1 311 ? -37.28200 -23.57900 -60.46500 1.000 72.35674 350 ASP B C 1
ATOM 6319 O O . ASP B 1 311 ? -38.16900 -23.15000 -61.20900 1.000 72.68244 350 ASP B O 1
ATOM 6324 N N . LYS B 1 312 ? -36.04700 -23.85000 -60.88900 1.000 73.08164 351 LYS B N 1
ATOM 6325 C CA . LYS B 1 312 ? -35.77900 -24.26600 -62.26100 1.000 70.99461 351 LYS B CA 1
ATOM 6326 C C . LYS B 1 312 ? -36.02900 -25.76100 -62.41700 1.000 72.17538 351 LYS B C 1
ATOM 6327 O O . LYS B 1 312 ? -36.50800 -26.21300 -63.46300 1.000 72.32268 351 LYS B O 1
ATOM 6333 N N . SER B 1 313 ? -35.70100 -26.53400 -61.37400 1.000 70.24174 352 SER B N 1
ATOM 6334 C CA . SER B 1 313 ? -35.86300 -27.98300 -61.40800 1.000 68.66191 352 SER B CA 1
ATOM 6335 C C . SER B 1 313 ? -37.32800 -28.38300 -61.54400 1.000 71.35188 352 SER B C 1
ATOM 6336 O O . SER B 1 313 ? -37.65400 -29.29500 -62.31400 1.000 69.49856 352 SER B O 1
ATOM 6339 N N . ASN B 1 314 ? -38.22700 -27.73200 -60.79900 1.000 74.66118 353 ASN B N 1
ATOM 6340 C CA . ASN B 1 314 ? -39.64400 -27.98400 -61.03100 1.000 74.00074 353 ASN B CA 1
ATOM 6341 C C . ASN B 1 314 ? -40.09600 -27.36700 -62.34700 1.000 75.14900 353 ASN B C 1
ATOM 6342 O O . ASN B 1 314 ? -40.91300 -27.96200 -63.05000 1.000 76.04026 353 ASN B O 1
ATOM 6347 N N . SER B 1 315 ? -39.54400 -26.20900 -62.71900 1.000 77.92009 354 SER B N 1
ATOM 6348 C CA . SER B 1 315 ? -39.97200 -25.54400 -63.94600 1.000 79.76858 354 SER B CA 1
ATOM 6349 C C . SER B 1 315 ? -39.52900 -26.31800 -65.18300 1.000 78.52961 354 SER B C 1
ATOM 6350 O O . SER B 1 315 ? -40.32100 -26.53100 -66.10800 1.000 80.51054 354 SER B O 1
ATOM 6353 N N . LEU B 1 316 ? -38.25800 -26.73400 -65.22800 1.000 70.42860 355 LEU B N 1
ATOM 6354 C CA . LEU B 1 316 ? -37.77300 -27.48300 -66.38500 1.000 70.67015 355 LEU B CA 1
ATOM 6355 C C . LEU B 1 316 ? -38.42500 -28.85600 -66.47100 1.000 72.72626 355 LEU B C 1
ATOM 6356 O O . LEU B 1 316 ? -38.81800 -29.29400 -67.55900 1.000 74.92734 355 LEU B O 1
ATOM 6361 N N . LEU B 1 317 ? -38.53700 -29.55600 -65.33900 1.000 74.53001 356 LEU B N 1
ATOM 6362 C CA . LEU B 1 317 ? -39.16700 -30.87300 -65.34700 1.000 72.51538 356 LEU B CA 1
ATOM 6363 C C . LEU B 1 317 ? -40.65000 -30.77600 -65.68700 1.000 74.14689 356 LEU B C 1
ATOM 6364 O O . LEU B 1 317 ? -41.20200 -31.67000 -66.34100 1.000 73.88756 356 LEU B O 1
ATOM 6369 N N . GLU B 1 318 ? -41.31600 -29.70200 -65.24500 1.000 73.15720 357 GLU B N 1
ATOM 6370 C CA . GLU B 1 318 ? -42.73000 -29.51100 -65.57000 1.000 73.47607 357 GLU B CA 1
ATOM 6371 C C . GLU B 1 318 ? -42.93300 -29.39600 -67.07400 1.000 76.07090 357 GLU B C 1
ATOM 6372 O O . GLU B 1 318 ? -43.77100 -30.09400 -67.65700 1.000 75.67623 357 GLU B O 1
ATOM 6378 N N . SER B 1 319 ? -42.17300 -28.51000 -67.71800 1.000 93.56051 358 SER B N 1
ATOM 6379 C CA . SER B 1 319 ? -42.31900 -28.30800 -69.15500 1.000 93.42223 358 SER B CA 1
ATOM 6380 C C . SER B 1 319 ? -41.92500 -29.55500 -69.93300 1.000 93.97297 358 SER B C 1
ATOM 6381 O O . SER B 1 319 ? -42.57100 -29.89700 -70.93100 1.000 94.09752 358 SER B O 1
ATOM 6384 N N . ALA B 1 320 ? -40.87500 -30.25100 -69.48800 1.000 77.78369 359 ALA B N 1
ATOM 6385 C CA . ALA B 1 320 ? -40.39600 -31.43200 -70.19700 1.000 72.46103 359 ALA B CA 1
ATOM 6386 C C . ALA B 1 320 ? -41.45700 -32.51900 -70.30600 1.000 69.84406 359 ALA B C 1
ATOM 6387 O O . ALA B 1 320 ? -41.38400 -33.34900 -71.21800 1.000 66.27445 359 ALA B O 1
ATOM 6389 N N . GLY B 1 321 ? -42.43600 -32.53800 -69.40300 1.000 71.47048 360 GLY B N 1
ATOM 6390 C CA . GLY B 1 321 ? -43.53100 -33.48300 -69.50800 1.000 68.77086 360 GLY B CA 1
ATOM 6391 C C . GLY B 1 321 ? -43.85100 -34.21600 -68.22200 1.000 68.98772 360 GLY B C 1
ATOM 6392 O O . GLY B 1 321 ? -44.92500 -34.81100 -68.09400 1.000 69.91614 360 GLY B O 1
ATOM 6393 N N . TRP B 1 322 ? -42.93200 -34.18100 -67.26200 1.000 71.77389 361 TRP B N 1
ATOM 6394 C CA . TRP B 1 322 ? -43.10900 -34.91000 -66.01500 1.000 74.03136 361 TRP B CA 1
ATOM 6395 C C . TRP B 1 322 ? -44.00400 -34.11800 -65.06600 1.000 77.22560 361 TRP B C 1
ATOM 6396 O O . TRP B 1 322 ? -43.91900 -32.88800 -64.99500 1.000 75.87254 361 TRP B O 1
ATOM 6407 N N . LYS B 1 323 ? -44.89000 -34.82500 -64.35700 1.000 76.75896 362 LYS B N 1
ATOM 6408 C CA . LYS B 1 323 ? -45.97300 -34.17500 -63.61400 1.000 75.91854 362 LYS B CA 1
ATOM 6409 C C . LYS B 1 323 ? -46.33100 -34.99600 -62.38100 1.000 79.07755 362 LYS B C 1
ATOM 6410 O O . LYS B 1 323 ? -46.89400 -36.08500 -62.52400 1.000 81.71205 362 LYS B O 1
ATOM 6416 N N . LYS B 1 324 ? -46.02200 -34.46600 -61.18800 1.000 76.59480 363 LYS B N 1
ATOM 6417 C CA . LYS B 1 324 ? -46.63300 -34.87400 -59.91800 1.000 72.83577 363 LYS B CA 1
ATOM 6418 C C . LYS B 1 324 ? -45.98100 -34.16300 -58.73600 1.000 72.55066 363 LYS B C 1
ATOM 6419 O O . LYS B 1 324 ? -44.93100 -33.52900 -58.88400 1.000 73.22487 363 LYS B O 1
ATOM 6425 N N . GLY B 1 325 ? -46.59900 -34.26600 -57.56200 1.000 67.49035 364 GLY B N 1
ATOM 6426 C CA . GLY B 1 325 ? -46.07100 -33.67200 -56.34700 1.000 69.69898 364 GLY B CA 1
ATOM 6427 C C . GLY B 1 325 ? -47.07600 -33.64000 -55.20900 1.000 67.09716 364 GLY B C 1
ATOM 6428 O O . GLY B 1 325 ? -47.35900 -34.66100 -54.58100 1.000 65.37291 364 GLY B O 1
ATOM 6429 N N . ILE B 1 329 ? -41.55700 -32.82000 -59.02700 1.000 75.19851 368 ILE B N 1
ATOM 6430 C CA . ILE B 1 329 ? -41.94100 -33.33900 -60.33400 1.000 70.54863 368 ILE B CA 1
ATOM 6431 C C . ILE B 1 329 ? -41.63400 -34.82900 -60.37700 1.000 73.65424 368 ILE B C 1
ATOM 6432 O O . ILE B 1 329 ? -40.59900 -35.25800 -59.87400 1.000 76.57314 368 ILE B O 1
ATOM 6437 N N . ARG B 1 330 ? -42.50600 -35.63200 -60.98700 1.000 75.04615 369 ARG B N 1
ATOM 6438 C CA . ARG B 1 330 ? -42.38100 -37.06500 -60.75200 1.000 77.47309 369 ARG B CA 1
ATOM 6439 C C . ARG B 1 330 ? -42.72000 -37.96700 -61.93900 1.000 79.81851 369 ARG B C 1
ATOM 6440 O O . ARG B 1 330 ? -41.98900 -38.92700 -62.20600 1.000 74.67604 369 ARG B O 1
ATOM 6448 N N . VAL B 1 331 ? -43.81300 -37.70000 -62.65200 1.000 109.20407 370 VAL B N 1
ATOM 6449 C CA . VAL B 1 331 ? -44.38200 -38.67600 -63.57900 1.000 109.52256 370 VAL B CA 1
ATOM 6450 C C . VAL B 1 331 ? -44.53400 -38.06900 -64.96800 1.000 110.22252 370 VAL B C 1
ATOM 6451 O O . VAL B 1 331 ? -45.15900 -37.01500 -65.12500 1.000 111.16630 370 VAL B O 1
ATOM 6455 N N . LYS B 1 332 ? -44.00300 -38.76300 -65.97800 1.000 83.49076 371 LYS B N 1
ATOM 6456 C CA . LYS B 1 332 ? -44.23600 -38.43200 -67.38100 1.000 77.39094 371 LYS B CA 1
ATOM 6457 C C . LYS B 1 332 ? -44.59500 -39.70100 -68.13800 1.000 78.42755 371 LYS B C 1
ATOM 6458 O O . LYS B 1 332 ? -43.80500 -40.65000 -68.16800 1.000 77.93841 371 LYS B O 1
ATOM 6464 N N . ASP B 1 333 ? -45.78000 -39.70800 -68.75300 1.000 70.38132 372 ASP B N 1
ATOM 6465 C CA . ASP B 1 333 ? -46.19900 -40.77100 -69.67000 1.000 64.21091 372 ASP B CA 1
ATOM 6466 C C . ASP B 1 333 ? -46.18900 -42.14300 -68.99700 1.000 69.27646 372 ASP B C 1
ATOM 6467 O O . ASP B 1 333 ? -45.78500 -43.14400 -69.59400 1.000 71.57421 372 ASP B O 1
ATOM 6472 N N . GLY B 1 334 ? -46.64400 -42.19200 -67.74800 1.000 80.10541 373 GLY B N 1
ATOM 6473 C CA . GLY B 1 334 ? -46.73800 -43.45900 -67.04100 1.000 80.47346 373 GLY B CA 1
ATOM 6474 C C . GLY B 1 334 ? -45.40700 -44.12300 -66.77600 1.000 80.03925 373 GLY B C 1
ATOM 6475 O O . GLY B 1 334 ? -45.33700 -45.35500 -66.70500 1.000 81.94289 373 GLY B O 1
ATOM 6476 N N . LYS B 1 335 ? -44.34300 -43.33700 -66.63100 1.000 94.21561 374 LYS B N 1
ATOM 6477 C CA . LYS B 1 335 ? -43.01700 -43.85500 -66.29800 1.000 90.54673 374 LYS B CA 1
ATOM 6478 C C . LYS B 1 335 ? -42.43700 -42.92400 -65.23800 1.000 89.13187 374 LYS B C 1
ATOM 6479 O O . LYS B 1 335 ? -41.99000 -41.81700 -65.55400 1.000 90.87437 374 LYS B O 1
ATOM 6485 N N . LYS B 1 336 ? -42.45800 -43.37000 -63.98600 1.000 73.70746 375 LYS B N 1
ATOM 6486 C CA . LYS B 1 336 ? -42.05000 -42.52100 -62.87800 1.000 69.85279 375 LYS B CA 1
ATOM 6487 C C . LYS B 1 336 ? -40.55600 -42.21700 -62.93900 1.000 64.95904 375 LYS B C 1
ATOM 6488 O O . LYS B 1 336 ? -39.73900 -43.05200 -63.33800 1.000 63.14331 375 LYS B O 1
ATOM 6494 N N . LEU B 1 337 ? -40.20900 -40.99300 -62.54100 1.000 64.77743 376 LEU B N 1
ATOM 6495 C CA . LEU B 1 337 ? -38.83300 -40.50400 -62.55500 1.000 59.82198 376 LEU B CA 1
ATOM 6496 C C . LEU B 1 337 ? -38.04400 -41.24500 -61.48000 1.000 59.81921 376 LEU B C 1
ATOM 6497 O O . LEU B 1 337 ? -37.84000 -40.76500 -60.36300 1.000 67.04515 376 LEU B O 1
ATOM 6502 N N . GLU B 1 338 ? -37.59500 -42.44600 -61.83200 1.000 56.23866 377 GLU B N 1
ATOM 6503 C CA . GLU B 1 338 ? -36.82600 -43.28700 -60.93000 1.000 54.05438 377 GLU B CA 1
ATOM 6504 C C . GLU B 1 338 ? -35.61500 -43.84800 -61.65600 1.000 51.77880 377 GLU B C 1
ATOM 6505 O O . GLU B 1 338 ? -35.68600 -44.17800 -62.84400 1.000 52.74848 377 GLU B O 1
ATOM 6511 N N . PHE B 1 339 ? -34.50400 -43.95300 -60.93100 1.000 51.07715 378 PHE B N 1
ATOM 6512 C CA . PHE B 1 339 ? -33.30800 -44.61200 -61.43700 1.000 53.76944 378 PHE B CA 1
ATOM 6513 C C . PHE B 1 339 ? -32.41700 -44.95700 -60.25300 1.000 54.12969 378 PHE B C 1
ATOM 6514 O O . PHE B 1 339 ? -32.70300 -44.59600 -59.11000 1.000 55.60482 378 PHE B O 1
ATOM 6522 N N . THR B 1 340 ? -31.33300 -45.67200 -60.54100 1.000 54.22261 379 THR B N 1
ATOM 6523 C CA . THR B 1 340 ? -30.43700 -46.18500 -59.51200 1.000 54.67400 379 THR B CA 1
ATOM 6524 C C . THR B 1 340 ? -29.03200 -45.65400 -59.75200 1.000 54.47554 379 THR B C 1
ATOM 6525 O O . THR B 1 340 ? -28.40500 -45.97900 -60.76700 1.000 53.64289 379 THR B O 1
ATOM 6529 N N . LEU B 1 341 ? -28.54400 -44.84200 -58.81900 1.000 54.21104 380 LEU B N 1
ATOM 6530 C CA . LEU B 1 341 ? -27.18700 -44.31400 -58.86900 1.000 52.60931 380 LEU B CA 1
ATOM 6531 C C . LEU B 1 341 ? -26.25700 -45.28000 -58.14600 1.000 56.19110 380 LEU B C 1
ATOM 6532 O O . LEU B 1 341 ? -26.40500 -45.51000 -56.94000 1.000 57.36160 380 LEU B O 1
ATOM 6537 N N . THR B 1 342 ? -25.30200 -45.84000 -58.88300 1.000 56.82113 381 THR B N 1
ATOM 6538 C CA . THR B 1 342 ? -24.38500 -46.83300 -58.34400 1.000 59.56662 381 THR B CA 1
ATOM 6539 C C . THR B 1 342 ? -23.11700 -46.15900 -57.83800 1.000 61.58370 381 THR B C 1
ATOM 6540 O O . THR B 1 342 ? -22.45900 -45.41900 -58.57700 1.000 55.91201 381 THR B O 1
ATOM 6544 N N . ALA B 1 343 ? -22.77700 -46.42100 -56.57200 1.000 78.15516 382 ALA B N 1
ATOM 6545 C CA . ALA B 1 343 ? -21.58100 -45.88600 -55.94300 1.000 80.73049 382 ALA B CA 1
ATOM 6546 C C . ALA B 1 343 ? -20.58800 -47.00300 -55.64600 1.000 84.96559 382 ALA B C 1
ATOM 6547 O O . ALA B 1 343 ? -20.99500 -48.10800 -55.26900 1.000 86.05435 382 ALA B O 1
ATOM 6549 N N . PRO B 1 344 ? -19.28700 -46.75200 -55.80300 1.000 77.23484 383 PRO B N 1
ATOM 6550 C CA . PRO B 1 344 ? -18.29500 -47.80300 -55.53200 1.000 78.39604 383 PRO B CA 1
ATOM 6551 C C . PRO B 1 344 ? -18.07300 -47.97000 -54.03400 1.000 81.11532 383 PRO B C 1
ATOM 6552 O O . PRO B 1 344 ? -17.93800 -46.98900 -53.29900 1.000 80.78802 383 PRO B O 1
ATOM 6556 N N . LYS B 1 345 ? -18.03500 -49.22800 -53.58900 1.000 79.71951 384 LYS B N 1
ATOM 6557 C CA . LYS B 1 345 ? -17.89200 -49.51700 -52.16500 1.000 80.08185 384 LYS B CA 1
ATOM 6558 C C . LYS B 1 345 ? -16.54500 -49.05800 -51.62100 1.000 83.94806 384 LYS B C 1
ATOM 6559 O O . LYS B 1 345 ? -16.43000 -48.75400 -50.42900 1.000 82.76936 384 LYS B O 1
ATOM 6565 N N . THR B 1 346 ? -15.51900 -49.00500 -52.47200 1.000 92.69996 385 THR B N 1
ATOM 6566 C CA . THR B 1 346 ? -14.17900 -48.66700 -52.00100 1.000 92.98292 385 THR B CA 1
ATOM 6567 C C . THR B 1 346 ? -14.09900 -47.21200 -51.55400 1.000 91.34863 385 THR B C 1
ATOM 6568 O O . THR B 1 346 ? -13.66800 -46.91900 -50.43300 1.000 91.08837 385 THR B O 1
ATOM 6572 N N . ASP B 1 347 ? -14.50700 -46.28800 -52.41600 1.000 82.89794 386 ASP B N 1
ATOM 6573 C CA . ASP B 1 347 ? -14.44400 -44.87000 -52.09900 1.000 78.61202 386 ASP B CA 1
ATOM 6574 C C . ASP B 1 347 ? -15.59700 -44.48500 -51.17900 1.000 77.30032 386 ASP B C 1
ATOM 6575 O O . ASP B 1 347 ? -16.76500 -44.71900 -51.50400 1.000 77.53085 386 ASP B O 1
ATOM 6580 N N . GLU B 1 348 ? -15.26800 -43.89000 -50.03300 1.000 75.07647 387 GLU B N 1
ATOM 6581 C CA . GLU B 1 348 ? -16.26800 -43.54400 -49.02900 1.000 73.81620 387 GLU B CA 1
ATOM 6582 C C . GLU B 1 348 ? -16.77800 -42.11500 -49.14500 1.000 71.86320 387 GLU B C 1
ATOM 6583 O O . GLU B 1 348 ? -17.94200 -41.86000 -48.82100 1.000 72.94462 387 GLU B O 1
ATOM 6589 N N . VAL B 1 349 ? -15.93600 -41.17400 -49.58200 1.000 67.11991 388 VAL B N 1
ATOM 6590 C CA . VAL B 1 349 ? -16.43200 -39.84600 -49.92600 1.000 64.22321 388 VAL B CA 1
ATOM 6591 C C . VAL B 1 349 ? -17.42500 -39.95000 -51.07600 1.000 62.14676 388 VAL B C 1
ATOM 6592 O O . VAL B 1 349 ? -18.34500 -39.13000 -51.19900 1.000 62.25814 388 VAL B O 1
ATOM 6596 N N . ARG B 1 350 ? -17.28600 -40.98900 -51.90100 1.000 62.11471 389 ARG B N 1
ATOM 6597 C CA . ARG B 1 350 ? -18.20300 -41.20600 -53.01300 1.000 61.71985 389 ARG B CA 1
ATOM 6598 C C . ARG B 1 350 ? -19.56900 -41.68200 -52.52900 1.000 60.72257 389 ARG B C 1
ATOM 6599 O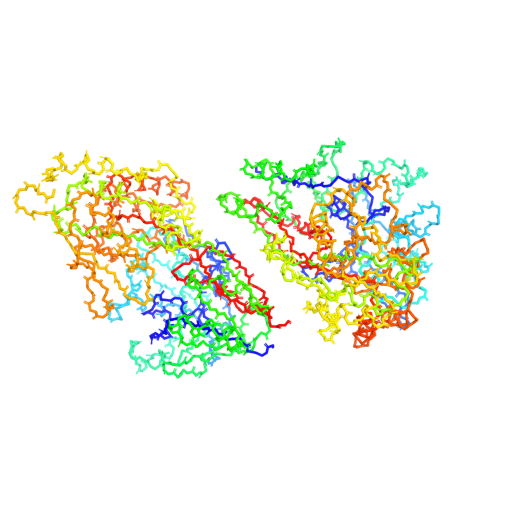 O . ARG B 1 350 ? -20.60200 -41.20700 -53.01400 1.000 57.11715 389 ARG B O 1
ATOM 6607 N N . VAL B 1 351 ? -19.59900 -42.61800 -51.57300 1.000 61.82576 390 VAL B N 1
ATOM 6608 C CA . VAL B 1 351 ? -20.87800 -43.09700 -51.06000 1.000 59.96059 390 VAL B CA 1
ATOM 6609 C C . VAL B 1 351 ? -21.53900 -42.06500 -50.15800 1.000 59.80470 390 VAL B C 1
ATOM 6610 O O . VAL B 1 351 ? -22.74000 -42.16600 -49.88200 1.000 59.89338 390 VAL B O 1
ATOM 6614 N N . LYS B 1 352 ? -20.78600 -41.07300 -49.67900 1.000 60.73431 391 LYS B N 1
ATOM 6615 C CA . LYS B 1 352 ? -21.40300 -39.96600 -48.95900 1.000 59.97022 391 LYS B CA 1
ATOM 6616 C C . LYS B 1 352 ? -22.02300 -38.95900 -49.91700 1.000 61.05598 391 LYS B C 1
ATOM 6617 O O . LYS B 1 352 ? -23.01200 -38.30500 -49.57200 1.000 59.03338 391 LYS B O 1
ATOM 6623 N N . MET B 1 353 ? -21.45900 -38.83000 -51.11900 1.000 60.12048 392 MET B N 1
ATOM 6624 C CA . MET B 1 353 ? -22.03900 -37.96400 -52.13800 1.000 58.23360 392 MET B CA 1
ATOM 6625 C C . MET B 1 353 ? -23.24500 -38.61600 -52.80200 1.000 56.53444 392 MET B C 1
ATOM 6626 O O . MET B 1 353 ? -24.26100 -37.95400 -53.03700 1.000 57.63216 392 MET B O 1
ATOM 6631 N N . ALA B 1 354 ? -23.14700 -39.91300 -53.10800 1.000 56.56910 393 ALA B N 1
ATOM 6632 C CA . ALA B 1 354 ? -24.21500 -40.59000 -53.83400 1.000 56.31061 393 ALA B CA 1
ATOM 6633 C C . ALA B 1 354 ? -25.51700 -40.58900 -53.04200 1.000 60.39815 393 ALA B C 1
ATOM 6634 O O . ALA B 1 354 ? -26.59500 -40.37500 -53.60900 1.000 62.04099 393 ALA B O 1
ATOM 6636 N N . GLU B 1 355 ? -25.44300 -40.83200 -51.73200 1.000 56.21763 394 GLU B N 1
ATOM 6637 C CA . GLU B 1 355 ? -26.65000 -40.75700 -50.91800 1.000 55.70528 394 GLU B CA 1
ATOM 6638 C C . GLU B 1 355 ? -27.05900 -39.31300 -50.65700 1.000 56.54714 394 GLU B C 1
ATOM 6639 O O . GLU B 1 355 ? -28.24400 -39.03900 -50.43900 1.000 57.25097 394 GLU B O 1
ATOM 6645 N N . TYR B 1 356 ? -26.10100 -38.38200 -50.68200 1.000 54.88010 395 TYR B N 1
ATOM 6646 C CA . TYR B 1 356 ? -26.45100 -36.96600 -50.71900 1.000 56.03408 395 TYR B CA 1
ATOM 6647 C C . TYR B 1 356 ? -27.14100 -36.61700 -52.03100 1.000 55.46563 395 TYR B C 1
ATOM 6648 O O . TYR B 1 356 ? -28.07200 -35.80400 -52.05400 1.000 57.68906 395 TYR B O 1
ATOM 6657 N N . PHE B 1 357 ? -26.68700 -37.22100 -53.13200 1.000 57.33220 396 PHE B N 1
ATOM 6658 C CA . PHE B 1 357 ? -27.30100 -36.99000 -54.43600 1.000 54.60457 396 PHE B CA 1
ATOM 6659 C C . PHE B 1 357 ? -28.78500 -37.33400 -54.41300 1.000 56.34908 396 PHE B C 1
ATOM 6660 O O . PHE B 1 357 ? -29.62700 -36.54100 -54.84900 1.000 58.16584 396 PHE B O 1
ATOM 6668 N N . ALA B 1 358 ? -29.12200 -38.52000 -53.90100 1.000 55.52617 397 ALA B N 1
ATOM 6669 C CA . ALA B 1 358 ? -30.50400 -38.98700 -53.94400 1.000 60.52483 397 ALA B CA 1
ATOM 6670 C C . ALA B 1 358 ? -31.39400 -38.20300 -52.98700 1.000 60.03372 397 ALA B C 1
ATOM 6671 O O . ALA B 1 358 ? -32.56100 -37.93600 -53.29800 1.000 64.75196 397 ALA B O 1
ATOM 6673 N N . SER B 1 359 ? -30.86600 -37.82400 -51.81900 1.000 62.96522 398 SER B N 1
ATOM 6674 C CA . SER B 1 359 ? -31.67900 -37.09900 -50.84700 1.000 64.02383 398 SER B CA 1
ATOM 6675 C C . SER B 1 359 ? -31.98800 -35.68400 -51.31500 1.000 65.59554 398 SER B C 1
ATOM 6676 O O . SER B 1 359 ? -33.03400 -35.13000 -50.95800 1.000 69.39836 398 SER B O 1
ATOM 6679 N N . GLN B 1 360 ? -31.09500 -35.07900 -52.10200 1.000 60.54658 399 GLN B N 1
ATOM 6680 C CA . GLN B 1 360 ? -31.39200 -33.77400 -52.67800 1.000 59.84814 399 GLN B CA 1
ATOM 6681 C C . GLN B 1 360 ? -32.22100 -33.89800 -53.94800 1.000 60.93648 399 GLN B C 1
ATOM 6682 O O . GLN B 1 360 ? -32.99300 -32.98700 -54.27000 1.000 65.46409 399 GLN B O 1
ATOM 6688 N N . PHE B 1 361 ? -32.08100 -35.00700 -54.67600 1.000 62.86037 400 PHE B N 1
ATOM 6689 C CA . PHE B 1 361 ? -33.00800 -35.30500 -55.75900 1.000 66.05732 400 PHE B CA 1
ATOM 6690 C C . PHE B 1 361 ? -34.36900 -35.74600 -55.23900 1.000 71.20092 400 PHE B C 1
ATOM 6691 O O . PHE B 1 361 ? -35.30600 -35.87900 -56.03200 1.000 76.67007 400 PHE B O 1
ATOM 6699 N N . LYS B 1 362 ? -34.49300 -35.98300 -5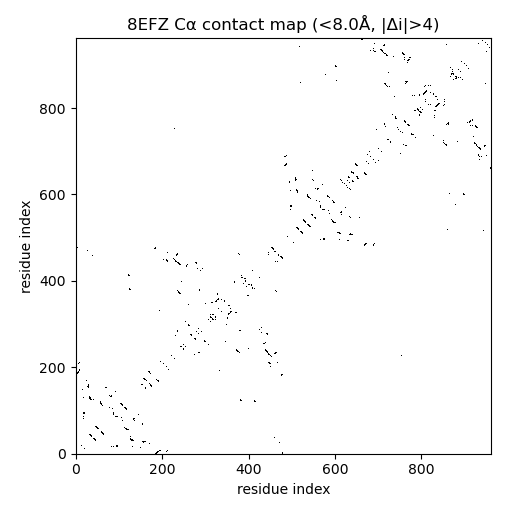3.93100 1.000 67.47167 401 LYS B N 1
ATOM 6700 C CA . LYS B 1 362 ? -35.80300 -36.21800 -53.33800 1.000 65.29141 401 LYS B CA 1
ATOM 6701 C C . LYS B 1 362 ? -36.65400 -34.95600 -53.37500 1.000 64.36800 401 LYS B C 1
ATOM 6702 O O . LYS B 1 362 ? -37.87000 -35.02400 -53.59100 1.000 65.84516 401 LYS B O 1
ATOM 6708 N N . LYS B 1 363 ? -36.03100 -33.79300 -53.17600 1.000 62.35754 402 LYS B N 1
ATOM 6709 C CA . LYS B 1 363 ? -36.73400 -32.51600 -53.16700 1.000 61.05983 402 LYS B CA 1
ATOM 6710 C C . LYS B 1 363 ? -37.27900 -32.12100 -54.53300 1.000 65.91393 402 LYS B C 1
ATOM 6711 O O . LYS B 1 363 ? -37.97900 -31.10600 -54.62800 1.000 68.30835 402 LYS B O 1
ATOM 6717 N N . ILE B 1 364 ? -36.97200 -32.87800 -55.58600 1.000 69.27785 403 ILE B N 1
ATOM 6718 C CA . ILE B 1 364 ? -37.47600 -32.61300 -56.92500 1.000 70.99416 403 ILE B CA 1
ATOM 6719 C C . ILE B 1 364 ? -38.40300 -33.71700 -57.41400 1.000 78.07408 403 ILE B C 1
ATOM 6720 O O . ILE B 1 364 ? -38.80800 -33.71000 -58.57600 1.000 79.49275 403 ILE B O 1
ATOM 6725 N N . GLY B 1 365 ? -38.75300 -34.66600 -56.54500 1.000 103.49610 404 GLY B N 1
ATOM 6726 C CA . GLY B 1 365 ? -39.64100 -35.75500 -56.87900 1.000 103.35921 404 GLY B CA 1
ATOM 6727 C C . GLY B 1 365 ? -38.94800 -37.05400 -57.23600 1.000 95.70928 404 GLY B C 1
ATOM 6728 O O . GLY B 1 365 ? -39.58300 -38.11300 -57.18400 1.000 95.59546 404 GLY B O 1
ATOM 6729 N N . ALA B 1 366 ? -37.66600 -37.00200 -57.58500 1.000 128.57571 405 ALA B N 1
ATOM 6730 C CA . ALA B 1 366 ? -36.96000 -38.19900 -58.01900 1.000 121.75999 405 ALA B CA 1
ATOM 6731 C C . ALA B 1 366 ? -36.78600 -39.18100 -56.86700 1.000 120.33622 405 ALA B C 1
ATOM 6732 O O . ALA B 1 366 ? -36.46500 -38.79500 -55.73900 1.000 122.03597 405 ALA B O 1
ATOM 6734 N N . GLU B 1 367 ? -37.00600 -40.46000 -57.15900 1.000 90.22210 406 GLU B N 1
ATOM 6735 C CA . GLU B 1 367 ? -36.77200 -41.55300 -56.21900 1.000 87.18481 406 GLU B CA 1
ATOM 6736 C C . GLU B 1 367 ? -35.57700 -42.34000 -56.74500 1.000 76.31536 406 GLU B C 1
ATOM 6737 O O . GLU B 1 367 ? -35.71700 -43.16900 -57.64900 1.000 71.79961 406 GLU B O 1
ATOM 6743 N N . VAL B 1 368 ? -34.40400 -42.07700 -56.17900 1.000 73.99174 407 VAL B N 1
ATOM 6744 C CA . VAL B 1 368 ? -33.14200 -42.60200 -56.68400 1.000 66.24037 407 VAL B CA 1
ATOM 6745 C C . VAL B 1 368 ? -32.58400 -43.58600 -55.66500 1.000 65.78741 407 VAL B C 1
ATOM 6746 O O . VAL B 1 368 ? -32.16800 -43.19100 -54.56800 1.000 67.52668 407 VAL B O 1
ATOM 6750 N N . LYS B 1 369 ? -32.55800 -44.86400 -56.02800 1.000 62.46439 408 LYS B N 1
ATOM 6751 C CA . LYS B 1 369 ? -31.93400 -45.87300 -55.18800 1.000 62.42294 408 LYS B CA 1
ATOM 6752 C C . LYS B 1 369 ? -30.41900 -45.80500 -55.32600 1.000 61.09079 408 LYS B C 1
ATOM 6753 O O . LYS B 1 369 ? -29.88700 -45.69000 -56.43300 1.000 60.36016 408 LYS B O 1
ATOM 6759 N N . VAL B 1 370 ? -29.72500 -45.86600 -54.19400 1.000 68.21240 409 VAL B N 1
ATOM 6760 C CA . VAL B 1 370 ? -28.26800 -45.87100 -54.16700 1.000 68.23556 409 VAL B CA 1
ATOM 6761 C C . VAL B 1 370 ? -27.79800 -47.16200 -53.51300 1.000 67.60671 409 VAL B C 1
ATOM 6762 O O . VAL B 1 370 ? -28.35800 -47.60000 -52.50100 1.000 71.18891 409 VAL B O 1
ATOM 6766 N N . ASP B 1 371 ? -26.78200 -47.78000 -54.11100 1.000 68.14424 410 ASP B N 1
ATOM 6767 C CA . ASP B 1 371 ? -26.18300 -48.99700 -53.58200 1.000 72.68905 410 ASP B CA 1
ATOM 6768 C C . ASP B 1 371 ? -24.66900 -48.89300 -53.68000 1.000 73.40113 410 ASP B C 1
ATOM 6769 O O . ASP B 1 371 ? -24.13100 -48.56600 -54.74300 1.000 69.72367 410 ASP B O 1
ATOM 6774 N N . ALA B 1 372 ? -23.99000 -49.16200 -52.56800 1.000 79.62454 411 ALA B N 1
ATOM 6775 C CA . ALA B 1 372 ? -22.53300 -49.14800 -52.52000 1.000 80.56664 411 ALA B CA 1
ATOM 6776 C C . ALA B 1 372 ? -22.02800 -50.56400 -52.76900 1.000 83.36720 411 ALA B C 1
ATOM 6777 O O . ALA B 1 372 ? -22.10500 -51.42400 -51.88600 1.000 86.33294 411 ALA B O 1
ATOM 6779 N N . LEU B 1 373 ? -21.51900 -50.80700 -53.97400 1.000 76.70310 412 LEU B N 1
ATOM 6780 C CA . LEU B 1 373 ? -21.00800 -52.11100 -54.36700 1.000 77.90383 412 LEU B CA 1
ATOM 6781 C C . LEU B 1 373 ? -19.54100 -52.01200 -54.75700 1.000 77.86273 412 LEU B C 1
ATOM 6782 O O . LEU B 1 373 ? -19.07300 -50.97400 -55.23400 1.000 75.15209 412 LEU B O 1
ATOM 6787 N N . ASP B 1 374 ? -18.82000 -53.11000 -54.54700 1.000 80.07117 413 ASP B N 1
ATOM 6788 C CA . ASP B 1 374 ? -17.42900 -53.19200 -54.95600 1.000 80.61355 413 ASP B CA 1
ATOM 6789 C C . ASP B 1 374 ? -17.32800 -53.19700 -56.47900 1.000 78.98954 413 ASP B C 1
ATOM 6790 O O . ASP B 1 374 ? -18.31800 -53.35800 -57.19800 1.000 80.01081 413 ASP B O 1
ATOM 6795 N N . TRP B 1 375 ? -16.10100 -53.02200 -56.97300 1.000 72.57914 414 TRP B N 1
ATOM 6796 C CA . TRP B 1 375 ? -15.85300 -53.15400 -58.40300 1.000 71.94009 414 TRP B CA 1
ATOM 6797 C C . TRP B 1 375 ? -16.02100 -54.58600 -58.89000 1.000 73.13389 414 TRP B C 1
ATOM 6798 O O . TRP B 1 375 ? -16.03100 -54.81500 -60.10500 1.000 72.88987 414 TRP B O 1
ATOM 6809 N N . ASP B 1 376 ? -16.16200 -55.54700 -57.97400 1.000 77.46497 415 ASP B N 1
ATOM 6810 C CA . ASP B 1 376 ? -16.40500 -56.94000 -58.32800 1.000 79.18824 415 ASP B CA 1
ATOM 6811 C C . ASP B 1 376 ? -17.76300 -57.15600 -58.98400 1.000 78.28426 415 ASP B C 1
ATOM 6812 O O . ASP B 1 376 ? -18.03200 -58.26400 -59.45900 1.000 77.59832 415 ASP B O 1
ATOM 6817 N N . ALA B 1 377 ? -18.62000 -56.13400 -59.02500 1.000 74.11561 416 ALA B N 1
ATOM 6818 C CA . ALA B 1 377 ? -19.93500 -56.27000 -59.63300 1.000 69.58849 416 ALA B CA 1
ATOM 6819 C C . ALA B 1 377 ? -20.38000 -55.04200 -60.41400 1.000 69.16485 416 ALA B C 1
ATOM 6820 O O . ALA B 1 377 ? -21.47000 -55.07000 -60.99400 1.000 70.77791 416 ALA B O 1
ATOM 6822 N N . ILE B 1 378 ? -19.58300 -53.97900 -60.45900 1.000 77.42952 417 ILE B N 1
ATOM 6823 C CA . ILE B 1 378 ? -19.99100 -52.72600 -61.08300 1.000 76.18196 417 ILE B CA 1
ATOM 6824 C C . ILE B 1 378 ? -19.68900 -52.77600 -62.57400 1.000 76.99415 417 ILE B C 1
ATOM 6825 O O . ILE B 1 378 ? -18.55300 -53.04900 -62.98200 1.000 74.71499 417 ILE B O 1
ATOM 6830 N N . LYS B 1 379 ? -20.71000 -52.51300 -63.38800 1.000 82.52426 418 LYS B N 1
ATOM 6831 C CA . LYS B 1 379 ? -20.56500 -52.30800 -64.82600 1.000 78.60198 418 LYS B CA 1
ATOM 6832 C C . LYS B 1 379 ? -21.12200 -50.92400 -65.13700 1.000 75.09243 418 LYS B C 1
ATOM 6833 O O . LYS B 1 379 ? -22.34300 -50.73100 -65.14400 1.000 74.42516 418 LYS B O 1
ATOM 6839 N N . ILE B 1 380 ? -20.22500 -49.96500 -65.38100 1.000 68.57719 419 ILE B N 1
ATOM 6840 C CA . ILE B 1 380 ? -20.62000 -48.55600 -65.40600 1.000 65.05059 419 ILE B CA 1
ATOM 6841 C C . ILE B 1 380 ? -21.63400 -48.29600 -66.51400 1.000 66.42598 419 ILE B C 1
ATOM 6842 O O . ILE B 1 380 ? -22.64900 -47.62000 -66.30100 1.000 63.36662 419 ILE B O 1
ATOM 6847 N N . ASP B 1 381 ? -21.38400 -48.83000 -67.71000 1.000 71.08135 420 ASP B N 1
ATOM 6848 C CA . ASP B 1 381 ? -22.29900 -48.59100 -68.82200 1.000 70.51953 420 ASP B CA 1
ATOM 6849 C C . ASP B 1 381 ? -23.63800 -49.30300 -68.65800 1.000 73.91601 420 ASP B C 1
ATOM 6850 O O . ASP B 1 381 ? -24.47800 -49.21000 -69.56000 1.000 73.65372 420 ASP B O 1
ATOM 6855 N N . LYS B 1 382 ? -23.86200 -50.00000 -67.54200 1.000 68.56982 421 LYS B N 1
ATOM 6856 C CA . LYS B 1 382 ? -25.15400 -50.59800 -67.24200 1.000 66.34611 421 LYS B CA 1
ATOM 6857 C C . LYS B 1 382 ? -25.91700 -49.86100 -66.15100 1.000 62.16130 421 LYS B C 1
ATOM 6858 O O . LYS B 1 382 ? -27.11300 -50.11600 -65.97600 1.000 59.70233 421 LYS B O 1
ATOM 6864 N N . CYS B 1 383 ? -25.26700 -48.96200 -65.41600 1.000 57.24710 422 CYS B N 1
ATOM 6865 C CA . CYS B 1 383 ? -25.95300 -48.18200 -64.39700 1.000 53.66814 422 CYS B CA 1
ATOM 6866 C C . CYS B 1 383 ? -26.68500 -47.00800 -65.03300 1.000 50.24222 422 CYS B C 1
ATOM 6867 O O . CYS B 1 383 ? -26.21700 -46.42600 -66.01600 1.000 53.36206 422 CYS B O 1
ATOM 6870 N N . ASP B 1 384 ? -27.84700 -46.66900 -64.47100 1.000 48.92142 423 ASP B N 1
ATOM 6871 C CA . ASP B 1 384 ? -28.53400 -45.44900 -64.88300 1.000 48.43552 423 ASP B CA 1
ATOM 6872 C C . ASP B 1 384 ? -27.63500 -44.23900 -64.68000 1.000 46.93827 423 ASP B C 1
ATOM 6873 O O . ASP B 1 384 ? -27.50400 -43.38800 -65.56600 1.000 46.79245 423 ASP B O 1
ATOM 6878 N N . ALA B 1 385 ? -26.99900 -44.15600 -63.51600 1.000 46.28097 424 ALA B N 1
ATOM 6879 C CA . ALA B 1 385 ? -26.06800 -43.08700 -63.20200 1.000 46.14597 424 ALA B CA 1
ATOM 6880 C C . ALA B 1 385 ? -24.93700 -43.65400 -62.36200 1.000 46.87081 424 ALA B C 1
ATOM 6881 O O . ALA B 1 385 ? -25.15400 -44.54300 -61.53400 1.000 48.84025 424 ALA B O 1
ATOM 6883 N N . PHE B 1 386 ? -23.73000 -43.14200 -62.58300 1.000 43.79144 425 PHE B N 1
ATOM 6884 C CA . PHE B 1 386 ? -22.55500 -43.57300 -61.84400 1.000 44.70895 425 PHE B CA 1
ATOM 6885 C C . PHE B 1 386 ? -21.81000 -42.35500 -61.32200 1.000 43.60854 425 PHE B C 1
ATOM 6886 O O . PHE B 1 386 ? -21.76600 -41.30900 -61.97300 1.000 44.80734 425 PHE B O 1
ATOM 6894 N N . LEU B 1 387 ? -21.21800 -42.49900 -60.13900 1.000 43.64943 426 LEU B N 1
ATOM 6895 C CA . LEU B 1 387 ? -20.45100 -41.41900 -59.53100 1.000 42.77274 426 LEU B CA 1
ATOM 6896 C C . LEU B 1 387 ? -18.99400 -41.59400 -59.94000 1.000 43.04624 426 LEU B C 1
ATOM 6897 O O . LEU B 1 387 ? -18.30500 -42.48900 -59.44000 1.000 47.48102 426 LEU B O 1
ATOM 6902 N N . LEU B 1 388 ? -18.52800 -40.74700 -60.84900 1.000 42.91237 427 LEU B N 1
ATOM 6903 C CA . LEU B 1 388 ? -17.20900 -40.90100 -61.44000 1.000 43.73294 427 LEU B CA 1
ATOM 6904 C C . LEU B 1 388 ? -16.15200 -40.12800 -60.65800 1.000 44.83959 427 LEU B C 1
ATOM 6905 O O . LEU B 1 388 ? -16.45300 -39.25400 -59.84200 1.000 42.44358 427 LEU B O 1
ATOM 6910 N N . GLY B 1 389 ? -14.89400 -40.46400 -60.93100 1.000 49.36597 428 GLY B N 1
ATOM 6911 C CA . GLY B 1 389 ? -13.76300 -39.76400 -60.36200 1.000 45.36715 428 GLY B CA 1
ATOM 6912 C C . GLY B 1 389 ? -12.69100 -39.51600 -61.40200 1.000 43.38893 428 GLY B C 1
ATOM 6913 O O . GLY B 1 389 ? -11.81900 -40.36200 -61.62000 1.000 43.34266 428 GLY B O 1
ATOM 6914 N N . TRP B 1 390 ? -12.75200 -38.35900 -62.06000 1.000 41.86827 429 TRP B N 1
ATOM 6915 C CA . TRP B 1 390 ? -11.81600 -38.04600 -63.13100 1.000 41.93130 429 TRP B CA 1
ATOM 6916 C C . TRP B 1 390 ? -11.11900 -36.71500 -62.88300 1.000 41.75297 429 TRP B C 1
ATOM 6917 O O . TRP B 1 390 ? -11.25300 -36.12600 -61.80600 1.000 42.82728 429 TRP B O 1
ATOM 6928 N N . GLY B 1 391 ? -10.37800 -36.23500 -63.87800 1.000 40.24110 430 GLY B N 1
ATOM 6929 C CA . GLY B 1 391 ? -9.64700 -34.99200 -63.74700 1.000 39.39307 430 GLY B CA 1
ATOM 6930 C C . GLY B 1 391 ? -8.14700 -35.19200 -63.74300 1.000 39.89783 430 GLY B C 1
ATOM 6931 O O . GLY B 1 391 ? -7.62200 -35.98000 -62.95100 1.000 41.10677 430 GLY B O 1
ATOM 6932 N N . SER B 1 392 ? -7.44400 -34.48000 -64.62300 1.000 38.50149 431 SER B N 1
ATOM 6933 C CA . SER B 1 392 ? -6.01300 -34.66100 -64.78900 1.000 37.31261 431 SER B CA 1
ATOM 6934 C C . SER B 1 392 ? -5.29800 -33.31800 -64.74800 1.000 38.71326 431 SER B C 1
ATOM 6935 O O . SER B 1 392 ? -5.76000 -32.34600 -65.35700 1.000 40.17113 431 SER B O 1
ATOM 6938 N N . PRO B 1 393 ? -4.16800 -33.23500 -64.04100 1.000 40.24680 432 PRO B N 1
ATOM 6939 C CA . PRO B 1 393 ? -3.42400 -31.97400 -63.95900 1.000 38.74504 432 PRO B CA 1
ATOM 6940 C C . PRO B 1 393 ? -2.54700 -31.68900 -65.16500 1.000 40.11994 432 PRO B C 1
ATOM 6941 O O . PRO B 1 393 ? -1.91500 -30.62800 -65.21200 1.000 43.38668 432 PRO B O 1
ATOM 6945 N N . PHE B 1 394 ? -2.48600 -32.60100 -66.13100 1.000 39.44577 433 PHE B N 1
ATOM 6946 C CA . PHE B 1 394 ? -1.59500 -32.44100 -67.27100 1.000 39.00657 433 PHE B CA 1
ATOM 6947 C C . PHE B 1 394 ? -2.34500 -31.83000 -68.44600 1.000 42.22628 433 PHE B C 1
ATOM 6948 O O . PHE B 1 394 ? -3.12800 -30.89300 -68.26100 1.000 41.89312 433 PHE B O 1
ATOM 6956 N N . ASP B 1 395 ? -2.11900 -32.34200 -69.65200 1.000 41.55727 434 ASP B N 1
ATOM 6957 C CA . ASP B 1 395 ? -2.72700 -31.74300 -70.83000 1.000 39.51135 434 ASP B CA 1
ATOM 6958 C C . ASP B 1 395 ? -4.24600 -31.86700 -70.78200 1.000 41.61415 434 ASP B C 1
ATOM 6959 O O . ASP B 1 395 ? -4.79800 -32.82500 -70.23600 1.000 40.90637 434 ASP B O 1
ATOM 6964 N N . ALA B 1 396 ? -4.92000 -30.87200 -71.36600 1.000 42.28331 435 ALA B N 1
ATOM 6965 C CA . ALA B 1 396 ? -6.37900 -30.84100 -71.34900 1.000 43.20984 435 ALA B CA 1
ATOM 6966 C C . ALA B 1 396 ? -6.98500 -32.02000 -72.09900 1.000 41.93597 435 ALA B C 1
ATOM 6967 O O . ALA B 1 396 ? -8.11300 -32.42600 -71.80200 1.000 43.90073 435 ALA B O 1
ATOM 6969 N N . ASP B 1 397 ? -6.25900 -32.58200 -73.06800 1.000 43.40835 436 ASP B N 1
ATOM 6970 C CA . ASP B 1 397 ? -6.76400 -33.73100 -73.80900 1.000 41.43091 436 ASP B CA 1
ATOM 6971 C C . ASP B 1 397 ? -6.80800 -34.99500 -72.96100 1.000 42.53895 436 ASP B C 1
ATOM 6972 O O . ASP B 1 397 ? -7.60600 -35.89200 -73.25200 1.000 42.91599 436 ASP B O 1
ATOM 6977 N N . ASP B 1 398 ? -5.98900 -35.06800 -71.90800 1.000 38.46896 437 ASP B N 1
ATOM 6978 C CA . ASP B 1 398 ? -5.81900 -36.31100 -71.16000 1.000 40.13683 437 ASP B CA 1
ATOM 6979 C C . ASP B 1 398 ? -7.15200 -36.86700 -70.67100 1.000 40.00952 437 ASP B C 1
ATOM 6980 O O . ASP B 1 398 ? -7.44500 -38.05300 -70.85200 1.000 42.37325 437 ASP B O 1
ATOM 6985 N N . HIS B 1 399 ? -7.97900 -36.02200 -70.05700 1.000 41.65621 438 HIS B N 1
ATOM 6986 C CA . HIS B 1 399 ? -9.22900 -36.50300 -69.48100 1.000 42.28603 438 HIS B CA 1
ATOM 6987 C C . HIS B 1 399 ? -10.44800 -35.80400 -70.07400 1.000 44.76834 438 HIS B C 1
ATOM 6988 O O . HIS B 1 399 ? -11.35300 -35.40000 -69.33700 1.000 45.80090 438 HIS B O 1
ATOM 6995 N N . THR B 1 400 ? -10.48800 -35.66100 -71.39900 1.000 42.64613 439 THR B N 1
ATOM 6996 C CA . THR B 1 400 ? -11.66200 -35.10200 -72.06200 1.000 45.72675 439 THR B CA 1
ATOM 6997 C C . THR B 1 400 ? -12.05200 -35.92500 -73.28300 1.000 48.96450 439 THR B C 1
ATOM 6998 O O . THR B 1 400 ? -13.19400 -36.38300 -73.39100 1.000 50.31258 439 THR B O 1
ATOM 7002 N N . PHE B 1 401 ? -11.10700 -36.10600 -74.21000 1.000 51.53494 440 PHE B N 1
ATOM 7003 C CA . PHE B 1 401 ? -11.40800 -36.81600 -75.45000 1.000 51.04746 440 PHE B CA 1
ATOM 7004 C C . PHE B 1 401 ? -11.86700 -38.24200 -75.17600 1.000 52.91993 440 PHE B C 1
ATOM 7005 O O . PHE B 1 401 ? -12.81800 -38.72600 -75.79800 1.000 56.84774 440 PHE B O 1
ATOM 7013 N N . ARG B 1 402 ? -11.21000 -38.92900 -74.24700 1.000 53.64804 441 ARG B N 1
ATOM 7014 C CA . ARG B 1 402 ? -11.62100 -40.27400 -73.86800 1.000 57.19702 441 ARG B CA 1
ATOM 7015 C C . ARG B 1 402 ? -12.84000 -40.28300 -72.95600 1.000 57.64314 441 ARG B C 1
ATOM 7016 O O . ARG B 1 402 ? -13.32600 -41.36600 -72.61000 1.000 57.03289 441 ARG B O 1
ATOM 7024 N N . LEU B 1 403 ? -13.34900 -39.11400 -72.56700 1.000 59.17191 442 LEU B N 1
ATOM 7025 C CA . LEU B 1 403 ? -14.43200 -39.01100 -71.59900 1.000 58.12939 442 LEU B CA 1
ATOM 7026 C C . LEU B 1 403 ? -15.72200 -38.44900 -72.17100 1.000 59.08683 442 LEU B C 1
ATOM 7027 O O . LEU B 1 403 ? -16.79500 -38.75100 -71.64600 1.000 61.60041 442 LEU B O 1
ATOM 7032 N N . PHE B 1 404 ? -15.64900 -37.64300 -73.23000 1.000 58.32514 443 PHE B N 1
ATOM 7033 C CA . PHE B 1 404 ? -16.81500 -36.94000 -73.73900 1.000 57.03794 443 PHE B CA 1
ATOM 7034 C C . PHE B 1 404 ? -17.05100 -37.12400 -75.23000 1.000 61.85848 443 PHE B C 1
ATOM 7035 O O . PHE B 1 404 ? -18.11200 -36.71900 -75.71900 1.000 61.27837 443 PHE B O 1
ATOM 7043 N N . HIS B 1 405 ? -16.11300 -37.71700 -75.96100 1.000 65.52635 444 HIS B N 1
ATOM 7044 C CA . HIS B 1 405 ? -16.25200 -37.90000 -77.39700 1.000 67.65778 444 HIS B CA 1
ATOM 7045 C C . HIS B 1 405 ? -17.26500 -39.00200 -77.70100 1.000 67.84847 444 HIS B C 1
ATOM 7046 O O . HIS B 1 405 ? -17.87800 -39.59500 -76.80900 1.000 68.06582 444 HIS B O 1
ATOM 7053 N N . SER B 1 406 ? -17.43900 -39.27700 -78.99300 1.000 66.44737 445 SER B N 1
ATOM 7054 C CA . SER B 1 406 ? -18.09400 -40.50100 -79.43500 1.000 65.71205 445 SER B CA 1
ATOM 7055 C C . SER B 1 406 ? -17.14400 -41.69000 -79.42300 1.000 68.08872 445 SER B C 1
ATOM 7056 O O . SER B 1 406 ? -17.46500 -42.73800 -79.99500 1.000 62.95086 445 SER B O 1
ATOM 7059 N N . SER B 1 407 ? -15.97800 -41.53700 -78.79300 1.000 64.24280 446 SER B N 1
ATOM 7060 C CA . SER B 1 407 ? -15.02900 -42.63100 -78.60300 1.000 65.51013 446 SER B CA 1
ATOM 7061 C C . SER B 1 407 ? -15.45100 -43.40200 -77.35800 1.000 64.25600 446 SER B C 1
ATOM 7062 O O . SER B 1 407 ? -14.95500 -43.19200 -76.25000 1.000 60.14324 446 SER B O 1
ATOM 7065 N N . GLU B 1 408 ? -16.41700 -44.29400 -77.55100 1.000 67.14054 447 GLU B N 1
ATOM 7066 C CA . GLU B 1 408 ? -16.90200 -45.17200 -76.49500 1.000 65.28401 447 GLU B CA 1
ATOM 7067 C C . GLU B 1 408 ? -16.69700 -46.60600 -76.95400 1.000 74.63291 447 GLU B C 1
ATOM 7068 O O . GLU B 1 408 ? -17.65100 -47.38600 -77.03800 1.000 72.06246 447 GLU B O 1
ATOM 7074 N N . ILE B 1 409 ? -15.44700 -46.95400 -77.25700 1.000 87.77217 448 ILE B N 1
ATOM 7075 C CA . ILE B 1 409 ? -15.15900 -48.04100 -78.18500 1.000 89.36056 448 ILE B CA 1
ATOM 7076 C C . ILE B 1 409 ? -13.93400 -48.84700 -77.76800 1.000 103.15912 448 ILE B C 1
ATOM 7077 O O . ILE B 1 409 ? -12.93700 -48.88500 -78.50000 1.000 107.14102 448 ILE B O 1
ATOM 7082 N N . ASN B 1 410 ? -14.01300 -49.53500 -76.62900 1.000 131.08786 449 ASN B N 1
ATOM 7083 C CA . ASN B 1 410 ? -12.90000 -50.33200 -76.11000 1.000 133.66367 449 ASN B CA 1
ATOM 7084 C C . ASN B 1 410 ? -11.61000 -49.51100 -76.14300 1.000 133.07410 449 ASN B C 1
ATOM 7085 O O . ASN B 1 410 ? -10.65500 -49.79900 -76.86600 1.000 134.61299 449 ASN B O 1
ATOM 7090 N N . GLY B 1 411 ? -11.62000 -48.44200 -75.36100 1.000 113.87218 450 GLY B N 1
ATOM 7091 C CA . GLY B 1 411 ? -10.58500 -47.43500 -75.42900 1.000 110.15681 450 GLY B CA 1
ATOM 7092 C C . GLY B 1 411 ? -11.16600 -46.09500 -75.03400 1.000 107.21088 450 GLY B C 1
ATOM 7093 O O . GLY B 1 411 ? -10.45200 -45.10800 -74.82900 1.000 104.79266 450 GLY B O 1
ATOM 7094 N N . GLY B 1 412 ? -12.48800 -46.06800 -74.92500 1.000 88.89009 451 GLY B N 1
ATOM 7095 C CA . GLY B 1 412 ? -13.19800 -44.91900 -74.44400 1.000 72.51667 451 GLY B CA 1
ATOM 7096 C C . GLY B 1 412 ? -13.75800 -45.21900 -73.07300 1.000 65.10683 451 GLY B C 1
ATOM 7097 O O . GLY B 1 412 ? -14.57700 -46.12400 -72.90900 1.000 63.30166 451 GLY B O 1
ATOM 7098 N N . ASP B 1 413 ? -13.29000 -44.46600 -72.08400 1.000 59.30245 452 ASP B N 1
ATOM 7099 C CA . ASP B 1 413 ? -13.90800 -44.43900 -70.77500 1.000 53.10338 452 ASP B CA 1
ATOM 7100 C C . ASP B 1 413 ? -15.17100 -43.59600 -70.75600 1.000 54.32979 452 ASP B C 1
ATOM 7101 O O . ASP B 1 413 ? -15.62700 -43.20000 -69.67700 1.000 51.31678 452 ASP B O 1
ATOM 7106 N N . ASN B 1 414 ? -15.72100 -43.30600 -71.93700 1.000 55.66763 453 ASN B N 1
ATOM 7107 C CA . ASN B 1 414 ? -17.01400 -42.64000 -72.09300 1.000 53.83912 453 ASN B CA 1
ATOM 7108 C C . ASN B 1 414 ? -18.11200 -43.68600 -71.89700 1.000 51.15960 453 ASN B C 1
ATOM 7109 O O . ASN B 1 414 ? -18.79600 -44.11500 -72.82900 1.000 49.72253 453 ASN B O 1
ATOM 7114 N N . ASN B 1 415 ? -18.26200 -44.10800 -70.64200 1.000 50.71516 454 ASN B N 1
ATOM 7115 C CA . ASN B 1 415 ? -19.20300 -45.16900 -70.30700 1.000 50.12817 454 ASN B CA 1
ATOM 7116 C C . ASN B 1 415 ? -20.65500 -44.71400 -70.34400 1.000 47.10858 454 ASN B C 1
ATOM 7117 O O . ASN B 1 415 ? -21.55000 -45.55800 -70.46400 1.000 53.24243 454 ASN B O 1
ATOM 7122 N N . GLY B 1 416 ? -20.91300 -43.41300 -70.25100 1.000 46.11686 455 GLY B N 1
ATOM 7123 C CA . GLY B 1 416 ? -22.27100 -42.91300 -70.29700 1.000 45.87048 455 GLY B CA 1
ATOM 7124 C C . GLY B 1 416 ? -22.90700 -42.87200 -71.66500 1.000 47.20767 455 GLY B C 1
ATOM 7125 O O . GLY B 1 416 ? -24.06500 -42.46100 -71.78500 1.000 45.33046 455 GLY B O 1
ATOM 7126 N N . SER B 1 417 ? -22.17800 -43.29200 -72.70200 1.000 48.37699 456 SER B N 1
ATOM 7127 C CA . SER B 1 417 ? -22.65800 -43.27200 -74.08400 1.000 44.50502 456 SER B CA 1
ATOM 7128 C C . SER B 1 417 ? -23.03000 -41.86100 -74.53100 1.000 48.22205 456 SER B C 1
ATOM 7129 O O . SER B 1 417 ? -23.95000 -41.67200 -75.33100 1.000 46.59558 456 SER B O 1
ATOM 7132 N N . TYR B 1 418 ? -22.31600 -40.86400 -74.01600 1.000 49.45299 457 TYR B N 1
ATOM 7133 C CA . TYR B 1 418 ? -22.56000 -39.48200 -74.40000 1.000 48.55830 457 TYR B CA 1
ATOM 7134 C C . TYR B 1 418 ? -22.04200 -39.22800 -75.81000 1.000 53.07701 457 TYR B C 1
ATOM 7135 O O . TYR B 1 418 ? -20.94700 -39.66300 -76.17500 1.000 55.56675 457 TYR B O 1
ATOM 7144 N N . SER B 1 419 ? -22.84200 -38.52200 -76.60900 1.000 52.59161 458 SER B N 1
ATOM 7145 C CA . SER B 1 419 ? -22.48300 -38.21600 -77.98900 1.000 51.59821 458 SER B CA 1
ATOM 7146 C C . SER B 1 419 ? -22.98400 -36.82300 -78.33300 1.000 52.17451 458 SER B C 1
ATOM 7147 O O . SER B 1 419 ? -24.18700 -36.55600 -78.25000 1.000 52.56604 458 SER B O 1
ATOM 7150 N N . ASN B 1 420 ? -22.06100 -35.94100 -78.72000 1.000 49.08892 459 ASN B N 1
ATOM 7151 C CA . ASN B 1 420 ? -22.38200 -34.58600 -79.13200 1.000 48.19751 459 ASN B CA 1
ATOM 7152 C C . ASN B 1 420 ? -21.50200 -34.27200 -80.33800 1.000 50.54443 459 ASN B C 1
ATOM 7153 O O . ASN B 1 420 ? -20.26800 -34.41100 -80.25400 1.000 52.62847 459 ASN B O 1
ATOM 7158 N N . PRO B 1 421 ? -22.08900 -33.84900 -81.46200 1.000 49.36734 460 PRO B N 1
ATOM 7159 C CA . PRO B 1 421 ? -21.27900 -33.69500 -82.68200 1.000 46.09318 460 PRO B CA 1
ATOM 7160 C C . PRO B 1 421 ? -20.28600 -32.55100 -82.61000 1.000 47.32320 460 PRO B C 1
ATOM 7161 O O . PRO B 1 421 ? -19.17100 -32.67700 -83.13100 1.000 48.06839 460 PRO B O 1
ATOM 7165 N N . LYS B 1 422 ? -20.65400 -31.43300 -81.98200 1.000 47.91339 461 LYS B N 1
ATOM 7166 C CA . LYS B 1 422 ? -19.73800 -30.30000 -81.90600 1.000 48.05498 461 LYS B CA 1
ATOM 7167 C C . LYS B 1 422 ? -18.76500 -30.43000 -80.74100 1.000 49.91445 461 LYS B C 1
ATOM 7168 O O . LYS B 1 422 ? -17.65700 -29.88600 -80.80500 1.000 52.71254 461 LYS B O 1
ATOM 7174 N N . VAL B 1 423 ? -19.15400 -31.13500 -79.67500 1.000 52.53282 462 VAL B N 1
ATOM 7175 C CA . VAL B 1 423 ? -18.18100 -31.52300 -78.65800 1.000 50.71814 462 VAL B CA 1
ATOM 7176 C C . VAL B 1 423 ? -17.13500 -32.44300 -79.27100 1.000 53.82219 462 VAL B C 1
ATOM 7177 O O . VAL B 1 423 ? -15.95300 -32.39100 -78.90500 1.000 53.63517 462 VAL B O 1
ATOM 7181 N N . ASP B 1 424 ? -17.54300 -33.27700 -80.23000 1.000 52.27897 463 ASP B N 1
ATOM 7182 C CA . ASP B 1 424 ? -16.59300 -34.12800 -80.93700 1.000 55.50345 463 ASP B CA 1
ATOM 7183 C C . ASP B 1 424 ? -15.58200 -33.29300 -81.71500 1.000 54.75824 463 ASP B C 1
ATOM 7184 O O . ASP B 1 424 ? -14.37500 -33.55400 -81.66700 1.000 55.67267 463 ASP B O 1
ATOM 7189 N N . GLU B 1 425 ? -16.06100 -32.27600 -82.43500 1.000 51.78130 464 GLU B N 1
ATOM 7190 C CA . GLU B 1 425 ? -15.17300 -31.48000 -83.27700 1.000 53.65084 464 GLU B CA 1
ATOM 7191 C C . GLU B 1 425 ? -14.24700 -30.60400 -82.44300 1.000 53.32377 464 GLU B C 1
ATOM 7192 O O . GLU B 1 425 ? -13.07800 -30.41300 -82.79800 1.000 56.58250 464 GLU B O 1
ATOM 7198 N N . ALA B 1 426 ? -14.74900 -30.06200 -81.33100 1.000 52.80201 465 ALA B N 1
ATOM 7199 C CA . ALA B 1 426 ? -13.94000 -29.15500 -80.52400 1.000 52.99433 465 ALA B CA 1
ATOM 7200 C C . ALA B 1 426 ? -12.78400 -29.88700 -79.85300 1.000 56.69841 465 ALA B C 1
ATOM 7201 O O . ALA B 1 426 ? -11.65300 -29.38700 -79.83500 1.000 59.73125 465 ALA B O 1
ATOM 7203 N N . LEU B 1 427 ? -13.04500 -31.07200 -79.29700 1.000 58.16246 466 LEU B N 1
ATOM 7204 C CA . LEU B 1 427 ? -11.97600 -31.83900 -78.66600 1.000 55.65836 466 LEU B CA 1
ATOM 7205 C C . LEU B 1 427 ? -10.99400 -32.36900 -79.70200 1.000 56.65339 466 LEU B C 1
ATOM 7206 O O . LEU B 1 427 ? -9.78800 -32.44600 -79.43900 1.000 58.20982 466 LEU B O 1
ATOM 7211 N N . TYR B 1 428 ? -11.49100 -32.73700 -80.88600 1.000 54.43067 467 TYR B N 1
ATOM 7212 C CA . TYR B 1 428 ? -10.61000 -33.21000 -81.95000 1.000 55.45818 467 TYR B CA 1
ATOM 7213 C C . TYR B 1 428 ? -9.69800 -32.09600 -82.44600 1.000 57.60195 467 TYR B C 1
ATOM 7214 O O . TYR B 1 428 ? -8.49700 -32.31100 -82.64500 1.000 58.14106 467 TYR B O 1
ATOM 7223 N N . LYS B 1 429 ? -10.25200 -30.90000 -82.65500 1.000 58.98997 468 LYS B N 1
ATOM 7224 C CA . LYS B 1 429 ? -9.46000 -29.79300 -83.18200 1.000 62.08877 468 LYS B CA 1
ATOM 7225 C C . LYS B 1 429 ? -8.37300 -29.37800 -82.19700 1.000 65.67939 468 LYS B C 1
ATOM 7226 O O . LYS B 1 429 ? -7.21500 -29.17800 -82.58200 1.000 64.21222 468 LYS B O 1
ATOM 7232 N N . ALA B 1 430 ? -8.72800 -29.24700 -80.91700 1.000 81.96845 469 ALA B N 1
ATOM 7233 C CA . ALA B 1 430 ? -7.73500 -28.91600 -79.90300 1.000 80.59740 469 ALA B CA 1
ATOM 7234 C C . ALA B 1 430 ? -6.75900 -30.05900 -79.66100 1.000 80.49353 469 ALA B C 1
ATOM 7235 O O . ALA B 1 430 ? -5.67800 -29.82800 -79.10800 1.000 80.24837 469 ALA B O 1
ATOM 7237 N N . ARG B 1 431 ? -7.11400 -31.28000 -80.06100 1.000 63.67326 470 ARG B N 1
ATOM 7238 C CA . ARG B 1 431 ? -6.20400 -32.41100 -79.93100 1.000 59.43871 470 ARG B CA 1
ATOM 7239 C C . ARG B 1 431 ? -5.11400 -32.38900 -80.99500 1.000 60.59964 470 ARG B C 1
ATOM 7240 O O . ARG B 1 431 ? -4.02300 -32.92400 -80.77000 1.000 58.08120 470 ARG B O 1
ATOM 7248 N N . THR B 1 432 ? -5.38500 -31.77400 -82.14700 1.000 59.23443 471 THR B N 1
ATOM 7249 C CA . THR B 1 432 ? -4.46900 -31.79900 -83.27600 1.000 55.69523 471 THR B CA 1
ATOM 7250 C C . THR B 1 432 ? -3.85800 -30.44400 -83.60300 1.000 57.94590 471 THR B C 1
ATOM 7251 O O . THR B 1 432 ? -2.88500 -30.39400 -84.36300 1.000 61.37940 471 THR B O 1
ATOM 7255 N N . THR B 1 433 ? -4.39200 -29.35300 -83.06100 1.000 60.56682 472 THR B N 1
ATOM 7256 C CA . THR B 1 433 ? -3.86300 -28.02800 -83.35600 1.000 60.63720 472 THR B CA 1
ATOM 7257 C C . THR B 1 433 ? -2.58400 -27.78400 -82.56500 1.000 63.58189 472 THR B C 1
ATOM 7258 O O . THR B 1 433 ? -2.54200 -27.99900 -81.35000 1.000 64.72622 472 THR B O 1
ATOM 7262 N N . THR B 1 434 ? -1.53500 -27.34400 -83.26200 1.000 67.14870 473 THR B N 1
ATOM 7263 C CA . THR B 1 434 ? -0.29400 -26.97300 -82.59200 1.000 69.23180 473 THR B CA 1
ATOM 7264 C C . THR B 1 434 ? -0.39800 -25.58300 -81.97400 1.000 69.08144 473 THR B C 1
ATOM 7265 O O . THR B 1 434 ? 0.11700 -25.34700 -80.87400 1.000 70.71067 473 THR B O 1
ATOM 7269 N N . ASP B 1 435 ? -1.06600 -24.66100 -82.66900 1.000 67.98194 474 ASP B N 1
ATOM 7270 C CA . ASP B 1 435 ? -1.27800 -23.29500 -82.20500 1.000 66.52675 474 ASP B CA 1
ATOM 7271 C C . ASP B 1 435 ? -1.97000 -23.28300 -80.84900 1.000 67.95981 474 ASP B C 1
ATOM 7272 O O . ASP B 1 435 ? -3.18600 -23.48600 -80.76400 1.000 68.48046 474 ASP B O 1
ATOM 7277 N N . GLU B 1 436 ? -1.20000 -23.04500 -79.78300 1.000 67.48102 475 GLU B N 1
ATOM 7278 C CA . GLU B 1 436 ? -1.77200 -23.04500 -78.44100 1.000 67.29414 475 GLU B CA 1
ATOM 7279 C C . GLU B 1 436 ? -2.81800 -21.95300 -78.27300 1.000 71.31680 475 GLU B C 1
ATOM 7280 O O . GLU B 1 436 ? -3.76800 -22.12100 -77.50000 1.000 69.52470 475 GLU B O 1
ATOM 7286 N N . ASN B 1 437 ? -2.66400 -20.82800 -78.97600 1.000 92.23245 476 ASN B N 1
ATOM 7287 C CA . ASN B 1 437 ? -3.71500 -19.81500 -78.96600 1.000 92.62747 476 ASN B CA 1
ATOM 7288 C C . ASN B 1 437 ? -5.02400 -20.37700 -79.50000 1.000 92.04640 476 ASN B C 1
ATOM 7289 O O . ASN B 1 437 ? -6.10400 -19.97700 -79.05000 1.000 92.16407 476 ASN B O 1
ATOM 7294 N N . GLU B 1 438 ? -4.94900 -21.30800 -80.45300 1.000 72.24137 477 GLU B N 1
ATOM 7295 C CA . GLU B 1 438 ? -6.15500 -21.94500 -80.96600 1.000 66.56799 477 GLU B CA 1
ATOM 7296 C C . GLU B 1 438 ? -6.59700 -23.11200 -80.09400 1.000 64.86375 477 GLU B C 1
ATOM 7297 O O . GLU B 1 438 ? -7.80200 -23.35700 -79.96600 1.000 62.97791 477 GLU B O 1
ATOM 7303 N N . ARG B 1 439 ? -5.64800 -23.84000 -79.49600 1.000 65.24074 478 ARG B N 1
ATOM 7304 C CA . ARG B 1 439 ? -6.00800 -24.90700 -78.56600 1.000 64.31159 478 ARG B CA 1
ATOM 7305 C C . ARG B 1 439 ? -6.88300 -24.37800 -77.43800 1.000 59.44384 478 ARG B C 1
ATOM 7306 O O . ARG B 1 439 ? -7.81600 -25.05600 -76.99400 1.000 58.54998 478 ARG B O 1
ATOM 7314 N N . LYS B 1 440 ? -6.59100 -23.16600 -76.96200 1.000 58.65009 479 LYS B N 1
ATOM 7315 C CA . LYS B 1 440 ? -7.41600 -22.55200 -75.92800 1.000 54.96972 479 LYS B CA 1
ATOM 7316 C C . LYS B 1 440 ? -8.84600 -22.34900 -76.41200 1.000 57.68305 479 LYS B C 1
ATOM 7317 O O . LYS B 1 440 ? -9.80000 -22.51600 -75.64300 1.000 54.87840 479 LYS B O 1
ATOM 7323 N N . LYS B 1 441 ? -9.01300 -21.99200 -77.68700 1.000 62.74775 480 LYS B N 1
ATOM 7324 C CA . LYS B 1 441 ? -10.34400 -21.71500 -78.21600 1.000 58.57017 480 LYS B CA 1
ATOM 7325 C C . LYS B 1 441 ? -11.18700 -22.98200 -78.28900 1.000 56.99835 480 LYS B C 1
ATOM 7326 O O . LYS B 1 441 ? -12.29800 -23.03000 -77.75000 1.000 57.47392 480 LYS B O 1
ATOM 7332 N N . TYR B 1 442 ? -10.67400 -24.02200 -78.95300 1.000 58.61580 481 TYR B N 1
ATOM 7333 C CA . TYR B 1 442 ? -11.46000 -25.23700 -79.13900 1.000 55.97236 481 TYR B CA 1
ATOM 7334 C C . TYR B 1 442 ? -11.78000 -25.91200 -77.81200 1.000 58.19074 481 TYR B C 1
ATOM 7335 O O . TYR B 1 442 ? -12.84100 -26.53000 -77.67300 1.000 59.50758 481 TYR B O 1
ATOM 7344 N N . TYR B 1 443 ? -10.88600 -25.80600 -76.82800 1.000 54.89102 482 TYR B N 1
ATOM 7345 C CA . TYR B 1 443 ? -11.20800 -26.29500 -75.49400 1.000 51.39427 482 TYR B CA 1
ATOM 7346 C C . TYR B 1 443 ? -12.21500 -25.39700 -74.78900 1.000 50.55730 482 TYR B C 1
ATOM 7347 O O . TYR B 1 443 ? -12.92000 -25.86400 -73.88800 1.000 50.60593 482 TYR B O 1
ATOM 7356 N N . ALA B 1 444 ? -12.29900 -24.12400 -75.17700 1.000 56.58126 483 ALA B N 1
ATOM 7357 C CA . ALA B 1 444 ? -13.34300 -23.25500 -74.64800 1.000 49.77554 483 ALA B CA 1
ATOM 7358 C C . ALA B 1 444 ? -14.68400 -23.53900 -75.31200 1.000 51.46088 483 ALA B C 1
ATOM 7359 O O . ALA B 1 444 ? -15.72900 -23.48700 -74.65300 1.000 52.13937 483 ALA B O 1
ATOM 7361 N N . GLU B 1 445 ? -14.67500 -23.84200 -76.61300 1.000 50.80147 484 GLU B N 1
ATOM 7362 C CA . GLU B 1 445 ? -15.91500 -24.19500 -77.29700 1.000 50.38492 484 GLU B CA 1
ATOM 7363 C C . GLU B 1 445 ? -16.45400 -25.53100 -76.80300 1.000 50.98297 484 GLU B C 1
ATOM 7364 O O . GLU B 1 445 ? -17.67100 -25.70300 -76.66700 1.000 53.50157 484 GLU B O 1
ATOM 7370 N N . PHE B 1 446 ? -15.56300 -26.48700 -76.53100 1.000 52.25254 485 PHE B N 1
ATOM 7371 C CA . PHE B 1 446 ? -15.99900 -27.77600 -76.00500 1.000 51.03598 485 PHE B CA 1
ATOM 7372 C C . PHE B 1 446 ? -16.66300 -27.61800 -74.64400 1.000 53.12966 485 PHE B C 1
ATOM 7373 O O . PHE B 1 446 ? -17.69600 -28.24000 -74.37300 1.000 55.61910 485 PHE B O 1
ATOM 7381 N N . GLN B 1 447 ? -16.08900 -26.78000 -73.77800 1.000 52.02278 486 GLN B N 1
ATOM 7382 C CA . GLN B 1 447 ? -16.63700 -26.60900 -72.43600 1.000 51.24092 486 GLN B CA 1
ATOM 7383 C C . GLN B 1 447 ? -18.00700 -25.94400 -72.47400 1.000 53.08082 486 GLN B C 1
ATOM 7384 O O . GLN B 1 447 ? -18.91200 -26.33300 -71.72600 1.000 53.88117 486 GLN B O 1
ATOM 7390 N N . LYS B 1 448 ? -18.18000 -24.93800 -73.33500 1.000 52.60576 487 LYS B N 1
ATOM 7391 C CA . LYS B 1 448 ? -19.47500 -24.27300 -73.43400 1.000 53.15204 487 LYS B CA 1
ATOM 7392 C C . LYS B 1 448 ? -20.52600 -25.20100 -74.02700 1.000 54.61035 487 LYS B C 1
ATOM 7393 O O . LYS B 1 448 ? -21.65300 -25.27400 -73.52300 1.000 57.58303 487 LYS B O 1
ATOM 7399 N N . GLU B 1 449 ? -20.17700 -25.92000 -75.09600 1.000 54.80490 488 GLU B N 1
ATOM 7400 C CA . GLU B 1 449 ? -21.08800 -26.89600 -75.68000 1.000 55.63721 488 GLU B CA 1
ATOM 7401 C C . GLU B 1 449 ? -21.29100 -28.11200 -74.78600 1.000 59.59467 488 GLU B C 1
ATOM 7402 O O . GLU B 1 449 ? -22.22000 -28.89000 -75.03100 1.000 59.27751 488 GLU B O 1
ATOM 7408 N N . LEU B 1 450 ? -20.45200 -28.29900 -73.76700 1.000 68.75941 489 LEU B N 1
ATOM 7409 C CA . LEU B 1 450 ? -20.67300 -29.32700 -72.75800 1.000 65.87067 489 LEU B CA 1
ATOM 7410 C C . LEU B 1 450 ? -21.39400 -28.80100 -71.52600 1.000 67.01392 489 LEU B C 1
ATOM 7411 O O . LEU B 1 450 ? -22.06900 -29.57700 -70.84200 1.000 66.64397 489 LEU B O 1
ATOM 7416 N N . ALA B 1 451 ? -21.26300 -27.50400 -71.22900 1.000 64.90209 490 ALA B N 1
ATOM 7417 C CA . ALA B 1 451 ? -22.07700 -26.89600 -70.18100 1.000 63.99405 490 ALA B CA 1
ATOM 7418 C C . ALA B 1 451 ? -23.55700 -27.11300 -70.45900 1.000 66.08945 490 ALA B C 1
ATOM 7419 O O . ALA B 1 451 ? -24.30000 -27.59700 -69.59800 1.000 66.91650 490 ALA B O 1
ATOM 7421 N N . GLU B 1 452 ? -24.00100 -26.75700 -71.65900 1.000 72.86564 491 GLU B N 1
ATOM 7422 C CA . GLU B 1 452 ? -25.29300 -27.21400 -72.13800 1.000 73.10721 491 GLU B CA 1
ATOM 7423 C C . GLU B 1 452 ? -25.15000 -28.62000 -72.71000 1.000 72.62163 491 GLU B C 1
ATOM 7424 O O . GLU B 1 452 ? -24.06200 -29.04200 -73.11000 1.000 73.86962 491 GLU B O 1
ATOM 7430 N N . ASP B 1 453 ? -26.26100 -29.34800 -72.74100 1.000 62.76372 492 ASP B N 1
ATOM 7431 C CA . ASP B 1 453 ? -26.26000 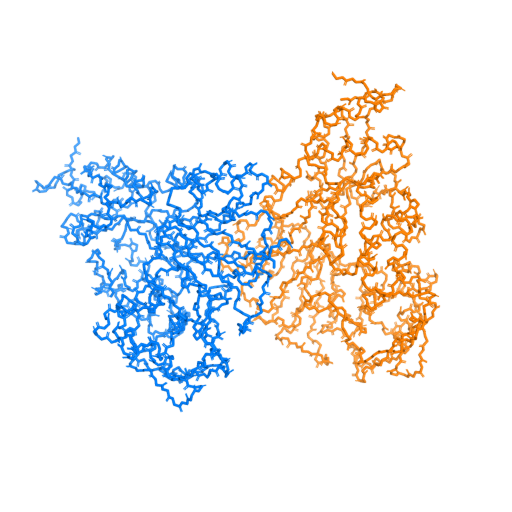-30.77400 -73.04900 1.000 58.94418 492 ASP B CA 1
ATOM 7432 C C . ASP B 1 453 ? -25.23400 -31.49900 -72.17900 1.000 60.17251 492 ASP B C 1
ATOM 7433 O O . ASP B 1 453 ? -24.28500 -32.10900 -72.70500 1.000 59.56917 492 ASP B O 1
ATOM 7438 N N . PRO B 1 454 ? -25.37900 -31.45900 -70.85600 1.000 58.79658 493 PRO B N 1
ATOM 7439 C CA . PRO B 1 454 ? -24.31400 -31.96300 -69.98300 1.000 54.42386 493 PRO B CA 1
ATOM 7440 C C . PRO B 1 454 ? -24.22100 -33.47900 -70.01800 1.000 50.43234 493 PRO B C 1
ATOM 7441 O O . PRO B 1 454 ? -25.23100 -34.18700 -69.98600 1.000 49.74947 493 PRO B O 1
ATOM 7445 N N . ALA B 1 455 ? -22.98500 -33.97300 -70.08800 1.000 48.12594 494 ALA B N 1
ATOM 7446 C CA . ALA B 1 455 ? -22.74800 -35.40300 -69.95600 1.000 44.84317 494 ALA B CA 1
ATOM 7447 C C . ALA B 1 455 ? -22.76900 -35.84300 -68.50000 1.000 43.09275 494 ALA B C 1
ATOM 7448 O O . ALA B 1 455 ? -23.20100 -36.96100 -68.20000 1.000 43.95557 494 ALA B O 1
ATOM 7450 N N . TYR B 1 456 ? -22.31100 -34.98700 -67.59400 1.000 43.64043 495 TYR B N 1
ATOM 7451 C CA . TYR B 1 456 ? -22.18700 -35.31500 -66.18400 1.000 41.88480 495 TYR B CA 1
ATOM 7452 C C . TYR B 1 456 ? -23.09600 -34.42400 -65.35100 1.000 41.79964 495 TYR B C 1
ATOM 7453 O O . TYR B 1 456 ? -23.63300 -33.41700 -65.82100 1.000 42.03651 495 TYR B O 1
ATOM 7462 N N . ASP B 1 457 ? -23.25600 -34.81600 -64.09300 1.000 40.03729 496 ASP B N 1
ATOM 7463 C CA . ASP B 1 457 ? -23.80000 -33.95900 -63.04500 1.000 39.88253 496 ASP B CA 1
ATOM 7464 C C . ASP B 1 457 ? -22.61700 -33.63800 -62.13600 1.000 39.60367 496 ASP B C 1
ATOM 7465 O O . ASP B 1 457 ? -22.32200 -34.37400 -61.19300 1.000 41.63449 496 ASP B O 1
ATOM 7470 N N . PHE B 1 458 ? -21.92700 -32.54200 -62.44500 1.000 40.48122 497 PHE B N 1
ATOM 7471 C CA . PHE B 1 458 ? -20.71000 -32.19500 -61.72500 1.000 41.38589 497 PHE B CA 1
ATOM 7472 C C . PHE B 1 458 ? -21.00800 -31.94000 -60.25300 1.000 42.49847 497 PHE B C 1
ATOM 7473 O O . PHE B 1 458 ? -22.05100 -31.38500 -59.89900 1.000 44.63467 497 PHE B O 1
ATOM 7481 N N . GLY B 1 459 ? -20.08600 -32.36200 -59.39300 1.000 42.01912 498 GLY B N 1
ATOM 7482 C CA . GLY B 1 459 ? -20.27000 -32.21900 -57.96300 1.000 41.79764 498 GLY B CA 1
ATOM 7483 C C . GLY B 1 459 ? -19.29600 -31.25000 -57.32700 1.000 43.47965 498 GLY B C 1
ATOM 7484 O O . GLY B 1 459 ? -19.58000 -30.05400 -57.21900 1.000 45.69106 498 GLY B O 1
ATOM 7485 N N . VAL B 1 460 ? -18.14000 -31.75800 -56.89400 1.000 42.24224 499 VAL B N 1
ATOM 7486 C CA . VAL B 1 460 ? -17.12700 -30.94700 -56.23300 1.000 44.21736 499 VAL B CA 1
ATOM 7487 C C . VAL B 1 460 ? -15.75500 -31.30100 -56.78800 1.000 45.55269 499 VAL B C 1
ATOM 7488 O O . VAL B 1 460 ? -15.54500 -32.37100 -57.36400 1.000 44.34900 499 VAL B O 1
ATOM 7492 N N . TYR B 1 461 ? -14.81800 -30.37700 -56.60900 1.000 45.98653 500 TYR B N 1
ATOM 7493 C CA . TYR B 1 461 ? -13.40700 -30.64100 -56.83900 1.000 44.23516 500 TYR B CA 1
ATOM 7494 C C . TYR B 1 461 ? -12.73200 -30.92900 -55.50600 1.000 42.79646 500 TYR B C 1
ATOM 7495 O O . TYR B 1 461 ? -13.10700 -30.37700 -54.46900 1.000 42.72144 500 TYR B O 1
ATOM 7504 N N . LEU B 1 462 ? -11.73800 -31.80700 -55.53900 1.000 46.24475 501 LEU B N 1
ATOM 7505 C CA . LEU B 1 462 ? -11.15300 -32.35200 -54.32400 1.000 42.18149 501 LEU B CA 1
ATOM 7506 C C . LEU B 1 462 ? -9.86800 -31.62900 -53.94200 1.000 40.58772 501 LEU B C 1
ATOM 7507 O O . LEU B 1 462 ? -9.16400 -31.07000 -54.78600 1.000 41.62219 501 LEU B O 1
ATOM 7512 N N . LYS B 1 463 ? -9.57900 -31.64700 -52.64300 1.000 38.80041 502 LYS B N 1
ATOM 7513 C CA . LYS B 1 463 ? -8.30100 -31.21900 -52.09400 1.000 38.83120 502 LYS B CA 1
ATOM 7514 C C . LYS B 1 463 ? -7.66100 -32.42800 -51.42800 1.000 39.43855 502 LYS B C 1
ATOM 7515 O O . LYS B 1 463 ? -8.22100 -32.98100 -50.47600 1.000 44.75626 502 LYS B O 1
ATOM 7521 N N . ALA B 1 464 ? -6.50300 -32.84500 -51.93400 1.000 37.16399 503 ALA B N 1
ATOM 7522 C CA . ALA B 1 464 ? -5.83300 -34.01600 -51.38300 1.000 39.96589 503 ALA B CA 1
ATOM 7523 C C . ALA B 1 464 ? -5.26600 -33.69800 -50.00600 1.000 39.10475 503 ALA B C 1
ATOM 7524 O O . ALA B 1 464 ? -4.57100 -32.69400 -49.82500 1.000 40.37017 503 ALA B O 1
ATOM 7526 N N . LEU B 1 465 ? -5.56200 -34.55900 -49.03600 1.000 41.84083 504 LEU B N 1
ATOM 7527 C CA . LEU B 1 465 ? -5.15100 -34.37000 -47.65000 1.000 43.64719 504 LEU B CA 1
ATOM 7528 C C . LEU B 1 465 ? -4.15000 -35.46100 -47.29300 1.000 50.39374 504 LEU B C 1
ATOM 7529 O O . LEU B 1 465 ? -4.49700 -36.64700 -47.27500 1.000 40.07797 504 LEU B O 1
ATOM 7534 N N . PHE B 1 466 ? -2.91400 -35.06000 -47.00700 1.000 40.26380 505 PHE B N 1
ATOM 7535 C CA . PHE B 1 466 ? -1.83900 -35.98200 -46.66900 1.000 44.79052 505 PHE B CA 1
ATOM 7536 C C . PHE B 1 466 ? -1.28300 -35.63100 -45.29900 1.000 46.86086 505 PHE B C 1
ATOM 7537 O O . PHE B 1 466 ? -1.00600 -34.46100 -45.01700 1.000 42.79103 505 PHE B O 1
ATOM 7545 N N . GLY B 1 467 ? -1.12800 -36.64500 -44.45200 1.000 37.91479 506 GLY B N 1
ATOM 7546 C CA . GLY B 1 467 ? -0.46600 -36.48100 -43.17500 1.000 43.05676 506 GLY B CA 1
ATOM 7547 C C . GLY B 1 467 ? 0.98800 -36.88500 -43.27700 1.000 42.33094 506 GLY B C 1
ATOM 7548 O O . GLY B 1 467 ? 1.29900 -38.06000 -43.49100 1.000 43.06313 506 GLY B O 1
ATOM 7549 N N . VAL B 1 468 ? 1.88800 -35.91700 -43.13700 1.000 43.54725 507 VAL B N 1
ATOM 7550 C CA . VAL B 1 468 ? 3.31300 -36.12400 -43.35700 1.000 42.86282 507 VAL B CA 1
ATOM 7551 C C . VAL B 1 468 ? 4.04500 -35.91800 -42.03900 1.000 43.22932 507 VAL B C 1
ATOM 7552 O O . VAL B 1 468 ? 3.81400 -34.92100 -41.34400 1.000 47.62639 507 VAL B O 1
ATOM 7556 N N . ASN B 1 469 ? 4.92200 -36.86200 -41.70000 1.000 43.30980 508 ASN B N 1
ATOM 7557 C CA . ASN B 1 469 ? 5.73800 -36.73900 -40.50000 1.000 44.80259 508 ASN B CA 1
ATOM 7558 C C . ASN B 1 469 ? 6.61200 -35.49400 -40.57500 1.000 46.72239 508 ASN B C 1
ATOM 7559 O O . ASN B 1 469 ? 7.16300 -35.16300 -41.62800 1.000 47.73182 508 ASN B O 1
ATOM 7564 N N . LYS B 1 470 ? 6.73800 -34.80000 -39.44100 1.000 45.25635 509 LYS B N 1
ATOM 7565 C CA . LYS B 1 470 ? 7.50000 -33.55700 -39.40300 1.000 44.04100 509 LYS B CA 1
ATOM 7566 C C . LYS B 1 470 ? 8.98400 -33.77300 -39.66400 1.000 46.82104 509 LYS B C 1
ATOM 7567 O O . LYS B 1 470 ? 9.68400 -32.81500 -40.00800 1.000 47.09113 509 LYS B O 1
ATOM 7573 N N . ARG B 1 471 ? 9.48000 -35.00300 -39.50900 1.000 46.26029 510 ARG B N 1
ATOM 7574 C CA . ARG B 1 471 ? 10.86500 -35.30700 -39.84700 1.000 45.61440 510 ARG B CA 1
ATOM 7575 C C . ARG B 1 471 ? 11.12900 -35.24400 -41.34400 1.000 46.21572 510 ARG B C 1
ATOM 7576 O O . ARG B 1 471 ? 12.29600 -35.27100 -41.75100 1.000 48.00493 510 ARG B O 1
ATOM 7584 N N . VAL B 1 472 ? 10.08700 -35.16000 -42.16400 1.000 47.79225 511 VAL B N 1
ATOM 7585 C CA . VAL B 1 472 ? 10.22500 -35.16300 -43.61500 1.000 47.63072 511 VAL B CA 1
ATOM 7586 C C . VAL B 1 472 ? 10.41600 -33.73300 -44.10100 1.000 49.85488 511 VAL B C 1
ATOM 7587 O O . VAL B 1 472 ? 9.70000 -32.81900 -43.67700 1.000 47.64668 511 VAL B O 1
ATOM 7591 N N . SER B 1 473 ? 11.38500 -33.54000 -44.99200 1.000 54.08020 512 SER B N 1
ATOM 7592 C CA . SER B 1 473 ? 11.62700 -32.25600 -45.62800 1.000 48.75087 512 SER B CA 1
ATOM 7593 C C . SER B 1 473 ? 11.72900 -32.45600 -47.13200 1.000 53.96612 512 SER B C 1
ATOM 7594 O O . SER B 1 473 ? 12.08300 -33.53800 -47.60700 1.000 51.63072 512 SER B O 1
ATOM 7597 N N . GLY B 1 474 ? 11.40600 -31.40700 -47.87800 1.000 51.64445 513 GLY B N 1
ATOM 7598 C CA . GLY B 1 474 ? 11.53400 -31.42700 -49.31800 1.000 49.10979 513 GLY B CA 1
ATOM 7599 C C . GLY B 1 474 ? 10.28300 -31.76900 -50.09700 1.000 48.79905 513 GLY B C 1
ATOM 7600 O O . GLY B 1 474 ? 10.39900 -32.19700 -51.25000 1.000 51.22982 513 GLY B O 1
ATOM 7601 N N . VAL B 1 475 ? 9.10100 -31.59900 -49.51500 1.000 53.20404 514 VAL B N 1
ATOM 7602 C CA . VAL B 1 475 ? 7.84900 -31.83800 -50.22200 1.000 54.56912 514 VAL B CA 1
ATOM 7603 C C . VAL B 1 475 ? 7.44700 -30.55700 -50.94000 1.000 54.76284 514 VAL B C 1
ATOM 7604 O O . VAL B 1 475 ? 7.35900 -29.48900 -50.32200 1.000 55.16841 514 VAL B O 1
ATOM 7608 N N . LYS B 1 476 ? 7.20400 -30.66100 -52.24400 1.000 53.10095 515 LYS B N 1
ATOM 7609 C CA . LYS B 1 476 ? 6.88300 -29.51200 -53.08600 1.000 52.36172 515 LYS B CA 1
ATOM 7610 C C . LYS B 1 476 ? 5.46900 -29.69400 -53.62200 1.000 51.41018 515 LYS B C 1
ATOM 7611 O O . LYS B 1 476 ? 5.23500 -30.54100 -54.49100 1.000 53.24841 515 LYS B O 1
ATOM 7617 N N . GLU B 1 477 ? 4.53400 -28.90000 -53.11100 1.000 46.75687 516 GLU B N 1
ATOM 7618 C CA . GLU B 1 477 ? 3.14200 -29.03300 -53.51100 1.000 41.49974 516 GLU B CA 1
ATOM 7619 C C . GLU B 1 477 ? 2.92600 -28.52600 -54.93200 1.000 40.57304 516 GLU B C 1
ATOM 7620 O O . GLU B 1 477 ? 3.58000 -27.58800 -55.39300 1.000 39.38508 516 GLU B O 1
ATOM 7626 N N . LYS B 1 478 ? 1.98800 -29.16400 -55.62000 1.000 42.19725 517 LYS B N 1
ATOM 7627 C CA . LYS B 1 478 ? 1.53800 -28.75000 -56.94200 1.000 42.26295 517 LYS B CA 1
ATOM 7628 C C . LYS B 1 478 ? 0.15400 -29.35200 -57.15600 1.000 39.38305 517 LYS B C 1
ATOM 7629 O O . LYS B 1 478 ? -0.43200 -29.93400 -56.23700 1.000 39.16184 517 LYS B O 1
ATOM 7635 N N . VAL B 1 479 ? -0.37400 -29.21300 -58.36400 1.000 39.69075 518 VAL B N 1
ATOM 7636 C CA . VAL B 1 479 ? -1.67100 -29.80000 -58.67600 1.000 50.45593 518 VAL B CA 1
ATOM 7637 C C . VAL B 1 479 ? -1.50900 -31.30200 -58.85500 1.000 34.65090 518 VAL B C 1
ATOM 7638 O O . VAL B 1 479 ? -0.57800 -31.76900 -59.52200 1.000 47.63641 518 VAL B O 1
ATOM 7642 N N . LEU B 1 480 ? -2.41900 -32.06400 -58.25900 1.000 38.01342 519 LEU B N 1
ATOM 7643 C CA . LEU B 1 480 ? -2.35100 -33.51700 -58.24600 1.000 38.97882 519 LEU B CA 1
ATOM 7644 C C . LEU B 1 480 ? -3.48900 -34.11100 -59.07000 1.000 43.37412 519 LEU B C 1
ATOM 7645 O O . LEU B 1 480 ? -4.33200 -33.40000 -59.62500 1.000 43.89614 519 LEU B O 1
ATOM 7650 N N . GLY B 1 481 ? -3.50100 -35.44000 -59.14300 1.000 50.55967 520 GLY B N 1
ATOM 7651 C CA . GLY B 1 481 ? -4.52300 -36.15900 -59.87700 1.000 51.04707 520 GLY B CA 1
ATOM 7652 C C . GLY B 1 481 ? -5.43600 -36.97000 -58.98100 1.000 52.53343 520 GLY B C 1
ATOM 7653 O O . GLY B 1 481 ? -5.80800 -36.51800 -57.89400 1.000 53.81051 520 GLY B O 1
ATOM 7654 N N . HIS B 1 482 ? -5.79600 -38.17300 -59.42200 1.000 46.69480 521 HIS B N 1
ATOM 7655 C CA . HIS B 1 482 ? -6.74800 -38.99400 -58.68400 1.000 45.31897 521 HIS B CA 1
ATOM 7656 C C . HIS B 1 482 ? -6.17700 -39.41200 -57.33700 1.000 45.20994 521 HIS B C 1
ATOM 7657 O O . HIS B 1 482 ? -5.09700 -40.00800 -57.26700 1.000 45.46612 521 HIS B O 1
ATOM 7664 N N . HIS B 1 483 ? -6.91200 -39.09500 -56.26800 1.000 44.23545 522 HIS B N 1
ATOM 7665 C CA . HIS B 1 483 ? -6.54800 -39.46700 -54.89900 1.000 42.93926 522 HIS B CA 1
ATOM 7666 C C . HIS B 1 483 ? -5.15400 -38.97300 -54.52500 1.000 43.12867 522 HIS B C 1
ATOM 7667 O O . HIS B 1 483 ? -4.43300 -39.62900 -53.76900 1.000 40.78850 522 HIS B O 1
ATOM 7674 N N . GLY B 1 484 ? -4.76500 -37.81400 -55.04900 1.000 41.05202 523 GLY B N 1
ATOM 7675 C CA . GLY B 1 484 ? -3.46000 -37.26400 -54.75100 1.000 40.26457 523 GLY B CA 1
ATOM 7676 C C . GLY B 1 484 ? -2.31200 -37.88600 -55.50900 1.000 40.57604 523 GLY B C 1
ATOM 7677 O O . GLY B 1 484 ? -1.17200 -37.82000 -55.04100 1.000 38.50115 523 GLY B O 1
ATOM 7678 N N . ALA B 1 485 ? -2.57500 -38.49200 -56.66400 1.000 41.81586 524 ALA B N 1
ATOM 7679 C CA . ALA B 1 485 ? -1.50700 -39.07900 -57.46100 1.000 40.65656 524 ALA B CA 1
ATOM 7680 C C . ALA B 1 485 ? -0.57800 -37.98800 -57.97500 1.000 42.09910 524 ALA B C 1
ATOM 7681 O O . ALA B 1 485 ? -1.02100 -37.03000 -58.61600 1.000 39.45152 524 ALA B O 1
ATOM 7683 N N . GLY B 1 486 ? 0.71300 -38.13600 -57.69500 1.000 38.06986 525 GLY B N 1
ATOM 7684 C CA . GLY B 1 486 ? 1.70000 -37.12200 -58.00100 1.000 37.65255 525 GLY B CA 1
ATOM 7685 C C . GLY B 1 486 ? 2.26500 -36.42900 -56.78300 1.000 36.95690 525 GLY B C 1
ATOM 7686 O O . GLY B 1 486 ? 3.28900 -35.74400 -56.90100 1.000 37.92877 525 GLY B O 1
ATOM 7687 N N . PHE B 1 487 ? 1.62600 -36.57800 -55.61900 1.000 41.10760 526 PHE B N 1
ATOM 7688 C CA . PHE B 1 487 ? 2.18400 -36.04400 -54.38100 1.000 34.16290 526 PHE B CA 1
ATOM 7689 C C . PHE B 1 487 ? 3.58300 -36.58400 -54.12600 1.000 37.13624 526 PHE B C 1
ATOM 7690 O O . PHE B 1 487 ? 4.42900 -35.88200 -53.55900 1.000 42.67969 526 PHE B O 1
ATOM 7698 N N . LEU B 1 488 ? 3.84400 -37.81900 -54.54500 1.000 34.53897 527 LEU B N 1
ATOM 7699 C CA . LEU B 1 488 ? 5.12900 -38.48400 -54.35100 1.000 35.42417 527 LEU B CA 1
ATOM 7700 C C . LEU B 1 488 ? 6.02200 -38.36800 -55.58000 1.000 38.47611 527 LEU B C 1
ATOM 7701 O O . LEU B 1 488 ? 6.78400 -39.28500 -55.89600 1.000 40.21179 527 LEU B O 1
ATOM 7706 N N . TRP B 1 489 ? 5.96000 -37.24000 -56.28800 1.000 38.73740 528 TRP B N 1
ATOM 7707 C CA . TRP B 1 489 ? 6.70300 -37.09500 -57.53400 1.000 38.36627 528 TRP B CA 1
ATOM 7708 C C . TRP B 1 489 ? 8.18500 -36.82200 -57.31800 1.000 39.37859 528 TRP B C 1
ATOM 7709 O O . TRP B 1 489 ? 8.98600 -37.10600 -58.21400 1.000 39.38429 528 TRP B O 1
ATOM 7720 N N . ASN B 1 490 ? 8.56900 -36.28600 -56.15800 1.000 42.46230 529 ASN B N 1
ATOM 7721 C CA . ASN B 1 490 ? 9.95600 -35.91500 -55.89900 1.000 40.61344 529 ASN B CA 1
ATOM 7722 C C . ASN B 1 490 ? 10.46500 -36.53000 -54.60000 1.000 41.85822 529 ASN B C 1
ATOM 7723 O O . ASN B 1 490 ? 11.27400 -35.91900 -53.89600 1.000 44.94199 529 ASN B O 1
ATOM 7728 N N . VAL B 1 491 ? 10.00900 -37.74300 -54.27500 1.000 43.59071 530 VAL B N 1
ATOM 7729 C CA . VAL B 1 491 ? 10.40300 -38.38000 -53.02000 1.000 43.99056 530 VAL B CA 1
ATOM 7730 C C . VAL B 1 491 ? 11.90600 -38.59900 -52.96500 1.000 43.42075 530 VAL B C 1
ATOM 7731 O O . VAL B 1 491 ? 12.51000 -38.54100 -51.88600 1.000 45.41848 530 VAL B O 1
ATOM 7735 N N . GLU B 1 492 ? 12.53800 -38.84700 -54.11400 1.000 43.66212 531 GLU B N 1
ATOM 7736 C CA . GLU B 1 492 ? 13.98000 -39.05500 -54.12300 1.000 46.02405 531 GLU B CA 1
ATOM 7737 C C . GLU B 1 492 ? 14.72600 -37.82600 -53.62000 1.000 49.78402 531 GLU B C 1
ATOM 7738 O O . GLU B 1 492 ? 15.83500 -37.94800 -53.09200 1.000 53.72796 531 GLU B O 1
ATOM 7744 N N . GLN B 1 493 ? 14.13200 -36.64400 -53.74900 1.000 49.17143 532 GLN B N 1
ATOM 7745 C CA . GLN B 1 493 ? 14.74300 -35.41100 -53.27400 1.000 50.13938 532 GLN B CA 1
ATOM 7746 C C . GLN B 1 493 ? 14.38100 -35.08300 -51.83200 1.000 51.85926 532 GLN B C 1
ATOM 7747 O O . GLN B 1 493 ? 14.89800 -34.10300 -51.28600 1.000 50.50942 532 GLN B O 1
ATOM 7753 N N . TRP B 1 494 ? 13.50800 -35.86800 -51.20800 1.000 50.73174 533 TRP B N 1
ATOM 7754 C CA . TRP B 1 494 ? 13.14000 -35.62000 -49.82200 1.000 50.81237 533 TRP B CA 1
ATOM 7755 C C . TRP B 1 494 ? 14.31400 -35.90700 -48.89600 1.000 53.78935 533 TRP B C 1
ATOM 7756 O O . TRP B 1 494 ? 15.09500 -36.83600 -49.12400 1.000 54.56231 533 TRP B O 1
ATOM 7767 N N . ASN B 1 495 ? 14.43900 -35.09900 -47.84700 1.000 63.90738 534 ASN B N 1
ATOM 7768 C CA . ASN B 1 495 ? 15.45700 -35.28600 -46.82100 1.000 63.81227 534 ASN B CA 1
ATOM 7769 C C . ASN B 1 495 ? 14.76000 -35.56000 -45.49700 1.000 63.89278 534 ASN B C 1
ATOM 7770 O O . ASN B 1 495 ? 13.96400 -34.73800 -45.03100 1.000 64.31388 534 ASN B O 1
ATOM 7775 N N . VAL B 1 496 ? 15.05500 -36.70900 -44.89900 1.000 54.14851 535 VAL B N 1
ATOM 7776 C CA . VAL B 1 496 ? 14.45900 -37.07900 -43.62300 1.000 53.10557 535 VAL B CA 1
ATOM 7777 C C . VAL B 1 496 ? 15.47800 -36.90700 -42.50200 1.000 56.95096 535 VAL B C 1
ATOM 7778 O O . VAL B 1 496 ? 16.03100 -35.82200 -42.31700 1.000 60.42756 535 VAL B O 1
#

Sequence (962 aa):
GKTLVYGAEFEDEKLNPILTEDKYTNEEIFTGLMKFDENNIPKPEIADSYTISDDKLTYDFKLKKGIKFHDETELKAEDVVFTLKSILDEKVNSSLKPEYSEIKDVQAVNDYEVKVILKEAFPPLLDKLTIGIIPKHCFNGKDINTAEFNQKPIGTGPFKFVKWDKGNNITLTKFKDYYGKTGNIEKFVVKFIADYNVRAMQLQTGEIDVAYLEPSQVSKIEKLNNVKVYKVDTADYRCMMYNMKKDIWKDVNVRKAFNYALDRKGMVDGILLGYGSEAYSPLQINKFNNPDVEKYSYNLDKSNSLLESAGWKKGRVKDGKKLEFTLTAPKTDEVRVKMAEYFASQFKKIGAEVKVDALDWDAIKIDKCDAFLLGWGSPFDADDHTFRLFHSSGDNNGSYSNPKVDEALYKARTTTDENERKKYYAEFQKELAEDPAYDFGVYLKALFGVNKRVSGVKEKVLGHHGAGFLWNVEQWNVNGKTLVYGAEFEDEKLNPILTEDKYTNEEIFTGLMKFDENNIPKPEIADSYTISDDKLTYDFKLKKGIKFHDETELKAEDVVFTLKSILDEKVNSSLKPEYSEIKDVQAVNDYEVKVILKEAFPPLLDKLTIGIIPKHCFNGKDINTAEFNQKPIGTGPFKFVKWDKGNNITLTKFKDYYGKTGNIEKFVVKFIADYNVRAMQLQTGEIDVAYLEPSQVSKIEKLNNVKVYKVDTADYRCMMYNMKKDIWKDVNVRKAFNYALDRKGMVDGILLGYGSEAYSPLQINKFNNPDVEKYSYNLDKSNSLLESAGWKKGIRVKDGKKLEFTLTAPKTDEVRVKMAEYFASQFKKIGAEVKVDALDWDAIKIDKCDAFLLGWGSPFDADDHTFRLFHSSEINGGDNNGSYSNPKVDEALYKARTTTDENERKKYYAEFQKELAEDPAYDFGVYLKALFGVNKRVSGVKEKVLGHHGAGFLWNVEQWNV